Protein AF-A0A9N8H8J3-F1 (afdb_monomer_lite)

Radius of gyration: 36.75 Å; chains: 1; bounding box: 94×101×84 Å

Structure (mmCIF, N/CA/C/O backbone):
data_AF-A0A9N8H8J3-F1
#
_entry.id   AF-A0A9N8H8J3-F1
#
loop_
_atom_site.group_PDB
_atom_site.id
_atom_site.type_symbol
_atom_site.label_atom_id
_atom_site.label_alt_id
_atom_site.label_comp_id
_atom_site.label_asym_id
_atom_site.label_entity_id
_atom_site.label_seq_id
_atom_site.pdbx_PDB_ins_code
_atom_site.Cartn_x
_atom_site.Cartn_y
_atom_site.Cartn_z
_atom_site.occupancy
_atom_site.B_iso_or_equiv
_atom_site.auth_seq_id
_atom_site.auth_comp_id
_atom_site.auth_asym_id
_atom_site.auth_atom_id
_atom_site.pdbx_PDB_model_num
ATOM 1 N N . MET A 1 1 ? 33.935 -32.368 4.903 1.00 43.00 1 MET A N 1
ATOM 2 C CA . MET A 1 1 ? 32.707 -31.696 4.428 1.00 43.00 1 MET A CA 1
ATOM 3 C C . MET A 1 1 ? 32.878 -31.028 3.063 1.00 43.00 1 MET A C 1
ATOM 5 O O . MET A 1 1 ? 31.895 -30.944 2.355 1.00 43.00 1 MET A O 1
ATOM 9 N N . TYR A 1 2 ? 34.097 -30.685 2.631 1.00 46.31 2 TYR A N 1
ATOM 10 C CA . TYR A 1 2 ? 34.393 -30.121 1.298 1.00 46.31 2 TYR A CA 1
ATOM 11 C C . TYR A 1 2 ? 34.536 -31.151 0.155 1.00 46.31 2 TYR A C 1
ATOM 13 O O . TYR A 1 2 ? 35.100 -30.849 -0.883 1.00 46.31 2 TYR A O 1
ATOM 21 N N . GLY A 1 3 ? 34.064 -32.391 0.330 1.00 44.44 3 GLY A N 1
ATOM 22 C CA . GLY A 1 3 ? 34.299 -33.490 -0.627 1.00 44.44 3 GLY A CA 1
ATOM 23 C C . GLY A 1 3 ? 33.867 -33.243 -2.090 1.00 44.44 3 GLY A C 1
ATOM 24 O O . GLY A 1 3 ? 34.535 -33.776 -2.970 1.00 44.44 3 GLY A O 1
ATOM 25 N N . PRO A 1 4 ? 32.804 -32.457 -2.375 1.00 47.97 4 PRO A N 1
ATOM 26 C CA . PRO A 1 4 ? 32.433 -32.056 -3.740 1.00 47.97 4 PRO A CA 1
ATOM 27 C C . PRO A 1 4 ? 33.066 -30.730 -4.219 1.00 47.97 4 PRO A C 1
ATOM 29 O O . PRO A 1 4 ? 32.929 -30.372 -5.391 1.00 47.97 4 PRO A O 1
ATOM 32 N N . TRP A 1 5 ? 33.732 -29.982 -3.333 1.00 56.84 5 TRP A N 1
ATOM 33 C CA . TRP A 1 5 ? 34.353 -28.690 -3.633 1.00 56.84 5 TRP A CA 1
ATOM 34 C C . TRP A 1 5 ? 35.853 -28.889 -3.881 1.00 56.84 5 TRP A C 1
ATOM 36 O O . TRP A 1 5 ? 36.672 -28.790 -2.972 1.00 56.84 5 TRP A O 1
ATOM 46 N N . ASP A 1 6 ? 36.206 -29.273 -5.107 1.00 55.62 6 ASP A N 1
ATOM 47 C CA . ASP A 1 6 ? 37.604 -29.354 -5.545 1.00 55.62 6 ASP A CA 1
ATOM 48 C C . ASP A 1 6 ? 38.123 -27.954 -5.912 1.00 55.62 6 ASP A C 1
ATOM 50 O O . ASP A 1 6 ? 37.573 -27.326 -6.815 1.00 55.62 6 ASP A O 1
ATOM 54 N N . HIS A 1 7 ? 39.171 -27.495 -5.220 1.00 54.88 7 HIS A N 1
ATOM 55 C CA . HIS A 1 7 ? 39.751 -26.144 -5.294 1.00 54.88 7 HIS A CA 1
ATOM 56 C C . HIS A 1 7 ? 40.557 -25.851 -6.578 1.00 54.88 7 HIS A C 1
ATOM 58 O O . HIS A 1 7 ? 41.252 -24.841 -6.661 1.00 54.88 7 HIS A O 1
ATOM 64 N N . GLN A 1 8 ? 40.556 -26.747 -7.570 1.00 45.44 8 GLN A N 1
ATOM 65 C CA . GLN A 1 8 ? 41.508 -26.678 -8.686 1.00 45.44 8 GLN A CA 1
ATOM 66 C C . GLN A 1 8 ? 41.167 -25.683 -9.811 1.00 45.44 8 GLN A C 1
ATOM 68 O O . GLN A 1 8 ? 42.010 -25.509 -10.683 1.00 45.44 8 GLN A O 1
ATOM 73 N N . ASN A 1 9 ? 40.007 -25.015 -9.807 1.00 44.97 9 ASN A N 1
ATOM 74 C CA . ASN A 1 9 ? 39.617 -24.014 -10.822 1.00 44.97 9 ASN A CA 1
ATOM 75 C C . ASN A 1 9 ? 38.624 -22.979 -10.251 1.00 44.97 9 ASN A C 1
ATOM 77 O O . ASN A 1 9 ? 37.630 -22.642 -10.896 1.00 44.97 9 ASN A O 1
ATOM 81 N N . ASP A 1 10 ? 38.841 -22.531 -9.017 1.00 51.78 10 ASP A N 1
ATOM 82 C CA . ASP A 1 10 ? 37.921 -21.598 -8.366 1.00 51.78 10 ASP A CA 1
ATOM 83 C C . ASP A 1 10 ? 38.182 -20.161 -8.859 1.00 51.78 10 ASP A C 1
ATOM 85 O O . ASP A 1 10 ? 39.326 -19.698 -8.879 1.00 51.78 10 ASP A O 1
ATOM 89 N N . HIS A 1 11 ? 37.119 -19.430 -9.221 1.00 51.19 11 HIS A N 1
ATOM 90 C CA . HIS A 1 11 ? 37.137 -17.964 -9.313 1.00 51.19 11 HIS A CA 1
ATOM 91 C C . HIS A 1 11 ? 37.126 -17.385 -7.895 1.00 51.19 11 HIS A C 1
ATOM 93 O O . HIS A 1 11 ? 36.184 -16.738 -7.458 1.00 51.19 11 HIS A O 1
ATOM 99 N N . THR A 1 12 ? 38.171 -17.703 -7.141 1.00 42.72 12 THR A N 1
ATOM 100 C CA . THR A 1 12 ? 38.523 -17.027 -5.901 1.00 42.72 12 THR A CA 1
ATOM 101 C C . THR A 1 12 ? 39.777 -16.235 -6.209 1.00 42.72 12 THR A C 1
ATOM 103 O O . THR A 1 12 ? 40.877 -16.794 -6.261 1.00 42.72 12 THR A O 1
ATOM 106 N N . THR A 1 13 ? 39.629 -14.932 -6.421 1.00 35.56 13 THR A N 1
ATOM 107 C CA . THR A 1 13 ? 40.704 -14.024 -6.039 1.00 35.56 13 THR A CA 1
ATOM 108 C C . THR A 1 13 ? 40.942 -14.263 -4.544 1.00 35.56 13 THR A C 1
ATOM 110 O O . THR A 1 13 ? 40.019 -14.274 -3.737 1.00 35.56 13 THR A O 1
ATOM 113 N N . SER A 1 14 ? 42.169 -14.665 -4.227 1.00 36.06 14 SER A N 1
ATOM 114 C CA . SER A 1 14 ? 42.749 -14.881 -2.896 1.00 36.06 14 SER A CA 1
ATOM 115 C C . SER A 1 14 ? 41.909 -14.477 -1.663 1.00 36.06 14 SER A C 1
ATOM 117 O O . SER A 1 14 ? 41.629 -13.304 -1.452 1.00 36.06 14 SER A O 1
ATOM 119 N N . ASP A 1 15 ? 41.667 -15.447 -0.777 1.00 37.47 15 ASP A N 1
ATOM 120 C CA . ASP A 1 15 ? 41.490 -15.291 0.681 1.00 37.47 15 ASP A CA 1
ATOM 121 C C . ASP A 1 15 ? 40.293 -14.508 1.270 1.00 37.47 15 ASP A C 1
ATOM 123 O O . ASP A 1 15 ? 40.150 -14.519 2.497 1.00 37.47 15 ASP A O 1
ATOM 127 N N . GLU A 1 16 ? 39.371 -13.929 0.496 1.00 50.44 16 GLU A N 1
ATOM 128 C CA . GLU A 1 16 ? 38.218 -13.215 1.079 1.00 50.44 16 GLU A CA 1
ATOM 129 C C . GLU A 1 16 ? 36.863 -13.877 0.785 1.00 50.44 16 GLU A C 1
ATOM 131 O O . GLU A 1 16 ? 36.331 -13.862 -0.320 1.00 50.44 16 GLU A O 1
ATOM 136 N N . PHE A 1 17 ? 36.265 -14.460 1.830 1.00 66.38 17 PHE A N 1
ATOM 137 C CA . PHE A 1 17 ? 34.860 -14.868 1.828 1.00 66.38 17 PHE A CA 1
ATOM 138 C C . PHE A 1 17 ? 33.969 -13.629 1.658 1.00 66.38 17 PHE A C 1
ATOM 140 O O . PHE A 1 17 ? 34.029 -12.731 2.501 1.00 66.38 17 PHE A O 1
ATOM 147 N N . LEU A 1 18 ? 33.083 -13.605 0.654 1.00 78.69 18 LEU A N 1
ATOM 148 C CA . LEU A 1 18 ? 32.141 -12.496 0.488 1.00 78.69 18 LEU A CA 1
ATOM 149 C C . LEU A 1 18 ? 31.092 -12.543 1.606 1.00 78.69 18 LEU A C 1
ATOM 151 O O . LEU A 1 18 ? 30.230 -13.429 1.649 1.00 78.69 18 LEU A O 1
ATOM 155 N N . LEU A 1 19 ? 31.183 -11.593 2.536 1.00 81.56 19 LEU A N 1
ATOM 156 C CA . LEU A 1 19 ? 30.241 -11.440 3.638 1.00 81.56 19 LEU A CA 1
ATOM 157 C C . LEU A 1 19 ? 28.963 -10.763 3.138 1.00 81.56 19 LEU A C 1
ATOM 159 O O . LEU A 1 19 ? 28.974 -9.595 2.772 1.00 81.56 19 LEU A O 1
ATOM 163 N N . LEU A 1 20 ? 27.852 -11.499 3.163 1.00 82.44 20 LEU A N 1
ATOM 164 C CA . LEU A 1 20 ? 26.534 -10.981 2.797 1.00 82.44 20 LEU A CA 1
ATOM 165 C C . LEU A 1 20 ? 25.861 -10.270 3.974 1.00 82.44 20 LEU A C 1
ATOM 167 O O . LEU A 1 20 ? 25.272 -9.208 3.807 1.00 82.44 20 LEU A O 1
ATOM 171 N N . ALA A 1 21 ? 25.935 -10.847 5.178 1.00 82.12 21 ALA A N 1
ATOM 172 C CA . ALA A 1 21 ? 25.295 -10.270 6.358 1.00 82.12 21 ALA A CA 1
ATOM 173 C C . ALA A 1 21 ? 26.094 -10.526 7.635 1.00 82.12 21 ALA A C 1
ATOM 175 O O . ALA A 1 21 ? 26.267 -11.677 8.042 1.00 82.12 21 ALA A O 1
ATOM 176 N N . GLU A 1 22 ? 26.488 -9.452 8.322 1.00 80.25 22 GLU A N 1
ATOM 177 C CA . GLU A 1 22 ? 27.152 -9.530 9.629 1.00 80.25 22 GLU A CA 1
ATOM 178 C C . GLU A 1 22 ? 26.322 -10.253 10.706 1.00 80.25 22 GLU A C 1
ATOM 180 O O . GLU A 1 22 ? 26.878 -11.147 11.348 1.00 80.25 22 GLU A O 1
ATOM 185 N N . PRO A 1 23 ? 25.010 -9.977 10.906 1.00 79.31 23 PRO A N 1
ATOM 186 C CA . PRO A 1 23 ? 24.270 -10.559 12.034 1.00 79.31 23 PRO A CA 1
ATOM 187 C C . PRO A 1 23 ? 24.170 -12.091 11.981 1.00 79.31 23 PRO A C 1
ATOM 189 O O . PRO A 1 23 ? 24.221 -12.760 13.012 1.00 79.31 23 PRO A O 1
ATOM 192 N N . ALA A 1 24 ? 24.051 -12.653 10.775 1.00 80.00 24 ALA A N 1
ATOM 193 C CA . ALA A 1 24 ? 24.041 -14.097 10.535 1.00 80.00 24 ALA A CA 1
ATOM 194 C C . ALA A 1 24 ? 25.436 -14.696 10.326 1.00 80.00 24 ALA A C 1
ATOM 196 O O . ALA A 1 24 ? 25.574 -15.923 10.283 1.00 80.00 24 ALA A O 1
ATOM 197 N N . ASN A 1 25 ? 26.444 -13.841 10.128 1.00 86.56 25 ASN A N 1
ATOM 198 C CA . ASN A 1 25 ? 27.698 -14.201 9.481 1.00 86.56 25 ASN A CA 1
ATOM 199 C C . ASN A 1 25 ? 27.444 -15.034 8.204 1.00 86.56 25 ASN A C 1
ATOM 201 O O . ASN A 1 25 ? 28.037 -16.097 8.007 1.00 86.56 25 ASN A O 1
ATOM 205 N N . LEU A 1 26 ? 26.485 -14.580 7.387 1.00 89.31 26 LEU A N 1
ATOM 206 C CA . LEU A 1 26 ? 26.096 -15.226 6.134 1.00 89.31 26 LEU A CA 1
ATOM 207 C C . LEU A 1 26 ? 27.144 -14.899 5.069 1.00 89.31 26 LEU A C 1
ATOM 209 O O . LEU A 1 26 ? 27.413 -13.724 4.824 1.00 89.31 26 LEU A O 1
ATOM 213 N N . ARG A 1 27 ? 27.730 -15.920 4.445 1.00 89.25 27 ARG A N 1
ATOM 214 C CA . ARG A 1 27 ? 28.851 -15.779 3.507 1.00 89.25 27 ARG A CA 1
ATOM 215 C C . ARG A 1 27 ? 28.676 -16.633 2.264 1.00 89.25 27 ARG A C 1
ATOM 217 O O . ARG A 1 27 ? 28.180 -17.758 2.360 1.00 89.25 27 ARG A O 1
ATOM 224 N N . ILE A 1 28 ? 29.187 -16.127 1.147 1.00 89.31 28 ILE A N 1
ATOM 225 C CA . ILE A 1 28 ? 29.512 -16.922 -0.037 1.00 89.31 28 ILE A CA 1
ATOM 226 C C . ILE A 1 28 ? 30.991 -17.295 0.061 1.00 89.31 28 ILE A C 1
ATOM 228 O O . ILE A 1 28 ? 31.851 -16.426 0.185 1.00 89.31 28 ILE A O 1
ATOM 232 N N . HIS A 1 29 ? 31.286 -18.595 0.040 1.00 83.94 29 HIS A N 1
ATOM 233 C CA . HIS A 1 29 ? 32.669 -19.093 0.058 1.00 83.94 29 HIS A CA 1
ATOM 234 C C . HIS A 1 29 ? 33.311 -19.106 -1.321 1.00 83.94 29 HIS A C 1
ATOM 236 O O . HIS A 1 29 ? 34.529 -19.070 -1.435 1.00 83.94 29 HIS A O 1
ATOM 242 N N . GLY A 1 30 ? 32.480 -19.161 -2.351 1.00 82.94 30 GLY A N 1
ATOM 243 C CA . GLY A 1 30 ? 32.889 -19.131 -3.740 1.00 82.94 30 GLY A CA 1
ATOM 244 C C . GLY A 1 30 ? 31.776 -19.661 -4.629 1.00 82.94 30 GLY A C 1
ATOM 245 O O . GLY A 1 30 ? 30.758 -20.186 -4.155 1.00 82.94 30 GLY A O 1
ATOM 246 N N . TRP A 1 31 ? 31.998 -19.539 -5.930 1.00 87.56 31 TRP A N 1
ATOM 247 C CA . TRP A 1 31 ? 31.180 -20.137 -6.971 1.00 87.56 31 TRP A CA 1
ATOM 248 C C . TRP A 1 31 ? 32.065 -20.651 -8.105 1.00 87.56 31 TRP A C 1
ATOM 250 O O . TRP A 1 31 ? 33.221 -20.257 -8.253 1.00 87.56 31 TRP A O 1
ATOM 260 N N . LYS A 1 32 ? 31.509 -21.542 -8.919 1.00 85.69 32 LYS A N 1
ATOM 261 C CA . LYS A 1 32 ? 32.123 -21.993 -10.166 1.00 85.69 32 LYS A CA 1
ATOM 262 C C . LYS A 1 32 ? 31.058 -22.302 -11.198 1.00 85.69 32 LYS A C 1
ATOM 264 O O . LYS A 1 32 ? 29.956 -22.732 -10.854 1.00 85.69 32 LYS A O 1
ATOM 269 N N . VAL A 1 33 ? 31.427 -22.139 -12.459 1.00 84.50 33 VAL A N 1
ATOM 270 C CA . VAL A 1 33 ? 30.602 -22.558 -13.586 1.00 84.50 33 VAL A CA 1
ATOM 271 C C . VAL A 1 33 ? 31.153 -23.878 -14.115 1.00 84.50 33 VAL A C 1
ATOM 273 O O . VAL A 1 33 ? 32.343 -23.993 -14.408 1.00 84.50 33 VAL A O 1
ATOM 276 N N . ILE A 1 34 ? 30.304 -24.899 -14.191 1.00 83.62 34 ILE A N 1
ATOM 277 C CA . ILE A 1 34 ? 30.663 -26.247 -14.648 1.00 83.62 34 ILE A CA 1
ATOM 278 C C . ILE A 1 34 ? 29.864 -26.621 -15.903 1.00 83.62 34 ILE A C 1
ATOM 280 O O . ILE A 1 34 ? 29.047 -25.839 -16.391 1.00 83.62 34 ILE A O 1
ATOM 284 N N . ASN A 1 35 ? 30.109 -27.826 -16.429 1.00 81.81 35 ASN A N 1
ATOM 285 C CA . ASN A 1 35 ? 29.398 -28.373 -17.591 1.00 81.81 35 ASN A CA 1
ATOM 286 C C . ASN A 1 35 ? 29.447 -27.429 -18.807 1.00 81.81 35 ASN A C 1
ATOM 288 O O . ASN A 1 35 ? 28.417 -27.096 -19.381 1.00 81.81 35 ASN A O 1
ATOM 292 N N . ASP A 1 36 ? 30.654 -26.977 -19.166 1.00 78.38 36 ASP A N 1
ATOM 293 C CA . ASP A 1 36 ? 30.915 -26.077 -20.301 1.00 78.38 36 ASP A CA 1
ATOM 294 C C . ASP A 1 36 ? 30.115 -24.763 -20.268 1.00 78.38 36 ASP A C 1
ATOM 296 O O . ASP A 1 36 ? 29.684 -24.262 -21.306 1.00 78.38 36 ASP A O 1
ATOM 300 N N . GLY A 1 37 ? 29.913 -24.184 -19.081 1.00 77.00 37 GLY A N 1
ATOM 301 C CA . GLY A 1 37 ? 29.209 -22.908 -18.971 1.00 77.00 37 GLY A CA 1
ATOM 302 C C . GLY A 1 37 ? 27.700 -23.043 -18.789 1.00 77.00 37 GLY A C 1
ATOM 303 O O . GLY A 1 37 ? 26.990 -22.100 -19.103 1.00 77.00 37 GLY A O 1
ATOM 304 N N . GLN A 1 38 ? 27.189 -24.202 -18.361 1.00 85.62 38 GLN A N 1
ATOM 305 C CA . GLN A 1 38 ? 25.741 -24.441 -18.265 1.00 85.62 38 GLN A CA 1
ATOM 306 C C . GLN A 1 38 ? 25.198 -24.411 -16.842 1.00 85.62 38 GLN A C 1
ATOM 308 O O . GLN A 1 38 ? 24.037 -24.050 -16.659 1.00 85.62 38 GLN A O 1
ATOM 313 N N . ASP A 1 39 ? 26.021 -24.752 -15.849 1.00 89.44 39 ASP A N 1
ATOM 314 C CA . ASP A 1 39 ? 25.571 -24.885 -14.466 1.00 89.44 39 ASP A CA 1
ATOM 315 C C . ASP A 1 39 ? 26.411 -24.021 -13.528 1.00 89.44 39 ASP A C 1
ATOM 317 O O . ASP A 1 39 ? 27.642 -24.061 -13.561 1.00 89.44 39 ASP A O 1
ATOM 321 N N . LEU A 1 40 ? 25.735 -23.294 -12.642 1.00 91.38 40 LEU A N 1
ATOM 322 C CA . LEU A 1 40 ? 26.331 -22.552 -11.540 1.00 91.38 40 LEU A CA 1
ATOM 323 C C . LEU A 1 40 ? 26.337 -23.418 -10.280 1.00 91.38 40 LEU A C 1
ATOM 325 O O . LEU A 1 40 ? 25.301 -23.949 -9.878 1.00 91.38 40 LEU A O 1
ATOM 329 N N . VAL A 1 41 ? 27.492 -23.509 -9.624 1.00 90.81 41 VAL A N 1
ATOM 330 C CA . VAL A 1 41 ? 27.646 -24.121 -8.301 1.00 90.81 41 VAL A CA 1
ATOM 331 C C . VAL A 1 41 ? 28.110 -23.057 -7.318 1.00 90.81 41 VAL A C 1
ATOM 333 O O . VAL A 1 41 ? 29.103 -22.386 -7.581 1.00 90.81 41 VAL A O 1
ATOM 336 N N . ILE A 1 42 ? 27.432 -22.924 -6.180 1.00 90.94 42 ILE A N 1
ATOM 337 C CA . ILE A 1 42 ? 27.726 -21.918 -5.153 1.00 90.94 42 ILE A CA 1
ATOM 338 C C . ILE A 1 42 ? 27.787 -22.550 -3.763 1.00 90.94 42 ILE A C 1
ATOM 340 O O . ILE A 1 42 ? 27.001 -23.444 -3.440 1.00 90.94 42 ILE A O 1
ATOM 344 N N . MET A 1 43 ? 28.719 -22.084 -2.930 1.00 90.25 43 MET A N 1
ATOM 345 C CA . MET A 1 43 ? 28.833 -22.503 -1.534 1.00 90.25 43 MET A CA 1
ATOM 346 C C . MET A 1 43 ? 28.448 -21.370 -0.583 1.00 90.25 43 MET A C 1
ATOM 348 O O . MET A 1 43 ? 29.050 -20.296 -0.599 1.00 90.25 43 MET A O 1
ATOM 352 N N . LEU A 1 44 ? 27.482 -21.648 0.292 1.00 91.19 44 LEU A N 1
ATOM 353 C CA . LEU A 1 44 ? 26.959 -20.726 1.294 1.00 91.19 44 LEU A CA 1
ATOM 354 C C . LEU A 1 44 ? 27.221 -21.248 2.707 1.00 91.19 44 LEU A C 1
ATOM 356 O O . LEU A 1 44 ? 27.178 -22.455 2.964 1.00 91.19 44 LEU A O 1
ATOM 360 N N . SER A 1 45 ? 27.416 -20.331 3.650 1.00 89.19 45 SER A N 1
ATOM 361 C CA . SER A 1 45 ? 27.376 -20.659 5.075 1.00 89.19 45 SER A CA 1
ATOM 362 C C . SER A 1 45 ? 26.725 -19.566 5.903 1.00 89.19 45 SER A C 1
ATOM 364 O O . SER A 1 45 ? 26.967 -18.393 5.634 1.00 89.19 45 SER A O 1
ATOM 366 N N . ALA A 1 46 ? 26.041 -19.940 6.978 1.00 89.75 46 ALA A N 1
ATOM 367 C CA . ALA A 1 46 ? 25.642 -19.024 8.040 1.00 89.75 46 ALA A CA 1
ATOM 368 C C . ALA A 1 46 ? 25.925 -19.667 9.399 1.00 89.75 46 ALA A C 1
ATOM 370 O O . ALA A 1 46 ? 25.315 -20.679 9.740 1.00 89.75 46 ALA A O 1
ATOM 371 N N . SER A 1 47 ? 26.849 -19.090 10.170 1.00 83.00 47 SER A N 1
ATOM 372 C CA . SER A 1 47 ? 27.278 -19.670 11.452 1.00 83.00 47 SER A CA 1
ATOM 373 C C . SER A 1 47 ? 26.405 -19.260 12.639 1.00 83.00 47 SER A C 1
ATOM 375 O O . SER A 1 47 ? 26.424 -19.936 13.660 1.00 83.00 47 SER A O 1
ATOM 377 N N . SER A 1 48 ? 25.645 -18.168 12.517 1.00 74.31 48 SER A N 1
ATOM 378 C CA . SER A 1 48 ? 24.831 -17.607 13.611 1.00 74.31 48 SER A CA 1
ATOM 379 C C . SER A 1 48 ? 23.324 -17.813 13.405 1.00 74.31 48 SER A C 1
ATOM 381 O O . SER A 1 48 ? 22.507 -17.128 14.022 1.00 74.31 48 SER A O 1
ATOM 383 N N . VAL A 1 49 ? 22.940 -18.731 12.510 1.00 68.31 49 VAL A N 1
ATOM 384 C CA . VAL A 1 49 ? 21.547 -18.983 12.115 1.00 68.31 49 VAL A CA 1
ATOM 385 C C . VAL A 1 49 ? 21.175 -20.429 12.434 1.00 68.31 49 VAL A C 1
ATOM 387 O O . VAL A 1 49 ? 21.771 -21.360 11.895 1.00 68.31 49 VAL A O 1
ATOM 390 N N . ALA A 1 50 ? 20.179 -20.610 13.306 1.00 66.19 50 ALA A N 1
ATOM 391 C CA . ALA A 1 50 ? 19.659 -21.925 13.689 1.00 66.19 50 ALA A CA 1
ATOM 392 C C . ALA A 1 50 ? 18.493 -22.410 12.805 1.00 66.19 50 ALA A C 1
ATOM 394 O O . ALA A 1 50 ? 18.148 -23.588 12.872 1.00 66.19 50 ALA A O 1
ATOM 395 N N . GLY A 1 51 ? 17.908 -21.508 12.014 1.00 83.31 51 GLY A N 1
ATOM 396 C CA . GLY A 1 51 ? 16.720 -21.732 11.200 1.00 83.31 51 GLY A CA 1
ATOM 397 C C . GLY A 1 51 ? 17.045 -21.854 9.719 1.00 83.31 51 GLY A C 1
ATOM 398 O O . GLY A 1 51 ? 17.704 -22.798 9.308 1.00 83.31 51 GLY A O 1
ATOM 399 N N . TRP A 1 52 ? 16.600 -20.897 8.909 1.00 89.88 52 TRP A N 1
ATOM 400 C CA . TRP A 1 52 ? 16.624 -20.978 7.447 1.00 89.88 52 TRP A CA 1
ATOM 401 C C . TRP A 1 52 ? 17.470 -19.876 6.790 1.00 89.88 52 TRP A C 1
ATOM 403 O O . TRP A 1 52 ? 17.653 -18.793 7.351 1.00 89.88 52 TRP A O 1
ATOM 413 N N . ILE A 1 53 ? 17.967 -20.154 5.580 1.00 92.25 53 ILE A N 1
ATOM 414 C CA . ILE A 1 53 ? 18.682 -19.213 4.703 1.00 92.25 53 ILE A CA 1
ATOM 415 C C . ILE A 1 53 ? 17.911 -19.110 3.387 1.00 92.25 53 ILE A C 1
ATOM 417 O O . ILE A 1 53 ? 17.684 -20.119 2.728 1.00 92.25 53 ILE A O 1
ATOM 421 N N . GLY A 1 54 ? 17.519 -17.904 2.997 1.00 92.75 54 GLY A N 1
ATOM 422 C CA . GLY A 1 54 ? 17.028 -17.592 1.659 1.00 92.75 54 GLY A CA 1
ATOM 423 C C . GLY A 1 54 ? 18.151 -16.994 0.819 1.00 92.75 54 GLY A C 1
ATOM 424 O O . GLY A 1 54 ? 18.868 -16.109 1.290 1.00 92.75 54 GLY A O 1
ATOM 425 N N . PHE A 1 55 ? 18.295 -17.464 -0.412 1.00 93.69 55 PHE A N 1
ATOM 426 C CA . PHE A 1 55 ? 19.267 -16.980 -1.388 1.00 93.69 55 PHE A CA 1
ATOM 427 C C . PHE A 1 55 ? 18.620 -16.978 -2.772 1.00 93.69 55 PHE A C 1
ATOM 429 O O . PHE A 1 55 ? 17.839 -17.874 -3.067 1.00 93.69 55 PHE A O 1
ATOM 436 N N . GLY A 1 56 ? 18.920 -16.007 -3.626 1.00 92.94 56 GLY A N 1
ATOM 437 C CA . GLY A 1 56 ? 18.280 -15.947 -4.934 1.00 92.94 56 GLY A CA 1
ATOM 438 C C . GLY A 1 56 ? 18.754 -14.810 -5.822 1.00 92.94 56 GLY A C 1
ATOM 439 O O . GLY A 1 56 ? 19.659 -14.057 -5.462 1.00 92.94 56 GLY A O 1
ATOM 440 N N . PHE A 1 57 ? 18.094 -14.669 -6.968 1.00 91.19 57 PHE A N 1
ATOM 441 C CA . PHE A 1 57 ? 18.345 -13.639 -7.965 1.00 91.19 57 PHE A CA 1
ATOM 442 C C . PHE A 1 57 ? 17.144 -12.700 -8.078 1.00 91.19 57 PHE A C 1
ATOM 444 O O . PHE A 1 57 ? 16.036 -13.124 -8.408 1.00 91.19 57 PHE A O 1
ATOM 451 N N . GLY A 1 58 ? 17.372 -11.420 -7.788 1.00 86.38 58 GLY A N 1
ATOM 452 C CA . GLY A 1 58 ? 16.375 -10.358 -7.914 1.00 86.38 58 GLY A CA 1
ATOM 453 C C . GLY A 1 58 ? 16.300 -9.771 -9.325 1.00 86.38 58 GLY A C 1
ATOM 454 O O . GLY A 1 58 ? 17.045 -10.152 -10.228 1.00 86.38 58 GLY A O 1
ATOM 455 N N . GLU A 1 59 ? 15.411 -8.794 -9.511 1.00 80.12 59 GLU A N 1
ATOM 456 C CA . GLU A 1 59 ? 15.328 -8.026 -10.760 1.00 80.12 59 GLU A CA 1
ATOM 457 C C . GLU A 1 59 ? 16.670 -7.357 -11.086 1.00 80.12 59 GLU A C 1
ATOM 459 O O . GLU A 1 59 ? 17.183 -6.568 -10.293 1.00 80.12 59 GLU A O 1
ATOM 464 N N . ALA A 1 60 ? 17.221 -7.621 -12.273 1.00 72.19 60 ALA A N 1
ATOM 465 C CA . ALA A 1 60 ? 18.568 -7.180 -12.633 1.00 72.19 60 ALA A CA 1
ATOM 466 C C . ALA A 1 60 ? 18.763 -5.659 -12.504 1.00 72.19 60 ALA A C 1
ATOM 468 O O . ALA A 1 60 ? 19.843 -5.215 -12.120 1.00 72.19 60 ALA A O 1
ATOM 469 N N . ALA A 1 61 ? 17.737 -4.856 -12.805 1.00 70.62 61 ALA A N 1
ATOM 470 C CA . ALA A 1 61 ? 17.807 -3.396 -12.782 1.00 70.62 61 ALA A CA 1
ATOM 471 C C . ALA A 1 61 ? 17.639 -2.755 -11.390 1.00 70.62 61 ALA A C 1
ATOM 473 O O . ALA A 1 61 ? 18.068 -1.620 -11.210 1.00 70.62 61 ALA A O 1
ATOM 474 N N . SER A 1 62 ? 17.032 -3.443 -10.418 1.00 72.19 62 SER A N 1
ATOM 475 C CA . SER A 1 62 ? 16.600 -2.833 -9.144 1.00 72.19 62 SER A CA 1
ATOM 476 C C . SER A 1 62 ? 16.868 -3.676 -7.892 1.00 72.19 62 SER A C 1
ATOM 478 O O . SER A 1 62 ? 16.583 -3.245 -6.775 1.00 72.19 62 SER A O 1
ATOM 480 N N . GLY A 1 63 ? 17.315 -4.923 -8.054 1.00 74.31 63 GLY A N 1
ATOM 481 C CA . GLY A 1 63 ? 17.455 -5.890 -6.966 1.00 74.31 63 GLY A CA 1
ATOM 482 C C . GLY A 1 63 ? 16.169 -6.161 -6.192 1.00 74.31 63 GLY A C 1
ATOM 483 O O . GLY A 1 63 ? 16.217 -6.558 -5.027 1.00 74.31 63 GLY A O 1
ATOM 484 N N . SER A 1 64 ? 15.011 -5.915 -6.812 1.00 78.88 64 SER A N 1
ATOM 485 C CA . SER A 1 64 ? 13.712 -6.143 -6.187 1.00 78.88 64 SER A CA 1
ATOM 486 C C . SER A 1 64 ? 13.490 -7.623 -5.887 1.00 78.88 64 SER A C 1
ATOM 488 O O . SER A 1 64 ? 13.841 -8.497 -6.680 1.00 78.88 64 SER A O 1
ATOM 490 N N . MET A 1 65 ? 12.849 -7.883 -4.745 1.00 79.62 65 MET A N 1
ATOM 491 C CA . MET A 1 65 ? 12.360 -9.212 -4.376 1.00 79.62 65 MET A CA 1
ATOM 492 C C . MET A 1 65 ? 11.159 -9.635 -5.233 1.00 79.62 65 MET A C 1
ATOM 494 O O . MET A 1 65 ? 10.910 -10.824 -5.370 1.00 79.62 65 MET A O 1
ATOM 498 N N . LEU A 1 66 ? 10.393 -8.695 -5.798 1.00 79.69 66 LEU A N 1
ATOM 499 C CA . LEU A 1 66 ? 9.298 -9.034 -6.710 1.00 79.69 66 LEU A CA 1
ATOM 500 C C . LEU A 1 66 ? 9.869 -9.550 -8.033 1.00 79.69 66 LEU A C 1
ATOM 502 O O . LEU A 1 66 ? 10.769 -8.938 -8.601 1.00 79.69 66 LEU A O 1
ATOM 506 N N . GLY A 1 67 ? 9.338 -10.674 -8.514 1.00 81.12 67 GLY A N 1
ATOM 507 C CA . GLY A 1 67 ? 9.863 -11.371 -9.685 1.00 81.12 67 GLY A CA 1
ATOM 508 C C . GLY A 1 67 ? 11.212 -12.049 -9.441 1.00 81.12 67 GLY A C 1
ATOM 509 O O . GLY A 1 67 ? 11.928 -12.297 -10.409 1.00 81.12 67 GLY A O 1
ATOM 510 N N . ALA A 1 68 ? 11.600 -12.273 -8.182 1.00 88.12 68 ALA A N 1
ATOM 511 C CA . ALA A 1 68 ? 12.845 -12.950 -7.846 1.00 88.12 68 ALA A CA 1
ATOM 512 C C . ALA A 1 68 ? 12.696 -14.478 -7.856 1.00 88.12 68 ALA A C 1
ATOM 514 O O . ALA A 1 68 ? 11.651 -15.006 -7.472 1.00 88.12 68 ALA A O 1
ATOM 515 N N . ASP A 1 69 ? 13.785 -15.141 -8.227 1.00 90.94 69 ASP A N 1
ATOM 516 C CA . ASP A 1 69 ? 14.029 -16.590 -8.179 1.00 90.94 69 ASP A CA 1
ATOM 517 C C . ASP A 1 69 ? 14.805 -16.879 -6.887 1.00 90.94 69 ASP A C 1
ATOM 519 O O . ASP A 1 69 ? 15.839 -16.253 -6.642 1.00 90.94 69 ASP A O 1
ATOM 523 N N . VAL A 1 70 ? 14.268 -17.720 -6.002 1.00 92.81 70 VAL A N 1
ATOM 524 C CA . VAL A 1 70 ? 14.720 -17.850 -4.612 1.00 92.81 70 VAL A CA 1
ATOM 525 C C . VAL A 1 70 ? 14.752 -19.304 -4.164 1.00 92.81 70 VAL A C 1
ATOM 527 O O . VAL A 1 70 ? 13.729 -19.957 -4.010 1.00 92.81 70 VAL A O 1
ATOM 530 N N . VAL A 1 71 ? 15.917 -19.759 -3.724 1.00 94.44 71 VAL A N 1
ATOM 531 C CA . VAL A 1 71 ? 16.062 -21.013 -2.990 1.00 94.44 71 VAL A CA 1
ATOM 532 C C . VAL A 1 71 ? 16.065 -20.768 -1.484 1.00 94.44 71 VAL A C 1
ATOM 534 O O . VAL A 1 71 ? 16.758 -19.890 -0.962 1.00 94.44 71 VAL A O 1
ATOM 537 N N . ILE A 1 72 ? 15.299 -21.578 -0.755 1.00 93.88 72 ILE A N 1
ATOM 538 C CA . ILE A 1 72 ? 15.266 -21.563 0.709 1.00 93.88 72 ILE A CA 1
ATOM 539 C C . ILE A 1 72 ? 15.878 -22.854 1.235 1.00 93.88 72 ILE A C 1
ATOM 541 O O . ILE A 1 72 ? 15.391 -23.955 0.968 1.00 93.88 72 ILE A O 1
ATOM 545 N N . VAL A 1 73 ? 16.947 -22.700 2.011 1.00 92.88 73 VAL A N 1
ATOM 546 C CA . VAL A 1 73 ? 17.695 -23.775 2.656 1.00 92.88 73 VAL A CA 1
ATOM 547 C C . VAL A 1 73 ? 17.298 -23.867 4.126 1.00 92.88 73 VAL A C 1
ATOM 549 O O . VAL A 1 73 ? 17.348 -22.874 4.853 1.00 92.88 73 VAL A O 1
ATOM 552 N N . MET A 1 74 ? 16.922 -25.065 4.569 1.00 90.31 74 MET A N 1
ATOM 553 C CA . MET A 1 74 ? 16.461 -25.354 5.930 1.00 90.31 74 MET A CA 1
ATOM 554 C C . MET A 1 74 ? 17.100 -26.639 6.474 1.00 90.31 74 MET A C 1
ATOM 556 O O . MET A 1 74 ? 17.347 -27.561 5.694 1.00 90.31 74 MET A O 1
ATOM 560 N N . PRO A 1 75 ? 17.340 -26.751 7.791 1.00 86.81 75 PRO A N 1
ATOM 561 C CA . PRO A 1 75 ? 17.672 -28.012 8.443 1.00 86.81 75 PRO A CA 1
ATOM 562 C C . PRO A 1 75 ? 16.633 -29.092 8.116 1.00 86.81 75 PRO A C 1
ATOM 564 O O . PRO A 1 75 ? 15.440 -28.812 8.042 1.00 86.81 75 PRO A O 1
ATOM 567 N N . ASP A 1 76 ? 17.084 -30.324 7.885 1.00 80.56 76 ASP A N 1
ATOM 568 C CA . ASP A 1 76 ? 16.193 -31.459 7.632 1.00 80.56 76 ASP A CA 1
ATOM 569 C C . ASP A 1 76 ? 15.563 -31.943 8.954 1.00 80.56 76 ASP A C 1
ATOM 571 O O . ASP A 1 76 ? 16.268 -32.399 9.859 1.00 80.56 76 ASP A O 1
ATOM 575 N N . ASP A 1 77 ? 14.230 -31.874 9.047 1.00 69.88 77 ASP A N 1
ATOM 576 C CA . ASP A 1 77 ? 13.450 -32.317 10.213 1.00 69.88 77 ASP A CA 1
ATOM 577 C C . ASP A 1 77 ? 13.566 -33.830 10.490 1.00 69.88 77 ASP A C 1
ATOM 579 O O . ASP A 1 77 ? 13.307 -34.290 11.606 1.00 69.88 77 ASP A O 1
ATOM 583 N N . ILE A 1 78 ? 13.922 -34.628 9.478 1.00 68.88 78 ILE A N 1
ATOM 584 C CA . ILE A 1 78 ? 13.976 -36.094 9.544 1.00 68.88 78 ILE A CA 1
ATOM 585 C C . ILE A 1 78 ? 15.419 -36.570 9.738 1.00 68.88 78 ILE A C 1
ATOM 587 O O . ILE A 1 78 ? 15.675 -37.443 10.572 1.00 68.88 78 ILE A O 1
ATOM 591 N N . ASN A 1 79 ? 16.367 -36.004 8.988 1.00 71.81 79 ASN A N 1
ATOM 592 C CA . ASN A 1 79 ? 17.782 -36.371 9.058 1.00 71.81 79 ASN A CA 1
ATOM 593 C C . ASN A 1 79 ? 18.590 -35.288 9.775 1.00 71.81 79 ASN A C 1
ATOM 595 O O . ASN A 1 79 ? 19.254 -34.468 9.140 1.00 71.81 79 ASN A O 1
ATOM 599 N N . LEU A 1 80 ? 18.565 -35.331 11.110 1.00 66.19 80 LEU A N 1
ATOM 600 C CA . LEU A 1 80 ? 19.330 -34.422 11.965 1.00 66.19 80 LEU A CA 1
ATOM 601 C C . LEU A 1 80 ? 20.790 -34.318 11.493 1.00 66.19 80 LEU A C 1
ATOM 603 O O . LEU A 1 80 ? 21.521 -35.310 11.475 1.00 66.19 80 LEU A O 1
ATOM 607 N N . GLY A 1 81 ? 21.199 -33.107 11.115 1.00 75.25 81 GLY A N 1
ATOM 608 C CA . GLY A 1 81 ? 22.537 -32.813 10.605 1.00 75.25 81 GLY A CA 1
ATOM 609 C C . GLY A 1 81 ? 22.622 -32.558 9.098 1.00 75.25 81 GLY A C 1
ATOM 610 O O . GLY A 1 81 ? 23.656 -32.075 8.643 1.00 75.25 81 GLY A O 1
ATOM 611 N N . ASN A 1 82 ? 21.569 -32.838 8.328 1.00 84.44 82 ASN A N 1
ATOM 612 C CA . ASN A 1 82 ? 21.473 -32.486 6.910 1.00 84.44 82 ASN A CA 1
ATOM 613 C C . ASN A 1 82 ? 20.650 -31.208 6.705 1.00 84.44 82 ASN A C 1
ATOM 615 O O . ASN A 1 82 ? 19.980 -30.719 7.615 1.00 84.44 82 ASN A O 1
ATOM 619 N N . VAL A 1 83 ? 20.691 -30.687 5.480 1.00 88.75 83 VAL A N 1
ATOM 620 C CA . VAL A 1 83 ? 19.862 -29.564 5.032 1.00 88.75 83 VAL A CA 1
ATOM 621 C C . VAL A 1 83 ? 19.069 -29.953 3.793 1.00 88.75 83 VAL A C 1
ATOM 623 O O . VAL A 1 83 ? 19.486 -30.801 3.003 1.00 88.75 83 VAL A O 1
ATOM 626 N N . THR A 1 84 ? 17.937 -29.293 3.615 1.00 89.75 84 THR A N 1
ATOM 627 C CA . THR A 1 84 ? 17.080 -29.368 2.438 1.00 89.75 84 THR A CA 1
ATOM 628 C C . THR A 1 84 ? 17.067 -28.007 1.760 1.00 89.75 84 THR A C 1
ATOM 630 O O . THR A 1 84 ? 17.125 -26.983 2.436 1.00 89.75 84 THR A O 1
ATOM 633 N N . ALA A 1 85 ? 17.001 -27.991 0.431 1.00 91.94 85 ALA A N 1
ATOM 634 C CA . ALA A 1 85 ? 16.771 -26.781 -0.346 1.00 91.94 85 ALA A CA 1
ATOM 635 C C . ALA A 1 85 ? 15.452 -26.935 -1.094 1.00 91.94 85 ALA A C 1
ATOM 637 O O . ALA A 1 85 ? 15.184 -27.977 -1.696 1.00 91.94 85 ALA A O 1
ATOM 638 N N . THR A 1 86 ? 14.606 -25.921 -1.012 1.00 92.25 86 THR A N 1
ATOM 639 C CA . THR A 1 86 ? 13.341 -25.869 -1.737 1.00 92.25 86 THR A CA 1
ATOM 640 C C . THR A 1 86 ? 13.327 -24.624 -2.598 1.00 92.25 86 THR A C 1
ATOM 642 O O . THR A 1 86 ? 13.685 -23.552 -2.113 1.00 92.25 86 THR A O 1
ATOM 645 N N . ASP A 1 87 ? 12.899 -24.801 -3.840 1.00 91.88 87 ASP A N 1
ATOM 646 C CA . ASP A 1 87 ? 12.771 -23.726 -4.808 1.00 91.88 87 ASP A CA 1
ATOM 647 C C . ASP A 1 87 ? 11.496 -22.910 -4.624 1.00 91.88 87 ASP A C 1
ATOM 649 O O . ASP A 1 87 ? 10.423 -23.443 -4.295 1.00 91.88 87 ASP A O 1
ATOM 653 N N . TYR A 1 88 ? 11.624 -21.611 -4.832 1.00 92.19 88 TYR A N 1
ATOM 654 C CA . TYR A 1 88 ? 10.559 -20.634 -4.741 1.00 92.19 88 TYR A CA 1
ATOM 655 C C . TYR A 1 88 ? 10.778 -19.539 -5.775 1.00 92.19 88 TYR A C 1
ATOM 657 O O . TYR A 1 88 ? 11.894 -19.151 -6.086 1.00 92.19 88 TYR A O 1
ATOM 665 N N . TYR A 1 89 ? 9.684 -18.916 -6.175 1.00 90.44 89 TYR A N 1
ATOM 666 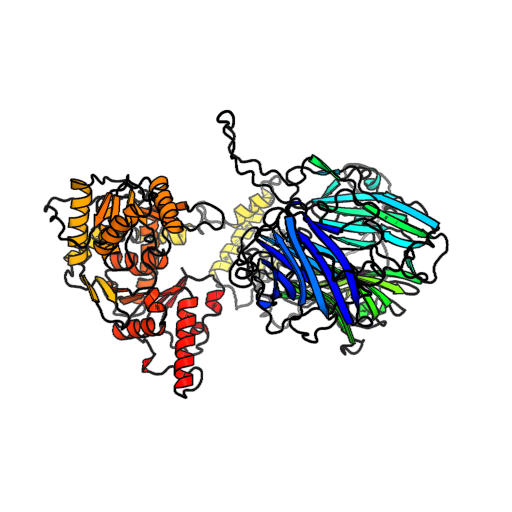C CA . TYR A 1 89 ? 9.718 -17.664 -6.904 1.00 90.44 89 TYR A CA 1
ATOM 667 C C . TYR A 1 89 ? 8.763 -16.673 -6.245 1.00 90.44 89 TYR A C 1
ATOM 669 O O . TYR A 1 89 ? 7.841 -17.029 -5.500 1.00 90.44 89 TYR A O 1
ATOM 677 N N . VAL A 1 90 ? 8.982 -15.389 -6.488 1.00 86.69 90 VAL A N 1
ATOM 678 C CA . VAL A 1 90 ? 8.140 -14.326 -5.941 1.00 86.69 90 VAL A CA 1
ATOM 679 C C . VAL A 1 90 ? 7.310 -13.739 -7.082 1.00 86.69 90 VAL A C 1
ATOM 681 O O . VAL A 1 90 ? 7.828 -12.941 -7.862 1.00 86.69 90 VAL A O 1
ATOM 684 N N . PRO A 1 91 ? 6.018 -14.090 -7.219 1.00 76.25 91 PRO A N 1
ATOM 685 C CA . PRO A 1 91 ? 5.206 -13.598 -8.324 1.00 76.25 91 PRO A CA 1
ATOM 686 C C . PRO A 1 91 ? 5.009 -12.086 -8.236 1.00 76.25 91 PRO A C 1
ATOM 688 O O . PRO A 1 91 ? 4.869 -11.530 -7.149 1.00 76.25 91 PRO A O 1
ATOM 691 N N . TRP A 1 92 ? 4.876 -11.424 -9.381 1.00 59.03 92 TRP A N 1
ATOM 692 C CA . TRP A 1 92 ? 4.506 -10.006 -9.448 1.00 59.03 92 TRP A CA 1
ATOM 693 C C . TRP A 1 92 ? 3.258 -9.669 -8.611 1.00 59.03 92 TRP A C 1
ATOM 695 O O . TRP A 1 92 ? 3.235 -8.671 -7.899 1.00 59.03 92 TRP A O 1
ATOM 705 N N . GLU A 1 93 ? 2.236 -10.528 -8.645 1.00 57.25 93 GLU A N 1
ATOM 706 C CA . GLU A 1 93 ? 0.964 -10.335 -7.929 1.00 57.25 93 GLU A CA 1
ATOM 707 C C . GLU A 1 93 ? 1.103 -10.413 -6.400 1.00 57.25 93 GLU A C 1
ATOM 709 O O . GLU A 1 93 ? 0.179 -10.052 -5.676 1.00 57.25 93 GLU A O 1
ATOM 714 N N . SER A 1 94 ? 2.263 -10.851 -5.893 1.00 54.38 94 SER A N 1
ATOM 715 C CA . SER A 1 94 ? 2.605 -10.731 -4.471 1.00 54.38 94 SER A CA 1
ATOM 716 C C . SER A 1 94 ? 3.029 -9.308 -4.072 1.00 54.38 94 SER A C 1
ATOM 718 O O . SER A 1 94 ? 3.241 -9.042 -2.887 1.00 54.38 94 SER A O 1
ATOM 720 N N . SER A 1 95 ? 3.091 -8.380 -5.041 1.00 45.78 95 SER A N 1
ATOM 721 C CA . SER A 1 95 ? 3.124 -6.933 -4.818 1.00 45.78 95 SER A CA 1
ATOM 722 C C . SER A 1 95 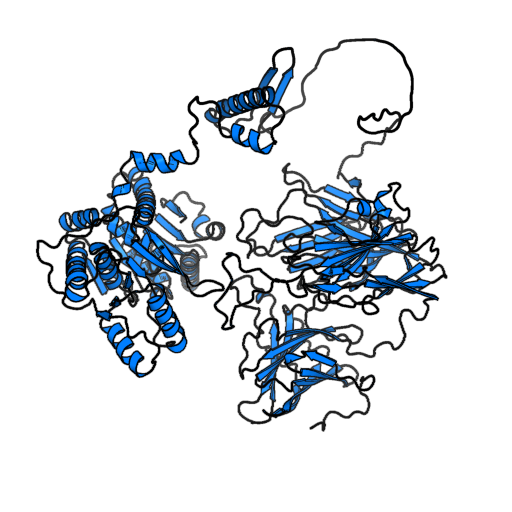? 1.987 -6.531 -3.868 1.00 45.78 95 SER A C 1
ATOM 724 O O . SER A 1 95 ? 0.881 -7.066 -3.969 1.00 45.78 95 SER A O 1
ATOM 726 N N . PRO A 1 96 ? 2.226 -5.620 -2.909 1.00 43.44 96 PRO A N 1
ATOM 727 C CA . PRO A 1 96 ? 1.306 -5.323 -1.816 1.00 43.44 96 PRO A CA 1
ATOM 728 C C . PRO A 1 96 ? 0.122 -4.450 -2.263 1.00 43.44 96 PRO A C 1
ATOM 730 O O . PRO A 1 96 ? -0.134 -3.413 -1.653 1.00 43.44 96 PRO A O 1
ATOM 733 N N . LEU A 1 97 ? -0.597 -4.886 -3.295 1.00 42.75 97 LEU A N 1
ATOM 734 C CA . LEU A 1 97 ? -1.817 -4.264 -3.792 1.00 42.75 97 LEU A CA 1
ATOM 735 C C . LEU A 1 97 ? -3.043 -4.604 -2.934 1.00 42.75 97 LEU A C 1
ATOM 737 O O . LEU A 1 97 ? -4.072 -3.978 -3.125 1.00 42.75 97 LEU A O 1
ATOM 741 N N . ASP A 1 98 ? -2.953 -5.538 -1.970 1.00 36.75 98 ASP A N 1
ATOM 742 C CA . ASP A 1 98 ? -4.192 -6.026 -1.339 1.00 36.75 98 ASP A CA 1
ATOM 743 C C . ASP A 1 98 ? -4.209 -6.221 0.194 1.00 36.75 98 ASP A C 1
ATOM 745 O O . ASP A 1 98 ? -5.298 -6.272 0.762 1.00 36.75 98 ASP A O 1
ATOM 749 N N . LYS A 1 99 ? -3.086 -6.368 0.933 1.00 36.81 99 LYS A N 1
ATOM 750 C CA . LYS A 1 99 ? -3.185 -6.862 2.344 1.00 36.81 99 LYS A CA 1
ATOM 751 C C . LYS A 1 99 ? -2.181 -6.376 3.394 1.00 36.81 99 LYS A C 1
ATOM 753 O O . LYS A 1 99 ? -2.171 -6.923 4.494 1.00 36.81 99 LYS A O 1
ATOM 758 N N . GLY A 1 100 ? -1.296 -5.418 3.110 1.00 41.66 100 GLY A N 1
ATOM 759 C CA . GLY A 1 100 ? -0.241 -5.052 4.079 1.00 41.66 100 GLY A CA 1
ATOM 760 C C . GLY A 1 100 ? 0.651 -6.237 4.503 1.00 41.66 100 GLY A C 1
ATOM 761 O O . GLY A 1 100 ? 1.319 -6.180 5.529 1.00 41.66 100 GLY A O 1
ATOM 762 N N . THR A 1 101 ? 0.637 -7.323 3.724 1.00 45.69 101 THR A N 1
ATOM 763 C CA . THR A 1 101 ? 1.456 -8.518 3.924 1.00 45.69 101 THR A CA 1
ATOM 764 C C . THR A 1 101 ? 2.677 -8.390 3.004 1.00 45.69 101 THR A C 1
ATOM 766 O O . THR A 1 101 ? 2.491 -8.024 1.842 1.00 45.69 101 THR A O 1
ATOM 769 N N . PRO A 1 102 ? 3.911 -8.619 3.488 1.00 56.22 102 PRO A N 1
ATOM 770 C CA . PRO A 1 102 ? 5.104 -8.629 2.639 1.00 56.22 102 PRO A CA 1
ATOM 771 C C . PRO A 1 102 ? 4.964 -9.664 1.506 1.00 56.22 102 PRO A C 1
ATOM 773 O O . PRO A 1 102 ? 4.297 -10.679 1.731 1.00 56.22 102 PRO A O 1
ATOM 776 N N . PRO A 1 103 ? 5.587 -9.452 0.327 1.00 63.97 103 PRO A N 1
ATOM 777 C CA . PRO A 1 103 ? 5.602 -10.459 -0.731 1.00 63.97 103 PRO A CA 1
ATOM 778 C C . PRO A 1 103 ? 6.188 -11.759 -0.177 1.00 63.97 103 PRO A C 1
ATOM 780 O O . PRO A 1 103 ? 7.292 -11.768 0.370 1.00 63.97 103 PRO A O 1
ATOM 783 N N . PHE A 1 104 ? 5.408 -12.837 -0.248 1.00 72.88 104 PHE A N 1
ATOM 784 C CA . PHE A 1 104 ? 5.799 -14.137 0.284 1.00 72.88 104 PHE A CA 1
ATOM 785 C C . PHE A 1 104 ? 6.249 -15.037 -0.874 1.00 72.88 104 PHE A C 1
ATOM 787 O O . PHE A 1 104 ? 5.504 -15.137 -1.853 1.00 72.88 104 PHE A O 1
ATOM 794 N N . PRO A 1 105 ? 7.420 -15.694 -0.783 1.00 85.12 105 PRO A N 1
ATOM 795 C CA . PRO A 1 105 ? 7.862 -16.642 -1.800 1.00 85.12 105 PRO A CA 1
ATOM 796 C C . PRO A 1 105 ? 6.836 -17.764 -1.988 1.00 85.12 105 PRO A C 1
ATOM 798 O O . PRO A 1 105 ? 6.369 -18.370 -1.019 1.00 85.12 105 PRO A O 1
ATOM 801 N N . VAL A 1 106 ? 6.475 -18.039 -3.237 1.00 87.50 106 VAL A N 1
ATOM 802 C CA . VAL A 1 106 ? 5.587 -19.136 -3.625 1.00 87.50 106 VAL A CA 1
ATOM 803 C C . VAL A 1 106 ? 6.452 -20.284 -4.106 1.00 87.50 106 VAL A C 1
ATOM 805 O O . VAL A 1 106 ? 7.428 -20.069 -4.812 1.00 87.50 106 VAL A O 1
ATOM 808 N N . ARG A 1 107 ? 6.133 -21.503 -3.668 1.00 88.50 107 ARG A N 1
ATOM 809 C CA . ARG A 1 107 ? 6.923 -22.679 -4.033 1.00 88.50 107 ARG A CA 1
ATOM 810 C C . ARG A 1 107 ? 6.882 -22.876 -5.543 1.00 88.50 107 ARG A C 1
ATOM 812 O O . ARG A 1 107 ? 5.781 -22.911 -6.099 1.00 88.50 107 ARG A O 1
ATOM 819 N N . ASP A 1 108 ? 8.047 -23.055 -6.148 1.00 84.75 108 ASP A N 1
ATOM 820 C CA . ASP A 1 108 ? 8.137 -23.370 -7.565 1.00 84.75 108 ASP A CA 1
ATOM 821 C C . ASP A 1 108 ? 7.645 -24.807 -7.816 1.00 84.75 108 ASP A C 1
ATOM 823 O O . ASP A 1 108 ? 7.740 -25.710 -6.970 1.00 84.75 108 ASP A O 1
ATOM 827 N N . SER A 1 109 ? 7.002 -24.994 -8.963 1.00 83.56 109 SER A N 1
ATOM 828 C CA . SER A 1 109 ? 6.559 -26.299 -9.443 1.00 83.56 109 SER A CA 1
ATOM 829 C C . SER A 1 109 ? 7.700 -27.131 -10.037 1.00 83.56 109 SER A C 1
ATOM 831 O O . SER A 1 109 ? 7.623 -28.366 -10.015 1.00 83.56 109 SER A O 1
ATOM 833 N N . GLN A 1 110 ? 8.737 -26.464 -10.536 1.00 86.75 110 GLN A N 1
ATOM 834 C CA . GLN A 1 110 ? 10.026 -27.007 -10.922 1.00 86.75 110 GLN A CA 1
ATOM 835 C C . GLN A 1 110 ? 11.004 -26.864 -9.737 1.00 86.75 110 GLN A C 1
ATOM 837 O O . GLN A 1 110 ? 10.766 -26.117 -8.799 1.00 86.75 110 GLN A O 1
ATOM 842 N N . GLN A 1 111 ? 12.026 -27.714 -9.677 1.00 87.44 111 GLN A N 1
ATOM 843 C CA . GLN A 1 111 ? 13.080 -27.618 -8.663 1.00 87.44 111 GLN A CA 1
ATOM 844 C C . GLN A 1 111 ? 14.387 -27.500 -9.429 1.00 87.44 111 GLN A C 1
ATOM 846 O O . GLN A 1 111 ? 14.904 -28.506 -9.931 1.00 87.44 111 GLN A O 1
ATOM 851 N N . ASP A 1 112 ? 14.892 -26.281 -9.518 1.00 85.75 112 ASP A N 1
ATOM 852 C CA . ASP A 1 112 ? 16.050 -25.905 -10.317 1.00 85.75 112 ASP A CA 1
ATOM 853 C C . ASP A 1 112 ? 17.336 -25.894 -9.498 1.00 85.75 112 ASP A C 1
ATOM 855 O O . ASP A 1 112 ? 18.439 -25.956 -10.050 1.00 85.75 112 ASP A O 1
ATOM 859 N N . TRP A 1 113 ? 17.195 -25.941 -8.172 1.00 91.62 113 TRP A N 1
ATOM 860 C CA . TRP A 1 113 ? 18.293 -26.014 -7.226 1.00 91.62 113 TRP A CA 1
ATOM 861 C C . TRP A 1 113 ? 18.495 -27.427 -6.663 1.00 91.62 113 TRP A C 1
ATOM 863 O O . TRP A 1 113 ? 17.625 -28.045 -6.048 1.00 91.62 113 TRP A O 1
ATOM 873 N N . ALA A 1 114 ? 19.714 -27.942 -6.801 1.00 91.06 114 ALA A N 1
ATOM 874 C CA . ALA A 1 114 ? 20.139 -29.213 -6.230 1.00 91.06 114 ALA A CA 1
ATOM 875 C C . ALA A 1 114 ? 21.122 -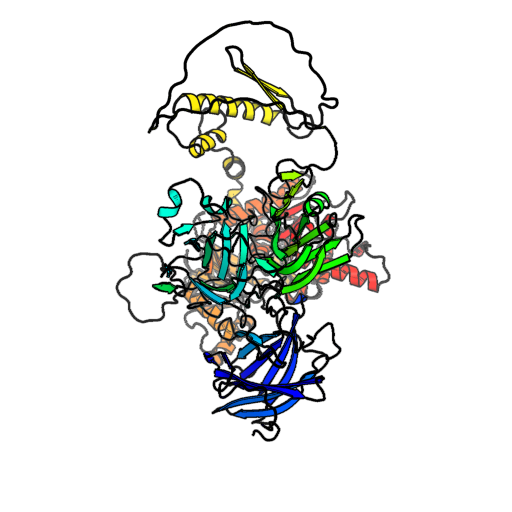29.001 -5.072 1.00 91.06 114 ALA A C 1
ATOM 877 O O . ALA A 1 114 ? 22.112 -28.281 -5.202 1.00 91.06 114 ALA A O 1
ATOM 878 N N . VAL A 1 115 ? 20.896 -29.687 -3.947 1.00 91.88 115 VAL A N 1
ATOM 879 C CA . VAL A 1 115 ? 21.870 -29.757 -2.845 1.00 91.88 115 VAL A CA 1
ATOM 880 C C . VAL A 1 115 ? 22.925 -30.809 -3.184 1.00 91.88 115 VAL A C 1
ATOM 882 O O . VAL A 1 115 ? 22.640 -32.005 -3.155 1.00 91.88 115 VAL A O 1
ATOM 885 N N . LEU A 1 116 ? 24.152 -30.379 -3.479 1.00 90.12 116 LEU A N 1
ATOM 886 C CA . LEU A 1 116 ? 25.279 -31.291 -3.718 1.00 90.12 116 LEU A CA 1
ATOM 887 C C . LEU A 1 116 ? 25.892 -31.803 -2.416 1.00 90.12 116 LEU A C 1
ATOM 889 O O . LEU A 1 116 ? 26.292 -32.962 -2.308 1.00 90.12 116 LEU A O 1
ATOM 893 N N . ALA A 1 117 ? 25.966 -30.927 -1.421 1.00 87.38 117 ALA A N 1
ATOM 894 C CA . ALA A 1 117 ? 26.326 -31.259 -0.055 1.00 87.38 117 ALA A CA 1
ATOM 895 C C . ALA A 1 117 ? 25.736 -30.212 0.879 1.00 87.38 117 ALA A C 1
ATOM 897 O O . ALA A 1 117 ? 25.670 -29.036 0.538 1.00 87.38 117 ALA A O 1
ATOM 898 N N . GLY A 1 118 ? 25.368 -30.614 2.086 1.00 86.50 118 GLY A N 1
ATOM 899 C CA . GLY A 1 118 ? 25.029 -29.648 3.109 1.00 86.50 118 GLY A CA 1
ATOM 900 C C . GLY A 1 118 ? 24.968 -30.277 4.486 1.00 86.50 118 GLY A C 1
ATOM 901 O O . GLY A 1 118 ? 24.697 -31.469 4.632 1.00 86.50 118 GLY A O 1
ATOM 902 N N . HIS A 1 119 ? 25.299 -29.472 5.482 1.00 85.62 119 HIS A N 1
ATOM 903 C CA . HIS A 1 119 ? 25.383 -29.879 6.868 1.00 85.62 119 HIS A CA 1
ATOM 904 C C . HIS A 1 119 ? 24.870 -28.759 7.763 1.00 85.62 119 HIS A C 1
ATOM 906 O O . HIS A 1 119 ? 25.150 -27.583 7.525 1.00 85.62 119 HIS A O 1
ATOM 912 N N . TYR A 1 120 ? 24.158 -29.151 8.809 1.00 85.38 120 TYR A N 1
ATOM 913 C CA . TYR A 1 120 ? 23.693 -28.259 9.856 1.00 85.38 120 TYR A CA 1
ATOM 914 C C . TYR A 1 120 ? 24.129 -28.780 11.225 1.00 85.38 120 TYR A C 1
ATOM 916 O O . TYR A 1 120 ? 24.015 -29.969 11.516 1.00 85.38 120 TYR A O 1
ATOM 924 N N . SER A 1 121 ? 24.589 -27.878 12.085 1.00 78.69 121 SER A N 1
ATOM 925 C CA . SER A 1 121 ? 24.805 -28.144 13.507 1.00 78.69 121 SER A CA 1
ATOM 926 C C . SER A 1 121 ? 24.459 -26.901 14.317 1.00 78.69 121 SER A C 1
ATOM 928 O O . SER A 1 121 ? 24.730 -25.783 13.882 1.00 78.69 121 SER A O 1
ATOM 930 N N . SER A 1 122 ? 23.928 -27.092 15.526 1.00 70.88 122 SER A N 1
ATOM 931 C CA . SER A 1 122 ? 23.639 -25.996 16.459 1.00 70.88 122 SER A CA 1
ATOM 932 C C . SER A 1 122 ? 24.872 -25.160 16.809 1.00 70.88 122 SER A C 1
ATOM 934 O O . SER A 1 122 ? 24.734 -23.988 17.139 1.00 70.88 122 SER A O 1
ATOM 936 N N . ASP A 1 123 ? 26.064 -25.759 16.731 1.00 71.00 123 ASP A N 1
ATOM 937 C CA . ASP A 1 123 ? 27.310 -25.135 17.186 1.00 71.00 123 ASP A CA 1
ATOM 938 C C . ASP A 1 123 ? 28.045 -24.392 16.060 1.00 71.00 123 ASP A C 1
ATOM 940 O O . ASP A 1 123 ? 28.793 -23.452 16.320 1.00 71.00 123 ASP A O 1
ATOM 944 N N . THR A 1 124 ? 27.866 -24.826 14.807 1.00 73.81 124 THR A N 1
ATOM 945 C CA . THR A 1 124 ? 28.594 -24.291 13.638 1.00 73.81 124 THR A CA 1
ATOM 946 C C . THR A 1 124 ? 27.687 -23.644 12.593 1.00 73.81 124 THR A C 1
ATOM 948 O O . THR A 1 124 ? 28.193 -23.069 11.631 1.00 73.81 124 THR A O 1
ATOM 951 N N . GLY A 1 125 ? 26.368 -23.743 12.763 1.00 83.56 125 GLY A N 1
ATOM 952 C CA . GLY A 1 125 ? 25.363 -23.255 11.825 1.00 83.56 125 GLY A CA 1
ATOM 953 C C . GLY A 1 125 ? 25.224 -24.126 10.573 1.00 83.56 125 GLY A C 1
ATOM 954 O O . GLY A 1 125 ? 25.505 -25.328 10.592 1.00 83.56 125 GLY A O 1
ATOM 955 N N . THR A 1 126 ? 24.765 -23.508 9.486 1.00 88.56 126 THR A N 1
ATOM 956 C CA . THR A 1 126 ? 24.484 -24.161 8.199 1.00 88.56 126 THR A CA 1
ATOM 957 C C . THR A 1 126 ? 25.624 -23.940 7.212 1.00 88.56 126 THR A C 1
ATOM 959 O O . THR A 1 126 ? 26.073 -22.810 7.027 1.00 88.56 126 THR A O 1
ATOM 962 N N . VAL A 1 127 ? 26.039 -25.000 6.518 1.00 88.62 127 VAL A N 1
ATOM 963 C CA . VAL A 1 127 ? 26.903 -24.943 5.330 1.00 88.62 127 VAL A CA 1
ATOM 964 C C . VAL A 1 127 ? 26.244 -25.742 4.214 1.00 88.62 127 VAL A C 1
ATOM 966 O O . VAL A 1 127 ? 25.835 -26.881 4.435 1.00 88.62 127 VAL A O 1
ATOM 969 N N . VAL A 1 128 ? 26.147 -25.173 3.016 1.00 91.12 128 VAL A N 1
ATOM 970 C CA . VAL A 1 128 ? 25.471 -25.808 1.880 1.00 91.12 128 VAL A CA 1
ATOM 971 C C . VAL A 1 128 ? 26.171 -25.483 0.562 1.00 91.12 128 VAL A C 1
ATOM 973 O O . VAL A 1 128 ? 26.660 -24.376 0.358 1.00 91.12 128 VAL A O 1
ATOM 976 N N . VAL A 1 129 ? 26.216 -26.468 -0.331 1.00 92.06 129 VAL A N 1
ATOM 977 C CA . VAL A 1 129 ? 26.672 -26.348 -1.716 1.00 92.06 129 VAL A CA 1
ATOM 978 C C . VAL A 1 129 ? 25.477 -26.618 -2.617 1.00 92.06 129 VAL A C 1
ATOM 980 O O . VAL A 1 129 ? 24.911 -27.716 -2.594 1.00 92.06 129 VAL A O 1
ATOM 983 N N . LEU A 1 130 ? 25.101 -25.608 -3.391 1.00 93.75 130 LEU A N 1
ATOM 984 C CA . LEU A 1 130 ? 23.941 -25.613 -4.271 1.00 93.75 130 LEU A CA 1
ATOM 985 C C . LEU A 1 130 ? 24.391 -25.608 -5.733 1.00 93.75 130 LEU A C 1
ATOM 987 O O . LEU A 1 130 ? 25.394 -24.977 -6.063 1.00 93.75 130 LEU A O 1
ATOM 991 N N . GLN A 1 131 ? 23.647 -26.290 -6.599 1.00 93.56 131 GLN A N 1
ATOM 992 C CA . GLN A 1 131 ? 23.827 -26.275 -8.052 1.00 93.56 131 GLN A CA 1
ATOM 993 C C . GLN A 1 131 ? 22.515 -25.900 -8.738 1.00 93.56 131 GLN A C 1
ATOM 995 O O . GLN A 1 131 ? 21.472 -26.418 -8.354 1.00 93.56 131 GLN A O 1
ATOM 1000 N N . ARG A 1 132 ? 22.588 -25.072 -9.780 1.00 93.38 132 ARG A N 1
ATOM 1001 C CA . ARG A 1 132 ? 21.479 -24.761 -10.695 1.00 93.38 132 ARG A CA 1
ATOM 1002 C C . ARG A 1 132 ? 21.980 -24.614 -12.123 1.00 93.38 132 ARG A C 1
ATOM 1004 O O . ARG A 1 132 ? 23.165 -24.357 -12.331 1.00 93.38 132 ARG A O 1
ATOM 1011 N N . LYS A 1 133 ? 21.082 -24.692 -13.099 1.00 92.38 133 LYS A N 1
ATOM 1012 C CA . LYS A 1 133 ? 21.389 -24.266 -14.472 1.00 92.38 133 LYS A CA 1
ATOM 1013 C C . LYS A 1 133 ? 21.458 -22.740 -14.562 1.00 92.38 133 LYS A C 1
ATOM 1015 O O . LYS A 1 133 ? 20.798 -22.041 -13.795 1.00 92.38 133 LYS A O 1
ATOM 1020 N N . LEU A 1 134 ? 22.234 -22.219 -15.512 1.00 90.56 134 LEU A N 1
ATOM 1021 C CA . LEU A 1 134 ? 22.226 -20.790 -15.837 1.00 90.56 134 LEU A CA 1
ATOM 1022 C C . LEU A 1 134 ? 20.914 -20.375 -16.511 1.00 90.56 134 LEU A C 1
ATOM 1024 O O . LEU A 1 134 ? 20.375 -19.325 -16.184 1.00 90.56 134 LEU A O 1
ATOM 1028 N N . ASP A 1 135 ? 20.394 -21.215 -17.408 1.00 91.38 135 ASP A N 1
ATOM 1029 C CA . ASP A 1 135 ? 19.057 -21.100 -17.999 1.00 91.38 135 ASP A CA 1
ATOM 1030 C C . ASP A 1 135 ? 18.283 -22.389 -17.698 1.00 91.38 135 ASP A C 1
ATOM 1032 O O . ASP A 1 135 ? 18.634 -23.481 -18.162 1.00 91.38 135 ASP A O 1
ATOM 1036 N N . THR A 1 136 ? 17.253 -22.273 -16.866 1.00 88.00 136 THR A N 1
ATOM 1037 C CA . THR A 1 136 ? 16.401 -23.387 -16.433 1.00 88.00 136 THR A CA 1
ATOM 1038 C C . THR A 1 136 ? 15.321 -23.718 -17.464 1.00 88.00 136 THR A C 1
ATOM 1040 O O . THR A 1 136 ? 14.787 -24.831 -17.479 1.00 88.00 136 THR A O 1
ATOM 1043 N N . GLY A 1 137 ? 15.032 -22.785 -18.378 1.00 84.06 137 GLY A N 1
ATOM 1044 C CA . GLY A 1 137 ? 13.927 -22.854 -19.325 1.00 84.06 137 GLY A CA 1
ATOM 1045 C C . GLY A 1 137 ? 12.571 -22.404 -18.764 1.00 84.06 137 GLY A C 1
ATOM 1046 O O . GLY A 1 137 ? 11.650 -22.231 -19.571 1.00 84.06 137 GLY A O 1
ATOM 1047 N N . ASP A 1 138 ? 12.431 -22.163 -17.452 1.00 83.62 138 ASP A N 1
ATOM 1048 C CA . ASP A 1 138 ? 11.226 -21.557 -16.864 1.00 83.62 138 ASP A CA 1
ATOM 1049 C C . ASP A 1 138 ? 11.313 -20.028 -16.907 1.00 83.62 138 ASP A C 1
ATOM 1051 O O . ASP A 1 138 ? 11.667 -19.341 -15.955 1.00 83.62 138 ASP A O 1
ATOM 1055 N N . LYS A 1 139 ? 10.940 -19.464 -18.055 1.00 75.31 139 LYS A N 1
ATOM 1056 C CA . LYS A 1 139 ? 11.025 -18.015 -18.296 1.00 75.31 139 LYS A CA 1
ATOM 1057 C C . LYS A 1 139 ? 10.040 -17.169 -17.481 1.00 75.31 139 LYS A C 1
ATOM 1059 O O . LYS A 1 139 ? 10.044 -15.949 -17.637 1.00 75.31 139 LYS A O 1
ATOM 1064 N N . HIS A 1 140 ? 9.135 -17.784 -16.720 1.00 74.06 140 HIS A N 1
ATOM 1065 C CA . HIS A 1 140 ? 8.113 -17.069 -15.956 1.00 74.06 140 HIS A CA 1
ATOM 1066 C C . HIS A 1 140 ? 8.408 -17.027 -14.457 1.00 74.06 140 HIS A C 1
ATOM 1068 O O . HIS A 1 140 ? 7.885 -16.133 -13.787 1.00 74.06 140 HIS A O 1
ATOM 1074 N N . GLN A 1 141 ? 9.201 -17.972 -13.952 1.00 82.44 141 GLN A N 1
ATOM 1075 C CA . GLN A 1 141 ? 9.513 -18.110 -12.528 1.00 82.44 141 GLN A CA 1
ATOM 1076 C C . GLN A 1 141 ? 11.005 -17.869 -12.262 1.00 82.44 141 GLN A C 1
ATOM 1078 O O . GLN A 1 141 ? 11.333 -17.186 -11.290 1.00 82.44 141 GLN A O 1
ATOM 1083 N N . ASP A 1 142 ? 11.875 -18.260 -13.200 1.00 85.69 142 ASP A N 1
ATOM 1084 C CA . ASP A 1 142 ? 13.321 -18.222 -13.012 1.00 85.69 142 ASP A CA 1
ATOM 1085 C C . ASP A 1 142 ? 14.028 -17.091 -13.746 1.00 85.69 142 ASP A C 1
ATOM 1087 O O . ASP A 1 142 ? 13.607 -16.583 -14.795 1.00 85.69 142 ASP A O 1
ATOM 1091 N N . ARG A 1 143 ? 15.193 -16.730 -13.205 1.00 86.31 143 ARG A N 1
ATOM 1092 C CA . ARG A 1 143 ? 16.102 -15.769 -13.825 1.00 86.31 143 ARG A CA 1
ATOM 1093 C C . ARG A 1 143 ? 17.230 -16.480 -14.554 1.00 86.31 143 ARG A C 1
ATOM 1095 O O . ARG A 1 143 ? 17.901 -17.353 -14.008 1.00 86.31 143 ARG A O 1
ATOM 1102 N N . VAL A 1 144 ? 17.497 -16.038 -15.779 1.00 88.62 144 VAL A N 1
ATOM 1103 C CA . VAL A 1 144 ? 18.697 -16.463 -16.502 1.00 88.62 144 VAL A CA 1
ATOM 1104 C C . VAL A 1 144 ? 19.912 -15.800 -15.859 1.00 88.62 144 VAL A C 1
ATOM 1106 O O . VAL A 1 144 ? 19.951 -14.579 -15.716 1.00 88.62 144 VAL A O 1
ATOM 1109 N N . VAL A 1 145 ? 20.904 -16.598 -15.472 1.00 87.81 145 VAL A N 1
ATOM 1110 C CA . VAL A 1 145 ? 22.183 -16.105 -14.950 1.00 87.81 145 VAL A CA 1
ATOM 1111 C C . VAL A 1 145 ? 23.098 -15.796 -16.128 1.00 87.81 145 VAL A C 1
ATOM 1113 O O . VAL A 1 145 ? 23.614 -16.711 -16.771 1.00 87.81 145 VAL A O 1
ATOM 1116 N N . ASN A 1 146 ? 23.302 -14.509 -16.409 1.00 83.69 146 ASN A N 1
ATOM 1117 C CA . ASN A 1 146 ? 24.276 -14.064 -17.398 1.00 83.69 146 ASN A CA 1
ATOM 1118 C C . ASN A 1 146 ? 25.665 -13.966 -16.744 1.00 83.69 146 ASN A C 1
ATOM 1120 O O . ASN A 1 146 ? 25.825 -13.315 -15.715 1.00 83.69 146 ASN A O 1
ATOM 1124 N N . LEU A 1 147 ? 26.662 -14.642 -17.318 1.00 82.38 147 LEU A N 1
ATOM 1125 C CA . LEU A 1 147 ? 28.028 -14.665 -16.784 1.00 82.38 147 LEU A CA 1
ATOM 1126 C C . LEU A 1 147 ? 28.800 -13.373 -17.066 1.00 82.38 147 LEU A C 1
ATOM 1128 O O . LEU A 1 147 ? 29.703 -13.033 -16.302 1.00 82.38 147 LEU A O 1
ATOM 1132 N N . ASP A 1 148 ? 28.426 -12.661 -18.127 1.00 73.88 148 ASP A N 1
ATOM 1133 C CA . ASP A 1 148 ? 29.093 -11.434 -18.568 1.00 73.88 148 ASP A CA 1
ATOM 1134 C C . ASP A 1 148 ? 28.522 -10.186 -17.867 1.00 73.88 148 ASP A C 1
ATOM 1136 O O . ASP A 1 148 ? 28.997 -9.072 -18.069 1.00 73.88 148 ASP A O 1
ATOM 1140 N N . GLU A 1 149 ? 27.504 -10.362 -17.017 1.00 71.38 149 GLU A N 1
ATOM 1141 C CA . GLU A 1 149 ? 26.851 -9.286 -16.278 1.00 71.38 149 GLU A CA 1
ATOM 1142 C C . GLU A 1 149 ? 26.941 -9.497 -14.762 1.00 71.38 149 GLU A C 1
ATOM 1144 O O . GLU A 1 149 ? 26.983 -10.615 -14.243 1.00 71.38 149 GLU A O 1
ATOM 1149 N N . ARG A 1 150 ? 26.897 -8.387 -14.018 1.00 73.88 150 ARG A N 1
ATOM 1150 C CA . ARG A 1 150 ? 26.657 -8.417 -12.573 1.00 73.88 150 ARG A CA 1
ATOM 1151 C C . ARG A 1 150 ? 25.182 -8.722 -12.312 1.00 73.88 150 ARG A C 1
ATOM 1153 O O . ARG A 1 150 ? 24.303 -7.922 -12.638 1.00 73.88 150 ARG A O 1
ATOM 1160 N N . MET A 1 151 ? 24.926 -9.851 -11.667 1.00 80.88 151 MET A N 1
ATOM 1161 C CA . MET A 1 151 ? 23.600 -10.308 -11.264 1.00 80.88 151 MET A CA 1
ATOM 1162 C C . MET A 1 151 ? 23.218 -9.731 -9.903 1.00 80.88 151 MET A C 1
ATOM 1164 O O . MET A 1 151 ? 24.057 -9.662 -9.005 1.00 80.88 151 MET A O 1
ATOM 1168 N N . SER A 1 152 ? 21.944 -9.368 -9.725 1.00 83.50 152 SER A N 1
ATOM 1169 C CA . SER A 1 152 ? 21.438 -8.955 -8.414 1.00 83.50 152 SER A CA 1
ATOM 1170 C C . SER A 1 152 ? 21.109 -10.168 -7.560 1.00 83.50 152 SER A C 1
ATOM 1172 O O . SER A 1 152 ? 20.210 -10.941 -7.882 1.00 83.50 152 SER A O 1
ATOM 1174 N N . VAL A 1 153 ? 21.856 -10.332 -6.478 1.00 87.56 153 VAL A N 1
ATOM 1175 C CA . VAL A 1 153 ? 21.758 -11.436 -5.533 1.00 87.56 153 VAL A CA 1
ATOM 1176 C C . VAL A 1 153 ? 21.030 -10.958 -4.290 1.00 87.56 153 VAL A C 1
ATOM 1178 O O . VAL A 1 153 ? 21.511 -10.079 -3.580 1.00 87.56 153 VAL A O 1
ATOM 1181 N N . ILE A 1 154 ? 19.893 -11.575 -3.993 1.00 89.38 154 ILE A N 1
ATOM 1182 C CA . ILE A 1 154 ? 19.117 -11.294 -2.788 1.00 89.38 154 ILE A CA 1
ATOM 1183 C C . ILE A 1 154 ? 19.315 -12.399 -1.756 1.00 89.38 154 ILE A C 1
ATOM 1185 O O . ILE A 1 154 ? 19.469 -13.575 -2.089 1.00 89.38 154 ILE A O 1
ATOM 1189 N N . PHE A 1 155 ? 19.295 -12.027 -0.481 1.00 90.94 155 PHE A N 1
ATOM 1190 C CA . PHE A 1 155 ? 19.424 -12.980 0.613 1.00 90.94 155 PHE A CA 1
ATOM 1191 C C . PHE A 1 155 ? 18.568 -12.587 1.816 1.00 90.94 155 PHE A C 1
ATOM 1193 O O . PHE A 1 155 ? 18.288 -11.413 2.067 1.00 90.94 155 PHE A O 1
ATOM 1200 N N . ALA A 1 156 ? 18.167 -13.590 2.588 1.00 90.44 156 ALA A N 1
ATOM 1201 C CA . ALA A 1 156 ? 17.444 -13.436 3.842 1.00 90.44 156 ALA A CA 1
ATOM 1202 C C . ALA A 1 156 ? 17.775 -14.588 4.792 1.00 90.44 156 ALA A C 1
ATOM 1204 O O . ALA A 1 156 ? 18.278 -15.628 4.372 1.00 90.44 156 ALA A O 1
ATOM 1205 N N . PHE A 1 157 ? 17.505 -14.420 6.080 1.00 90.88 157 PHE A N 1
ATOM 1206 C CA . PHE A 1 157 ? 17.709 -15.487 7.054 1.00 90.88 157 PHE A CA 1
ATOM 1207 C C . PHE A 1 157 ? 16.771 -15.350 8.250 1.00 90.88 157 PHE A C 1
ATOM 1209 O O . PHE A 1 157 ? 16.323 -14.255 8.592 1.00 90.88 157 PHE A O 1
ATOM 1216 N N . GLY A 1 158 ? 16.505 -16.470 8.920 1.00 86.81 158 GLY A N 1
ATOM 1217 C CA . GLY A 1 158 ? 15.687 -16.516 10.128 1.00 86.81 158 GLY A CA 1
ATOM 1218 C C . GLY A 1 158 ? 16.193 -17.557 11.119 1.00 86.81 158 GLY A C 1
ATOM 1219 O O . GLY A 1 158 ? 16.770 -18.568 10.732 1.00 86.81 158 GLY A O 1
ATOM 1220 N N . GLN A 1 159 ? 15.989 -17.312 12.413 1.00 82.19 159 GLN A N 1
ATOM 1221 C CA . GLN A 1 159 ? 16.397 -18.256 13.464 1.00 82.19 159 GLN A CA 1
ATOM 1222 C C . GLN A 1 159 ? 15.400 -19.401 13.672 1.00 82.19 159 GLN A C 1
ATOM 1224 O O . GLN A 1 159 ? 15.764 -20.427 14.237 1.00 82.19 159 GLN A O 1
ATOM 1229 N N . GLU A 1 160 ? 14.170 -19.238 13.188 1.00 80.56 160 GLU A N 1
ATOM 1230 C CA . GLU A 1 160 ? 13.102 -20.222 13.342 1.00 80.56 160 GLU A CA 1
ATOM 1231 C C . GLU A 1 160 ? 13.255 -21.399 12.376 1.00 80.56 160 GLU A C 1
ATOM 1233 O O . GLU A 1 160 ? 13.705 -21.235 11.244 1.00 80.56 160 GLU A O 1
ATOM 1238 N N . THR A 1 161 ? 12.799 -22.586 12.776 1.00 73.75 161 THR A N 1
ATOM 1239 C CA . THR A 1 161 ? 12.813 -23.799 11.931 1.00 73.75 161 THR A CA 1
ATOM 1240 C C . THR A 1 161 ? 11.681 -23.839 10.896 1.00 73.75 161 THR A C 1
ATOM 1242 O O . THR A 1 161 ? 11.419 -24.870 10.287 1.00 73.75 161 THR A O 1
ATOM 1245 N N . TYR A 1 162 ? 10.984 -22.722 10.695 1.00 78.12 162 TYR A N 1
ATOM 1246 C CA . TYR A 1 162 ? 9.960 -22.541 9.673 1.00 78.12 162 TYR A CA 1
ATOM 1247 C C . TYR A 1 162 ? 10.115 -21.164 9.027 1.00 78.12 162 TYR A C 1
ATOM 1249 O O . TYR A 1 162 ? 10.602 -20.217 9.651 1.00 78.12 162 TYR A O 1
ATOM 1257 N N . LEU A 1 163 ? 9.680 -21.041 7.771 1.00 81.69 163 LEU A N 1
ATOM 1258 C CA . LEU A 1 163 ? 9.737 -19.778 7.042 1.00 81.69 163 LEU A CA 1
ATOM 1259 C C . LEU A 1 163 ? 8.799 -18.745 7.685 1.00 81.69 163 LEU A C 1
ATOM 1261 O O . LEU A 1 163 ? 7.591 -18.964 7.796 1.00 81.69 163 LEU A O 1
ATOM 1265 N N . SER A 1 164 ? 9.359 -17.613 8.101 1.00 79.50 164 SER A N 1
ATOM 1266 C CA . SER A 1 164 ? 8.656 -16.548 8.818 1.00 79.50 164 SER A CA 1
ATOM 1267 C C . SER A 1 164 ? 9.169 -15.172 8.395 1.00 79.50 164 SER A C 1
ATOM 1269 O O . SER A 1 164 ? 10.220 -15.046 7.766 1.00 79.50 164 SER A O 1
ATOM 1271 N N . TYR A 1 165 ? 8.416 -14.114 8.709 1.00 78.81 165 TYR A N 1
ATOM 1272 C CA . TYR A 1 165 ? 8.865 -12.756 8.414 1.00 78.81 165 TYR A CA 1
ATOM 1273 C C . TYR A 1 165 ? 10.055 -12.377 9.303 1.00 78.81 165 TYR A C 1
ATOM 1275 O O . TYR A 1 165 ? 9.967 -12.399 10.527 1.00 78.81 165 TYR A O 1
ATOM 1283 N N . HIS A 1 166 ? 11.156 -11.993 8.668 1.00 73.69 166 HIS A N 1
ATOM 1284 C CA . HIS A 1 166 ? 12.468 -11.801 9.292 1.00 73.69 166 HIS A CA 1
ATOM 1285 C C . HIS A 1 166 ? 12.833 -10.320 9.506 1.00 73.69 166 HIS A C 1
ATOM 1287 O O . HIS A 1 166 ? 13.801 -10.008 10.198 1.00 73.69 166 HIS A O 1
ATOM 1293 N N . GLY A 1 167 ? 12.046 -9.388 8.959 1.00 69.75 167 GLY A N 1
ATOM 1294 C CA . GLY A 1 167 ? 12.290 -7.949 9.076 1.00 69.75 167 GLY A CA 1
ATOM 1295 C C . GLY A 1 167 ? 13.479 -7.436 8.242 1.00 69.75 167 GLY A C 1
ATOM 1296 O O . GLY A 1 167 ? 14.185 -8.209 7.591 1.00 69.75 167 GLY A O 1
ATOM 1297 N N . PRO A 1 168 ? 13.708 -6.108 8.234 1.00 64.69 168 PRO A N 1
ATOM 1298 C CA . PRO A 1 168 ? 14.685 -5.467 7.351 1.00 64.69 168 PRO A CA 1
ATOM 1299 C C . PRO A 1 168 ? 16.148 -5.719 7.743 1.00 64.69 168 PRO A C 1
ATOM 1301 O O . PRO A 1 168 ? 17.010 -5.650 6.881 1.00 64.69 168 PRO A O 1
ATOM 1304 N N . LYS A 1 169 ? 16.438 -6.050 9.009 1.00 69.69 169 LYS A N 1
ATOM 1305 C CA . LYS A 1 169 ? 17.810 -6.306 9.493 1.00 69.69 169 LYS A CA 1
ATOM 1306 C C . LYS A 1 169 ? 18.356 -7.695 9.139 1.00 69.69 169 LYS A C 1
ATOM 1308 O O . LYS A 1 169 ? 19.540 -7.948 9.332 1.00 69.69 169 LYS A O 1
ATOM 1313 N N . HIS A 1 170 ? 17.502 -8.597 8.657 1.00 80.38 170 HIS A N 1
ATOM 1314 C CA . HIS A 1 170 ? 17.855 -9.989 8.360 1.00 80.38 170 HIS A CA 1
ATOM 1315 C C . HIS A 1 170 ? 17.679 -10.329 6.875 1.00 80.38 170 HIS A C 1
ATOM 1317 O O . HIS A 1 170 ? 17.309 -11.445 6.511 1.00 80.38 170 HIS A O 1
ATOM 1323 N N . ARG A 1 171 ? 17.868 -9.330 6.011 1.00 84.56 171 ARG A N 1
ATOM 1324 C CA . ARG A 1 171 ? 17.814 -9.449 4.554 1.00 84.56 171 ARG A CA 1
ATOM 1325 C C . ARG A 1 171 ? 18.695 -8.401 3.901 1.00 84.56 171 ARG A C 1
ATOM 1327 O O . ARG A 1 171 ? 18.992 -7.387 4.526 1.00 84.56 171 ARG A O 1
ATOM 1334 N N . GLY A 1 172 ? 19.040 -8.621 2.646 1.00 76.44 172 GLY A N 1
ATOM 1335 C CA . GLY A 1 172 ? 19.773 -7.657 1.846 1.00 76.44 172 GLY A CA 1
ATOM 1336 C C . GLY A 1 172 ? 19.828 -8.066 0.384 1.00 76.44 172 GLY A C 1
ATOM 1337 O O . GLY A 1 172 ? 19.295 -9.102 -0.017 1.00 76.44 172 GLY A O 1
ATOM 1338 N N . THR A 1 173 ? 20.470 -7.214 -0.399 1.00 78.75 173 THR A N 1
ATOM 1339 C CA . THR A 1 173 ? 20.794 -7.455 -1.799 1.00 78.75 173 THR A CA 1
ATOM 1340 C C . THR A 1 173 ? 22.241 -7.042 -2.035 1.00 78.75 173 THR A C 1
ATOM 1342 O O . THR A 1 173 ? 22.754 -6.154 -1.352 1.00 78.75 173 THR A O 1
ATOM 1345 N N . THR A 1 174 ? 22.915 -7.715 -2.953 1.00 75.44 174 THR A N 1
ATOM 1346 C CA . THR A 1 174 ? 24.257 -7.382 -3.427 1.00 75.44 174 THR A CA 1
ATOM 1347 C C . THR A 1 174 ? 24.365 -7.718 -4.913 1.00 75.44 174 THR A C 1
ATOM 1349 O O . THR A 1 174 ? 23.454 -8.313 -5.485 1.00 75.44 174 THR A O 1
ATOM 1352 N N . MET A 1 175 ? 25.461 -7.340 -5.559 1.00 72.50 175 MET A N 1
ATOM 1353 C CA . MET A 1 175 ? 25.695 -7.606 -6.976 1.00 72.50 175 MET A CA 1
ATOM 1354 C C . MET A 1 175 ? 26.910 -8.513 -7.136 1.00 72.50 175 MET A C 1
ATOM 1356 O O . MET A 1 175 ? 27.950 -8.259 -6.535 1.00 72.50 175 MET A O 1
ATOM 1360 N N . ILE A 1 176 ? 26.785 -9.565 -7.944 1.00 77.62 176 ILE A N 1
ATOM 1361 C CA . ILE A 1 176 ? 27.866 -10.531 -8.180 1.00 77.62 176 ILE A CA 1
ATOM 1362 C C . ILE A 1 176 ? 27.946 -10.843 -9.670 1.00 77.62 176 ILE A C 1
ATOM 1364 O O . ILE A 1 176 ? 26.942 -11.210 -10.279 1.00 77.62 176 ILE A O 1
ATOM 1368 N N . GLN A 1 177 ? 29.136 -10.720 -10.258 1.00 79.94 177 GLN A N 1
ATOM 1369 C CA . GLN A 1 177 ? 29.423 -11.261 -11.586 1.00 79.94 177 GLN A CA 1
ATOM 1370 C C . GLN A 1 177 ? 29.932 -12.690 -11.433 1.00 79.94 177 GLN A C 1
ATOM 1372 O O . GLN A 1 177 ? 30.935 -12.934 -10.769 1.00 79.94 177 GLN A O 1
ATOM 1377 N N . PHE A 1 178 ? 29.213 -13.647 -12.017 1.00 81.50 178 PHE A N 1
ATOM 1378 C CA . PHE A 1 178 ? 29.534 -15.065 -11.842 1.00 81.50 178 PHE A CA 1
ATOM 1379 C C . PHE A 1 178 ? 30.553 -15.596 -12.863 1.00 81.50 178 PHE A C 1
ATOM 1381 O O . PHE A 1 178 ? 31.145 -16.653 -12.629 1.00 81.50 178 PHE A O 1
ATOM 1388 N N . GLY A 1 179 ? 30.754 -14.889 -13.982 1.00 77.81 179 GLY A N 1
ATOM 1389 C CA . GLY A 1 179 ? 31.784 -15.191 -14.976 1.00 77.81 179 GLY A CA 1
ATOM 1390 C C . GLY A 1 179 ? 33.189 -14.759 -14.552 1.00 77.81 179 GLY A C 1
ATOM 1391 O O . GLY A 1 179 ? 33.431 -14.392 -13.404 1.00 77.81 179 GLY A O 1
ATOM 1392 N N . LYS A 1 180 ? 34.133 -14.805 -15.497 1.00 65.06 180 LYS A N 1
ATOM 1393 C CA . LYS A 1 180 ? 35.450 -14.186 -15.307 1.00 65.06 180 LYS A CA 1
ATOM 1394 C C . LYS A 1 180 ? 35.263 -12.674 -15.263 1.00 65.06 180 LYS A C 1
ATOM 1396 O O . LYS A 1 180 ? 34.733 -12.121 -16.220 1.00 65.06 180 LYS A O 1
ATOM 1401 N N . GLU A 1 181 ? 35.709 -12.027 -14.191 1.00 55.31 181 GLU A N 1
ATOM 1402 C CA . GLU A 1 181 ? 35.984 -10.594 -14.266 1.00 55.31 181 GLU A CA 1
ATOM 1403 C C . GLU A 1 181 ? 37.048 -10.393 -15.350 1.00 55.31 181 GLU A C 1
ATOM 1405 O O . GLU A 1 181 ? 38.050 -11.118 -15.378 1.00 55.31 181 GLU A O 1
ATOM 1410 N N . ASP A 1 182 ? 36.817 -9.456 -16.270 1.00 50.50 182 ASP A N 1
ATOM 1411 C CA . ASP A 1 182 ? 37.912 -8.942 -17.080 1.00 50.50 182 ASP A CA 1
ATOM 1412 C C . ASP A 1 182 ? 38.930 -8.360 -16.093 1.00 50.50 182 ASP A C 1
ATOM 1414 O O . ASP A 1 182 ? 38.682 -7.349 -15.445 1.00 50.50 182 ASP A O 1
ATOM 1418 N N . GLU A 1 183 ? 40.081 -9.021 -15.945 1.00 49.91 183 GLU A N 1
ATOM 1419 C CA . GLU A 1 183 ? 41.201 -8.565 -15.102 1.00 49.91 183 GLU A CA 1
ATOM 1420 C C . GLU A 1 183 ? 41.800 -7.226 -15.588 1.00 49.91 183 GLU A C 1
ATOM 1422 O O . GLU A 1 183 ? 42.775 -6.729 -15.020 1.00 49.91 183 GLU A O 1
ATOM 1427 N N . GLN A 1 184 ? 41.256 -6.648 -16.659 1.00 62.53 184 GLN A N 1
ATOM 1428 C CA . GLN A 1 184 ? 41.705 -5.401 -17.245 1.00 62.53 184 GLN A CA 1
ATOM 1429 C C . GLN A 1 184 ? 40.964 -4.228 -16.601 1.00 62.53 184 GLN A C 1
ATOM 1431 O O . GLN A 1 184 ? 39.755 -4.083 -16.757 1.00 62.53 184 GLN A O 1
ATOM 1436 N N . ASP A 1 185 ? 41.714 -3.392 -15.879 1.00 72.81 185 ASP A N 1
ATOM 1437 C CA . ASP A 1 185 ? 41.224 -2.116 -15.356 1.00 72.81 185 ASP A CA 1
ATOM 1438 C C . ASP A 1 185 ? 40.604 -1.301 -16.512 1.00 72.81 185 ASP A C 1
ATOM 1440 O O . ASP A 1 185 ? 41.327 -0.941 -17.449 1.00 72.81 185 ASP A O 1
ATOM 1444 N N . PRO A 1 186 ? 39.287 -1.008 -16.484 1.00 75.50 186 PRO A N 1
ATOM 1445 C CA . PRO A 1 186 ? 38.604 -0.296 -17.565 1.00 75.50 186 PRO A CA 1
ATOM 1446 C C . PRO A 1 186 ? 39.085 1.153 -17.722 1.00 75.50 186 PRO A C 1
ATOM 1448 O O . PRO A 1 186 ? 38.783 1.805 -18.721 1.00 75.50 186 PRO A O 1
ATOM 1451 N N . PHE A 1 187 ? 39.843 1.659 -16.748 1.00 84.00 187 PHE A N 1
ATOM 1452 C CA . PHE A 1 187 ? 40.471 2.971 -16.769 1.00 84.00 187 PHE A CA 1
ATOM 1453 C C . PHE A 1 187 ? 41.996 2.895 -16.921 1.00 84.00 187 PHE A C 1
ATOM 1455 O O . PHE A 1 187 ? 42.674 3.889 -16.667 1.00 84.00 187 PHE A O 1
ATOM 1462 N N . ALA A 1 188 ? 42.552 1.759 -17.362 1.00 82.94 188 ALA A N 1
ATOM 1463 C CA . ALA A 1 188 ? 43.999 1.579 -17.534 1.00 82.94 188 ALA A CA 1
ATOM 1464 C C . ALA A 1 188 ? 44.650 2.641 -18.441 1.00 82.94 188 ALA A C 1
ATOM 1466 O O . ALA A 1 188 ? 45.810 2.997 -18.230 1.00 82.94 188 ALA A O 1
ATOM 1467 N N . ASP A 1 189 ? 43.900 3.155 -19.419 1.00 82.69 189 ASP A N 1
ATOM 1468 C CA . ASP A 1 189 ? 44.352 4.187 -20.359 1.00 82.69 189 ASP A CA 1
ATOM 1469 C C . ASP A 1 189 ? 44.118 5.626 -19.854 1.00 82.69 189 ASP A C 1
ATOM 1471 O O . ASP A 1 189 ? 44.345 6.588 -20.590 1.00 82.69 189 ASP A O 1
ATOM 1475 N N . ALA A 1 190 ? 43.650 5.803 -18.614 1.00 86.88 190 ALA A N 1
ATOM 1476 C CA . ALA A 1 190 ? 43.509 7.124 -18.014 1.00 86.88 190 ALA A CA 1
ATOM 1477 C C . ALA A 1 190 ? 44.882 7.718 -17.688 1.00 86.88 190 ALA A C 1
ATOM 1479 O O . ALA A 1 190 ? 45.711 7.096 -17.022 1.00 86.88 190 ALA A O 1
ATOM 1480 N N . ASP A 1 191 ? 45.107 8.963 -18.108 1.00 88.56 191 ASP A N 1
ATOM 1481 C CA . ASP A 1 191 ? 46.354 9.675 -17.821 1.00 88.56 191 ASP A CA 1
ATOM 1482 C C . ASP A 1 191 ? 46.440 10.051 -16.335 1.00 88.56 191 ASP A C 1
ATOM 1484 O O . ASP A 1 191 ? 47.517 10.045 -15.733 1.00 88.56 191 ASP A O 1
ATOM 1488 N N . TRP A 1 192 ? 45.296 10.400 -15.741 1.00 88.25 192 TRP A N 1
ATOM 1489 C CA . TRP A 1 192 ? 45.157 10.759 -14.334 1.00 88.25 192 TRP A CA 1
ATOM 1490 C C . TRP A 1 192 ? 43.684 10.694 -13.896 1.00 88.25 192 TRP A C 1
ATOM 1492 O O . TRP A 1 192 ? 42.774 10.501 -14.702 1.00 88.25 192 TRP A O 1
ATOM 1502 N N . HIS A 1 193 ? 43.444 10.832 -12.593 1.00 89.88 193 HIS A N 1
ATOM 1503 C CA . HIS A 1 193 ? 42.101 10.877 -12.019 1.00 89.88 193 HIS A CA 1
ATOM 1504 C C . HIS A 1 193 ? 41.981 11.977 -10.964 1.00 89.88 193 HIS A C 1
ATOM 1506 O O . HIS A 1 193 ? 42.981 12.410 -10.385 1.00 89.88 193 HIS A O 1
ATOM 1512 N N . LEU A 1 194 ? 40.746 12.393 -10.692 1.00 87.38 194 LEU A N 1
ATOM 1513 C CA . LEU A 1 194 ? 40.397 13.335 -9.634 1.00 87.38 194 LEU A CA 1
ATOM 1514 C C . LEU A 1 194 ? 39.291 12.759 -8.754 1.00 87.38 194 LEU A C 1
ATOM 1516 O O . LEU A 1 194 ? 38.274 12.299 -9.266 1.00 87.38 194 LEU A O 1
ATOM 1520 N N . ASP A 1 195 ? 39.454 12.862 -7.440 1.00 88.12 195 ASP A N 1
ATOM 1521 C CA . ASP A 1 195 ? 38.393 12.537 -6.488 1.00 88.12 195 ASP A CA 1
ATOM 1522 C C . ASP A 1 195 ? 37.526 13.778 -6.253 1.00 88.12 195 ASP A C 1
ATOM 1524 O O . ASP A 1 195 ? 37.992 14.792 -5.730 1.00 88.12 195 ASP A O 1
ATOM 1528 N N . VAL A 1 196 ? 36.259 13.699 -6.658 1.00 84.19 196 VAL A N 1
ATOM 1529 C CA . VAL A 1 196 ? 35.240 14.729 -6.448 1.00 84.19 196 VAL A CA 1
ATOM 1530 C C . VAL A 1 196 ? 34.360 14.281 -5.288 1.00 84.19 196 VAL A C 1
ATOM 1532 O O . VAL A 1 196 ? 33.453 13.463 -5.446 1.00 84.19 196 VAL A O 1
ATOM 1535 N N . THR A 1 197 ? 34.645 14.808 -4.099 1.00 85.62 197 THR A N 1
ATOM 1536 C CA . THR A 1 197 ? 33.940 14.459 -2.860 1.00 85.62 197 THR A CA 1
ATOM 1537 C C . THR A 1 197 ? 33.172 15.623 -2.282 1.00 85.62 197 THR A C 1
ATOM 1539 O O . THR A 1 197 ? 33.582 16.779 -2.401 1.00 85.62 197 THR A O 1
ATOM 1542 N N . MET A 1 198 ? 32.098 15.306 -1.562 1.00 81.88 198 MET A N 1
ATOM 1543 C CA . MET A 1 198 ? 31.530 16.257 -0.620 1.00 81.88 198 MET A CA 1
ATOM 1544 C C . MET A 1 198 ? 32.590 16.669 0.419 1.00 81.88 198 MET A C 1
ATOM 1546 O O . MET A 1 198 ? 33.443 15.853 0.793 1.00 81.88 198 MET A O 1
ATOM 1550 N N . PRO A 1 199 ? 32.552 17.914 0.925 1.00 80.44 199 PRO A N 1
ATOM 1551 C CA . PRO A 1 199 ? 33.288 18.274 2.132 1.00 80.44 199 PRO A CA 1
ATOM 1552 C C . PRO A 1 199 ? 32.778 17.438 3.316 1.00 80.44 199 PRO A C 1
ATOM 1554 O O . PRO A 1 199 ? 31.774 16.748 3.200 1.00 80.44 199 PRO A O 1
ATOM 1557 N N . ASN A 1 200 ? 33.439 17.505 4.474 1.00 83.62 200 ASN A N 1
ATOM 1558 C CA . ASN A 1 200 ? 32.979 16.803 5.678 1.00 83.62 200 ASN A CA 1
ATOM 1559 C C . ASN A 1 200 ? 31.583 17.299 6.114 1.00 83.62 200 ASN A C 1
ATOM 1561 O O . ASN A 1 200 ? 31.463 18.263 6.874 1.00 83.62 200 ASN A O 1
ATOM 1565 N N . VAL A 1 201 ? 30.527 16.626 5.661 1.00 81.50 201 VAL A N 1
ATOM 1566 C CA . VAL A 1 201 ? 29.131 16.908 5.989 1.00 81.50 201 VAL A CA 1
ATOM 1567 C C . VAL A 1 201 ? 28.790 16.185 7.282 1.00 81.50 201 VAL A C 1
ATOM 1569 O O . VAL A 1 201 ? 28.791 14.959 7.347 1.00 81.50 201 VAL A O 1
ATOM 1572 N N . THR A 1 202 ? 28.479 16.937 8.337 1.00 84.44 202 THR A N 1
ATOM 1573 C CA . THR A 1 202 ? 27.953 16.336 9.570 1.00 84.44 202 THR A CA 1
ATOM 1574 C C . THR A 1 202 ? 26.452 16.128 9.424 1.00 84.44 202 THR A C 1
ATOM 1576 O O . THR A 1 202 ? 25.704 17.096 9.306 1.00 84.44 202 THR A O 1
ATOM 1579 N N . LEU A 1 203 ? 26.017 14.871 9.455 1.00 83.38 203 LEU A N 1
ATOM 1580 C CA . LEU A 1 203 ? 24.614 14.491 9.327 1.00 83.38 203 LEU A CA 1
ATOM 1581 C C . LEU A 1 203 ? 23.833 14.982 10.550 1.00 83.38 203 LEU A C 1
ATOM 1583 O O . LEU A 1 203 ? 24.134 14.578 11.678 1.00 83.38 203 LEU A O 1
ATOM 1587 N N . ALA A 1 204 ? 22.849 15.857 10.352 1.00 78.12 204 ALA A N 1
ATOM 1588 C CA . ALA A 1 204 ? 22.061 16.390 11.459 1.00 78.12 204 ALA A CA 1
ATOM 1589 C C . ALA A 1 204 ? 20.869 15.486 11.803 1.00 78.12 204 ALA A C 1
ATOM 1591 O O . ALA A 1 204 ? 20.365 14.724 10.978 1.00 78.12 204 ALA A O 1
ATOM 1592 N N . ASP A 1 205 ? 20.403 15.591 13.046 1.00 73.56 205 ASP A N 1
ATOM 1593 C CA . ASP A 1 205 ? 19.152 14.960 13.456 1.00 73.56 205 ASP A CA 1
ATOM 1594 C C . ASP A 1 205 ? 17.966 15.702 12.814 1.00 73.56 205 ASP A C 1
ATOM 1596 O O . ASP A 1 205 ? 17.938 16.934 12.819 1.00 73.56 205 ASP A O 1
ATOM 1600 N N . GLY A 1 206 ? 17.009 14.969 12.240 1.00 67.94 206 GLY A N 1
ATOM 1601 C CA . GLY A 1 206 ? 15.885 15.537 11.485 1.00 67.94 206 GLY A CA 1
ATOM 1602 C C . GLY A 1 206 ? 16.100 15.657 9.972 1.00 67.94 206 GLY A C 1
ATOM 1603 O O . GLY A 1 206 ? 15.261 16.254 9.311 1.00 67.94 206 GLY A O 1
ATOM 1604 N N . TRP A 1 207 ? 17.197 15.124 9.419 1.00 72.69 207 TRP A N 1
ATOM 1605 C CA . TRP A 1 207 ? 17.401 15.013 7.966 1.00 72.69 207 TRP A CA 1
ATOM 1606 C C . TRP A 1 207 ? 16.644 13.807 7.393 1.00 72.69 207 TRP A C 1
ATOM 1608 O O . TRP A 1 207 ? 17.237 12.776 7.081 1.00 72.69 207 TRP A O 1
ATOM 1618 N N . ASP A 1 208 ? 15.324 13.928 7.292 1.00 68.94 208 ASP A N 1
ATOM 1619 C CA . ASP A 1 208 ? 14.459 12.939 6.646 1.00 68.94 208 ASP A CA 1
ATOM 1620 C C . ASP A 1 208 ? 14.605 12.948 5.115 1.00 68.94 208 ASP A C 1
ATOM 1622 O O . ASP A 1 208 ? 14.633 11.886 4.503 1.00 68.94 208 ASP A O 1
ATOM 1626 N N . ASP A 1 209 ? 14.742 14.128 4.505 1.00 74.12 209 ASP A N 1
ATOM 1627 C CA . ASP A 1 209 ? 14.861 14.310 3.053 1.00 74.12 209 ASP A CA 1
ATOM 1628 C C . ASP A 1 209 ? 15.613 15.615 2.737 1.00 74.12 209 ASP A C 1
ATOM 1630 O O . ASP A 1 209 ? 15.041 16.712 2.751 1.00 74.12 209 ASP A O 1
ATOM 1634 N N . VAL A 1 210 ? 16.933 15.521 2.541 1.00 76.69 210 VAL A N 1
ATOM 1635 C CA . VAL A 1 210 ? 17.810 16.694 2.405 1.00 76.69 210 VAL A CA 1
ATOM 1636 C C . VAL A 1 210 ? 18.731 16.571 1.203 1.00 76.69 210 VAL A C 1
ATOM 1638 O O . VAL A 1 210 ? 19.465 15.595 1.049 1.00 76.69 210 VAL A O 1
ATOM 1641 N N . TYR A 1 211 ? 18.766 17.632 0.401 1.00 78.94 211 TYR A N 1
ATOM 1642 C CA . TYR A 1 211 ? 19.722 17.794 -0.683 1.00 78.94 211 TYR A CA 1
ATOM 1643 C C . TYR A 1 211 ? 20.871 18.684 -0.233 1.00 78.94 211 TYR A C 1
ATOM 1645 O O . TYR A 1 211 ? 20.649 19.796 0.255 1.00 78.94 211 TYR A O 1
ATOM 1653 N N . VAL A 1 212 ? 22.093 18.191 -0.417 1.00 78.88 212 VAL A N 1
ATOM 1654 C CA . VAL A 1 212 ? 23.319 18.953 -0.200 1.00 78.88 212 VAL A CA 1
ATOM 1655 C C . VAL A 1 212 ? 23.999 19.194 -1.532 1.00 78.88 212 VAL A C 1
ATOM 1657 O O . VAL A 1 212 ? 24.216 18.250 -2.289 1.00 78.88 212 VAL A O 1
ATOM 1660 N N . HIS A 1 213 ? 24.369 20.441 -1.800 1.00 78.94 213 HIS A N 1
ATOM 1661 C CA . HIS A 1 213 ? 25.093 20.823 -3.011 1.00 78.94 213 HIS A CA 1
ATOM 1662 C C . HIS A 1 213 ? 26.518 21.253 -2.679 1.00 78.94 213 HIS A C 1
ATOM 1664 O O . HIS A 1 213 ? 26.751 21.975 -1.706 1.00 78.94 213 HIS A O 1
ATOM 1670 N N . TYR A 1 214 ? 27.459 20.831 -3.517 1.00 76.88 214 TYR A N 1
ATOM 1671 C CA . TYR A 1 214 ? 28.855 21.236 -3.463 1.00 76.88 214 TYR A CA 1
ATOM 1672 C C . TYR A 1 214 ? 29.407 21.434 -4.870 1.00 76.88 214 TYR A C 1
ATOM 1674 O O . TYR A 1 214 ? 29.117 20.655 -5.774 1.00 76.88 214 TYR A O 1
ATOM 1682 N N . SER A 1 215 ? 30.208 22.476 -5.061 1.00 75.19 215 SER A N 1
ATOM 1683 C CA . SER A 1 215 ? 30.768 22.824 -6.363 1.00 75.19 215 SER A CA 1
ATOM 1684 C C . SER A 1 215 ? 32.282 22.750 -6.356 1.00 75.19 215 SER A C 1
ATOM 1686 O O . SER A 1 215 ? 32.921 23.281 -5.447 1.00 75.19 215 SER A O 1
ATOM 1688 N N . MET A 1 216 ? 32.845 22.184 -7.415 1.00 75.75 216 MET A N 1
ATOM 1689 C CA . MET A 1 216 ? 34.279 22.094 -7.629 1.00 75.75 216 MET A CA 1
ATOM 1690 C C . MET A 1 216 ? 34.637 22.682 -8.996 1.00 75.75 216 MET A C 1
ATOM 1692 O O . MET A 1 216 ? 34.024 22.350 -10.010 1.00 75.75 216 MET A O 1
ATOM 1696 N N . ASP A 1 217 ? 35.629 23.572 -9.012 1.00 76.12 217 ASP A N 1
ATOM 1697 C CA . ASP A 1 217 ? 36.262 24.032 -10.248 1.00 76.12 217 ASP A CA 1
ATOM 1698 C C . ASP A 1 217 ? 37.289 22.979 -10.658 1.00 76.12 217 ASP A C 1
ATOM 1700 O O . ASP A 1 217 ? 38.240 22.715 -9.915 1.00 76.12 217 ASP A O 1
ATOM 1704 N N . LEU A 1 218 ? 37.078 22.356 -11.813 1.00 72.06 218 LEU A N 1
ATOM 1705 C CA . LEU A 1 218 ? 38.028 21.408 -12.375 1.00 72.06 218 LEU A CA 1
ATOM 1706 C C . LEU A 1 218 ? 39.183 22.119 -13.104 1.00 72.06 218 LEU A C 1
ATOM 1708 O O . LEU A 1 218 ? 40.196 21.495 -13.412 1.00 72.06 218 LEU A O 1
ATOM 1712 N N . GLY A 1 219 ? 39.073 23.432 -13.326 1.00 66.75 219 GLY A N 1
ATOM 1713 C CA . GLY A 1 219 ? 39.982 24.233 -14.137 1.00 66.75 219 GLY A CA 1
ATOM 1714 C C . GLY A 1 219 ? 39.619 24.196 -15.623 1.00 66.75 219 GLY A C 1
ATOM 1715 O O . GLY A 1 219 ? 38.644 23.576 -16.037 1.00 66.75 219 GLY A O 1
ATOM 1716 N N . GLU A 1 220 ? 40.414 24.868 -16.458 1.00 63.53 220 GLU A N 1
ATOM 1717 C CA . GLU A 1 220 ? 40.311 24.750 -17.922 1.00 63.53 220 GLU A CA 1
ATOM 1718 C C . GLU A 1 220 ? 40.871 23.392 -18.375 1.00 63.53 220 GLU A C 1
ATOM 1720 O O . GLU A 1 220 ? 41.950 23.311 -18.964 1.00 63.53 220 GLU A O 1
ATOM 1725 N N . LEU A 1 221 ? 40.170 22.309 -18.039 1.00 63.88 221 LEU A N 1
ATOM 1726 C CA . LEU A 1 221 ? 40.502 20.978 -18.524 1.00 63.88 221 LEU A CA 1
ATOM 1727 C C . LEU A 1 221 ? 40.126 20.890 -20.003 1.00 63.88 221 LEU A C 1
ATOM 1729 O O . LEU A 1 221 ? 38.965 21.048 -20.370 1.00 63.88 221 LEU A O 1
ATOM 1733 N N . GLN A 1 222 ? 41.124 20.650 -20.855 1.00 69.62 222 GLN A N 1
ATOM 1734 C CA . GLN A 1 222 ? 40.898 20.221 -22.242 1.00 69.62 222 GLN A CA 1
ATOM 1735 C C . GLN A 1 222 ? 40.806 18.693 -22.366 1.00 69.62 222 GLN A C 1
ATOM 1737 O O . GLN A 1 222 ? 40.627 18.183 -23.469 1.00 69.62 222 GLN A O 1
ATOM 1742 N N . ASP A 1 223 ? 40.951 17.995 -21.241 1.00 83.31 223 ASP A N 1
ATOM 1743 C CA . ASP A 1 223 ? 40.984 16.543 -21.148 1.00 83.31 223 ASP A CA 1
ATOM 1744 C C . ASP A 1 223 ? 39.562 15.971 -21.234 1.00 83.31 223 ASP A C 1
ATOM 1746 O O . ASP A 1 223 ? 38.609 16.530 -20.683 1.00 83.31 223 ASP A O 1
ATOM 1750 N N . ASP A 1 224 ? 39.428 14.834 -21.911 1.00 87.44 224 ASP A N 1
ATOM 1751 C CA . ASP A 1 224 ? 38.163 14.119 -22.025 1.00 87.44 224 ASP A CA 1
ATOM 1752 C C . ASP A 1 224 ? 37.943 13.283 -20.755 1.00 87.44 224 ASP A C 1
ATOM 1754 O O . ASP A 1 224 ? 38.806 12.500 -20.341 1.00 87.44 224 ASP A O 1
ATOM 1758 N N . ILE A 1 225 ? 36.760 13.404 -20.146 1.00 88.19 225 ILE A N 1
ATOM 1759 C CA . ILE A 1 225 ? 36.353 12.506 -19.059 1.00 88.19 225 ILE A CA 1
ATOM 1760 C C . ILE A 1 225 ? 36.020 11.143 -19.672 1.00 88.19 225 ILE A C 1
ATOM 1762 O O . ILE A 1 225 ? 35.181 11.047 -20.570 1.00 88.19 225 ILE A O 1
ATOM 1766 N N . MET A 1 226 ? 36.670 10.096 -19.164 1.00 89.25 226 MET A N 1
ATOM 1767 C CA . MET A 1 226 ? 36.498 8.699 -19.577 1.00 89.25 226 MET A CA 1
ATOM 1768 C C . MET A 1 226 ? 35.389 7.997 -18.798 1.00 89.25 226 MET A C 1
ATOM 1770 O O . MET A 1 226 ? 34.859 6.986 -19.251 1.00 89.25 226 MET A O 1
ATOM 1774 N N . GLY A 1 227 ? 35.050 8.499 -17.614 1.00 88.25 227 GLY A N 1
ATOM 1775 C CA . GLY A 1 227 ? 34.045 7.883 -16.769 1.00 88.25 227 GLY A CA 1
ATOM 1776 C C . GLY A 1 227 ? 34.108 8.319 -15.313 1.00 88.25 227 GLY A C 1
ATOM 1777 O O . GLY A 1 227 ? 34.945 9.133 -14.916 1.00 88.25 227 GLY A O 1
ATOM 1778 N N . PHE A 1 228 ? 33.197 7.748 -14.532 1.00 86.75 228 PHE A N 1
ATOM 1779 C CA . PHE A 1 228 ? 32.980 8.048 -13.121 1.00 86.75 228 PHE A CA 1
ATOM 1780 C C . PHE A 1 228 ? 32.972 6.745 -12.321 1.00 86.75 228 PHE A C 1
ATOM 1782 O O . PHE A 1 228 ? 32.257 5.820 -12.693 1.00 86.75 228 PHE A O 1
ATOM 1789 N N . ASP A 1 229 ? 33.708 6.676 -11.216 1.00 85.81 229 ASP A N 1
ATOM 1790 C CA . ASP A 1 229 ? 33.754 5.519 -10.319 1.00 85.81 229 ASP A CA 1
ATOM 1791 C C . ASP A 1 229 ? 33.422 5.930 -8.884 1.00 85.81 229 ASP A C 1
ATOM 1793 O O . ASP A 1 229 ? 34.168 6.658 -8.227 1.00 85.81 229 ASP A O 1
ATOM 1797 N N . PHE A 1 230 ? 32.273 5.474 -8.396 1.00 76.88 230 PHE A N 1
ATOM 1798 C CA . PHE A 1 230 ? 31.810 5.783 -7.050 1.00 76.88 230 PHE A CA 1
ATOM 1799 C C . PHE A 1 230 ? 32.449 4.885 -5.981 1.00 76.88 230 PHE A C 1
ATOM 1801 O O . PHE A 1 230 ? 32.750 5.351 -4.878 1.00 76.88 230 PHE A O 1
ATOM 1808 N N . ASP A 1 231 ? 32.714 3.618 -6.311 1.00 71.31 231 ASP A N 1
ATOM 1809 C CA . ASP A 1 231 ? 33.244 2.634 -5.362 1.00 71.31 231 ASP A CA 1
ATOM 1810 C C . ASP A 1 231 ? 34.652 3.026 -4.886 1.00 71.31 231 ASP A C 1
ATOM 1812 O O . ASP A 1 231 ? 35.044 2.725 -3.757 1.00 71.31 231 ASP A O 1
ATOM 1816 N N . ALA A 1 232 ? 35.389 3.779 -5.706 1.00 60.59 232 ALA A N 1
ATOM 1817 C CA . ALA A 1 232 ? 36.717 4.281 -5.378 1.00 60.59 232 ALA A CA 1
ATOM 1818 C C . ALA A 1 232 ? 36.764 5.270 -4.193 1.00 60.59 232 ALA A C 1
ATOM 1820 O O . ALA A 1 232 ? 37.818 5.385 -3.561 1.00 60.59 232 ALA A O 1
ATOM 1821 N N . VAL A 1 233 ? 35.681 6.010 -3.899 1.00 78.38 233 VAL A N 1
ATOM 1822 C CA . VAL A 1 233 ? 35.721 7.166 -2.968 1.00 78.38 233 VAL A CA 1
ATOM 1823 C C . VAL A 1 233 ? 34.559 7.199 -1.957 1.00 78.38 233 VAL A C 1
ATOM 1825 O O . VAL A 1 233 ? 34.522 8.043 -1.059 1.00 78.38 233 VAL A O 1
ATOM 1828 N N . ALA A 1 234 ? 33.610 6.267 -2.035 1.00 72.19 234 ALA A N 1
ATOM 1829 C CA . ALA A 1 234 ? 32.492 6.193 -1.099 1.00 72.19 234 ALA A CA 1
ATOM 1830 C C . ALA A 1 234 ? 32.953 5.916 0.348 1.00 72.19 234 ALA A C 1
ATOM 1832 O O . ALA A 1 234 ? 33.579 4.897 0.638 1.00 72.19 234 ALA A O 1
ATOM 1833 N N . THR A 1 235 ? 32.592 6.791 1.294 1.00 68.25 235 THR A N 1
ATOM 1834 C CA . THR A 1 235 ? 32.962 6.631 2.718 1.00 68.25 235 THR A CA 1
ATOM 1835 C C . THR A 1 235 ? 31.790 6.179 3.589 1.00 68.25 235 THR A C 1
ATOM 1837 O O . THR A 1 235 ? 31.987 5.449 4.568 1.00 68.25 235 THR A O 1
ATOM 1840 N N . LYS A 1 236 ? 30.558 6.574 3.238 1.00 66.19 236 LYS A N 1
ATOM 1841 C CA . LYS A 1 236 ? 29.307 6.173 3.901 1.00 66.19 236 LYS A CA 1
ATOM 1842 C C . LYS A 1 236 ? 28.177 5.953 2.881 1.00 66.19 236 LYS A C 1
ATOM 1844 O O . LYS A 1 236 ? 27.163 6.653 2.928 1.00 66.19 236 LYS A O 1
ATOM 1849 N N . PRO A 1 237 ? 28.287 4.938 2.007 1.00 57.16 237 PRO A N 1
ATOM 1850 C CA . PRO A 1 237 ? 27.321 4.718 0.927 1.00 57.16 237 PRO A CA 1
ATOM 1851 C C . PRO A 1 237 ? 25.880 4.522 1.424 1.00 57.16 237 PRO A C 1
ATOM 1853 O O . PRO A 1 237 ? 24.947 4.851 0.714 1.00 57.16 237 PRO A O 1
ATOM 1856 N N . ASN A 1 238 ? 25.676 4.070 2.667 1.00 63.50 238 ASN A N 1
ATOM 1857 C CA . ASN A 1 238 ? 24.342 3.790 3.213 1.00 63.50 238 ASN A CA 1
ATOM 1858 C C . ASN A 1 238 ? 23.542 5.031 3.664 1.00 63.50 238 ASN A C 1
ATOM 1860 O O . ASN A 1 238 ? 22.397 4.868 4.080 1.00 63.50 238 ASN A O 1
ATOM 1864 N N . PHE A 1 239 ? 24.130 6.235 3.669 1.00 72.50 239 PHE A N 1
ATOM 1865 C CA . PHE A 1 239 ? 23.431 7.470 4.071 1.00 72.50 239 PHE A CA 1
ATOM 1866 C C . PHE A 1 239 ? 23.146 8.415 2.905 1.00 72.50 239 PHE A C 1
ATOM 1868 O O . PHE A 1 239 ? 22.222 9.224 2.998 1.00 72.50 239 PHE A O 1
ATOM 1875 N N . VAL A 1 240 ? 23.911 8.302 1.817 1.00 79.06 240 VAL A N 1
ATOM 1876 C CA . VAL A 1 240 ? 23.622 9.012 0.573 1.00 79.06 240 VAL A CA 1
ATOM 1877 C C . VAL A 1 240 ? 22.784 8.102 -0.311 1.00 79.06 240 VAL A C 1
ATOM 1879 O O . VAL A 1 240 ? 23.254 7.070 -0.779 1.00 79.06 240 VAL A O 1
ATOM 1882 N N . HIS A 1 241 ? 21.534 8.486 -0.537 1.00 78.00 241 HIS A N 1
ATOM 1883 C CA . HIS A 1 241 ? 20.590 7.703 -1.320 1.00 78.00 241 HIS A CA 1
ATOM 1884 C C . HIS A 1 241 ? 20.918 7.760 -2.823 1.00 78.00 241 HIS A C 1
ATOM 1886 O O . HIS A 1 241 ? 20.892 6.736 -3.509 1.00 78.00 241 HIS A O 1
ATOM 1892 N N . HIS A 1 242 ? 21.282 8.942 -3.332 1.00 81.62 242 HIS A N 1
ATOM 1893 C CA . HIS A 1 242 ? 21.830 9.111 -4.677 1.00 81.62 242 HIS A CA 1
ATOM 1894 C C . HIS A 1 242 ? 22.663 10.395 -4.808 1.00 81.62 242 HIS A C 1
ATOM 1896 O O . HIS A 1 242 ? 22.508 11.340 -4.032 1.00 81.62 242 HIS A O 1
ATOM 1902 N N . PHE A 1 243 ? 23.512 10.433 -5.832 1.00 84.69 243 PHE A N 1
ATOM 1903 C CA . PHE A 1 243 ? 24.239 11.608 -6.289 1.00 84.69 243 PHE A CA 1
ATOM 1904 C C . PHE A 1 243 ? 23.792 12.009 -7.692 1.00 84.69 243 PHE A C 1
ATOM 1906 O O . PHE A 1 243 ? 23.597 11.162 -8.565 1.00 84.69 243 PHE A O 1
ATOM 1913 N N . VAL A 1 244 ? 23.697 13.314 -7.919 1.00 83.00 244 VAL A N 1
ATOM 1914 C CA . VAL A 1 244 ? 23.561 13.905 -9.248 1.00 83.00 244 VAL A CA 1
ATOM 1915 C C . VAL A 1 244 ? 24.747 14.821 -9.502 1.00 83.00 244 VAL A C 1
ATOM 1917 O O . VAL A 1 244 ? 25.120 15.629 -8.652 1.00 83.00 244 VAL A O 1
ATOM 1920 N N . VAL A 1 245 ? 25.337 14.678 -10.682 1.00 83.00 245 VAL A N 1
ATOM 1921 C CA . VAL A 1 245 ? 26.489 15.439 -11.145 1.00 83.00 245 VAL A CA 1
ATOM 1922 C C . VAL A 1 245 ? 26.045 16.314 -12.304 1.00 83.00 245 VAL A C 1
ATOM 1924 O O . VAL A 1 245 ? 25.593 15.817 -13.340 1.00 83.00 245 VAL A O 1
ATOM 1927 N N . TYR A 1 246 ? 26.206 17.619 -12.129 1.00 81.75 246 TYR A N 1
ATOM 1928 C CA . TYR A 1 246 ? 26.008 18.603 -13.182 1.00 81.75 246 TYR A CA 1
ATOM 1929 C C . TYR A 1 246 ? 27.355 19.162 -13.612 1.00 81.75 246 TYR A C 1
ATOM 1931 O O . TYR A 1 246 ? 28.243 19.323 -12.774 1.00 81.75 246 TYR A O 1
ATOM 1939 N N . GLY A 1 247 ? 27.493 19.500 -14.888 1.00 79.38 247 GLY A N 1
ATOM 1940 C CA . GLY A 1 247 ? 28.655 20.219 -15.383 1.00 79.38 247 GLY A CA 1
ATOM 1941 C C . GLY A 1 247 ? 28.295 21.457 -16.167 1.00 79.38 247 GLY A C 1
ATOM 1942 O O . GLY A 1 247 ? 27.236 21.536 -16.785 1.00 79.38 247 GLY A O 1
ATOM 1943 N N . CYS A 1 248 ? 29.173 22.445 -16.082 1.00 74.19 248 CYS A N 1
ATOM 1944 C CA . CYS A 1 248 ? 28.927 23.774 -16.617 1.00 74.19 248 CYS A CA 1
ATOM 1945 C C . CYS A 1 248 ? 30.154 24.253 -17.406 1.00 74.19 248 CYS A C 1
ATOM 1947 O O . CYS A 1 248 ? 31.283 24.158 -16.907 1.00 74.19 248 CYS A O 1
ATOM 1949 N N . ASP A 1 249 ? 29.905 24.784 -18.605 1.00 64.75 249 ASP A N 1
ATOM 1950 C CA . ASP A 1 249 ? 30.925 25.285 -19.537 1.00 64.75 249 ASP A CA 1
ATOM 1951 C C . ASP A 1 249 ? 31.463 26.659 -19.095 1.00 64.75 249 ASP A C 1
ATOM 1953 O O . ASP A 1 249 ? 32.674 26.880 -19.027 1.00 64.75 249 ASP A O 1
ATOM 1957 N N . ASP A 1 250 ? 30.555 27.561 -18.705 1.00 60.88 250 ASP A N 1
ATOM 1958 C CA . ASP A 1 250 ? 30.852 28.892 -18.179 1.00 60.88 250 ASP A CA 1
ATOM 1959 C C . ASP A 1 250 ? 30.393 28.992 -16.717 1.00 60.88 250 ASP A C 1
ATOM 1961 O O . ASP A 1 250 ? 29.252 28.674 -16.375 1.00 60.88 250 ASP A O 1
ATOM 1965 N N . GLY A 1 251 ? 31.269 29.472 -15.830 1.00 50.50 251 GLY A N 1
ATOM 1966 C CA . GLY A 1 251 ? 30.849 29.858 -14.481 1.00 50.50 251 GLY A CA 1
ATOM 1967 C C . GLY A 1 251 ? 29.880 31.044 -14.584 1.00 50.50 251 GLY A C 1
ATOM 1968 O O . GLY A 1 251 ? 30.163 31.985 -15.330 1.00 50.50 251 GLY A O 1
ATOM 1969 N N . PRO A 1 252 ? 28.731 31.061 -13.892 1.00 45.16 252 PRO A N 1
ATOM 1970 C CA . PRO A 1 252 ? 27.768 32.135 -14.085 1.00 45.16 252 PRO A CA 1
ATOM 1971 C C . PRO A 1 252 ? 28.300 33.452 -13.521 1.00 45.16 252 PRO A C 1
ATOM 1973 O O . PRO A 1 252 ? 29.045 33.513 -12.546 1.00 45.16 252 PRO A O 1
ATOM 1976 N N . THR A 1 253 ? 27.866 34.540 -14.144 1.00 43.78 253 THR A N 1
ATOM 1977 C CA . THR A 1 253 ? 28.354 35.910 -13.948 1.00 43.78 253 THR A CA 1
ATOM 1978 C C . THR A 1 253 ? 28.075 36.528 -12.568 1.00 43.78 253 THR A C 1
ATOM 1980 O O . THR A 1 253 ? 28.386 37.701 -12.368 1.00 43.78 253 THR A O 1
ATOM 1983 N N . ASN A 1 254 ? 27.496 35.785 -11.618 1.00 43.00 254 ASN A N 1
ATOM 1984 C CA . ASN A 1 254 ? 27.148 36.282 -10.286 1.00 43.00 254 ASN A CA 1
ATOM 1985 C C . ASN A 1 254 ? 28.073 35.723 -9.200 1.00 43.00 254 ASN A C 1
ATOM 1987 O O . ASN A 1 254 ? 28.356 34.530 -9.133 1.00 43.00 254 ASN A O 1
ATOM 1991 N N . SER A 1 255 ? 28.455 36.611 -8.282 1.00 44.06 255 SER A N 1
ATOM 1992 C CA . SER A 1 255 ? 29.254 36.396 -7.068 1.00 44.06 255 SER A CA 1
ATOM 1993 C C . SER A 1 255 ? 28.717 35.353 -6.073 1.00 44.06 255 SER A C 1
ATOM 1995 O O . SER A 1 255 ? 29.290 35.206 -4.996 1.00 44.06 255 SER A O 1
ATOM 1997 N N . ASP A 1 256 ? 27.645 34.633 -6.402 1.00 46.59 256 ASP A N 1
ATOM 1998 C CA . ASP A 1 256 ? 26.967 33.703 -5.499 1.00 46.59 256 ASP A CA 1
ATOM 1999 C C . ASP A 1 256 ? 27.725 32.371 -5.334 1.00 46.59 256 ASP A C 1
ATOM 2001 O O . ASP A 1 256 ? 27.577 31.729 -4.303 1.00 46.59 256 ASP A O 1
ATOM 2005 N N . TRP A 1 257 ? 28.609 31.976 -6.265 1.00 44.28 257 TRP A N 1
ATOM 2006 C CA . TRP A 1 257 ? 29.383 30.719 -6.152 1.00 44.28 257 TRP A CA 1
ATOM 2007 C C . TRP A 1 257 ? 30.533 30.755 -5.145 1.00 44.28 257 TRP A C 1
ATOM 2009 O O . TRP A 1 257 ? 30.873 29.723 -4.570 1.00 44.28 257 TRP A O 1
ATOM 2019 N N . LEU A 1 258 ? 31.097 31.936 -4.854 1.00 44.06 258 LEU A N 1
ATOM 2020 C CA . LEU A 1 258 ? 32.117 32.088 -3.803 1.00 44.06 258 LEU A CA 1
ATOM 2021 C C . LEU A 1 258 ? 31.567 31.781 -2.395 1.00 44.06 258 LEU A C 1
ATOM 2023 O O . LEU A 1 258 ? 32.346 31.689 -1.450 1.00 44.06 258 LEU A O 1
ATOM 2027 N N . ALA A 1 259 ? 30.250 31.595 -2.251 1.00 42.16 259 ALA A N 1
ATOM 2028 C CA . ALA A 1 259 ? 29.600 31.204 -1.006 1.00 42.16 259 ALA A CA 1
ATOM 2029 C C . ALA A 1 259 ? 29.466 29.676 -0.805 1.00 42.16 259 ALA A C 1
ATOM 2031 O O . ALA A 1 259 ? 29.078 29.263 0.285 1.00 42.16 259 ALA A O 1
ATOM 2032 N N . TYR A 1 260 ? 29.797 28.833 -1.798 1.00 50.94 260 TYR A N 1
ATOM 2033 C CA . TYR A 1 260 ? 29.489 27.386 -1.777 1.00 50.94 260 TYR A CA 1
ATOM 2034 C C . TYR A 1 260 ? 30.710 26.457 -1.715 1.00 50.94 260 TYR A C 1
ATOM 2036 O O . TYR A 1 260 ? 30.631 25.284 -2.072 1.00 50.94 260 TYR A O 1
ATOM 2044 N N . GLN A 1 261 ? 31.833 26.948 -1.182 1.00 50.69 261 GLN A N 1
ATOM 2045 C CA . GLN A 1 261 ? 32.902 26.067 -0.685 1.00 50.69 261 GLN A CA 1
ATOM 2046 C C . GLN A 1 261 ? 32.488 25.301 0.591 1.00 50.69 261 GLN A C 1
ATOM 2048 O O . GLN A 1 261 ? 33.218 24.420 1.034 1.00 50.69 261 GLN A O 1
ATOM 2053 N N . GLU A 1 262 ? 31.316 25.618 1.151 1.00 48.72 262 GLU A N 1
ATOM 2054 C CA . GLU A 1 262 ? 30.711 24.989 2.326 1.00 48.72 262 GLU A CA 1
ATOM 2055 C C . GLU A 1 262 ? 29.355 24.351 1.951 1.00 48.72 262 GLU A C 1
ATOM 2057 O O . GLU A 1 262 ? 28.577 24.977 1.218 1.00 48.72 262 GLU A O 1
ATOM 2062 N N . PRO A 1 263 ? 29.034 23.145 2.458 1.00 52.44 263 PRO A N 1
ATOM 2063 C CA . PRO A 1 263 ? 27.840 22.388 2.078 1.00 52.44 263 PRO A CA 1
ATOM 2064 C C . PRO A 1 263 ? 26.550 23.125 2.472 1.00 52.44 263 PRO A C 1
ATOM 2066 O O . PRO A 1 263 ? 26.385 23.529 3.624 1.00 52.44 263 PRO A O 1
ATOM 2069 N N . GLN A 1 264 ? 25.617 23.282 1.527 1.00 54.91 264 GLN A N 1
ATOM 2070 C CA . GLN A 1 264 ? 24.320 23.937 1.762 1.00 54.91 264 GLN A CA 1
ATOM 2071 C C . GLN A 1 264 ? 23.174 22.936 1.714 1.00 54.91 264 GLN A C 1
ATOM 2073 O O . GLN A 1 264 ? 23.164 22.074 0.846 1.00 54.91 264 GLN A O 1
ATOM 2078 N N . THR A 1 265 ? 22.188 23.094 2.600 1.00 57.22 265 THR A N 1
ATOM 2079 C CA . THR A 1 265 ? 20.963 22.278 2.598 1.00 57.22 265 THR A CA 1
ATOM 2080 C C . THR A 1 265 ? 19.844 23.007 1.858 1.00 57.22 265 THR A C 1
ATOM 2082 O O . THR A 1 265 ? 19.547 24.163 2.159 1.00 57.22 265 THR A O 1
ATOM 2085 N N . PHE A 1 266 ? 19.222 22.343 0.884 1.00 57.75 266 PHE A N 1
ATOM 2086 C CA . PHE A 1 266 ? 18.106 22.886 0.107 1.00 57.75 266 PHE A CA 1
ATOM 2087 C C . PHE A 1 266 ? 16.932 21.905 0.030 1.00 57.75 266 PHE A C 1
ATOM 2089 O O . PHE A 1 266 ? 17.100 20.688 0.048 1.00 57.75 266 PHE A O 1
ATOM 2096 N N . LEU A 1 267 ? 15.729 22.467 -0.108 1.00 51.00 267 LEU A N 1
ATOM 2097 C CA . LEU A 1 267 ? 14.534 21.753 -0.556 1.00 51.00 267 LEU A CA 1
ATOM 2098 C C . LEU A 1 267 ? 14.397 21.973 -2.076 1.00 51.00 267 LEU A C 1
ATOM 2100 O O . LEU A 1 267 ? 13.695 22.894 -2.492 1.00 51.00 267 LEU A O 1
ATOM 2104 N N . GLY A 1 268 ? 15.097 21.173 -2.889 1.00 51.62 268 GLY A N 1
ATOM 2105 C CA . GLY A 1 268 ? 14.987 21.151 -4.360 1.00 51.62 268 GLY A CA 1
ATOM 2106 C C . GLY A 1 268 ? 16.238 21.595 -5.153 1.00 51.62 268 GLY A C 1
ATOM 2107 O O . GLY A 1 268 ? 17.285 21.880 -4.563 1.00 51.62 268 GLY A O 1
ATOM 2108 N N . ILE A 1 269 ? 16.132 21.693 -6.492 1.00 53.81 269 ILE A N 1
ATOM 2109 C CA . ILE A 1 269 ? 17.190 22.217 -7.384 1.00 53.81 269 ILE A CA 1
ATOM 2110 C C . ILE A 1 269 ? 17.473 23.696 -7.090 1.00 53.81 269 ILE A C 1
ATOM 2112 O O . ILE A 1 269 ? 16.603 24.567 -7.176 1.00 53.81 269 ILE A O 1
ATOM 2116 N N . GLN A 1 270 ? 18.736 23.996 -6.797 1.00 56.38 270 GLN A N 1
ATOM 2117 C CA . GLN A 1 270 ? 19.197 25.356 -6.558 1.00 56.38 270 GLN A CA 1
ATOM 2118 C C . GLN A 1 270 ? 19.237 26.164 -7.877 1.00 56.38 270 GLN A C 1
ATOM 2120 O O . GLN A 1 270 ? 19.747 25.658 -8.880 1.00 56.38 270 GLN A O 1
ATOM 2125 N N . PRO A 1 271 ? 18.800 27.443 -7.902 1.00 53.59 271 PRO A N 1
ATOM 2126 C CA . PRO A 1 271 ? 18.777 28.264 -9.120 1.00 53.59 271 PRO A CA 1
ATOM 2127 C C . PRO A 1 271 ? 20.123 28.394 -9.845 1.00 53.59 271 PRO A C 1
ATOM 2129 O O . PRO A 1 271 ? 20.151 28.590 -11.054 1.00 53.59 271 PRO A O 1
ATOM 2132 N N . ALA A 1 272 ? 21.235 28.266 -9.117 1.00 50.94 272 ALA A N 1
ATOM 2133 C CA . ALA A 1 272 ? 22.582 28.329 -9.675 1.00 50.94 272 ALA A CA 1
ATOM 2134 C C . ALA A 1 272 ? 22.884 27.159 -10.637 1.00 50.94 272 ALA A C 1
ATOM 2136 O O . ALA A 1 272 ? 23.617 27.343 -11.604 1.00 50.94 272 ALA A O 1
ATOM 2137 N N . VAL A 1 273 ? 22.265 25.991 -10.427 1.00 59.38 273 VAL A N 1
ATOM 2138 C CA . VAL A 1 273 ? 22.442 24.782 -11.255 1.00 59.38 273 VAL A CA 1
ATOM 2139 C C . VAL A 1 273 ? 21.595 24.831 -12.536 1.00 59.38 273 VAL A C 1
ATOM 2141 O O . VAL A 1 273 ? 21.828 24.058 -13.456 1.00 59.38 273 VAL A O 1
ATOM 2144 N N . LEU A 1 274 ? 20.658 25.782 -12.665 1.00 59.81 274 LEU A N 1
ATOM 2145 C CA . LEU A 1 274 ? 19.818 25.934 -13.867 1.00 59.81 274 LEU A CA 1
ATOM 2146 C C . LEU A 1 274 ? 20.610 26.290 -15.139 1.00 59.81 274 LEU A C 1
ATOM 2148 O O . LEU A 1 274 ? 20.058 26.220 -16.234 1.00 59.81 274 LEU A O 1
ATOM 2152 N N . HIS A 1 275 ? 21.876 26.685 -14.995 1.00 63.78 275 HIS A N 1
ATOM 2153 C CA . HIS A 1 275 ? 22.798 26.976 -16.096 1.00 63.78 275 HIS A CA 1
ATOM 2154 C C . HIS A 1 275 ? 23.790 25.836 -16.378 1.00 63.78 275 HIS A C 1
ATOM 2156 O O . HIS A 1 275 ? 24.705 26.017 -17.175 1.00 63.78 275 HIS A O 1
ATOM 2162 N N . CYS A 1 276 ? 23.629 24.691 -15.714 1.00 70.94 276 CYS A N 1
ATOM 2163 C CA . CYS A 1 276 ? 24.501 23.531 -15.837 1.00 70.94 276 CYS A CA 1
ATOM 2164 C C . CYS A 1 276 ? 23.742 22.346 -16.435 1.00 70.94 276 CYS A C 1
ATOM 2166 O O . CYS A 1 276 ? 22.540 22.171 -16.221 1.00 70.94 276 CYS A O 1
ATOM 2168 N N . ASN A 1 277 ? 24.474 21.496 -17.141 1.00 74.94 277 ASN A N 1
ATOM 2169 C CA . ASN A 1 277 ? 23.950 20.303 -17.776 1.00 74.94 277 ASN A CA 1
ATOM 2170 C C . ASN A 1 277 ? 24.064 19.107 -16.841 1.00 74.94 277 ASN A C 1
ATOM 2172 O O . ASN A 1 277 ? 25.088 18.910 -16.192 1.00 74.94 277 ASN A O 1
ATOM 2176 N N . TYR A 1 278 ? 23.017 18.287 -16.775 1.00 81.44 278 TYR A N 1
ATOM 2177 C CA . TYR A 1 278 ? 23.105 16.988 -16.114 1.00 81.44 278 TYR A CA 1
ATOM 2178 C C . TYR A 1 278 ? 24.104 16.114 -16.880 1.00 81.44 278 TYR A C 1
ATOM 2180 O O . TYR A 1 278 ? 23.987 15.955 -18.094 1.00 81.44 278 TYR A O 1
ATOM 2188 N N . ILE A 1 279 ? 25.053 15.514 -16.167 1.00 79.12 279 ILE A N 1
ATOM 2189 C CA . ILE A 1 279 ? 26.089 14.662 -16.758 1.00 79.12 279 ILE A CA 1
ATOM 2190 C C . ILE A 1 279 ? 25.941 13.219 -16.304 1.00 79.12 279 ILE A C 1
ATOM 2192 O O . ILE A 1 279 ? 26.043 12.290 -17.104 1.00 79.12 279 ILE A O 1
ATOM 2196 N N . PHE A 1 280 ? 25.741 13.020 -15.006 1.00 81.06 280 PHE A N 1
ATOM 2197 C CA . PHE A 1 280 ? 25.790 11.695 -14.419 1.00 81.06 280 PHE A CA 1
ATOM 2198 C C . PHE A 1 280 ? 24.922 11.622 -13.170 1.00 81.06 280 PHE A C 1
ATOM 2200 O O . PHE A 1 280 ? 24.778 12.591 -12.430 1.00 81.06 280 PHE A O 1
ATOM 2207 N N . GLY A 1 281 ? 24.341 10.452 -12.939 1.00 83.00 281 GLY A N 1
ATOM 2208 C CA . GLY A 1 281 ? 23.619 10.129 -11.724 1.00 83.00 281 GLY A CA 1
ATOM 2209 C C . GLY A 1 281 ? 24.067 8.769 -11.230 1.00 83.00 281 GLY A C 1
ATOM 2210 O O . GLY A 1 281 ? 24.241 7.837 -12.017 1.00 83.00 281 GLY A O 1
ATOM 2211 N N . TRP A 1 282 ? 24.238 8.668 -9.923 1.00 84.94 282 TRP A N 1
ATOM 2212 C CA . TRP A 1 282 ? 24.552 7.430 -9.231 1.00 84.94 282 TRP A CA 1
ATOM 2213 C C . TRP A 1 282 ? 23.551 7.242 -8.102 1.00 84.94 282 TRP A C 1
ATOM 2215 O O . TRP A 1 282 ? 23.206 8.204 -7.429 1.00 84.94 282 TRP A O 1
ATOM 2225 N N . ALA A 1 283 ? 23.110 6.018 -7.857 1.00 78.12 283 ALA A N 1
ATOM 2226 C CA . ALA A 1 283 ? 22.344 5.672 -6.668 1.00 78.12 283 ALA A CA 1
ATOM 2227 C C . ALA A 1 283 ? 22.825 4.323 -6.136 1.00 78.12 283 ALA A C 1
ATOM 2229 O O . ALA A 1 283 ? 23.618 3.635 -6.785 1.00 78.12 283 ALA A O 1
ATOM 2230 N N . LEU A 1 284 ? 22.330 3.941 -4.962 1.00 71.31 284 LEU A N 1
ATOM 2231 C CA . LEU A 1 284 ? 22.596 2.637 -4.360 1.00 71.31 284 LEU A CA 1
ATOM 2232 C C . LEU A 1 284 ? 22.415 1.498 -5.386 1.00 71.31 284 LEU A C 1
ATOM 2234 O O . LEU A 1 284 ? 21.353 1.332 -5.987 1.00 71.31 284 LEU A O 1
ATOM 2238 N N . GLY A 1 285 ? 23.476 0.713 -5.597 1.00 63.00 285 GLY A N 1
ATOM 2239 C CA . GLY A 1 285 ? 23.525 -0.369 -6.591 1.00 63.00 285 GLY A CA 1
ATOM 2240 C C . GLY A 1 285 ? 24.064 0.018 -7.979 1.00 63.00 285 GLY A C 1
ATOM 2241 O O . GLY A 1 285 ? 24.164 -0.853 -8.846 1.00 63.00 285 GLY A O 1
ATOM 2242 N N . GLY A 1 286 ? 24.421 1.285 -8.210 1.00 68.75 286 GLY A N 1
ATOM 2243 C CA . GLY A 1 286 ? 25.122 1.745 -9.412 1.00 68.75 286 GLY A CA 1
ATOM 2244 C C . GLY A 1 286 ? 26.617 1.401 -9.395 1.00 68.75 286 GLY A C 1
ATOM 2245 O O . GLY A 1 286 ? 27.276 1.580 -8.376 1.00 68.75 286 GLY A O 1
ATOM 2246 N N . ASN A 1 287 ? 27.152 0.938 -10.529 1.00 69.75 287 ASN A N 1
ATOM 2247 C CA . ASN A 1 287 ? 28.592 0.717 -10.723 1.00 69.75 287 ASN A CA 1
ATOM 2248 C C . ASN A 1 287 ? 29.267 1.972 -11.304 1.00 69.75 287 ASN A C 1
ATOM 2250 O O . ASN A 1 287 ? 28.594 2.954 -11.636 1.00 69.75 287 ASN A O 1
ATOM 2254 N N . ALA A 1 288 ? 30.582 1.892 -11.514 1.00 77.38 288 ALA A N 1
ATOM 2255 C CA . ALA A 1 288 ? 31.301 2.847 -12.344 1.00 77.38 288 ALA A CA 1
ATOM 2256 C C . ALA A 1 288 ? 30.672 2.972 -13.747 1.00 77.38 288 ALA A C 1
ATOM 2258 O O . ALA A 1 288 ? 30.289 1.981 -14.377 1.00 77.38 288 ALA A O 1
ATOM 2259 N N . LEU A 1 289 ? 30.577 4.206 -14.239 1.00 83.69 289 LEU A N 1
ATOM 2260 C CA . LEU A 1 289 ? 30.237 4.515 -15.620 1.00 83.69 289 LEU A CA 1
ATOM 2261 C C . LEU A 1 289 ? 31.532 4.598 -16.421 1.00 83.69 289 LEU A C 1
ATOM 2263 O O . LEU A 1 289 ? 32.314 5.519 -16.204 1.00 83.69 289 LEU A O 1
ATOM 2267 N N . VAL A 1 290 ? 31.733 3.678 -17.359 1.00 87.00 290 VAL A N 1
ATOM 2268 C CA . VAL A 1 290 ? 32.906 3.658 -18.242 1.00 87.00 290 VAL A CA 1
ATOM 2269 C C . VAL A 1 290 ? 32.459 4.021 -19.655 1.00 87.00 290 VAL A C 1
ATOM 2271 O O . VAL A 1 290 ? 31.625 3.327 -20.232 1.00 87.00 290 VAL A O 1
ATOM 2274 N N . LEU A 1 291 ? 32.987 5.102 -20.227 1.00 88.94 291 LEU A N 1
ATOM 2275 C CA . LEU A 1 291 ? 32.733 5.453 -21.624 1.00 88.94 291 LEU A CA 1
ATOM 2276 C C . LEU A 1 291 ? 33.655 4.644 -22.556 1.00 88.94 291 LEU A C 1
ATOM 2278 O O . LEU A 1 291 ? 34.837 4.486 -22.233 1.00 88.94 291 LEU A O 1
ATOM 2282 N N . PRO A 1 292 ? 33.160 4.194 -23.729 1.00 88.38 292 PRO A N 1
ATOM 2283 C CA . PRO A 1 292 ? 33.985 3.527 -24.741 1.00 88.38 292 PRO A CA 1
ATOM 2284 C C . PRO A 1 292 ? 35.231 4.338 -25.102 1.00 88.38 292 PRO A C 1
ATOM 2286 O O . PRO A 1 292 ? 35.190 5.566 -25.046 1.00 88.38 292 PRO A O 1
ATOM 2289 N N . GLU A 1 293 ? 36.317 3.672 -25.499 1.00 87.81 293 GLU A N 1
ATOM 2290 C CA . GLU A 1 293 ? 37.627 4.289 -25.777 1.00 87.81 293 GLU A CA 1
ATOM 2291 C C . GLU A 1 293 ? 37.554 5.480 -26.750 1.00 87.81 293 GLU A C 1
ATOM 2293 O O . GLU A 1 293 ? 38.289 6.455 -26.610 1.00 87.81 293 GLU A O 1
ATOM 2298 N N . GLU A 1 294 ? 36.633 5.438 -27.711 1.00 88.19 294 GLU A N 1
ATOM 2299 C CA . GLU A 1 294 ? 36.416 6.477 -28.713 1.00 88.19 294 GLU A CA 1
ATOM 2300 C C . GLU A 1 294 ? 35.487 7.620 -28.261 1.00 88.19 294 GLU A C 1
ATOM 2302 O O . GLU A 1 294 ? 35.325 8.593 -28.999 1.00 88.19 294 GLU A O 1
ATOM 2307 N N . VAL A 1 295 ? 34.892 7.551 -27.065 1.00 90.62 295 VAL A N 1
ATOM 2308 C CA . VAL A 1 295 ? 33.908 8.522 -26.554 1.00 90.62 295 VAL A CA 1
ATOM 2309 C C . VAL A 1 295 ? 34.410 9.209 -25.287 1.00 90.62 295 VAL A C 1
ATOM 2311 O O . VAL A 1 295 ? 34.734 8.548 -24.304 1.00 90.62 295 VAL A O 1
ATOM 2314 N N . GLY A 1 296 ? 34.422 10.540 -25.277 1.00 89.00 296 GLY A N 1
ATOM 2315 C CA . GLY A 1 296 ? 34.769 11.349 -24.107 1.00 89.00 296 GLY A CA 1
ATOM 2316 C C . GLY A 1 296 ? 33.710 12.403 -23.804 1.00 89.00 296 GLY A C 1
ATOM 2317 O O . GLY A 1 296 ? 33.061 12.920 -24.714 1.00 89.00 296 GLY A O 1
ATOM 2318 N N . LEU A 1 297 ? 33.514 12.745 -22.532 1.00 86.75 297 LEU A N 1
ATOM 2319 C CA . LEU A 1 297 ? 32.688 13.895 -22.161 1.00 86.75 297 LEU A CA 1
ATOM 2320 C C . LEU A 1 297 ? 33.556 15.164 -22.108 1.00 86.75 297 LEU A C 1
ATOM 2322 O O . LEU A 1 297 ? 34.617 15.155 -21.486 1.00 86.75 297 LEU A O 1
ATOM 2326 N N . ARG A 1 298 ? 33.099 16.239 -22.769 1.00 80.88 298 ARG A N 1
ATOM 2327 C CA . ARG A 1 298 ? 33.860 17.481 -23.012 1.00 80.88 298 ARG A CA 1
ATOM 2328 C C . ARG A 1 298 ? 33.233 18.712 -22.381 1.00 80.88 298 ARG A C 1
ATOM 2330 O O . ARG A 1 298 ? 32.059 18.697 -22.039 1.00 80.88 298 ARG A O 1
ATOM 2337 N N . ASN A 1 299 ? 34.024 19.786 -22.338 1.00 73.81 299 ASN A N 1
ATOM 2338 C CA . ASN A 1 299 ? 33.628 21.151 -21.967 1.00 73.81 299 ASN A CA 1
ATOM 2339 C C . ASN A 1 299 ? 33.150 21.318 -20.517 1.00 73.81 299 ASN A C 1
ATOM 2341 O O . ASN A 1 299 ? 32.623 22.358 -20.151 1.00 73.81 299 ASN A O 1
ATOM 2345 N N . VAL A 1 300 ? 33.422 20.343 -19.652 1.00 75.31 300 VAL A N 1
ATOM 2346 C CA . VAL A 1 300 ? 33.046 20.411 -18.239 1.00 75.31 300 VAL A CA 1
ATOM 2347 C C . VAL A 1 300 ? 34.134 21.131 -17.449 1.00 75.31 300 VAL A C 1
ATOM 2349 O O . VAL A 1 300 ? 35.134 20.528 -17.065 1.00 75.31 300 VAL A O 1
ATOM 2352 N N . ARG A 1 301 ? 33.940 22.425 -17.188 1.00 74.25 301 ARG A N 1
ATOM 2353 C CA . ARG A 1 301 ? 34.857 23.214 -16.351 1.00 74.25 301 ARG A CA 1
ATOM 2354 C C . ARG A 1 301 ? 34.495 23.137 -14.874 1.00 74.25 301 ARG A C 1
ATOM 2356 O O . ARG A 1 301 ? 35.358 22.963 -14.019 1.00 74.25 301 ARG A O 1
ATOM 2363 N N . TYR A 1 302 ? 33.213 23.278 -14.568 1.00 75.00 302 TYR A N 1
ATOM 2364 C CA . TYR A 1 302 ? 32.699 23.193 -13.206 1.00 75.00 302 TYR A CA 1
ATOM 2365 C C . TYR A 1 302 ? 31.919 21.906 -13.034 1.00 75.00 302 TYR A C 1
ATOM 2367 O O . TYR A 1 302 ? 31.150 21.548 -13.921 1.00 75.00 302 TYR A O 1
ATOM 2375 N N . VAL A 1 303 ? 32.079 21.253 -11.884 1.00 77.12 303 VAL A N 1
ATOM 2376 C CA . VAL A 1 303 ? 31.221 20.146 -11.461 1.00 77.12 303 VAL A CA 1
ATOM 2377 C C . VAL A 1 303 ? 30.448 20.551 -10.222 1.00 77.12 303 VAL A C 1
ATOM 2379 O O . VAL A 1 303 ? 31.016 21.028 -9.240 1.00 77.12 303 VAL A O 1
ATOM 2382 N N . VAL A 1 304 ? 29.140 20.329 -10.261 1.00 77.75 304 VAL A N 1
ATOM 2383 C CA . VAL A 1 304 ? 28.259 20.472 -9.108 1.00 77.75 304 VAL A CA 1
ATOM 2384 C C . VAL A 1 304 ? 27.794 19.091 -8.704 1.00 77.75 304 VAL A C 1
ATOM 2386 O O . VAL A 1 304 ? 27.126 18.397 -9.470 1.00 77.75 304 VAL A O 1
ATOM 2389 N N . LEU A 1 305 ? 28.139 18.713 -7.483 1.00 80.56 305 LEU A N 1
ATOM 2390 C CA . LEU A 1 305 ? 27.685 17.499 -6.848 1.00 80.56 305 LEU A CA 1
ATOM 2391 C C . LEU A 1 305 ? 26.469 17.802 -5.975 1.00 80.56 305 LEU A C 1
ATOM 2393 O O . LEU A 1 305 ? 26.543 18.609 -5.051 1.00 80.56 305 LEU A O 1
ATOM 2397 N N . GLN A 1 306 ? 25.356 17.138 -6.258 1.00 82.88 306 GLN A N 1
ATOM 2398 C CA . GLN A 1 306 ? 24.154 17.130 -5.433 1.00 82.88 306 GLN A CA 1
ATOM 2399 C C . GLN A 1 306 ? 24.032 15.755 -4.776 1.00 82.88 306 GLN A C 1
ATOM 2401 O O . GLN A 1 306 ? 23.834 14.761 -5.467 1.00 82.88 306 GLN A O 1
ATOM 2406 N N . GLY A 1 307 ? 24.160 15.689 -3.455 1.00 82.12 307 GLY A N 1
ATOM 2407 C CA . GLY A 1 307 ? 23.937 14.479 -2.666 1.00 82.12 307 GLY A CA 1
ATOM 2408 C C . GLY A 1 307 ? 22.566 14.527 -2.010 1.00 82.12 307 GLY A C 1
ATOM 2409 O O . GLY A 1 307 ? 22.265 15.478 -1.290 1.00 82.12 307 GLY A O 1
ATOM 2410 N N . HIS A 1 308 ? 21.745 13.511 -2.251 1.00 83.12 308 HIS A N 1
ATOM 2411 C CA . HIS A 1 308 ? 20.464 13.336 -1.579 1.00 83.12 308 HIS A CA 1
ATOM 2412 C C . HIS A 1 308 ? 20.640 12.406 -0.376 1.00 83.12 308 HIS A C 1
ATOM 2414 O O . HIS A 1 308 ? 20.966 11.228 -0.530 1.00 83.12 308 HIS A O 1
ATOM 2420 N N . TYR A 1 309 ? 20.414 12.940 0.821 1.00 80.38 309 TYR A N 1
ATOM 2421 C CA . TYR A 1 309 ? 20.451 12.214 2.084 1.00 80.38 309 TYR A CA 1
ATOM 2422 C C . TYR A 1 309 ? 19.029 11.908 2.545 1.00 80.38 309 TYR A C 1
ATOM 2424 O O . TYR A 1 309 ? 18.203 12.811 2.668 1.00 80.38 309 TYR A O 1
ATOM 2432 N N . ASN A 1 310 ? 18.778 10.637 2.845 1.00 75.12 310 ASN A N 1
ATOM 2433 C CA . ASN A 1 310 ? 17.510 10.147 3.374 1.00 75.12 310 ASN A CA 1
ATOM 2434 C C . ASN A 1 310 ? 17.815 9.319 4.629 1.00 75.12 310 ASN A C 1
ATOM 2436 O O . ASN A 1 310 ? 18.177 8.143 4.532 1.00 75.12 310 ASN A O 1
ATOM 2440 N N . LEU A 1 311 ? 17.768 9.949 5.811 1.00 73.81 311 LEU A N 1
ATOM 2441 C CA . LEU A 1 311 ? 18.060 9.266 7.072 1.00 73.81 311 LEU A CA 1
ATOM 2442 C C . LEU A 1 311 ? 16.756 8.746 7.684 1.00 73.81 311 LEU A C 1
ATOM 2444 O O . LEU A 1 311 ? 15.900 9.537 8.075 1.00 73.81 311 LEU A O 1
ATOM 2448 N N . PRO A 1 312 ? 16.579 7.427 7.852 1.00 64.62 312 PRO A N 1
ATOM 2449 C CA . PRO A 1 312 ? 15.366 6.904 8.459 1.00 64.62 312 PRO A CA 1
ATOM 2450 C C . PRO A 1 312 ? 15.298 7.233 9.967 1.00 64.62 312 PRO A C 1
ATOM 2452 O O . PRO A 1 312 ? 16.318 7.170 10.669 1.00 64.62 312 PRO A O 1
ATOM 2455 N N . PRO A 1 313 ? 14.103 7.528 10.512 1.00 58.97 313 PRO A N 1
ATOM 2456 C CA . PRO A 1 313 ? 13.924 7.797 11.935 1.00 58.97 313 PRO A CA 1
ATOM 2457 C C . PRO A 1 313 ? 14.099 6.533 12.797 1.00 58.97 313 PRO A C 1
ATOM 2459 O O . PRO A 1 313 ? 13.579 5.457 12.492 1.00 58.97 313 PRO A O 1
ATOM 2462 N N . ILE A 1 314 ? 14.787 6.676 13.929 1.00 53.09 314 ILE A N 1
ATOM 2463 C CA . ILE A 1 314 ? 14.883 5.710 15.028 1.00 53.09 314 ILE A CA 1
ATOM 2464 C C . ILE A 1 314 ? 13.816 6.054 16.064 1.00 53.09 314 ILE A C 1
ATOM 2466 O O . ILE A 1 314 ? 13.904 7.045 16.792 1.00 53.09 314 ILE A O 1
ATOM 2470 N N . TRP A 1 315 ? 12.848 5.159 16.218 1.00 41.09 315 TRP A N 1
ATOM 2471 C CA . TRP A 1 315 ? 11.987 5.157 17.392 1.00 41.09 315 TRP A CA 1
ATOM 2472 C C . TRP A 1 315 ? 12.734 4.473 18.536 1.00 41.09 315 TRP A C 1
ATOM 2474 O O . TRP A 1 315 ? 12.813 3.245 18.590 1.00 41.09 315 TRP A O 1
ATOM 2484 N N . THR A 1 316 ? 13.323 5.246 19.449 1.00 37.38 316 THR A N 1
ATOM 2485 C CA . THR A 1 316 ? 13.859 4.684 20.692 1.00 37.38 316 THR A CA 1
ATOM 2486 C C . THR A 1 316 ? 12.691 4.242 21.567 1.00 37.38 316 THR A C 1
ATOM 2488 O O . THR A 1 316 ? 12.056 5.055 22.238 1.00 37.38 316 THR A O 1
ATOM 2491 N N . SER A 1 317 ? 12.392 2.943 21.568 1.00 33.47 317 SER A N 1
ATOM 2492 C CA . SER A 1 317 ? 11.636 2.332 22.656 1.00 33.47 317 SER A CA 1
ATOM 2493 C C . SER A 1 317 ? 12.482 2.452 23.922 1.00 33.47 317 SER A C 1
ATOM 2495 O O . SER A 1 317 ? 13.532 1.816 24.024 1.00 33.47 317 SER A O 1
ATOM 2497 N N . TYR A 1 318 ? 12.065 3.285 24.871 1.00 30.59 318 TYR A N 1
ATOM 2498 C CA . TYR A 1 318 ? 12.703 3.334 26.180 1.00 30.59 318 TYR A CA 1
ATOM 2499 C C . TYR A 1 318 ? 12.395 2.037 26.939 1.00 30.59 318 TYR A C 1
ATOM 2501 O O . TYR A 1 318 ? 11.324 1.865 27.513 1.00 30.59 318 TYR A O 1
ATOM 2509 N N . THR A 1 319 ? 13.357 1.120 26.918 1.00 31.48 319 THR A N 1
ATOM 2510 C CA . THR A 1 319 ? 13.568 0.095 27.941 1.00 31.48 319 THR A CA 1
ATOM 2511 C C . THR A 1 319 ? 14.910 0.389 28.601 1.00 31.48 319 THR A C 1
ATOM 2513 O O . THR A 1 319 ? 15.920 -0.129 28.140 1.00 31.48 319 THR A O 1
ATOM 2516 N N . THR A 1 320 ? 14.927 1.226 29.638 1.00 29.31 320 THR A N 1
ATOM 2517 C CA . THR A 1 320 ? 15.963 1.242 30.687 1.00 29.31 320 THR A CA 1
ATOM 2518 C C . THR A 1 320 ? 15.426 1.971 31.918 1.00 29.31 320 THR A C 1
ATOM 2520 O O . THR A 1 320 ? 14.820 3.033 31.795 1.00 29.31 320 THR A O 1
ATOM 2523 N N . ASP A 1 321 ? 15.654 1.359 33.077 1.00 31.44 321 ASP A N 1
ATOM 2524 C CA . ASP A 1 321 ? 15.243 1.746 34.430 1.00 31.44 321 ASP A CA 1
ATOM 2525 C C . ASP A 1 321 ? 15.890 3.049 34.950 1.00 31.44 321 ASP A C 1
ATOM 2527 O O . ASP A 1 321 ? 16.662 3.000 35.901 1.00 31.44 321 ASP A O 1
ATOM 2531 N N . ASP A 1 322 ? 15.568 4.213 34.385 1.00 28.45 322 ASP A N 1
ATOM 2532 C CA . ASP A 1 322 ? 15.922 5.503 35.000 1.00 28.45 322 ASP A CA 1
ATOM 2533 C C . ASP A 1 322 ? 14.701 6.445 35.005 1.00 28.45 322 ASP A C 1
ATOM 2535 O O . ASP A 1 322 ? 14.464 7.232 34.088 1.00 28.45 322 ASP A O 1
ATOM 2539 N N . GLU A 1 323 ? 13.888 6.322 36.060 1.00 38.97 323 GLU A N 1
ATOM 2540 C CA . GLU A 1 323 ? 12.948 7.356 36.502 1.00 38.97 323 GLU A CA 1
ATOM 2541 C C . GLU A 1 323 ? 13.737 8.475 37.197 1.00 38.97 323 GLU A C 1
ATOM 2543 O O . GLU A 1 323 ? 14.052 8.347 38.374 1.00 38.97 323 GLU A O 1
ATOM 2548 N N . GLU A 1 324 ? 14.061 9.551 36.481 1.00 36.12 324 GLU A N 1
ATOM 2549 C CA . GLU A 1 324 ? 14.146 10.941 36.970 1.00 36.12 324 GLU A CA 1
ATOM 2550 C C . GLU A 1 324 ? 14.628 11.831 35.802 1.00 36.12 324 GLU A C 1
ATOM 2552 O O . GLU A 1 324 ? 15.555 11.475 35.085 1.00 36.12 324 GLU A O 1
ATOM 2557 N N . ASP A 1 325 ? 13.976 12.979 35.596 1.00 33.97 325 ASP A N 1
ATOM 2558 C CA . ASP A 1 325 ? 14.252 14.001 34.563 1.00 33.97 325 ASP A CA 1
ATOM 2559 C C . ASP A 1 325 ? 13.801 13.737 33.112 1.00 33.97 325 ASP A C 1
ATOM 2561 O O . ASP A 1 325 ? 14.597 13.677 32.176 1.00 33.97 325 ASP A O 1
ATOM 2565 N N . ASN A 1 326 ? 12.483 13.770 32.875 1.00 32.25 326 ASN A N 1
ATOM 2566 C CA . ASN A 1 326 ? 11.990 14.390 31.637 1.00 32.25 326 ASN A CA 1
ATOM 2567 C C . ASN A 1 326 ? 10.598 15.017 31.829 1.00 32.25 326 ASN A C 1
ATOM 2569 O O . ASN A 1 326 ? 9.571 14.344 31.747 1.00 32.25 326 ASN A O 1
ATOM 2573 N N . GLN A 1 327 ? 10.568 16.319 32.132 1.00 33.31 327 GLN A N 1
ATOM 2574 C CA . GLN A 1 327 ? 9.340 17.123 32.234 1.00 33.31 327 GLN A CA 1
ATOM 2575 C C . GLN A 1 327 ? 8.934 17.807 30.916 1.00 33.31 327 GLN A C 1
ATOM 2577 O O . GLN A 1 327 ? 7.915 18.495 30.897 1.00 33.31 327 GLN A O 1
ATOM 2582 N N . ASP A 1 328 ? 9.634 17.554 29.807 1.00 31.41 328 ASP A N 1
ATOM 2583 C CA . ASP A 1 328 ? 9.300 18.135 28.505 1.00 31.41 328 ASP A CA 1
ATOM 2584 C C . ASP A 1 328 ? 8.714 17.069 27.564 1.00 31.41 328 ASP A C 1
ATOM 2586 O O . ASP A 1 328 ? 9.387 16.164 27.071 1.00 31.41 328 ASP A O 1
ATOM 2590 N N . GLY A 1 329 ? 7.401 17.150 27.346 1.00 37.19 329 GLY A N 1
ATOM 2591 C CA . GLY A 1 329 ? 6.652 16.248 26.480 1.00 37.19 329 GLY A CA 1
ATOM 2592 C C . GLY A 1 329 ? 6.965 16.445 24.996 1.00 37.19 329 GLY A C 1
ATOM 2593 O O . GLY A 1 329 ? 6.340 17.272 24.346 1.00 37.19 329 GLY A O 1
ATOM 2594 N N . ALA A 1 330 ? 7.883 15.643 24.463 1.00 34.72 330 ALA A N 1
ATOM 2595 C CA . ALA A 1 330 ? 7.937 15.141 23.087 1.00 34.72 330 ALA A CA 1
ATOM 2596 C C . ALA A 1 330 ? 9.104 14.143 23.025 1.00 34.72 330 ALA A C 1
ATOM 2598 O O . ALA A 1 330 ? 10.246 14.519 23.271 1.00 34.72 330 ALA A O 1
ATOM 2599 N N . GLY A 1 331 ? 8.849 12.865 22.731 1.00 39.03 331 GLY A N 1
ATOM 2600 C CA . GLY A 1 331 ? 9.944 11.924 22.486 1.00 39.03 331 GLY A CA 1
ATOM 2601 C C . GLY A 1 331 ? 10.752 12.405 21.281 1.00 39.03 331 GLY A C 1
ATOM 2602 O O . GLY A 1 331 ? 10.208 12.469 20.182 1.00 39.03 331 GLY A O 1
ATOM 2603 N N . ALA A 1 332 ? 12.013 12.790 21.483 1.00 41.72 332 ALA A N 1
ATOM 2604 C CA . ALA A 1 332 ? 12.889 13.209 20.395 1.00 41.72 332 ALA A CA 1
ATOM 2605 C C . ALA A 1 332 ? 13.101 12.028 19.432 1.00 41.72 332 ALA A C 1
ATOM 2607 O O . ALA A 1 332 ? 13.672 11.006 19.815 1.00 41.72 332 ALA A O 1
ATOM 2608 N N . VAL A 1 333 ? 12.612 12.152 18.195 1.00 53.50 333 VAL A N 1
ATOM 2609 C CA . VAL A 1 333 ? 12.883 11.190 17.121 1.00 53.50 333 VAL A CA 1
ATOM 2610 C C . VAL A 1 333 ? 14.329 11.398 16.686 1.00 53.50 333 VAL A C 1
ATOM 2612 O O . VAL A 1 333 ? 14.633 12.413 16.071 1.00 53.50 333 VAL A O 1
ATOM 2615 N N . LYS A 1 334 ? 15.215 10.457 17.026 1.00 59.69 334 LYS A N 1
ATOM 2616 C CA . LYS A 1 334 ? 16.608 10.468 16.555 1.00 59.69 334 LYS A CA 1
ATOM 2617 C C . LYS A 1 334 ? 16.704 9.772 15.207 1.00 59.69 334 LYS A C 1
ATOM 2619 O O . LYS A 1 334 ? 16.048 8.758 15.034 1.00 59.69 334 LYS A O 1
ATOM 2624 N N . HIS A 1 335 ? 17.539 10.225 14.283 1.00 68.88 335 HIS A N 1
ATOM 2625 C CA . HIS A 1 335 ? 17.700 9.591 12.965 1.00 68.88 335 HIS A CA 1
ATOM 2626 C C . HIS A 1 335 ? 18.938 8.685 12.908 1.00 68.88 335 HIS A C 1
ATOM 2628 O O . HIS A 1 335 ? 19.938 8.922 13.596 1.00 68.88 335 HIS A O 1
ATOM 2634 N N . VAL A 1 336 ? 18.879 7.608 12.114 1.00 65.12 336 VAL A N 1
ATOM 2635 C CA . VAL A 1 336 ? 20.027 6.705 11.926 1.00 65.12 336 VAL A CA 1
ATOM 2636 C C . VAL A 1 336 ? 21.177 7.487 11.299 1.00 65.12 336 VAL A C 1
ATOM 2638 O O . VAL A 1 336 ? 20.998 8.171 10.302 1.00 65.12 336 VAL A O 1
ATOM 2641 N N . GLY A 1 337 ? 22.371 7.381 11.884 1.00 68.25 337 GLY A N 1
ATOM 2642 C CA . GLY A 1 337 ? 23.560 8.053 11.361 1.00 68.25 337 GLY A CA 1
ATOM 2643 C C . GLY A 1 337 ? 23.711 9.516 11.782 1.00 68.25 337 GLY A C 1
ATOM 2644 O O . GLY A 1 337 ? 24.778 10.075 11.534 1.00 68.25 337 GLY A O 1
ATOM 2645 N N . ALA A 1 338 ? 22.737 10.115 12.482 1.00 75.44 338 ALA A N 1
ATOM 2646 C CA . ALA A 1 338 ? 22.851 11.478 13.006 1.00 75.44 338 ALA A CA 1
ATOM 2647 C C . ALA A 1 338 ? 24.117 11.650 13.875 1.00 75.44 338 ALA A C 1
ATOM 2649 O O . ALA A 1 338 ? 24.410 10.835 14.754 1.00 75.44 338 ALA A O 1
ATOM 2650 N N . GLY A 1 339 ? 24.884 12.708 13.607 1.00 77.38 339 GLY A N 1
ATOM 2651 C CA . GLY A 1 339 ? 26.194 12.989 14.201 1.00 77.38 339 GLY A CA 1
ATOM 2652 C C . GLY A 1 339 ? 27.381 12.319 13.498 1.00 77.38 339 GLY A C 1
ATOM 2653 O O . GLY A 1 339 ? 28.526 12.601 13.853 1.00 77.38 339 GLY A O 1
ATOM 2654 N N . SER A 1 340 ? 27.143 11.455 12.507 1.00 81.69 340 SER A N 1
ATOM 2655 C CA . SER A 1 340 ? 28.209 10.931 11.646 1.00 81.69 340 SER A CA 1
ATOM 2656 C C . SER A 1 340 ? 28.674 12.004 10.666 1.00 81.69 340 SER A C 1
ATOM 2658 O O . SER A 1 340 ? 27.909 12.891 10.294 1.00 81.69 340 SER A O 1
ATOM 2660 N N . VAL A 1 341 ? 29.927 11.902 10.232 1.00 83.62 341 VAL A N 1
ATOM 2661 C CA . VAL A 1 341 ? 30.481 12.743 9.170 1.00 83.62 341 VAL A CA 1
ATOM 2662 C C . VAL A 1 341 ? 30.552 11.913 7.894 1.00 83.62 341 VAL A C 1
ATOM 2664 O O . VAL A 1 341 ? 31.097 10.806 7.922 1.00 83.62 341 VAL A O 1
ATOM 2667 N N . ASP A 1 342 ? 29.984 12.438 6.815 1.00 84.81 342 ASP A N 1
ATOM 2668 C CA . ASP A 1 342 ? 30.117 11.914 5.460 1.00 84.81 342 ASP A CA 1
ATOM 2669 C C . ASP A 1 342 ? 31.022 12.822 4.620 1.00 84.81 342 ASP A C 1
ATOM 2671 O O . ASP A 1 342 ? 30.997 14.043 4.755 1.00 84.81 342 ASP A O 1
ATOM 2675 N N . SER A 1 343 ? 31.825 12.213 3.756 1.00 86.69 343 SER A N 1
ATOM 2676 C CA . SER A 1 343 ? 32.613 12.897 2.727 1.00 86.69 343 SER A CA 1
ATOM 2677 C C . SER A 1 343 ? 32.599 12.070 1.440 1.00 86.69 343 SER A C 1
ATOM 2679 O O . SER A 1 343 ? 33.628 11.898 0.785 1.00 86.69 343 SER A O 1
ATOM 2681 N N . SER A 1 344 ? 31.464 11.430 1.145 1.00 86.44 344 SER A N 1
ATOM 2682 C CA . SER A 1 344 ? 31.335 10.542 -0.008 1.00 86.44 344 SER A CA 1
ATOM 2683 C C . SER A 1 344 ? 31.356 11.329 -1.320 1.00 86.44 344 SER A C 1
ATOM 2685 O O . SER A 1 344 ? 31.062 12.526 -1.374 1.00 86.44 344 SER A O 1
ATOM 2687 N N . GLY A 1 345 ? 31.738 10.642 -2.390 1.00 85.75 345 GLY A N 1
ATOM 2688 C CA . GLY A 1 345 ? 31.906 11.215 -3.715 1.00 85.75 345 GLY A CA 1
ATOM 2689 C C . GLY A 1 345 ? 32.293 10.154 -4.724 1.00 85.75 345 GLY A C 1
ATOM 2690 O O . GLY A 1 345 ? 32.110 8.967 -4.479 1.00 85.75 345 GLY A O 1
ATOM 2691 N N . PHE A 1 346 ? 32.854 10.584 -5.842 1.00 85.50 346 PHE A N 1
ATOM 2692 C CA . PHE A 1 346 ? 33.262 9.711 -6.935 1.00 85.50 346 PHE A CA 1
ATOM 2693 C C . PHE A 1 346 ? 34.622 10.132 -7.474 1.00 85.50 346 PHE A C 1
ATOM 2695 O O . PHE A 1 346 ? 35.038 11.284 -7.362 1.00 85.50 346 PHE A O 1
ATOM 2702 N N . ARG A 1 347 ? 35.299 9.184 -8.104 1.00 88.94 347 ARG A N 1
ATOM 2703 C CA . ARG A 1 347 ? 36.498 9.414 -8.891 1.00 88.94 347 ARG A CA 1
ATOM 2704 C C . ARG A 1 347 ? 36.118 9.676 -10.339 1.00 88.94 347 ARG A C 1
ATOM 2706 O O . ARG A 1 347 ? 35.307 8.958 -10.914 1.00 88.94 347 ARG A O 1
ATOM 2713 N N . VAL A 1 348 ? 36.720 10.692 -10.933 1.00 88.06 348 VAL A N 1
ATOM 2714 C CA . VAL A 1 348 ? 36.637 10.997 -12.362 1.00 88.06 348 VAL A CA 1
ATOM 2715 C C . VAL A 1 348 ? 37.942 10.566 -13.002 1.00 88.06 348 VAL A C 1
ATOM 2717 O O . VAL A 1 348 ? 39.006 10.973 -12.539 1.00 88.06 348 VAL A O 1
ATOM 2720 N N . TYR A 1 349 ? 37.869 9.766 -14.060 1.00 90.00 349 TYR A N 1
ATOM 2721 C CA . TYR A 1 349 ? 39.037 9.363 -14.843 1.00 90.00 349 TYR A CA 1
ATOM 2722 C C . TYR A 1 349 ? 39.138 10.220 -16.099 1.00 90.00 349 TYR A C 1
ATOM 2724 O O . TYR A 1 349 ? 38.135 10.415 -16.790 1.00 90.00 349 TYR A O 1
ATOM 2732 N N . LEU A 1 350 ? 40.332 10.741 -16.384 1.00 89.31 350 LEU A N 1
ATOM 2733 C CA . LEU A 1 350 ? 40.560 11.695 -17.465 1.00 89.31 350 LEU A CA 1
ATOM 2734 C C . LEU A 1 350 ? 41.701 11.254 -18.379 1.00 89.31 350 LEU A C 1
ATOM 2736 O O . LEU A 1 350 ? 42.673 10.629 -17.947 1.00 89.31 350 LEU A O 1
ATOM 2740 N N . THR A 1 351 ? 41.594 11.645 -19.646 1.00 88.75 351 THR A N 1
ATOM 2741 C CA . THR A 1 351 ? 42.668 11.512 -20.628 1.00 88.75 351 THR A CA 1
ATOM 2742 C C . THR A 1 351 ? 42.900 12.825 -21.366 1.00 88.75 351 THR A C 1
ATOM 2744 O O . THR A 1 351 ? 41.975 13.500 -21.810 1.00 88.75 351 THR A O 1
ATOM 2747 N N . SER A 1 352 ? 44.172 13.165 -21.527 1.00 86.62 352 SER A N 1
ATOM 2748 C CA . SER A 1 352 ? 44.662 14.273 -22.343 1.00 86.62 352 SER A CA 1
ATOM 2749 C C . SER A 1 352 ? 44.522 14.015 -23.845 1.00 86.62 352 SER A C 1
ATOM 2751 O O . SER A 1 352 ? 44.627 14.940 -24.656 1.00 86.62 352 SER A O 1
ATOM 2753 N N . GLN A 1 353 ? 44.276 12.761 -24.243 1.00 84.75 353 GLN A N 1
ATOM 2754 C CA . GLN A 1 353 ? 43.978 12.415 -25.621 1.00 84.75 353 GLN A CA 1
ATOM 2755 C C . GLN A 1 353 ? 42.504 12.685 -25.923 1.00 84.75 353 GLN A C 1
ATOM 2757 O O . GLN A 1 353 ? 41.610 11.976 -25.471 1.00 84.75 353 GLN A O 1
ATOM 2762 N N . GLN A 1 354 ? 42.263 13.670 -26.785 1.00 85.62 354 GLN A N 1
ATOM 2763 C CA . GLN A 1 354 ? 40.931 13.939 -27.306 1.00 85.62 354 GLN A CA 1
ATOM 2764 C C . GLN A 1 354 ? 40.395 12.704 -28.054 1.00 85.62 354 GLN A C 1
ATOM 2766 O O . GLN A 1 354 ? 40.976 12.271 -29.056 1.00 85.62 354 GLN A O 1
ATOM 2771 N N . ARG A 1 355 ? 39.291 12.136 -27.560 1.00 87.75 355 ARG A N 1
ATOM 2772 C CA . ARG A 1 355 ? 38.618 10.966 -28.138 1.00 87.75 355 ARG A CA 1
ATOM 2773 C C . ARG A 1 355 ? 37.894 11.331 -29.444 1.00 87.75 355 ARG A C 1
ATOM 2775 O O . ARG A 1 355 ? 37.866 12.489 -29.860 1.00 87.75 355 ARG A O 1
ATOM 2782 N N . GLU A 1 356 ? 37.338 10.367 -30.164 1.00 88.12 356 GLU A N 1
ATOM 2783 C CA . GLU A 1 356 ? 36.734 10.639 -31.479 1.00 88.12 356 GLU A CA 1
ATOM 2784 C C . GLU A 1 356 ? 35.384 11.366 -31.363 1.00 88.12 356 GLU A C 1
ATOM 2786 O O . GLU A 1 356 ? 35.126 12.328 -32.090 1.00 88.12 356 GLU A O 1
ATOM 2791 N N . PHE A 1 357 ? 34.548 10.950 -30.411 1.00 89.00 357 PHE A N 1
ATOM 2792 C CA . PHE A 1 357 ? 33.186 11.444 -30.232 1.00 89.00 357 PHE A CA 1
ATOM 2793 C C . PHE A 1 357 ? 32.979 12.087 -28.865 1.00 89.00 357 PHE A C 1
ATOM 2795 O O . PHE A 1 357 ? 33.609 11.712 -27.875 1.00 89.00 357 PHE A O 1
ATOM 2802 N N . SER A 1 358 ? 32.034 13.025 -28.808 1.00 86.81 358 SER A N 1
ATOM 2803 C CA . SER A 1 358 ? 31.576 13.606 -27.551 1.00 86.81 358 SER A CA 1
ATOM 2804 C C . SER A 1 358 ? 30.342 12.877 -27.029 1.00 86.81 358 SER A C 1
ATOM 2806 O O . SER A 1 358 ? 29.391 12.622 -27.776 1.00 86.81 358 SER A O 1
ATOM 2808 N N . ALA A 1 359 ? 30.355 12.548 -25.740 1.00 89.44 359 ALA A N 1
ATOM 2809 C CA . ALA A 1 359 ? 29.163 12.097 -25.038 1.00 89.44 359 ALA A CA 1
ATOM 2810 C C . ALA A 1 359 ? 28.202 13.276 -24.815 1.00 89.44 359 ALA A C 1
ATOM 2812 O O . ALA A 1 359 ? 28.625 14.389 -24.511 1.00 89.44 359 ALA A O 1
ATOM 2813 N N . GLY A 1 360 ? 26.907 13.015 -24.946 1.00 88.44 360 GLY A N 1
ATOM 2814 C CA . GLY A 1 360 ? 25.817 13.883 -24.524 1.00 88.44 360 GLY A CA 1
ATOM 2815 C C . GLY A 1 360 ? 24.853 13.109 -23.632 1.00 88.44 360 GLY A C 1
ATOM 2816 O O . GLY A 1 360 ? 24.865 11.874 -23.592 1.00 88.44 360 GLY A O 1
ATOM 2817 N N . VAL A 1 361 ? 24.001 13.829 -22.909 1.00 89.50 361 VAL A N 1
ATOM 2818 C CA . VAL A 1 361 ? 23.006 13.213 -22.031 1.00 89.50 361 VAL A CA 1
ATOM 2819 C C . VAL A 1 361 ? 21.629 13.748 -22.371 1.00 89.50 361 VAL A C 1
ATOM 2821 O O . VAL A 1 361 ? 21.363 14.933 -22.221 1.00 89.50 361 VAL A O 1
ATOM 2824 N N . LEU A 1 362 ? 20.753 12.864 -22.847 1.00 91.31 362 LEU A N 1
ATOM 2825 C CA . LEU A 1 362 ? 19.370 13.178 -23.170 1.00 91.31 362 LEU A CA 1
ATOM 2826 C C . LEU A 1 362 ? 18.473 12.812 -21.993 1.00 91.31 362 LEU A C 1
ATOM 2828 O O . LEU A 1 362 ? 18.215 11.639 -21.720 1.00 91.31 362 LEU A O 1
ATOM 2832 N N . MET A 1 363 ? 17.930 13.827 -21.344 1.00 90.19 363 MET A N 1
ATOM 2833 C CA . MET A 1 363 ? 16.934 13.686 -20.302 1.00 90.19 363 MET A CA 1
ATOM 2834 C C . MET A 1 363 ? 15.523 13.692 -20.900 1.00 90.19 363 MET A C 1
ATOM 2836 O O . MET A 1 363 ? 15.133 14.637 -21.588 1.00 90.19 363 MET A O 1
ATOM 2840 N N . ILE A 1 364 ? 14.727 12.662 -20.609 1.00 91.56 364 ILE A N 1
ATOM 2841 C CA . ILE A 1 364 ? 13.298 12.621 -20.943 1.00 91.56 364 ILE A CA 1
ATOM 2842 C C . ILE A 1 364 ? 12.498 12.644 -19.646 1.00 91.56 364 ILE A C 1
ATOM 2844 O O . ILE A 1 364 ? 12.700 11.784 -18.790 1.00 91.56 364 ILE A O 1
ATOM 2848 N N . SER A 1 365 ? 11.579 13.597 -19.493 1.00 87.06 365 SER A N 1
ATOM 2849 C CA . SER A 1 365 ? 10.754 13.693 -18.281 1.00 87.06 365 SER A CA 1
ATOM 2850 C C . SER A 1 365 ? 9.316 14.131 -18.530 1.00 87.06 365 SER A C 1
ATOM 2852 O O . SER A 1 365 ? 8.986 14.701 -19.573 1.00 87.06 365 SER A O 1
ATOM 2854 N N . ASN A 1 366 ? 8.438 13.827 -17.570 1.00 75.19 366 ASN A N 1
ATOM 2855 C CA . ASN A 1 366 ? 7.099 14.410 -17.504 1.00 75.19 366 ASN A CA 1
ATOM 2856 C C . ASN A 1 366 ? 7.108 15.571 -16.504 1.00 75.19 366 ASN A C 1
ATOM 2858 O O . ASN A 1 366 ? 7.419 15.363 -15.332 1.00 75.19 366 ASN A O 1
ATOM 2862 N N . LYS A 1 367 ? 6.759 16.782 -16.947 1.00 66.81 367 LYS A N 1
ATOM 2863 C CA . LYS A 1 367 ? 6.637 17.958 -16.071 1.00 66.81 367 LYS A CA 1
ATOM 2864 C C . LYS A 1 367 ? 5.163 18.330 -15.947 1.00 66.81 367 LYS A C 1
ATOM 2866 O O . LYS A 1 367 ? 4.632 19.061 -16.776 1.00 66.81 367 LYS A O 1
ATOM 2871 N N . GLU A 1 368 ? 4.480 17.833 -14.923 1.00 63.94 368 GLU A N 1
ATOM 2872 C CA . GLU A 1 368 ? 3.087 18.208 -14.655 1.00 63.94 368 GLU A CA 1
ATOM 2873 C C . GLU A 1 368 ? 3.035 19.368 -13.650 1.00 63.94 368 GLU A C 1
ATOM 2875 O O . GLU A 1 368 ? 3.109 19.182 -12.437 1.00 63.94 368 GLU A O 1
ATOM 2880 N N . VAL A 1 369 ? 2.944 20.602 -14.155 1.00 53.44 369 VAL A N 1
ATOM 2881 C CA . VAL A 1 369 ? 2.961 21.807 -13.311 1.00 53.44 369 VAL A CA 1
ATOM 2882 C C . VAL A 1 369 ? 1.643 21.934 -12.543 1.00 53.44 369 VAL A C 1
ATOM 2884 O O . VAL A 1 369 ? 0.583 22.103 -13.143 1.00 53.44 369 VAL A O 1
ATOM 2887 N N . GLY A 1 370 ? 1.715 21.882 -11.209 1.00 50.12 370 GLY A N 1
ATOM 2888 C CA . GLY A 1 370 ? 0.557 22.067 -10.326 1.00 50.12 370 GLY A CA 1
ATOM 2889 C C . GLY A 1 370 ? -0.460 20.920 -10.353 1.00 50.12 370 GLY A C 1
ATOM 2890 O O . GLY A 1 370 ? -1.595 21.108 -9.918 1.00 50.12 370 GLY A O 1
ATOM 2891 N N . ALA A 1 371 ? -0.086 19.750 -10.879 1.00 61.81 371 ALA A N 1
ATOM 2892 C CA . ALA A 1 371 ? -0.903 18.542 -10.811 1.00 61.81 371 ALA A CA 1
ATOM 2893 C C . ALA A 1 371 ? -0.426 17.622 -9.679 1.00 61.81 371 ALA A C 1
ATOM 2895 O O . ALA A 1 371 ? 0.721 17.695 -9.243 1.00 61.81 371 ALA A O 1
ATOM 2896 N N . THR A 1 372 ? -1.302 16.726 -9.234 1.00 73.94 372 THR A N 1
ATOM 2897 C CA . THR A 1 372 ? -0.960 15.647 -8.305 1.00 73.94 372 THR A CA 1
ATOM 2898 C C . THR A 1 372 ? -1.312 14.303 -8.924 1.00 73.94 372 THR A C 1
ATOM 2900 O O . THR A 1 372 ? -2.284 14.180 -9.676 1.00 73.94 372 THR A O 1
ATOM 2903 N N . ILE A 1 373 ? -0.519 13.276 -8.623 1.00 77.31 373 ILE A N 1
ATOM 2904 C CA . ILE A 1 373 ? -0.910 11.891 -8.867 1.00 77.31 373 ILE A CA 1
ATOM 2905 C C . ILE A 1 373 ? -2.016 11.579 -7.855 1.00 77.31 373 ILE A C 1
ATOM 2907 O O . ILE A 1 373 ? -1.771 11.677 -6.650 1.00 77.31 373 ILE A O 1
ATOM 2911 N N . PRO A 1 374 ? -3.236 11.216 -8.284 1.00 77.06 374 PRO A N 1
ATOM 2912 C CA . PRO A 1 374 ? -4.318 10.957 -7.345 1.00 77.06 374 PRO A CA 1
ATOM 2913 C C . PRO A 1 374 ? -3.902 9.875 -6.340 1.00 77.06 374 PRO A C 1
ATOM 2915 O O . PRO A 1 374 ? -3.482 8.793 -6.752 1.00 77.06 374 PRO A O 1
ATOM 2918 N N . ALA A 1 375 ? -4.026 10.144 -5.035 1.00 78.88 375 ALA A N 1
ATOM 2919 C CA . ALA A 1 375 ? -3.839 9.138 -3.978 1.00 78.88 375 ALA A CA 1
ATOM 2920 C C . ALA A 1 375 ? -4.809 7.974 -4.194 1.00 78.88 375 ALA A C 1
ATOM 2922 O O . ALA A 1 375 ? -5.790 8.204 -4.879 1.00 78.88 375 ALA A O 1
ATOM 2923 N N . GLY A 1 376 ? -4.618 6.785 -3.615 1.00 76.38 376 GLY A N 1
ATOM 2924 C CA . GLY A 1 376 ? -5.550 5.640 -3.577 1.00 76.38 376 GLY A CA 1
ATOM 2925 C C . GLY A 1 376 ? -5.828 4.909 -4.903 1.00 76.38 376 GLY A C 1
ATOM 2926 O O . GLY A 1 376 ? -6.919 4.366 -5.076 1.00 76.38 376 GLY A O 1
ATOM 2927 N N . GLN A 1 377 ? -4.931 4.989 -5.884 1.00 73.81 377 GLN A N 1
ATOM 2928 C CA . GLN A 1 377 ? -5.045 4.295 -7.171 1.00 73.81 377 GLN A CA 1
ATOM 2929 C C . GLN A 1 377 ? -4.094 3.093 -7.208 1.00 73.81 377 GLN A C 1
ATOM 2931 O O . GLN A 1 377 ? -2.926 3.242 -6.856 1.00 73.81 377 GLN A O 1
ATOM 2936 N N . ASP A 1 378 ? -4.571 1.936 -7.673 1.00 70.19 378 ASP A N 1
ATOM 2937 C CA . ASP A 1 378 ? -3.772 0.699 -7.706 1.00 70.19 378 ASP A CA 1
ATOM 2938 C C . ASP A 1 378 ? -2.570 0.806 -8.652 1.00 70.19 378 ASP A C 1
ATOM 2940 O O . ASP A 1 378 ? -1.439 0.564 -8.248 1.00 70.19 378 ASP A O 1
ATOM 2944 N N . LEU A 1 379 ? -2.799 1.201 -9.909 1.00 79.00 379 LEU A N 1
ATOM 2945 C CA . LEU A 1 379 ? -1.741 1.485 -10.881 1.00 79.00 379 LEU A CA 1
ATOM 2946 C C . LEU A 1 379 ? -2.148 2.681 -11.748 1.00 79.00 379 LEU A C 1
ATOM 2948 O O . LEU A 1 379 ? -3.153 2.632 -12.459 1.00 79.00 379 LEU A O 1
ATOM 2952 N N . VAL A 1 380 ? -1.356 3.751 -11.709 1.00 81.81 380 VAL A N 1
ATOM 2953 C CA . VAL A 1 380 ? -1.525 4.953 -12.535 1.00 81.81 380 VAL A CA 1
ATOM 2954 C C . VAL A 1 380 ? -0.385 5.037 -13.531 1.00 81.81 380 VAL A C 1
ATOM 2956 O O . VAL A 1 380 ? 0.779 5.009 -13.144 1.00 81.81 380 VAL A O 1
ATOM 2959 N N . HIS A 1 381 ? -0.720 5.165 -14.812 1.00 87.06 381 HIS A N 1
ATOM 2960 C CA . HIS A 1 381 ? 0.256 5.252 -15.893 1.00 87.06 381 HIS A CA 1
ATOM 2961 C C . HIS A 1 381 ? 0.400 6.690 -16.394 1.00 87.06 381 HIS A C 1
ATOM 2963 O O . HIS A 1 381 ? -0.578 7.304 -16.821 1.00 87.06 381 HIS A O 1
ATOM 2969 N N . TYR A 1 382 ? 1.631 7.195 -16.382 1.00 86.19 382 TYR A N 1
ATOM 2970 C CA . TYR A 1 382 ? 2.024 8.449 -17.015 1.00 86.19 382 TYR A CA 1
ATOM 2971 C C . TYR A 1 382 ? 2.994 8.196 -18.161 1.00 86.19 382 TYR A C 1
ATOM 2973 O O . TYR A 1 382 ? 3.756 7.225 -18.167 1.00 86.19 382 TYR A O 1
ATOM 2981 N N . GLN A 1 383 ? 2.969 9.102 -19.134 1.00 86.88 383 GLN A N 1
ATOM 2982 C CA . GLN A 1 383 ? 3.825 9.030 -20.304 1.00 86.88 383 GLN A CA 1
ATOM 2983 C C . GLN A 1 383 ? 4.419 10.401 -20.618 1.00 86.88 383 GLN A C 1
ATOM 2985 O O . GLN A 1 383 ? 3.678 11.372 -20.762 1.00 86.88 383 GLN A O 1
ATOM 2990 N N . ALA A 1 384 ? 5.735 10.445 -20.814 1.00 87.44 384 ALA A N 1
ATOM 2991 C CA . ALA A 1 384 ? 6.424 11.570 -21.429 1.00 87.44 384 ALA A CA 1
ATOM 2992 C C . ALA A 1 384 ? 6.861 11.217 -22.848 1.00 87.44 384 ALA A C 1
ATOM 2994 O O . ALA A 1 384 ? 7.349 10.116 -23.101 1.00 87.44 384 ALA A O 1
ATOM 2995 N N . THR A 1 385 ? 6.677 12.138 -23.793 1.00 88.81 385 THR A N 1
ATOM 2996 C CA . THR A 1 385 ? 7.045 11.904 -25.197 1.00 88.81 385 THR A CA 1
ATOM 2997 C C . THR A 1 385 ? 8.150 12.851 -25.620 1.00 88.81 385 THR A C 1
ATOM 2999 O O . THR A 1 385 ? 7.958 14.062 -25.594 1.00 88.81 385 THR A O 1
ATOM 3002 N N . CYS A 1 386 ? 9.269 12.297 -26.082 1.00 91.06 386 CYS A N 1
ATOM 3003 C CA . CYS A 1 386 ? 10.215 13.047 -26.880 1.00 91.06 386 CYS A CA 1
ATOM 3004 C C . CYS A 1 386 ? 9.857 12.951 -28.361 1.00 91.06 386 CYS A C 1
ATOM 3006 O O . CYS A 1 386 ? 9.910 11.880 -28.968 1.00 91.06 386 CYS A O 1
ATOM 3008 N N . SER A 1 387 ? 9.425 14.078 -28.924 1.00 89.31 387 SER A N 1
ATOM 3009 C CA . SER A 1 387 ? 8.876 14.129 -30.277 1.00 89.31 387 SER A CA 1
ATOM 3010 C C . SER A 1 387 ? 9.953 14.028 -31.359 1.00 89.31 387 SER A C 1
ATOM 3012 O O . SER A 1 387 ? 11.100 14.430 -31.163 1.00 89.31 387 SER A O 1
ATOM 3014 N N . SER A 1 388 ? 9.527 13.622 -32.558 1.00 89.38 388 SER A N 1
ATOM 3015 C CA . SER A 1 388 ? 10.365 13.626 -33.763 1.00 89.38 388 SER A CA 1
ATOM 3016 C C . SER A 1 388 ? 10.951 15.003 -34.086 1.00 89.38 388 SER A C 1
ATOM 3018 O O . SER A 1 388 ? 11.995 15.115 -34.721 1.00 89.38 388 SER A O 1
ATOM 3020 N N . HIS A 1 389 ? 10.278 16.085 -33.679 1.00 87.06 389 HIS A N 1
ATOM 3021 C CA . HIS A 1 389 ? 10.800 17.437 -33.853 1.00 87.06 389 HIS A CA 1
ATOM 3022 C C . HIS A 1 389 ? 12.045 17.671 -33.000 1.00 87.06 389 HIS A C 1
ATOM 3024 O O . HIS A 1 389 ? 12.985 18.296 -33.480 1.00 87.06 389 HIS A O 1
ATOM 3030 N N . CYS A 1 390 ? 12.062 17.151 -31.773 1.00 88.88 390 CYS A N 1
ATOM 3031 C CA . CYS A 1 390 ? 13.198 17.329 -30.886 1.00 88.88 390 CYS A CA 1
ATOM 3032 C C . CYS A 1 390 ? 14.383 16.457 -31.295 1.00 88.88 390 CYS A C 1
ATOM 3034 O O . CYS A 1 390 ? 15.487 16.969 -31.436 1.00 88.88 390 CYS A O 1
ATOM 3036 N N . THR A 1 391 ? 14.158 15.174 -31.591 1.00 92.06 391 THR A N 1
ATOM 3037 C CA . THR A 1 391 ? 15.241 14.274 -32.027 1.00 92.06 391 THR A CA 1
ATOM 3038 C C . THR A 1 391 ? 15.888 14.727 -33.340 1.00 92.06 391 THR A C 1
ATOM 3040 O O . THR A 1 391 ? 17.083 14.531 -33.515 1.00 92.06 391 THR A O 1
ATOM 3043 N N . ARG A 1 392 ? 15.156 15.420 -34.232 1.00 92.00 392 ARG A N 1
ATOM 3044 C CA . ARG A 1 392 ? 15.721 16.071 -35.435 1.00 92.00 392 ARG A CA 1
ATOM 3045 C C . ARG A 1 392 ? 16.704 17.207 -35.145 1.00 92.00 392 ARG A C 1
ATOM 3047 O O . ARG A 1 392 ? 17.465 17.554 -36.045 1.00 92.00 392 ARG A O 1
ATOM 3054 N N . LYS A 1 393 ? 16.670 17.819 -33.954 1.00 89.81 393 LYS A N 1
ATOM 3055 C CA . LYS A 1 393 ? 17.651 18.850 -33.584 1.00 89.81 393 LYS A CA 1
ATOM 3056 C C . LYS A 1 393 ? 19.051 18.254 -33.415 1.00 89.81 393 LYS A C 1
ATOM 3058 O O . LYS A 1 393 ? 20.015 18.986 -33.593 1.00 89.81 393 LYS A O 1
ATOM 3063 N N . ASN A 1 394 ? 19.166 16.949 -33.144 1.00 90.00 394 ASN A N 1
ATOM 3064 C CA . ASN A 1 394 ? 20.436 16.244 -33.245 1.00 90.00 394 ASN A CA 1
ATOM 3065 C C . ASN A 1 394 ? 20.670 15.855 -34.718 1.00 90.00 394 ASN A C 1
ATOM 3067 O O . ASN A 1 394 ? 19.937 15.014 -35.243 1.00 90.00 394 ASN A O 1
ATOM 3071 N N . PRO A 1 395 ? 21.644 16.457 -35.424 1.00 86.75 395 PRO A N 1
ATOM 3072 C CA . PRO A 1 395 ? 21.790 16.274 -36.871 1.00 86.75 395 PRO A CA 1
ATOM 3073 C C . PRO A 1 395 ? 22.306 14.883 -37.265 1.00 86.75 395 PRO A C 1
ATOM 3075 O O . PRO A 1 395 ? 22.158 14.474 -38.416 1.00 86.75 395 PRO A O 1
ATOM 3078 N N . HIS A 1 396 ? 22.898 14.156 -36.317 1.00 92.12 396 HIS A N 1
ATOM 3079 C CA . HIS A 1 396 ? 23.456 12.820 -36.503 1.00 92.12 396 HIS A CA 1
ATOM 3080 C C . HIS A 1 396 ? 22.718 11.792 -35.627 1.00 92.12 396 HIS A C 1
ATOM 3082 O O . HIS A 1 396 ? 22.080 12.179 -34.642 1.00 92.12 396 HIS A O 1
ATOM 3088 N N . PRO A 1 397 ? 22.799 10.488 -35.945 1.00 94.06 397 PRO A N 1
ATOM 3089 C CA . PRO A 1 397 ? 22.218 9.444 -35.105 1.00 94.06 397 PRO A CA 1
ATOM 3090 C C . PRO A 1 397 ? 22.805 9.470 -33.690 1.00 94.06 397 PRO A C 1
ATOM 3092 O O . PRO A 1 397 ? 24.019 9.582 -33.517 1.00 94.06 397 PRO A O 1
ATOM 3095 N N . MET A 1 398 ? 21.943 9.349 -32.682 1.00 95.19 398 MET A N 1
ATOM 3096 C CA . MET A 1 398 ? 22.356 9.243 -31.283 1.00 95.19 398 MET A CA 1
ATOM 3097 C C . MET A 1 398 ? 22.558 7.768 -30.944 1.00 95.19 398 MET A C 1
ATOM 3099 O O . MET A 1 398 ? 21.593 6.997 -30.936 1.00 95.19 398 MET A O 1
ATOM 3103 N N . ARG A 1 399 ? 23.800 7.368 -30.658 1.00 95.06 399 ARG A N 1
ATOM 3104 C CA . ARG A 1 399 ? 24.109 6.018 -30.171 1.00 95.06 399 ARG A CA 1
ATOM 3105 C C . ARG A 1 399 ? 24.047 6.025 -28.652 1.00 95.06 399 ARG A C 1
ATOM 3107 O O . ARG A 1 399 ? 24.933 6.566 -27.998 1.00 95.06 399 ARG A O 1
ATOM 3114 N N . VAL A 1 400 ? 22.955 5.498 -28.112 1.00 94.62 400 VAL A N 1
ATOM 3115 C CA . VAL A 1 400 ? 22.700 5.420 -26.673 1.00 94.62 400 VAL A CA 1
ATOM 3116 C C . VAL A 1 400 ? 23.585 4.326 -26.096 1.00 94.62 400 VAL A C 1
ATOM 3118 O O . VAL A 1 400 ? 23.532 3.198 -26.572 1.00 94.62 400 VAL A O 1
ATOM 3121 N N . LEU A 1 401 ? 24.381 4.692 -25.096 1.00 90.69 401 LEU A N 1
ATOM 3122 C CA . LEU A 1 401 ? 25.305 3.823 -24.370 1.00 90.69 401 LEU A CA 1
ATOM 3123 C C . LEU A 1 401 ? 24.708 3.352 -23.050 1.00 90.69 401 LEU A C 1
ATOM 3125 O O . LEU A 1 401 ? 24.901 2.210 -22.644 1.00 90.69 401 LEU A O 1
ATOM 3129 N N . PHE A 1 402 ? 24.003 4.253 -22.363 1.00 89.69 402 PHE A N 1
ATOM 3130 C CA . PHE A 1 402 ? 23.520 4.006 -21.016 1.00 89.69 402 PHE A CA 1
ATOM 3131 C C . PHE A 1 402 ? 22.145 4.616 -20.781 1.00 89.69 402 PHE A C 1
ATOM 3133 O O . PHE A 1 402 ? 21.812 5.660 -21.342 1.00 89.69 402 PHE A O 1
ATOM 3140 N N . ALA A 1 403 ? 21.368 3.986 -19.906 1.00 90.56 403 ALA A N 1
ATOM 3141 C CA . ALA A 1 403 ? 20.096 4.498 -19.423 1.00 90.56 403 ALA A CA 1
ATOM 3142 C C . ALA A 1 403 ? 20.029 4.446 -17.893 1.00 90.56 403 ALA A C 1
ATOM 3144 O O . ALA A 1 403 ? 20.215 3.385 -17.290 1.00 90.56 403 ALA A O 1
ATOM 3145 N N . PHE A 1 404 ? 19.703 5.583 -17.282 1.00 89.88 404 PHE A N 1
ATOM 3146 C CA . PHE A 1 404 ? 19.385 5.717 -15.864 1.00 89.88 404 PHE A CA 1
ATOM 3147 C C . PHE A 1 404 ? 17.902 6.070 -15.717 1.00 89.88 404 PHE A C 1
ATOM 3149 O O . PHE A 1 404 ? 17.473 7.181 -16.034 1.00 89.88 404 PHE A O 1
ATOM 3156 N N . LEU A 1 405 ? 17.104 5.085 -15.305 1.00 90.94 405 LEU A N 1
ATOM 3157 C CA . LEU A 1 405 ? 15.659 5.204 -15.092 1.00 90.94 405 LEU A CA 1
ATOM 3158 C C . LEU A 1 405 ? 15.406 5.689 -13.660 1.00 90.94 405 LEU A C 1
ATOM 3160 O O . LEU A 1 405 ? 16.043 5.177 -12.746 1.00 90.94 405 LEU A O 1
ATOM 3164 N N . HIS A 1 406 ? 14.480 6.632 -13.459 1.00 89.62 406 HIS A N 1
ATOM 3165 C CA . HIS A 1 406 ? 14.275 7.274 -12.159 1.00 89.62 406 HIS A CA 1
ATOM 3166 C C . HIS A 1 406 ? 12.794 7.567 -11.838 1.00 89.62 406 HIS A C 1
ATOM 3168 O O . HIS A 1 406 ? 12.080 8.206 -12.618 1.00 89.62 406 HIS A O 1
ATOM 3174 N N . MET A 1 407 ? 12.358 7.101 -10.662 1.00 89.81 407 MET A N 1
ATOM 3175 C CA . MET A 1 407 ? 11.082 7.389 -9.985 1.00 89.81 407 MET A CA 1
ATOM 3176 C C . MET A 1 407 ? 11.299 7.390 -8.462 1.00 89.81 407 MET A C 1
ATOM 3178 O O . MET A 1 407 ? 12.365 6.997 -7.985 1.00 89.81 407 MET A O 1
ATOM 3182 N N . HIS A 1 408 ? 10.297 7.775 -7.671 1.00 86.69 408 HIS A N 1
ATOM 3183 C CA . HIS A 1 408 ? 10.397 7.740 -6.211 1.00 86.69 408 HIS A CA 1
ATOM 3184 C C . HIS A 1 408 ? 9.683 6.516 -5.606 1.00 86.69 408 HIS A C 1
ATOM 3186 O O . HIS A 1 408 ? 9.586 5.446 -6.222 1.00 86.69 408 HIS A O 1
ATOM 3192 N N . SER A 1 409 ? 9.268 6.633 -4.344 1.00 83.88 409 SER A N 1
ATOM 3193 C CA . SER A 1 409 ? 8.819 5.542 -3.471 1.00 83.88 409 SER A CA 1
ATOM 3194 C C . SER A 1 409 ? 7.514 4.849 -3.909 1.00 83.88 409 SER A C 1
ATOM 3196 O O . SER A 1 409 ? 7.255 3.693 -3.548 1.00 83.88 409 SER A O 1
ATOM 3198 N N . HIS A 1 410 ? 6.696 5.496 -4.737 1.00 84.56 410 HIS A N 1
ATOM 3199 C CA . HIS A 1 410 ? 5.437 4.973 -5.273 1.00 84.56 410 HIS A CA 1
ATOM 3200 C C . HIS A 1 410 ? 5.596 4.371 -6.675 1.00 84.56 410 HIS A C 1
ATOM 3202 O O . HIS A 1 410 ? 4.662 3.731 -7.162 1.00 84.56 410 HIS A O 1
ATOM 3208 N N . GLY A 1 411 ? 6.764 4.507 -7.311 1.00 85.56 411 GLY A N 1
ATOM 3209 C CA . GLY A 1 411 ? 7.074 3.881 -8.596 1.00 85.56 411 GLY A CA 1
ATOM 3210 C C . GLY A 1 411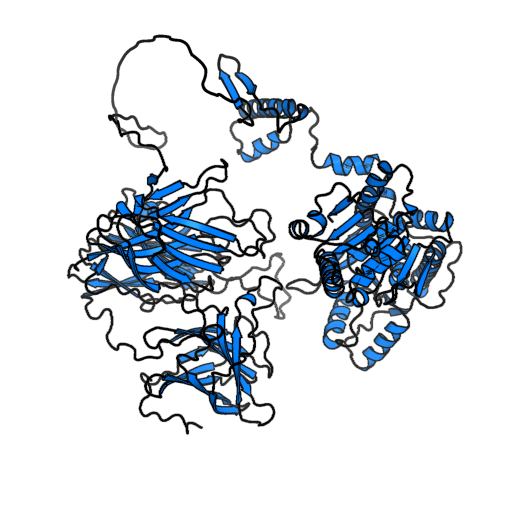 ? 6.979 2.347 -8.562 1.00 85.56 411 GLY A C 1
ATOM 3211 O O . GLY A 1 411 ? 7.256 1.706 -7.543 1.00 85.56 411 GLY A O 1
ATOM 3212 N N . ARG A 1 412 ? 6.564 1.737 -9.679 1.00 84.94 412 ARG A N 1
ATOM 3213 C CA . ARG A 1 412 ? 6.418 0.273 -9.841 1.00 84.94 412 ARG A CA 1
ATOM 3214 C C . ARG A 1 412 ? 7.029 -0.264 -11.129 1.00 84.94 412 ARG A C 1
ATOM 3216 O O . ARG A 1 412 ? 7.721 -1.275 -11.082 1.00 84.94 412 ARG A O 1
ATOM 3223 N N . HIS A 1 413 ? 6.813 0.420 -12.250 1.00 86.12 413 HIS A N 1
ATOM 3224 C CA . HIS A 1 413 ? 7.375 0.045 -13.550 1.00 86.12 413 HIS A CA 1
ATOM 3225 C C . HIS A 1 413 ? 7.811 1.280 -14.316 1.00 86.12 413 HIS A C 1
ATOM 3227 O O . HIS A 1 413 ? 7.099 2.286 -14.311 1.00 86.12 413 HIS A O 1
ATOM 3233 N N . ILE A 1 414 ? 8.924 1.180 -15.032 1.00 92.62 414 ILE A N 1
ATOM 3234 C CA . ILE A 1 414 ? 9.391 2.258 -15.901 1.00 92.62 414 ILE A CA 1
ATOM 3235 C C . ILE A 1 414 ? 10.084 1.685 -17.132 1.00 92.62 414 ILE A C 1
ATOM 3237 O O . ILE A 1 414 ? 10.821 0.704 -17.035 1.00 92.62 414 ILE A O 1
ATOM 3241 N N . TRP A 1 415 ? 9.813 2.254 -18.306 1.00 95.25 415 TRP A N 1
ATOM 3242 C CA . TRP A 1 415 ? 10.478 1.856 -19.548 1.00 95.25 415 TRP A CA 1
ATOM 3243 C C . TRP A 1 415 ? 10.461 2.953 -20.608 1.00 95.25 415 TRP A C 1
ATOM 3245 O O . TRP A 1 415 ? 9.613 3.849 -20.592 1.00 95.25 415 TRP A O 1
ATOM 3255 N N . VAL A 1 416 ? 11.377 2.840 -21.571 1.00 96.38 416 VAL A N 1
ATOM 3256 C CA . VAL A 1 416 ? 11.490 3.744 -22.719 1.00 96.38 416 VAL A CA 1
ATOM 3257 C C . VAL A 1 416 ? 11.195 2.988 -24.007 1.00 96.38 416 VAL A C 1
ATOM 3259 O O . VAL A 1 416 ? 11.969 2.133 -24.431 1.00 96.38 416 VAL A O 1
ATOM 3262 N N . SER A 1 417 ? 10.077 3.320 -24.645 1.00 96.25 417 SER A N 1
ATOM 3263 C CA . SER A 1 417 ? 9.700 2.796 -25.958 1.00 96.25 417 SER A CA 1
ATOM 3264 C C . SER A 1 417 ? 10.301 3.652 -27.074 1.00 96.25 417 SER A C 1
ATOM 3266 O O . SER A 1 417 ? 10.264 4.882 -27.000 1.00 96.25 417 SER A O 1
ATOM 3268 N N . HIS A 1 418 ? 10.775 3.012 -28.139 1.00 97.00 418 HIS A N 1
ATOM 3269 C CA . HIS A 1 418 ? 11.378 3.654 -29.306 1.00 97.00 418 HIS A CA 1
ATOM 3270 C C . HIS A 1 418 ? 10.553 3.387 -30.560 1.00 97.00 418 HIS A C 1
ATOM 3272 O O . HIS A 1 418 ? 10.187 2.246 -30.850 1.00 97.00 418 HIS A O 1
ATOM 3278 N N . TYR A 1 419 ? 10.261 4.452 -31.298 1.00 95.88 419 TYR A N 1
ATOM 3279 C CA . TYR A 1 419 ? 9.523 4.422 -32.552 1.00 95.88 419 TYR A CA 1
ATOM 3280 C C . TYR A 1 419 ? 10.312 5.153 -33.636 1.00 95.88 419 TYR A C 1
ATOM 3282 O O . TYR A 1 419 ? 11.027 6.111 -33.337 1.00 95.88 419 TYR A O 1
ATOM 3290 N N . ASP A 1 420 ? 10.160 4.726 -34.884 1.00 93.00 420 ASP A N 1
ATOM 3291 C CA . ASP A 1 420 ? 10.695 5.465 -36.026 1.00 93.00 420 ASP A CA 1
ATOM 3292 C C . ASP A 1 420 ? 9.912 6.766 -36.302 1.00 93.00 420 ASP A C 1
ATOM 3294 O O . ASP A 1 420 ? 8.894 7.063 -35.663 1.00 93.00 420 ASP A O 1
ATOM 3298 N N . ALA A 1 421 ? 10.389 7.553 -37.270 1.00 88.06 421 ALA A N 1
ATOM 3299 C CA . ALA A 1 421 ? 9.757 8.805 -37.688 1.00 88.06 421 ALA A CA 1
ATOM 3300 C C . ALA A 1 421 ? 8.319 8.650 -38.225 1.00 88.06 421 ALA A C 1
ATOM 3302 O O . ALA A 1 421 ? 7.542 9.608 -38.160 1.00 88.06 421 ALA A O 1
ATOM 3303 N N . ASP A 1 422 ? 7.959 7.461 -38.716 1.00 86.56 422 ASP A N 1
ATOM 3304 C CA . ASP A 1 422 ? 6.621 7.127 -39.213 1.00 86.56 422 ASP A CA 1
ATOM 3305 C C . ASP A 1 422 ? 5.696 6.603 -38.092 1.00 86.56 422 ASP A C 1
ATOM 3307 O O . ASP A 1 422 ? 4.491 6.433 -38.294 1.00 86.56 422 ASP A O 1
ATOM 3311 N N . GLY A 1 423 ? 6.234 6.388 -36.887 1.00 86.81 423 GLY A N 1
ATOM 3312 C CA . GLY A 1 423 ? 5.516 5.915 -35.707 1.00 86.81 423 GLY A CA 1
ATOM 3313 C C . GLY A 1 423 ? 5.485 4.392 -35.543 1.00 86.81 423 GLY A C 1
ATOM 3314 O O . GLY A 1 423 ? 4.735 3.901 -34.694 1.00 86.81 423 GLY A O 1
ATOM 3315 N N . ASN A 1 424 ? 6.277 3.631 -36.303 1.00 91.56 424 ASN A N 1
ATOM 3316 C CA . ASN A 1 424 ? 6.400 2.186 -36.120 1.00 91.56 424 ASN A CA 1
ATOM 3317 C C . ASN A 1 424 ? 7.294 1.872 -34.920 1.00 91.56 424 ASN A C 1
ATOM 3319 O O . ASN A 1 424 ? 8.330 2.496 -34.707 1.00 91.56 424 ASN A O 1
ATOM 3323 N N . PHE A 1 425 ? 6.904 0.873 -34.135 1.00 95.06 425 PHE A N 1
ATOM 3324 C CA . PHE A 1 425 ? 7.640 0.453 -32.946 1.00 95.06 425 PHE A CA 1
ATOM 3325 C C . PHE A 1 425 ? 8.948 -0.269 -33.316 1.00 95.06 425 PHE A C 1
ATOM 3327 O O . PHE A 1 425 ? 8.910 -1.288 -34.007 1.00 95.06 425 PHE A O 1
ATOM 3334 N N . LYS A 1 426 ? 10.088 0.239 -32.829 1.00 93.44 426 LYS A N 1
ATOM 3335 C CA . LYS A 1 426 ? 11.433 -0.340 -33.018 1.00 93.44 426 LYS A CA 1
ATOM 3336 C C . LYS A 1 426 ? 11.859 -1.233 -31.853 1.00 93.44 426 LYS A C 1
ATOM 3338 O O . LYS A 1 426 ? 12.603 -2.184 -32.065 1.00 93.44 426 LYS A O 1
ATOM 3343 N N . GLY A 1 427 ? 11.374 -0.957 -30.643 1.00 91.62 427 GLY A N 1
ATOM 3344 C CA . GLY A 1 427 ? 11.712 -1.740 -29.457 1.00 91.62 427 GLY A CA 1
ATOM 3345 C C . GLY A 1 427 ? 11.664 -0.934 -28.163 1.00 91.62 427 GLY A C 1
ATOM 3346 O O . GLY A 1 427 ? 11.121 0.171 -28.109 1.00 91.62 427 GLY A O 1
ATOM 3347 N N . ILE A 1 428 ? 12.237 -1.514 -27.111 1.00 93.69 428 ILE A N 1
ATOM 3348 C CA . ILE A 1 428 ? 12.417 -0.883 -25.801 1.00 93.69 428 ILE A CA 1
ATOM 3349 C C . ILE A 1 428 ? 13.911 -0.614 -25.620 1.00 93.69 428 ILE A C 1
ATOM 3351 O O . ILE A 1 428 ? 14.708 -1.529 -25.787 1.00 93.69 428 ILE A O 1
ATOM 3355 N N . ILE A 1 429 ? 14.269 0.627 -25.288 1.00 93.56 429 ILE A N 1
ATOM 3356 C CA . ILE A 1 429 ? 15.663 1.047 -25.060 1.00 93.56 429 ILE A CA 1
ATOM 3357 C C . ILE A 1 429 ? 16.139 0.569 -23.688 1.00 93.56 429 ILE A C 1
ATOM 3359 O O . ILE A 1 429 ? 17.200 -0.025 -23.571 1.00 93.56 429 ILE A O 1
ATOM 3363 N N . SER A 1 430 ? 15.346 0.812 -22.644 1.00 91.62 430 SER A N 1
ATOM 3364 C CA . SER A 1 430 ? 15.619 0.322 -21.291 1.00 91.62 430 SER A CA 1
ATOM 3365 C C . SER A 1 430 ? 14.314 0.158 -20.513 1.00 91.62 430 SER A C 1
ATOM 3367 O O . SER A 1 430 ? 13.306 0.806 -20.830 1.00 91.62 430 SER A O 1
ATOM 3369 N N . LYS A 1 431 ? 14.315 -0.745 -19.530 1.00 89.50 431 LYS A N 1
ATOM 3370 C CA . LYS A 1 431 ? 13.155 -1.116 -18.715 1.00 89.50 431 LYS A CA 1
ATOM 3371 C C . LYS A 1 431 ? 13.597 -1.591 -17.335 1.00 89.50 431 LYS A C 1
ATOM 3373 O O . LYS A 1 431 ? 14.516 -2.393 -17.227 1.00 89.50 431 LYS A O 1
ATOM 3378 N N . THR A 1 432 ? 12.849 -1.178 -16.320 1.00 87.50 432 THR A N 1
ATOM 3379 C CA . THR A 1 432 ? 12.864 -1.780 -14.986 1.00 87.50 432 THR A CA 1
ATOM 3380 C C . THR A 1 432 ? 11.493 -2.387 -14.738 1.00 87.50 432 THR A C 1
ATOM 3382 O O . THR A 1 432 ? 10.492 -1.664 -14.652 1.00 87.50 432 THR A O 1
ATOM 3385 N N . GLU A 1 433 ? 11.429 -3.718 -14.655 1.00 81.56 433 GLU A N 1
ATOM 3386 C CA . GLU A 1 433 ? 10.157 -4.420 -14.477 1.00 81.56 433 GLU A CA 1
ATOM 3387 C C . GLU A 1 433 ? 9.635 -4.311 -13.052 1.00 81.56 433 GLU A C 1
ATOM 3389 O O . GLU A 1 433 ? 8.429 -4.244 -12.866 1.00 81.56 433 GLU A O 1
ATOM 3394 N N . PHE A 1 434 ? 10.509 -4.247 -12.051 1.00 80.19 434 PHE A N 1
ATOM 3395 C CA . PHE A 1 434 ? 10.105 -4.196 -10.648 1.00 80.19 434 PHE A CA 1
ATOM 3396 C C . PHE A 1 434 ? 10.843 -3.070 -9.939 1.00 80.19 434 PHE A C 1
ATOM 3398 O O . PHE A 1 434 ? 11.924 -3.275 -9.399 1.00 80.19 434 PHE A O 1
ATOM 3405 N N . TRP A 1 435 ? 10.286 -1.862 -9.968 1.00 84.38 435 TRP A N 1
ATOM 3406 C CA . TRP A 1 435 ? 10.928 -0.680 -9.397 1.00 84.38 435 TRP A CA 1
ATOM 3407 C C . TRP A 1 435 ? 11.234 -0.843 -7.902 1.00 84.38 435 TRP A C 1
ATOM 3409 O O . TRP A 1 435 ? 10.409 -1.354 -7.141 1.00 84.38 435 TRP A O 1
ATOM 3419 N N . ASN A 1 436 ? 12.410 -0.373 -7.490 1.00 80.44 436 ASN A N 1
ATOM 3420 C CA . ASN A 1 436 ? 12.838 -0.305 -6.101 1.00 80.44 436 ASN A CA 1
ATOM 3421 C C . ASN A 1 436 ? 13.461 1.071 -5.865 1.00 80.44 436 ASN A C 1
ATOM 3423 O O . ASN A 1 436 ? 14.480 1.392 -6.462 1.00 80.44 436 ASN A O 1
ATOM 3427 N N . PHE A 1 437 ? 12.839 1.891 -5.021 1.00 80.12 437 PHE A N 1
ATOM 3428 C CA . PHE A 1 437 ? 13.321 3.249 -4.765 1.00 80.12 437 PHE A CA 1
ATOM 3429 C C . PHE A 1 437 ? 14.738 3.262 -4.187 1.00 80.12 437 PHE A C 1
ATOM 3431 O O . PHE A 1 437 ? 15.552 4.065 -4.627 1.00 80.12 437 PHE A O 1
ATOM 3438 N N . GLU A 1 438 ? 15.023 2.313 -3.295 1.00 74.62 438 GLU A N 1
ATOM 3439 C CA . GLU A 1 438 ? 16.299 2.190 -2.587 1.00 74.62 438 GLU A CA 1
ATOM 3440 C C . GLU A 1 438 ? 17.445 1.704 -3.481 1.00 74.62 438 GLU A C 1
ATOM 3442 O O . GLU A 1 438 ? 18.586 1.701 -3.041 1.00 74.62 438 GLU A O 1
ATOM 3447 N N . PHE A 1 439 ? 17.158 1.220 -4.695 1.00 72.94 439 PHE A N 1
ATOM 3448 C CA . PHE A 1 439 ? 18.165 0.647 -5.586 1.00 72.94 439 PHE A CA 1
ATOM 3449 C C . PHE A 1 439 ? 17.903 1.042 -7.032 1.00 72.94 439 PHE A C 1
ATOM 3451 O O . PHE A 1 439 ? 16.977 0.546 -7.678 1.00 72.94 439 PHE A O 1
ATOM 3458 N N . GLN A 1 440 ? 18.756 1.918 -7.552 1.00 79.94 440 GLN A N 1
ATOM 3459 C CA . GLN A 1 440 ? 18.641 2.448 -8.904 1.00 79.94 440 GLN A CA 1
ATOM 3460 C C . GLN A 1 440 ? 20.020 2.414 -9.548 1.00 79.94 440 GLN A C 1
ATOM 3462 O O . GLN A 1 440 ? 21.014 2.801 -8.938 1.00 79.94 440 GLN A O 1
ATOM 3467 N N . LYS A 1 441 ? 20.098 1.931 -10.787 1.00 76.88 441 LYS A N 1
ATOM 3468 C CA . LYS A 1 441 ? 21.379 1.759 -11.469 1.00 76.88 441 LYS A CA 1
ATOM 3469 C C . LYS A 1 441 ? 21.334 2.271 -12.893 1.00 76.88 441 LYS A C 1
ATOM 3471 O O . LYS A 1 441 ? 20.305 2.222 -13.568 1.00 76.88 441 LYS A O 1
ATOM 3476 N N . THR A 1 442 ? 22.503 2.668 -13.367 1.00 81.88 442 THR A N 1
ATOM 3477 C CA . THR A 1 442 ? 22.734 2.906 -14.784 1.00 81.88 442 THR A CA 1
ATOM 3478 C C . THR A 1 442 ? 22.884 1.565 -15.496 1.00 81.88 442 THR A C 1
ATOM 3480 O O . THR A 1 442 ? 23.630 0.688 -15.061 1.00 81.88 442 THR A O 1
ATOM 3483 N N . THR A 1 443 ? 22.130 1.382 -16.575 1.00 81.88 443 THR A N 1
ATOM 3484 C CA . THR A 1 443 ? 22.135 0.167 -17.400 1.00 81.88 443 THR A CA 1
ATOM 3485 C C . THR A 1 443 ? 22.838 0.447 -18.716 1.00 81.88 443 THR A C 1
ATOM 3487 O O . THR A 1 443 ? 22.576 1.482 -19.321 1.00 81.88 443 THR A O 1
ATOM 3490 N N . ALA A 1 444 ? 23.724 -0.449 -19.153 1.00 82.88 444 ALA A N 1
ATOM 3491 C CA . ALA A 1 444 ? 24.275 -0.398 -20.503 1.00 82.88 444 ALA A CA 1
ATOM 3492 C C . ALA A 1 444 ? 23.178 -0.729 -21.521 1.00 82.88 444 ALA A C 1
ATOM 3494 O O . ALA A 1 444 ? 22.338 -1.600 -21.286 1.00 82.88 444 ALA A O 1
ATOM 3495 N N . VAL A 1 445 ? 23.172 -0.008 -22.635 1.00 86.25 445 VAL A N 1
ATOM 3496 C CA . VAL A 1 445 ? 22.177 -0.116 -23.698 1.00 86.25 445 VAL A CA 1
ATOM 3497 C C . VAL A 1 445 ? 22.893 -0.045 -25.041 1.00 86.25 445 VAL A C 1
ATOM 3499 O O . VAL A 1 445 ? 23.844 0.712 -25.193 1.00 86.25 445 VAL A O 1
ATOM 3502 N N . ASP A 1 446 ? 22.412 -0.804 -26.023 1.00 87.06 446 ASP A N 1
ATOM 3503 C CA . ASP A 1 446 ? 22.803 -0.654 -27.426 1.00 87.06 446 ASP A CA 1
ATOM 3504 C C . ASP A 1 446 ? 21.566 -0.268 -28.242 1.00 87.06 446 ASP A C 1
ATOM 3506 O O . ASP A 1 446 ? 20.765 -1.109 -28.656 1.00 87.06 446 ASP A O 1
ATOM 3510 N N . ALA A 1 447 ? 21.358 1.039 -28.405 1.00 93.25 447 ALA A N 1
ATOM 3511 C CA . ALA A 1 447 ? 20.254 1.576 -29.189 1.00 93.25 447 ALA A CA 1
ATOM 3512 C C . ALA A 1 447 ? 20.715 2.765 -30.033 1.00 93.25 447 ALA A C 1
ATOM 3514 O O . ALA A 1 447 ? 21.472 3.619 -29.580 1.00 93.25 447 ALA A O 1
ATOM 3515 N N . THR A 1 448 ? 20.221 2.848 -31.268 1.00 96.12 448 THR A N 1
ATOM 3516 C CA . THR A 1 448 ? 20.491 3.980 -32.166 1.00 96.12 448 THR A CA 1
ATOM 3517 C C . THR A 1 448 ? 19.198 4.722 -32.470 1.00 96.12 448 THR A C 1
ATOM 3519 O O . THR A 1 448 ? 18.281 4.159 -33.075 1.00 96.12 448 THR A O 1
ATOM 3522 N N . VAL A 1 449 ? 19.128 5.984 -32.049 1.00 96.69 449 VAL A N 1
ATOM 3523 C CA . VAL A 1 449 ? 17.989 6.879 -32.279 1.00 96.69 449 VAL A CA 1
ATOM 3524 C C . VAL A 1 449 ? 18.307 7.769 -33.474 1.00 96.69 449 VAL A C 1
ATOM 3526 O O . VAL A 1 449 ? 19.218 8.596 -33.419 1.00 96.69 449 VAL A O 1
ATOM 3529 N N . GLU A 1 450 ? 17.562 7.585 -34.561 1.00 96.44 450 GLU A N 1
ATOM 3530 C CA . GLU A 1 450 ? 17.753 8.355 -35.789 1.00 96.44 450 GLU A CA 1
ATOM 3531 C C . GLU A 1 450 ? 17.135 9.759 -35.661 1.00 96.44 450 GLU A C 1
ATOM 3533 O O . GLU A 1 450 ? 16.136 9.932 -34.950 1.00 96.44 450 GLU A O 1
ATOM 3538 N N . PRO A 1 451 ? 17.663 10.778 -36.367 1.00 94.81 451 PRO A N 1
ATOM 3539 C CA . PRO A 1 451 ? 17.036 12.093 -36.413 1.00 94.81 451 PRO A CA 1
ATOM 3540 C C . PRO A 1 451 ? 15.585 12.000 -36.911 1.00 94.81 451 PRO A C 1
ATOM 3542 O O . PRO A 1 451 ? 15.320 11.681 -38.070 1.00 94.81 451 PRO A O 1
ATOM 3545 N N . GLY A 1 452 ? 14.624 12.313 -36.038 1.00 92.19 452 GLY A N 1
ATOM 3546 C CA . GLY A 1 452 ? 13.193 12.196 -36.327 1.00 92.19 452 GLY A CA 1
ATOM 3547 C C . GLY A 1 452 ? 12.492 10.993 -35.711 1.00 92.19 452 GLY A C 1
ATOM 3548 O O . GLY A 1 452 ? 11.266 10.955 -35.770 1.00 92.19 452 GLY A O 1
ATOM 3549 N N . ASP A 1 453 ? 13.207 10.077 -35.064 1.00 96.19 453 ASP A N 1
ATOM 3550 C CA . ASP A 1 453 ? 12.600 9.020 -34.251 1.00 96.19 453 ASP A CA 1
ATOM 3551 C C . ASP A 1 453 ? 11.841 9.609 -33.043 1.00 96.19 453 ASP A C 1
ATOM 3553 O O . ASP A 1 453 ? 12.056 10.754 -32.634 1.00 96.19 453 ASP A O 1
ATOM 3557 N N . ILE A 1 454 ? 10.928 8.835 -32.457 1.00 93.94 454 ILE A N 1
ATOM 3558 C CA . ILE A 1 454 ? 10.113 9.234 -31.301 1.00 93.94 454 ILE A CA 1
ATOM 3559 C C . ILE A 1 454 ? 10.457 8.330 -30.118 1.00 93.94 454 ILE A C 1
ATOM 3561 O O . ILE A 1 454 ? 10.421 7.103 -30.229 1.00 93.94 454 ILE A O 1
ATOM 3565 N N . LEU A 1 455 ? 10.718 8.932 -28.958 1.00 95.81 455 LEU A N 1
ATOM 3566 C CA . LEU A 1 455 ? 10.942 8.209 -27.704 1.00 95.81 455 LEU A CA 1
ATOM 3567 C C . LEU A 1 455 ? 9.777 8.460 -26.748 1.00 95.81 455 LEU A C 1
ATOM 3569 O O . LEU A 1 455 ? 9.288 9.584 -26.636 1.00 95.81 455 LEU A O 1
ATOM 3573 N N . ARG A 1 456 ? 9.315 7.425 -26.048 1.00 93.75 456 ARG A N 1
ATOM 3574 C CA . ARG A 1 456 ? 8.268 7.548 -25.025 1.00 93.75 456 ARG A CA 1
ATOM 3575 C C . ARG A 1 456 ? 8.731 6.921 -23.728 1.00 93.75 456 ARG A C 1
ATOM 3577 O O . ARG A 1 456 ? 8.938 5.713 -23.672 1.00 93.75 456 ARG A O 1
ATOM 3584 N N . LEU A 1 457 ? 8.850 7.745 -22.699 1.00 94.62 457 LEU A N 1
ATOM 3585 C CA . LEU A 1 457 ? 9.034 7.299 -21.331 1.00 94.62 457 LEU A CA 1
ATOM 3586 C C . LEU A 1 457 ? 7.670 6.954 -20.738 1.00 94.62 457 LEU A C 1
ATOM 3588 O O . LEU A 1 457 ? 6.722 7.729 -20.863 1.00 94.62 457 LEU A O 1
ATOM 3592 N N . HIS A 1 458 ? 7.583 5.811 -20.077 1.00 92.81 458 HIS A N 1
ATOM 3593 C CA . HIS A 1 458 ? 6.387 5.334 -19.402 1.00 92.81 458 HIS A CA 1
ATOM 3594 C C . HIS A 1 458 ? 6.713 5.079 -17.935 1.00 92.81 458 HIS A C 1
ATOM 3596 O O . HIS A 1 458 ? 7.666 4.359 -17.659 1.00 92.81 458 HIS A O 1
ATOM 3602 N N . CYS A 1 459 ? 5.908 5.619 -17.024 1.00 91.31 459 CYS A N 1
ATOM 3603 C CA . CYS A 1 459 ? 6.057 5.430 -15.583 1.00 91.31 459 CYS A CA 1
ATOM 3604 C C . CYS A 1 459 ? 4.736 4.960 -14.986 1.00 91.31 459 CYS A C 1
ATOM 3606 O O . CYS A 1 459 ? 3.679 5.523 -15.286 1.00 91.31 459 CYS A O 1
ATOM 3608 N N . VAL A 1 460 ? 4.791 3.924 -14.157 1.00 89.31 460 VAL A N 1
ATOM 3609 C CA . VAL A 1 460 ? 3.627 3.378 -13.461 1.00 89.31 460 VAL A CA 1
ATOM 3610 C C . VAL A 1 460 ? 3.832 3.524 -11.965 1.00 89.31 460 VAL A C 1
ATOM 3612 O O . VAL A 1 460 ? 4.829 3.039 -11.431 1.00 89.31 460 VAL A O 1
ATOM 3615 N N . PHE A 1 461 ? 2.862 4.150 -11.308 1.00 86.75 461 PHE A N 1
ATOM 3616 C CA . PHE A 1 461 ? 2.859 4.415 -9.874 1.00 86.75 461 PHE A CA 1
ATOM 3617 C C . PHE A 1 461 ? 1.720 3.670 -9.191 1.00 86.75 461 PHE A C 1
ATOM 3619 O O . PHE A 1 461 ? 0.650 3.507 -9.771 1.00 86.75 461 PHE A O 1
ATOM 3626 N N . ASP A 1 462 ? 1.930 3.281 -7.943 1.00 82.31 462 ASP A N 1
ATOM 3627 C CA . ASP A 1 462 ? 0.910 2.717 -7.063 1.00 82.31 462 ASP A CA 1
ATOM 3628 C C . ASP A 1 462 ? 0.741 3.642 -5.859 1.00 82.31 462 ASP A C 1
ATOM 3630 O O . ASP A 1 462 ? 1.614 3.760 -4.993 1.00 82.31 462 ASP A O 1
ATOM 3634 N N . THR A 1 463 ? -0.408 4.307 -5.821 1.00 77.69 463 THR A N 1
ATOM 3635 C CA . THR A 1 463 ? -0.777 5.240 -4.761 1.00 77.69 463 THR A CA 1
ATOM 3636 C C . THR A 1 463 ? -1.853 4.661 -3.848 1.00 77.69 463 THR A C 1
ATOM 3638 O O . THR A 1 463 ? -2.345 5.377 -2.978 1.00 77.69 463 THR A O 1
ATOM 3641 N N . SER A 1 464 ? -2.212 3.377 -3.989 1.00 72.25 464 SER A N 1
ATOM 3642 C CA . SER A 1 464 ? -3.295 2.695 -3.255 1.00 72.25 464 SER A CA 1
ATOM 3643 C C . SER A 1 464 ? -3.202 2.877 -1.736 1.00 72.25 464 SER A C 1
ATOM 3645 O O . SER A 1 464 ? -4.212 2.998 -1.044 1.00 72.25 464 SER A O 1
ATOM 3647 N N . LYS A 1 465 ? -1.974 2.975 -1.211 1.00 63.69 465 LYS A N 1
ATOM 3648 C CA . LYS A 1 465 ? -1.675 3.121 0.221 1.00 63.69 465 LYS A CA 1
ATOM 3649 C C . LYS A 1 465 ? -1.779 4.552 0.754 1.00 63.69 465 LYS A C 1
ATOM 3651 O O . LYS A 1 465 ? -1.772 4.736 1.973 1.00 63.69 465 LYS A O 1
ATOM 3656 N N . ARG A 1 466 ? -1.870 5.558 -0.120 1.00 61.91 466 ARG A N 1
ATOM 3657 C CA . ARG A 1 466 ? -2.026 6.968 0.262 1.00 61.91 466 ARG A CA 1
ATOM 3658 C C . ARG A 1 466 ? -3.485 7.251 0.607 1.00 61.91 466 ARG A C 1
ATOM 3660 O O . ARG A 1 466 ? -4.389 6.986 -0.183 1.00 61.91 466 ARG A O 1
ATOM 3667 N N . LYS A 1 467 ? -3.703 7.742 1.829 1.00 57.44 467 LYS A N 1
ATOM 3668 C CA . LYS A 1 467 ? -5.033 7.999 2.414 1.00 57.44 467 LYS A CA 1
ATOM 3669 C C . LYS A 1 467 ? -5.401 9.484 2.427 1.00 57.44 467 LYS A C 1
ATOM 3671 O O . LYS A 1 467 ? -6.547 9.824 2.705 1.00 57.44 467 LYS A O 1
ATOM 3676 N N . ASP A 1 468 ? -4.430 10.345 2.165 1.00 59.53 468 ASP A N 1
ATOM 3677 C CA . ASP A 1 468 ? -4.565 11.787 2.038 1.00 59.53 468 ASP A CA 1
ATOM 3678 C C . ASP A 1 468 ? -5.228 12.161 0.706 1.00 59.53 468 ASP A C 1
ATOM 3680 O O . ASP A 1 468 ? -4.941 11.585 -0.341 1.00 59.53 468 ASP A O 1
ATOM 3684 N N . LEU A 1 469 ? -6.169 13.107 0.751 1.00 55.84 469 LEU A N 1
ATOM 3685 C CA . LEU A 1 469 ? -6.984 13.492 -0.408 1.00 55.84 469 LEU A CA 1
ATOM 3686 C C . LEU A 1 469 ? -6.259 14.440 -1.375 1.00 55.84 469 LEU A C 1
ATOM 3688 O O . LEU A 1 469 ? -6.742 14.633 -2.490 1.00 55.84 469 LEU A O 1
ATOM 3692 N N . ASP A 1 470 ? -5.110 14.985 -0.976 1.00 62.34 470 ASP A N 1
ATOM 3693 C CA . ASP A 1 470 ? -4.362 15.977 -1.756 1.00 62.34 470 ASP A CA 1
ATOM 3694 C C . ASP A 1 470 ? -3.598 15.347 -2.939 1.00 62.34 470 ASP A C 1
ATOM 3696 O O . ASP A 1 470 ? -3.242 16.033 -3.898 1.00 62.34 470 ASP A O 1
ATOM 3700 N N . GLY A 1 471 ? -3.428 14.018 -2.939 1.00 71.31 471 GLY A N 1
ATOM 3701 C CA . GLY A 1 471 ? -2.626 13.307 -3.934 1.00 71.31 471 GLY A CA 1
ATOM 3702 C C . GLY A 1 471 ? -1.124 13.445 -3.683 1.00 71.31 471 GLY A C 1
ATOM 3703 O O . GLY A 1 471 ? -0.687 14.018 -2.691 1.00 71.31 471 GLY A O 1
ATOM 3704 N N . ILE A 1 472 ? -0.320 12.871 -4.573 1.00 77.25 472 ILE A N 1
ATOM 3705 C CA . ILE A 1 472 ? 1.142 12.948 -4.518 1.00 77.25 472 ILE A CA 1
ATOM 3706 C C . ILE A 1 472 ? 1.594 14.069 -5.441 1.00 77.25 472 ILE A C 1
ATOM 3708 O O . ILE A 1 472 ? 1.199 14.101 -6.607 1.00 77.25 472 ILE A O 1
ATOM 3712 N N . LEU A 1 473 ? 2.398 14.994 -4.929 1.00 78.88 473 LEU A N 1
ATOM 3713 C CA . LEU A 1 473 ? 2.945 16.079 -5.734 1.00 78.88 473 LEU A CA 1
ATOM 3714 C C . LEU A 1 473 ? 3.978 15.534 -6.722 1.00 78.88 473 LEU A C 1
ATOM 3716 O O . LEU A 1 473 ? 4.708 14.592 -6.423 1.00 78.88 473 LEU A O 1
ATOM 3720 N N . TRP A 1 474 ? 4.053 16.155 -7.895 1.00 78.62 474 TRP A N 1
ATOM 3721 C CA . TRP A 1 474 ? 5.232 16.032 -8.743 1.00 78.62 474 TRP A CA 1
ATOM 3722 C C . TRP A 1 474 ? 6.331 16.916 -8.158 1.00 78.62 474 TRP A C 1
ATOM 3724 O O . TRP A 1 474 ? 6.150 18.132 -8.061 1.00 78.62 474 TRP A O 1
ATOM 3734 N N . GLY A 1 475 ? 7.443 16.317 -7.739 1.00 74.81 475 GLY A N 1
ATOM 3735 C CA . GLY A 1 475 ? 8.451 17.014 -6.946 1.00 74.81 475 GLY A CA 1
ATOM 3736 C C . GLY A 1 475 ? 9.663 16.151 -6.623 1.00 74.81 475 GLY A C 1
ATOM 3737 O O . GLY A 1 475 ? 9.711 14.972 -6.959 1.00 74.81 475 GLY A O 1
ATOM 3738 N N . GLU A 1 476 ? 10.661 16.768 -5.997 1.00 74.50 476 GLU A N 1
ATOM 3739 C CA . GLU A 1 476 ? 11.967 16.143 -5.743 1.00 74.50 476 GLU A CA 1
ATOM 3740 C C . GLU A 1 476 ? 12.023 15.396 -4.413 1.00 74.50 476 GLU A C 1
ATOM 3742 O O . GLU A 1 476 ? 12.943 14.623 -4.186 1.00 74.50 476 GLU A O 1
ATOM 3747 N N . ARG A 1 477 ? 11.054 15.586 -3.517 1.00 73.12 477 ARG A N 1
ATOM 3748 C CA . ARG A 1 477 ? 11.067 14.865 -2.243 1.00 73.12 477 ARG A CA 1
ATOM 3749 C C . ARG A 1 477 ? 10.857 13.376 -2.486 1.00 73.12 477 ARG A C 1
ATOM 3751 O O . ARG A 1 477 ? 10.048 12.989 -3.324 1.00 73.12 477 ARG A O 1
ATOM 3758 N N . SER A 1 478 ? 11.476 12.540 -1.669 1.00 75.69 478 SER A N 1
ATOM 3759 C CA . SER A 1 478 ? 11.268 11.091 -1.606 1.00 75.69 478 SER A CA 1
ATOM 3760 C C . SER A 1 478 ? 9.785 10.700 -1.472 1.00 75.69 478 SER A C 1
ATOM 3762 O O . SER A 1 478 ? 9.375 9.616 -1.903 1.00 75.69 478 SER A O 1
ATOM 3764 N N . GLY A 1 479 ? 8.974 11.575 -0.858 1.00 73.81 479 GLY A N 1
ATOM 3765 C CA . GLY A 1 479 ? 7.518 11.431 -0.718 1.00 73.81 479 GLY A CA 1
ATOM 3766 C C . GLY A 1 479 ? 6.669 12.018 -1.859 1.00 73.81 479 GLY A C 1
ATOM 3767 O O . GLY A 1 479 ? 5.471 11.712 -1.919 1.00 73.81 479 GLY A O 1
ATOM 3768 N N . ASP A 1 480 ? 7.275 12.832 -2.727 1.00 81.62 480 ASP A N 1
ATOM 3769 C CA . ASP A 1 480 ? 6.738 13.298 -4.012 1.00 81.62 480 ASP A CA 1
ATOM 3770 C C . ASP A 1 480 ? 7.080 12.267 -5.106 1.00 81.62 480 ASP A C 1
ATOM 3772 O O . ASP A 1 480 ? 7.693 11.239 -4.820 1.00 81.62 480 ASP A O 1
ATOM 3776 N N . GLU A 1 481 ? 6.705 12.510 -6.363 1.00 85.69 481 GLU A N 1
ATOM 3777 C CA . GLU A 1 481 ? 7.069 11.632 -7.482 1.00 85.69 481 GLU A CA 1
ATOM 3778 C C . GLU A 1 481 ? 7.757 12.336 -8.650 1.00 85.69 481 GLU A C 1
ATOM 3780 O O . GLU A 1 481 ? 7.500 13.502 -8.967 1.00 85.69 481 GLU A O 1
ATOM 3785 N N . MET A 1 482 ? 8.580 11.547 -9.342 1.00 85.94 482 MET A N 1
ATOM 3786 C CA . MET A 1 482 ? 9.236 11.886 -10.599 1.00 85.94 482 MET A CA 1
ATOM 3787 C C . MET A 1 482 ? 9.021 10.788 -11.640 1.00 85.94 482 MET A C 1
ATOM 3789 O O . MET A 1 482 ? 8.864 9.611 -11.329 1.00 85.94 482 MET A O 1
ATOM 3793 N N . CYS A 1 483 ? 9.028 11.188 -12.909 1.00 89.56 483 CYS A N 1
ATOM 3794 C CA . CYS A 1 483 ? 9.032 10.281 -14.051 1.00 89.56 483 CYS A CA 1
ATOM 3795 C C . CYS A 1 483 ? 10.117 10.751 -15.012 1.00 89.56 483 CYS A C 1
ATOM 3797 O O . CYS A 1 483 ? 9.900 11.690 -15.787 1.00 89.56 483 CYS A O 1
ATOM 3799 N N . LEU A 1 484 ? 11.291 10.132 -14.905 1.00 89.94 484 LEU A N 1
ATOM 3800 C CA . LEU A 1 484 ? 12.515 10.598 -15.538 1.00 89.94 484 LEU A CA 1
ATOM 3801 C C . LEU A 1 484 ? 13.328 9.427 -16.101 1.00 89.94 484 LEU A C 1
ATOM 3803 O O . LEU A 1 484 ? 13.433 8.364 -15.494 1.00 89.94 484 LEU A O 1
ATOM 3807 N N . VAL A 1 485 ? 13.962 9.651 -17.247 1.00 92.62 485 VAL A N 1
ATOM 3808 C CA . VAL A 1 485 ? 15.099 8.850 -17.705 1.00 92.62 485 VAL A CA 1
ATOM 3809 C C . VAL A 1 485 ? 16.207 9.771 -18.190 1.00 92.62 485 VAL A C 1
ATOM 3811 O O . VAL A 1 485 ? 15.941 10.788 -18.831 1.00 92.62 485 VAL A O 1
ATOM 3814 N N . SER A 1 486 ? 17.444 9.389 -17.907 1.00 91.81 486 SER A N 1
ATOM 3815 C CA . SER A 1 486 ? 18.641 9.959 -18.509 1.00 91.81 486 SER A CA 1
ATOM 3816 C C . SER A 1 486 ? 19.261 8.930 -19.452 1.00 91.81 486 SER A C 1
ATOM 3818 O O . SER A 1 486 ? 19.508 7.793 -19.051 1.00 91.81 486 SER A O 1
ATOM 3820 N N . LEU A 1 487 ? 19.455 9.306 -20.714 1.00 93.62 487 LEU A N 1
ATOM 3821 C CA . LEU A 1 487 ? 20.101 8.489 -21.734 1.00 93.62 487 LEU A CA 1
ATOM 3822 C C . LEU A 1 487 ? 21.454 9.107 -22.078 1.00 93.62 487 LEU A C 1
ATOM 3824 O O . LEU A 1 487 ? 21.506 10.149 -22.730 1.00 93.62 487 LEU A O 1
ATOM 3828 N N . THR A 1 488 ? 22.546 8.466 -21.679 1.00 91.94 488 THR A N 1
ATOM 3829 C CA . THR A 1 488 ? 23.883 8.858 -22.136 1.00 91.94 488 THR A CA 1
ATOM 3830 C C . THR A 1 488 ? 24.073 8.318 -23.543 1.00 91.94 488 THR A C 1
ATOM 3832 O O . THR A 1 488 ? 23.934 7.117 -23.779 1.00 91.94 488 THR A O 1
ATOM 3835 N N . TYR A 1 489 ? 24.377 9.197 -24.487 1.00 93.38 489 TYR A N 1
ATOM 3836 C CA . TYR A 1 489 ? 24.589 8.855 -25.886 1.00 93.38 489 TYR A CA 1
ATOM 3837 C C . TYR A 1 489 ? 25.856 9.519 -26.407 1.00 93.38 489 TYR A C 1
ATOM 3839 O O . TYR A 1 489 ? 26.402 10.413 -25.772 1.00 93.38 489 TYR A O 1
ATOM 3847 N N . TYR A 1 490 ? 26.313 9.117 -27.585 1.00 92.62 490 TYR A N 1
ATOM 3848 C CA . TYR A 1 490 ? 27.306 9.886 -28.323 1.00 92.62 490 TYR A CA 1
ATOM 3849 C C . TYR A 1 490 ? 26.830 10.187 -29.739 1.00 92.62 490 TYR A C 1
ATOM 3851 O O . TYR A 1 490 ? 26.014 9.473 -30.332 1.00 92.62 490 TYR A O 1
ATOM 3859 N N . SER A 1 491 ? 27.328 11.308 -30.240 1.00 89.69 491 SER A N 1
ATOM 3860 C CA . SER A 1 491 ? 27.068 11.881 -31.556 1.00 89.69 491 SER A CA 1
ATOM 3861 C C . SER A 1 491 ? 28.304 12.707 -31.927 1.00 89.69 491 SER A C 1
ATOM 3863 O O . SER A 1 491 ? 28.945 13.250 -31.026 1.00 89.69 491 SER A O 1
ATOM 3865 N N . PRO A 1 492 ? 28.654 12.860 -33.217 1.00 86.00 492 PRO A N 1
ATOM 3866 C CA . PRO A 1 492 ? 29.689 13.809 -33.635 1.00 86.00 492 PRO A CA 1
ATOM 3867 C C . PRO A 1 492 ? 29.461 15.233 -33.108 1.00 86.00 492 PRO A C 1
ATOM 3869 O O . PRO A 1 492 ? 30.414 15.975 -32.907 1.00 86.00 492 PRO A O 1
ATOM 3872 N N . ASP A 1 493 ? 28.194 15.599 -32.903 1.00 82.50 493 ASP A N 1
ATOM 3873 C CA . ASP A 1 493 ? 27.768 16.889 -32.364 1.00 82.50 493 ASP A CA 1
ATOM 3874 C C . ASP A 1 493 ? 26.469 16.682 -31.556 1.00 82.50 493 ASP A C 1
ATOM 3876 O O . ASP A 1 493 ? 25.390 16.594 -32.158 1.00 82.50 493 ASP A O 1
ATOM 3880 N N . PRO A 1 494 ? 26.549 16.422 -30.237 1.00 86.56 494 PRO A N 1
ATOM 3881 C CA . PRO A 1 494 ? 25.381 16.260 -29.371 1.00 86.56 494 PRO A CA 1
ATOM 3882 C C . PRO A 1 494 ? 24.671 17.603 -29.156 1.00 86.56 494 PRO A C 1
ATOM 3884 O O . PRO A 1 494 ? 25.277 18.558 -28.687 1.00 86.56 494 PRO A O 1
ATOM 3887 N N . GLN A 1 495 ? 23.385 17.682 -29.499 1.00 83.88 495 GLN A N 1
ATOM 3888 C CA . GLN A 1 495 ? 22.616 18.939 -29.491 1.00 83.88 495 GLN A CA 1
ATOM 3889 C C . GLN A 1 495 ? 21.314 18.853 -28.686 1.00 83.88 495 GLN A C 1
ATOM 3891 O O . GLN A 1 495 ? 20.619 19.855 -28.530 1.00 83.88 495 GLN A O 1
ATOM 3896 N N . VAL A 1 496 ? 20.923 17.668 -28.206 1.00 85.38 496 VAL A N 1
ATOM 3897 C CA . VAL A 1 496 ? 19.656 17.470 -27.485 1.00 85.38 496 VAL A CA 1
ATOM 3898 C C . VAL A 1 496 ? 19.938 16.958 -26.084 1.00 85.38 496 VAL A C 1
ATOM 3900 O O . VAL A 1 496 ? 20.480 15.869 -25.909 1.00 85.38 496 VAL A O 1
ATOM 3903 N N . GLU A 1 497 ? 19.532 17.741 -25.094 1.00 84.19 497 GLU A N 1
ATOM 3904 C CA . GLU A 1 497 ? 19.840 17.508 -23.682 1.00 84.19 497 GLU A CA 1
ATOM 3905 C C . GLU A 1 497 ? 18.576 17.253 -22.866 1.00 84.19 497 GLU A C 1
ATOM 3907 O O . GLU A 1 497 ? 18.581 16.489 -21.906 1.00 84.19 497 GLU A O 1
ATOM 3912 N N . LEU A 1 498 ? 17.455 17.864 -23.258 1.00 85.88 498 LEU A N 1
ATOM 3913 C CA . LEU A 1 498 ? 16.207 17.769 -22.515 1.00 85.88 498 LEU A CA 1
ATOM 3914 C C . LEU A 1 498 ? 15.007 17.687 -23.453 1.00 85.88 498 LEU A C 1
ATOM 3916 O O . LEU A 1 498 ? 14.850 18.483 -24.376 1.00 85.88 498 LEU A O 1
ATOM 3920 N N . CYS A 1 499 ? 14.101 16.761 -23.169 1.00 88.44 499 CYS A N 1
ATOM 3921 C CA . CYS A 1 499 ? 12.894 16.554 -23.948 1.00 88.44 499 CYS A CA 1
ATOM 3922 C C . CYS A 1 499 ? 11.762 15.993 -23.079 1.00 88.44 499 CYS A C 1
ATOM 3924 O O . CYS A 1 499 ? 12.001 15.419 -22.020 1.00 88.44 499 CYS A O 1
ATOM 3926 N N . GLY A 1 500 ? 10.508 16.134 -23.498 1.00 85.12 500 GLY A N 1
ATOM 3927 C CA . GLY A 1 500 ? 9.395 15.572 -22.735 1.00 85.12 500 GLY A CA 1
ATOM 3928 C C . GLY A 1 500 ? 8.057 16.190 -23.075 1.00 85.12 500 GLY A C 1
ATOM 3929 O O . GLY A 1 500 ? 7.925 16.899 -24.074 1.00 85.12 500 GLY A O 1
ATOM 3930 N N . SER A 1 501 ? 7.067 15.927 -22.222 1.00 75.94 501 SER A N 1
ATOM 3931 C CA . SER A 1 501 ? 5.736 16.520 -22.340 1.00 75.94 501 SER A CA 1
ATOM 3932 C C . SER A 1 501 ? 5.237 17.129 -21.032 1.00 75.94 501 SER A C 1
ATOM 3934 O O . SER A 1 501 ? 5.677 16.750 -19.950 1.00 75.94 501 SER A O 1
ATOM 3936 N N . VAL A 1 502 ? 4.326 18.094 -21.158 1.00 66.12 502 VAL A N 1
ATOM 3937 C CA . VAL A 1 502 ? 3.659 18.811 -20.064 1.00 66.12 502 VAL A CA 1
ATOM 3938 C C . VAL A 1 502 ? 2.154 18.714 -20.268 1.00 66.12 502 VAL A C 1
ATOM 3940 O O . VAL A 1 502 ? 1.657 18.929 -21.379 1.00 66.12 502 VAL A O 1
ATOM 3943 N N . ARG A 1 503 ? 1.425 18.453 -19.180 1.00 59.47 503 ARG A N 1
ATOM 3944 C CA . ARG A 1 503 ? -0.037 18.500 -19.141 1.00 59.47 503 ARG A CA 1
ATOM 3945 C C . ARG A 1 503 ? -0.493 19.670 -18.272 1.00 59.47 503 ARG A C 1
ATOM 3947 O O . ARG A 1 503 ? -0.170 19.734 -17.090 1.00 59.47 503 ARG A O 1
ATOM 3954 N N . LEU A 1 504 ? -1.249 20.604 -18.849 1.00 53.66 504 LEU A N 1
ATOM 3955 C CA . LEU A 1 504 ? -1.796 21.755 -18.123 1.00 53.66 504 LEU A CA 1
ATOM 3956 C C . LEU A 1 504 ? -3.170 21.395 -17.541 1.00 53.66 504 LEU A C 1
ATOM 3958 O O . LEU A 1 504 ? -4.210 21.566 -18.179 1.00 53.66 504 LEU A O 1
ATOM 3962 N N . SER A 1 505 ? -3.173 20.887 -16.308 1.00 43.31 505 SER A N 1
ATOM 3963 C CA . SER A 1 505 ? -4.378 20.473 -15.570 1.00 43.31 505 SER A CA 1
ATOM 3964 C C . SER A 1 505 ? -5.404 21.606 -15.377 1.00 43.31 505 SER A C 1
ATOM 3966 O O . SER A 1 505 ? -6.601 21.338 -15.296 1.00 43.31 505 SER A O 1
ATOM 3968 N N . ALA A 1 506 ? -4.963 22.869 -15.385 1.00 33.81 506 ALA A N 1
ATOM 3969 C CA . ALA A 1 506 ? -5.800 24.048 -15.146 1.00 33.81 506 ALA A CA 1
ATOM 3970 C C . ALA A 1 506 ? -6.693 24.490 -16.329 1.00 33.81 506 ALA A C 1
ATOM 3972 O O . ALA A 1 506 ? -7.575 25.323 -16.132 1.00 33.81 506 ALA A O 1
ATOM 3973 N N . LEU A 1 507 ? -6.487 23.967 -17.548 1.00 31.12 507 LEU A N 1
ATOM 3974 C CA . LEU A 1 507 ? -7.162 24.458 -18.768 1.00 31.12 507 LEU A CA 1
ATOM 3975 C C . LEU A 1 507 ? -7.925 23.389 -19.563 1.00 31.12 507 LEU A C 1
ATOM 3977 O O . LEU A 1 507 ? -8.521 23.705 -20.589 1.00 31.12 507 LEU A O 1
ATOM 3981 N N . GLY A 1 508 ? -7.939 22.133 -19.110 1.00 38.12 508 GLY A N 1
ATOM 3982 C CA . GLY A 1 508 ? -8.717 21.075 -19.763 1.00 38.12 508 GLY A CA 1
ATOM 3983 C C . GLY A 1 508 ? -8.335 20.771 -21.223 1.00 38.12 508 GLY A C 1
ATOM 3984 O O . GLY A 1 508 ? -9.178 20.235 -21.940 1.00 38.12 508 GLY A O 1
ATOM 3985 N N . GLY A 1 509 ? -7.107 21.068 -21.675 1.00 39.38 509 GLY A N 1
ATOM 3986 C CA . GLY A 1 509 ? -6.696 20.870 -23.072 1.00 39.38 509 GLY A CA 1
ATOM 3987 C C . GLY A 1 509 ? -5.192 20.633 -23.286 1.00 39.38 509 GLY A C 1
ATOM 3988 O O . GLY A 1 509 ? -4.369 21.292 -22.661 1.00 39.38 509 GLY A O 1
ATOM 3989 N N . ASP A 1 510 ? -4.917 19.674 -24.179 1.00 43.62 510 ASP A N 1
ATOM 3990 C CA . ASP A 1 510 ? -3.705 19.295 -24.932 1.00 43.62 510 ASP A CA 1
ATOM 3991 C C . ASP A 1 510 ? -2.343 19.072 -24.234 1.00 43.62 510 ASP A C 1
ATOM 3993 O O . ASP A 1 510 ? -1.852 19.856 -23.427 1.00 43.62 510 ASP A O 1
ATOM 3997 N N . ASN A 1 511 ? -1.695 17.958 -24.612 1.00 55.97 511 ASN A N 1
ATOM 3998 C CA . ASN A 1 511 ? -0.318 17.623 -24.239 1.00 55.97 511 ASN A CA 1
ATOM 3999 C C . ASN A 1 511 ? 0.660 18.463 -25.076 1.00 55.97 511 ASN A C 1
ATOM 4001 O O . ASN A 1 511 ? 0.725 18.299 -26.297 1.00 55.97 511 ASN A O 1
ATOM 4005 N N . PHE A 1 512 ? 1.473 19.296 -24.428 1.00 65.25 512 PHE A N 1
ATOM 4006 C CA . PHE A 1 512 ? 2.572 20.011 -25.084 1.00 65.25 512 PHE A CA 1
ATOM 4007 C C . PHE A 1 512 ? 3.858 19.200 -24.977 1.00 65.25 512 PHE A C 1
ATOM 4009 O O . PHE A 1 512 ? 4.081 18.547 -23.962 1.00 65.25 512 PHE A O 1
ATOM 4016 N N . SER A 1 513 ? 4.707 19.246 -26.004 1.00 71.38 513 SER A N 1
ATOM 4017 C CA . SER A 1 513 ? 6.070 18.703 -25.926 1.00 71.38 513 SER A CA 1
ATOM 4018 C C . SER A 1 513 ? 7.078 19.844 -25.794 1.00 71.38 513 SER A C 1
ATOM 4020 O O . SER A 1 513 ? 6.827 20.941 -26.291 1.00 71.38 513 SER A O 1
ATOM 4022 N N . TYR A 1 514 ? 8.220 19.604 -25.158 1.00 79.94 514 TYR A N 1
ATOM 4023 C CA . TYR A 1 514 ? 9.330 20.562 -25.094 1.00 79.94 514 TYR A CA 1
ATOM 4024 C C . TYR A 1 514 ? 10.643 19.932 -25.556 1.00 79.94 514 TYR A C 1
ATOM 4026 O O . TYR A 1 514 ? 10.790 18.708 -25.553 1.00 79.94 514 TYR A O 1
ATOM 4034 N N . CYS A 1 515 ? 11.585 20.782 -25.966 1.00 84.25 515 CYS A N 1
ATOM 4035 C CA . CYS A 1 515 ? 12.909 20.389 -26.437 1.00 84.25 515 CYS A CA 1
ATOM 4036 C C . CYS A 1 515 ? 13.954 21.453 -26.075 1.00 84.25 515 CYS A C 1
ATOM 4038 O O . CYS A 1 515 ? 13.844 22.572 -26.568 1.00 84.25 515 CYS A O 1
ATOM 4040 N N . ASN A 1 516 ? 14.953 21.123 -25.252 1.00 76.69 516 ASN A N 1
ATOM 4041 C CA . ASN A 1 516 ? 15.957 22.052 -24.709 1.00 76.69 516 ASN A CA 1
ATOM 4042 C C . ASN A 1 516 ? 15.324 23.371 -24.234 1.00 76.69 516 ASN A C 1
ATOM 4044 O O . ASN A 1 516 ? 15.709 24.450 -24.667 1.00 76.69 516 ASN A O 1
ATOM 4048 N N . TYR A 1 517 ? 14.294 23.264 -23.389 1.00 65.00 517 TYR A N 1
ATOM 4049 C CA . TYR A 1 517 ? 13.511 24.386 -22.845 1.00 65.00 517 TYR A CA 1
ATOM 4050 C C . TYR A 1 517 ? 12.610 25.152 -23.839 1.00 65.00 517 TYR A C 1
ATOM 4052 O O . TYR A 1 517 ? 11.788 25.953 -23.392 1.00 65.00 517 TYR A O 1
ATOM 4060 N N . ASP A 1 518 ? 12.646 24.847 -25.142 1.00 59.66 518 ASP A N 1
ATOM 4061 C CA . ASP A 1 518 ? 11.716 25.417 -26.124 1.00 59.66 518 ASP A CA 1
ATOM 4062 C C . ASP A 1 518 ? 10.352 24.695 -26.105 1.00 59.66 518 ASP A C 1
ATOM 4064 O O . ASP A 1 518 ? 10.310 23.463 -26.236 1.00 59.66 518 ASP A O 1
ATOM 4068 N N . PRO A 1 519 ? 9.216 25.416 -26.014 1.00 55.03 519 PRO A N 1
ATOM 4069 C CA . PRO A 1 519 ? 7.893 24.823 -26.183 1.00 55.03 519 PRO A CA 1
ATOM 4070 C C . PRO A 1 519 ? 7.626 24.476 -27.658 1.00 55.03 519 PRO A C 1
ATOM 4072 O O . PRO A 1 519 ? 7.815 25.300 -28.552 1.00 55.03 519 PRO A O 1
ATOM 4075 N N . VAL A 1 520 ? 7.126 23.265 -27.924 1.00 51.31 520 VAL A N 1
ATOM 4076 C CA . VAL A 1 520 ? 6.759 22.789 -29.267 1.00 51.31 520 VAL A CA 1
ATOM 4077 C C . VAL A 1 520 ? 5.237 22.642 -29.349 1.00 51.31 520 VAL A C 1
ATOM 4079 O O . VAL A 1 520 ? 4.651 21.743 -28.744 1.00 51.31 520 VAL A O 1
ATOM 4082 N N . ILE A 1 521 ? 4.583 23.525 -30.112 1.00 43.91 521 ILE A N 1
ATOM 4083 C CA . ILE A 1 521 ? 3.137 23.468 -30.384 1.00 43.91 521 ILE A CA 1
ATOM 4084 C C . ILE A 1 521 ? 2.907 22.649 -31.659 1.00 43.91 521 ILE A C 1
ATOM 4086 O O . ILE A 1 521 ? 3.436 22.972 -32.725 1.00 43.91 521 ILE A O 1
ATOM 4090 N N . HIS A 1 522 ? 2.101 21.591 -31.578 1.00 34.84 522 HIS A N 1
ATOM 4091 C CA . HIS A 1 522 ? 1.729 20.816 -32.758 1.00 34.84 522 HIS A CA 1
ATOM 4092 C C . HIS A 1 522 ? 0.646 21.538 -33.573 1.00 34.84 522 HIS A C 1
ATOM 4094 O O . HIS A 1 522 ? -0.498 21.634 -33.148 1.00 34.84 522 HIS A O 1
ATOM 4100 N N . GLY A 1 523 ? 1.013 21.970 -34.785 1.00 30.89 523 GLY A N 1
ATOM 4101 C CA . GLY A 1 523 ? 0.070 22.279 -35.863 1.00 30.89 523 GLY A CA 1
ATOM 4102 C C . GLY A 1 523 ? -0.371 23.738 -35.988 1.00 30.89 523 GLY A C 1
ATOM 4103 O O . GLY A 1 523 ? -1.525 24.036 -35.745 1.00 30.89 523 GLY A O 1
ATOM 4104 N N . THR A 1 524 ? 0.519 24.622 -36.447 1.00 23.58 524 THR A N 1
ATOM 4105 C CA . THR A 1 524 ? 0.315 25.502 -37.621 1.00 23.58 524 THR A CA 1
ATOM 4106 C C . THR A 1 524 ? 1.597 26.294 -37.855 1.00 23.58 524 THR A C 1
ATOM 4108 O O . THR A 1 524 ? 2.109 26.957 -36.961 1.00 23.58 524 THR A O 1
ATOM 4111 N N . THR A 1 525 ? 2.123 26.212 -39.072 1.00 28.58 525 THR A N 1
ATOM 4112 C CA . THR A 1 525 ? 3.124 27.130 -39.616 1.00 28.58 525 THR A CA 1
ATOM 4113 C C . THR A 1 525 ? 2.603 28.562 -39.560 1.00 28.58 525 THR A C 1
ATOM 4115 O O . THR A 1 525 ? 1.595 28.837 -40.205 1.00 28.58 525 THR A O 1
ATOM 4118 N N . LEU A 1 526 ? 3.309 29.472 -38.893 1.00 23.66 526 LEU A N 1
ATOM 4119 C CA . LEU A 1 526 ? 3.395 30.866 -39.320 1.00 23.66 526 LEU A CA 1
ATOM 4120 C C . LEU A 1 526 ? 4.793 31.388 -38.991 1.00 23.66 526 LEU A C 1
ATOM 4122 O O . LEU A 1 526 ? 5.315 31.217 -37.893 1.00 23.66 526 LEU A O 1
ATOM 4126 N N . GLU A 1 527 ? 5.402 31.920 -40.038 1.00 21.97 527 GLU A N 1
ATOM 4127 C CA . GLU A 1 527 ? 6.791 32.317 -40.157 1.00 21.97 527 GLU A CA 1
ATOM 4128 C C . GLU A 1 527 ? 7.209 33.345 -39.108 1.00 21.97 527 GLU A C 1
ATOM 4130 O O . GLU A 1 527 ? 6.469 34.264 -38.751 1.00 21.97 527 GLU A O 1
ATOM 4135 N N . ALA A 1 528 ? 8.463 33.206 -38.687 1.00 26.20 528 ALA A N 1
ATOM 4136 C CA . ALA A 1 528 ? 9.207 34.255 -38.030 1.00 26.20 528 ALA A CA 1
ATOM 4137 C C . ALA A 1 528 ? 9.139 35.548 -38.856 1.00 26.20 528 ALA A C 1
ATOM 4139 O O . ALA A 1 528 ? 9.616 35.606 -39.985 1.00 26.20 528 ALA A O 1
ATOM 4140 N N . ASN A 1 529 ? 8.609 36.601 -38.247 1.00 21.91 529 ASN A N 1
ATOM 4141 C CA . ASN A 1 529 ? 8.980 37.970 -38.562 1.00 21.91 529 ASN A CA 1
ATOM 4142 C C . ASN A 1 529 ? 9.212 38.692 -37.238 1.00 21.91 529 ASN A C 1
ATOM 4144 O O . ASN A 1 529 ? 8.328 39.350 -36.696 1.00 21.91 529 ASN A O 1
ATOM 4148 N N . ALA A 1 530 ? 10.430 38.558 -36.718 1.00 28.52 530 ALA A N 1
ATOM 4149 C CA . ALA A 1 530 ? 11.004 39.646 -35.947 1.00 28.52 530 ALA A CA 1
ATOM 4150 C C . ALA A 1 530 ? 11.347 40.778 -36.933 1.00 28.52 530 ALA A C 1
ATOM 4152 O O . ALA A 1 530 ? 11.854 40.517 -38.026 1.00 28.52 530 ALA A O 1
ATOM 4153 N N . PRO A 1 531 ? 11.133 42.036 -36.536 1.00 22.45 531 PRO A N 1
ATOM 4154 C CA . PRO A 1 531 ? 12.324 42.828 -36.276 1.00 22.45 531 PRO A CA 1
ATOM 4155 C C . PRO A 1 531 ? 12.291 43.450 -34.880 1.00 22.45 531 PRO A C 1
ATOM 4157 O O . PRO A 1 531 ? 11.412 44.228 -34.534 1.00 22.45 531 PRO A O 1
ATOM 4160 N N . THR A 1 532 ? 13.311 43.070 -34.112 1.00 20.53 532 THR A N 1
ATOM 4161 C CA . THR A 1 532 ? 14.297 43.940 -33.455 1.00 20.53 532 THR A CA 1
ATOM 4162 C C . THR A 1 532 ? 13.872 45.262 -32.810 1.00 20.53 532 THR A C 1
ATOM 4164 O O . THR A 1 532 ? 13.387 46.174 -33.475 1.00 20.53 532 THR A O 1
ATOM 4167 N N . SER A 1 533 ? 14.414 45.410 -31.591 1.00 20.47 533 SER A N 1
ATOM 4168 C CA . SER A 1 533 ? 14.844 46.638 -30.894 1.00 20.47 533 SER A CA 1
ATOM 4169 C C . SER A 1 533 ? 13.735 47.442 -30.217 1.00 20.47 533 SER A C 1
ATOM 4171 O O . SER A 1 533 ? 12.668 47.637 -30.771 1.00 20.47 533 SER A O 1
ATOM 4173 N N . SER A 1 534 ? 13.892 47.976 -29.012 1.00 20.78 534 SER A N 1
ATOM 4174 C CA . SER A 1 534 ? 14.963 47.969 -28.007 1.00 20.78 534 SER A CA 1
ATOM 4175 C C . SER A 1 534 ? 14.338 48.658 -26.788 1.00 20.78 534 SER A C 1
ATOM 4177 O O . SER A 1 534 ? 13.754 49.725 -26.934 1.00 20.78 534 SER A O 1
ATOM 4179 N N . ALA A 1 535 ? 14.303 47.982 -25.644 1.00 22.17 535 ALA A N 1
ATOM 4180 C CA . ALA A 1 535 ? 15.080 48.339 -24.455 1.00 22.17 535 ALA A CA 1
ATOM 4181 C C . ALA A 1 535 ? 14.529 49.519 -23.630 1.00 22.17 535 ALA A C 1
ATOM 4183 O O . ALA A 1 535 ? 14.545 50.657 -24.078 1.00 22.17 535 ALA A O 1
ATOM 4184 N N . SER A 1 536 ? 14.169 49.236 -22.373 1.00 21.38 536 SER A N 1
ATOM 4185 C CA . SER A 1 536 ? 14.647 50.000 -21.207 1.00 21.38 536 SER A CA 1
ATOM 4186 C C . SER A 1 536 ? 14.253 49.287 -19.906 1.00 21.38 536 SER A C 1
ATOM 4188 O O . SER A 1 536 ? 13.160 49.464 -19.370 1.00 21.38 536 SER A O 1
ATOM 4190 N N . SER A 1 537 ? 15.185 48.468 -19.426 1.00 22.73 537 SER A N 1
ATOM 4191 C CA . SER A 1 537 ? 15.452 48.172 -18.014 1.00 22.73 537 SER A CA 1
ATOM 4192 C C . SER A 1 537 ? 15.569 49.480 -17.206 1.00 22.73 537 SER A C 1
ATOM 4194 O O . SER A 1 537 ? 16.178 50.429 -17.690 1.00 22.73 537 SER A O 1
ATOM 4196 N N . CYS A 1 538 ? 14.922 49.610 -16.047 1.00 21.80 538 CYS A N 1
ATOM 4197 C CA . CYS A 1 538 ? 15.457 49.325 -14.698 1.00 21.80 538 CYS A CA 1
ATOM 4198 C C . CYS A 1 538 ? 15.725 50.603 -13.888 1.00 21.80 538 CYS A C 1
ATOM 4200 O O . CYS A 1 538 ? 16.082 51.635 -14.443 1.00 21.80 538 CYS A O 1
ATOM 4202 N N . GLY A 1 539 ? 15.630 50.484 -12.559 1.00 21.45 539 GLY A N 1
ATOM 4203 C CA . GLY A 1 539 ? 16.275 51.401 -11.610 1.00 21.45 539 GLY A CA 1
ATOM 4204 C C . GLY A 1 539 ? 15.389 51.765 -10.418 1.00 21.45 539 GLY A C 1
ATOM 4205 O O . GLY A 1 539 ? 14.796 52.832 -10.423 1.00 21.45 539 GLY A O 1
ATOM 4206 N N . ILE A 1 540 ? 15.076 50.854 -9.491 1.00 24.23 540 ILE A N 1
ATOM 4207 C CA . ILE A 1 540 ? 15.930 50.386 -8.376 1.00 24.23 540 ILE A CA 1
ATOM 4208 C C . ILE A 1 540 ? 16.126 51.463 -7.295 1.00 24.23 540 ILE A C 1
ATOM 4210 O O . ILE A 1 540 ? 16.663 52.536 -7.544 1.00 24.23 540 ILE A O 1
ATOM 4214 N N . GLY A 1 541 ? 15.764 51.113 -6.060 1.00 22.19 541 GLY A N 1
ATOM 4215 C CA . GLY A 1 541 ? 16.145 51.833 -4.848 1.00 22.19 541 GLY A CA 1
ATOM 4216 C C . GLY A 1 541 ? 15.620 51.088 -3.615 1.00 22.19 541 GLY A C 1
ATOM 4217 O O . GLY A 1 541 ? 14.434 51.173 -3.335 1.00 22.19 541 GLY A O 1
ATOM 4218 N N . GLY A 1 542 ? 16.412 50.319 -2.873 1.00 21.06 542 GLY A N 1
ATOM 4219 C CA . GLY A 1 542 ? 17.858 50.444 -2.720 1.00 21.06 542 GLY A CA 1
ATOM 4220 C C . GLY A 1 542 ? 18.558 49.116 -2.443 1.00 21.06 542 GLY A C 1
ATOM 4221 O O . GLY A 1 542 ? 17.960 48.215 -1.866 1.00 21.06 542 GLY A O 1
ATOM 4222 N N . PHE A 1 543 ? 19.822 48.950 -2.835 1.00 20.58 543 PHE A N 1
ATOM 4223 C CA . PHE A 1 543 ? 20.835 49.916 -3.325 1.00 20.58 543 PHE A CA 1
ATOM 4224 C C . PHE A 1 543 ? 21.966 49.132 -4.051 1.00 20.58 543 PHE A C 1
ATOM 4226 O O . PHE A 1 543 ? 22.051 47.926 -3.838 1.00 20.58 543 PHE A O 1
ATOM 4233 N N . PRO A 1 544 ? 22.962 49.770 -4.709 1.00 29.06 544 PRO A N 1
ATOM 4234 C CA . PRO A 1 544 ? 22.938 50.748 -5.813 1.00 29.06 544 PRO A CA 1
ATOM 4235 C C . PRO A 1 544 ? 23.846 50.330 -7.002 1.00 29.06 544 PRO A C 1
ATOM 4237 O O . PRO A 1 544 ? 24.821 49.618 -6.799 1.00 29.06 544 PRO A O 1
ATOM 4240 N N . LEU A 1 545 ? 23.621 50.868 -8.211 1.00 21.14 545 LEU A N 1
ATOM 4241 C CA . LEU A 1 545 ? 24.688 51.282 -9.152 1.00 21.14 545 LEU A CA 1
ATOM 4242 C C . LEU A 1 545 ? 24.094 52.109 -10.315 1.00 21.14 545 LEU A C 1
ATOM 4244 O O . LEU A 1 545 ? 23.068 51.754 -10.887 1.00 21.14 545 LEU A O 1
ATOM 4248 N N . GLU A 1 546 ? 24.721 53.259 -10.571 1.00 21.88 546 GLU A N 1
ATOM 4249 C CA . GLU A 1 546 ? 24.390 54.321 -11.539 1.00 21.88 546 GLU A CA 1
ATOM 4250 C C . GLU A 1 546 ? 24.609 53.897 -13.008 1.00 21.88 546 GLU A C 1
ATOM 4252 O O . GLU A 1 546 ? 25.455 53.044 -13.246 1.00 21.88 546 GLU A O 1
ATOM 4257 N N . VAL A 1 547 ? 23.910 54.521 -13.979 1.00 22.31 547 VAL A N 1
ATOM 4258 C CA . VAL A 1 547 ? 24.459 55.303 -15.130 1.00 22.31 547 VAL A CA 1
ATOM 4259 C C . VAL A 1 547 ? 23.295 55.936 -15.944 1.00 22.31 547 VAL A C 1
ATOM 4261 O O . VAL A 1 547 ? 22.268 55.309 -16.186 1.00 22.31 547 VAL A O 1
ATOM 4264 N N . GLU A 1 548 ? 23.464 57.208 -16.330 1.00 23.61 548 GLU A N 1
ATOM 4265 C CA . GLU A 1 548 ? 22.562 58.132 -17.056 1.00 23.61 548 GLU A CA 1
ATOM 4266 C C . GLU A 1 548 ? 22.181 57.720 -18.496 1.00 23.61 548 GLU A C 1
ATOM 4268 O O . GLU A 1 548 ? 23.044 57.221 -19.200 1.00 23.61 548 GLU A O 1
ATOM 4273 N N . PHE A 1 549 ? 20.994 58.113 -19.006 1.00 21.94 549 PHE A N 1
ATOM 4274 C CA . PHE A 1 549 ? 20.815 58.567 -20.408 1.00 21.94 549 PHE A CA 1
ATOM 4275 C C . PHE A 1 549 ? 19.634 59.556 -20.557 1.00 21.94 549 PHE A C 1
ATOM 4277 O O . PHE A 1 549 ? 18.560 59.369 -19.988 1.00 21.94 549 PHE A O 1
ATOM 4284 N N . GLY A 1 550 ? 19.854 60.651 -21.299 1.00 21.92 550 GLY A N 1
ATOM 4285 C CA . GLY A 1 550 ? 18.980 61.829 -21.366 1.00 21.92 550 GLY A CA 1
ATOM 4286 C C . GLY A 1 550 ? 17.942 61.882 -22.506 1.00 21.92 550 GLY A C 1
ATOM 4287 O O . GLY A 1 550 ? 18.228 61.558 -23.649 1.00 21.92 550 GLY A O 1
ATOM 4288 N N . ALA A 1 551 ? 16.759 62.393 -22.140 1.00 22.89 551 ALA A N 1
ATOM 4289 C CA . ALA A 1 551 ? 15.946 63.457 -22.759 1.00 22.89 551 ALA A CA 1
ATOM 4290 C C . ALA A 1 551 ? 15.511 63.456 -24.259 1.00 22.89 551 ALA A C 1
ATOM 4292 O O . ALA A 1 551 ? 16.275 63.827 -25.144 1.00 22.89 551 ALA A O 1
ATOM 4293 N N . THR A 1 552 ? 14.167 63.405 -24.421 1.00 22.53 552 THR A N 1
ATOM 4294 C CA . THR A 1 552 ? 13.256 64.239 -25.281 1.00 22.53 552 THR A CA 1
ATOM 4295 C C . THR A 1 552 ? 13.047 63.911 -26.784 1.00 22.53 552 THR A C 1
ATOM 4297 O O . THR A 1 552 ? 13.962 63.396 -27.411 1.00 22.53 552 THR A O 1
ATOM 4300 N N . PRO A 1 553 ? 11.942 64.376 -27.444 1.00 30.39 553 PRO A N 1
ATOM 4301 C CA . PRO A 1 553 ? 10.509 64.381 -27.051 1.00 30.39 553 PRO A CA 1
ATOM 4302 C C . PRO A 1 553 ? 9.485 64.092 -28.211 1.00 30.39 553 PRO A C 1
ATOM 4304 O O . PRO A 1 553 ? 9.836 64.123 -29.383 1.00 30.39 553 PRO A O 1
ATOM 4307 N N . ALA A 1 554 ? 8.190 64.002 -27.837 1.00 21.28 554 ALA A N 1
ATOM 4308 C CA . ALA A 1 554 ? 6.980 64.533 -28.526 1.00 21.28 554 ALA A CA 1
ATOM 4309 C C . ALA A 1 554 ? 6.058 63.644 -29.421 1.00 21.28 554 ALA A C 1
ATOM 4311 O O . ALA A 1 554 ? 6.414 63.257 -30.523 1.00 21.28 554 ALA A O 1
ATOM 4312 N N . LEU A 1 555 ? 4.810 63.495 -28.923 1.00 21.69 555 LEU A N 1
ATOM 4313 C CA . LEU A 1 555 ? 3.482 63.713 -29.557 1.00 21.69 555 LEU A CA 1
ATOM 4314 C C . LEU A 1 555 ? 3.125 63.048 -30.909 1.00 21.69 555 LEU A C 1
ATOM 4316 O O . LEU A 1 555 ? 3.656 63.439 -31.936 1.00 21.69 555 LEU A O 1
ATOM 4320 N N . GLU A 1 556 ? 2.057 62.232 -30.937 1.00 20.91 556 GLU A N 1
ATOM 4321 C CA . GLU A 1 556 ? 0.715 62.632 -31.428 1.00 20.91 556 GLU A CA 1
ATOM 4322 C C . GLU A 1 556 ? -0.354 61.532 -31.217 1.00 20.91 556 GLU A C 1
ATOM 4324 O O . GLU A 1 556 ? -0.064 60.342 -31.149 1.00 20.91 556 GLU A O 1
ATOM 4329 N N . TYR A 1 557 ? -1.603 61.974 -31.055 1.00 23.52 557 TYR A N 1
ATOM 4330 C CA . TYR A 1 557 ? -2.827 61.211 -30.775 1.00 23.52 557 TYR A CA 1
ATOM 4331 C C . TYR A 1 557 ? -3.629 61.011 -32.081 1.00 23.52 557 TYR A C 1
ATOM 4333 O O . TYR A 1 557 ? -3.837 61.993 -32.789 1.00 23.52 557 TYR A O 1
ATOM 4341 N N . SER A 1 558 ? -4.209 59.829 -32.332 1.00 21.08 558 SER A N 1
ATOM 4342 C CA . SER A 1 558 ? -5.501 59.684 -33.047 1.00 21.08 558 SER A CA 1
ATOM 4343 C C . SER A 1 558 ? -6.151 58.338 -32.687 1.00 21.08 558 SER A C 1
ATOM 4345 O O . SER A 1 558 ? -5.605 57.284 -32.988 1.00 21.08 558 SER A O 1
ATOM 4347 N N . SER A 1 559 ? -7.167 58.318 -31.821 1.00 28.00 559 SER A N 1
ATOM 4348 C CA . SER A 1 559 ? -8.576 58.058 -32.178 1.00 28.00 559 SER A CA 1
ATOM 4349 C C . SER A 1 559 ? -8.784 57.123 -33.377 1.00 28.00 559 SER A C 1
ATOM 4351 O O . SER A 1 559 ? -8.670 57.585 -34.504 1.00 28.00 559 SER A O 1
ATOM 4353 N N . ASP A 1 560 ? -9.176 55.869 -33.128 1.00 21.58 560 ASP A N 1
ATOM 4354 C CA . ASP A 1 560 ? -10.352 55.290 -33.786 1.00 21.58 560 ASP A CA 1
ATOM 4355 C C . ASP A 1 560 ? -10.885 54.043 -33.059 1.00 21.58 560 ASP A C 1
ATOM 4357 O O . ASP A 1 560 ? -10.185 53.291 -32.387 1.00 21.58 560 ASP A O 1
ATOM 4361 N N . THR A 1 561 ? -12.202 53.939 -33.144 1.00 23.62 561 THR A N 1
ATOM 4362 C CA . THR A 1 561 ? -13.169 53.091 -32.448 1.00 23.62 561 THR A CA 1
ATOM 4363 C C . THR A 1 561 ? -13.032 51.575 -32.639 1.00 23.62 561 THR A C 1
ATOM 4365 O O . THR A 1 561 ? -12.729 51.078 -33.717 1.00 23.62 561 THR A O 1
ATOM 4368 N N . ILE A 1 562 ? -13.407 50.864 -31.572 1.00 23.98 562 ILE A N 1
ATOM 4369 C CA . ILE A 1 562 ? -13.673 49.422 -31.451 1.00 23.98 562 ILE A CA 1
ATOM 4370 C C . ILE A 1 562 ? -14.638 48.909 -32.540 1.00 23.98 562 ILE A C 1
ATOM 4372 O O . ILE A 1 562 ? -15.715 49.479 -32.724 1.00 23.98 562 ILE A O 1
ATOM 4376 N N . SER A 1 563 ? -14.326 47.753 -33.137 1.00 22.16 563 SER A N 1
ATOM 4377 C CA . SER A 1 563 ? -15.315 46.811 -33.686 1.00 22.16 563 SER A CA 1
ATOM 4378 C C . SER A 1 563 ? -15.271 45.492 -32.892 1.00 22.16 563 SER A C 1
ATOM 4380 O O . SER A 1 563 ? -14.175 44.979 -32.667 1.00 22.16 563 SER A O 1
ATOM 4382 N N . PRO A 1 564 ? -16.414 44.935 -32.449 1.00 37.00 564 PRO A N 1
ATOM 4383 C CA . PRO A 1 564 ? -16.477 43.658 -31.737 1.00 37.00 564 PRO A CA 1
ATOM 4384 C C . PRO A 1 564 ? -16.617 42.466 -32.701 1.00 37.00 564 PRO A C 1
ATOM 4386 O O . PRO A 1 564 ? -17.011 42.666 -33.847 1.00 37.00 564 PRO A O 1
ATOM 4389 N N . THR A 1 565 ? -16.440 41.249 -32.162 1.00 28.88 565 THR A N 1
ATOM 4390 C CA . THR A 1 565 ? -16.636 39.892 -32.749 1.00 28.88 565 THR A CA 1
ATOM 4391 C C . THR A 1 565 ? -15.400 39.340 -33.478 1.00 28.88 565 THR A C 1
ATOM 4393 O O . THR A 1 565 ? -14.813 40.037 -34.289 1.00 28.88 565 THR A O 1
ATOM 4396 N N . GLU A 1 566 ? -14.853 38.176 -33.104 1.00 31.86 566 GLU A N 1
ATOM 4397 C CA . GLU A 1 566 ? -15.478 36.845 -33.204 1.00 31.86 566 GLU A CA 1
ATOM 4398 C C . GLU A 1 566 ? -15.460 36.019 -31.892 1.00 31.86 566 GLU A C 1
ATOM 4400 O O . GLU A 1 566 ? -14.423 35.639 -31.354 1.00 31.86 566 GLU A O 1
ATOM 4405 N N . CYS A 1 567 ? -16.660 35.711 -31.402 1.00 29.50 567 CYS A N 1
ATOM 4406 C CA . CYS A 1 567 ? -16.987 34.578 -30.536 1.00 29.50 567 CYS A CA 1
ATOM 4407 C C . CYS A 1 567 ? -18.267 33.998 -31.144 1.00 29.50 567 CYS A C 1
ATOM 4409 O O . CYS A 1 567 ? -19.337 34.571 -30.945 1.00 29.50 567 CYS A O 1
ATOM 4411 N N . ASP A 1 568 ? -18.157 32.928 -31.931 1.00 33.56 568 ASP A N 1
ATOM 4412 C CA . ASP A 1 568 ? -19.297 32.382 -32.686 1.00 33.56 568 ASP A CA 1
ATOM 4413 C C . ASP A 1 568 ? -20.204 31.438 -31.873 1.00 33.56 568 ASP A C 1
ATOM 4415 O O . ASP A 1 568 ? -21.241 31.002 -32.370 1.00 33.56 568 ASP A O 1
ATOM 4419 N N . ASP A 1 569 ? -19.900 31.175 -30.596 1.00 35.56 569 ASP A N 1
ATOM 4420 C CA . ASP A 1 569 ? -20.825 30.481 -29.690 1.00 35.56 569 ASP A CA 1
ATOM 4421 C C . ASP A 1 569 ? -20.689 30.979 -28.231 1.00 35.56 569 ASP A C 1
ATOM 4423 O O . ASP A 1 569 ? -19.694 30.679 -27.570 1.00 35.56 569 ASP A O 1
ATOM 4427 N N . PRO A 1 570 ? -21.673 31.720 -27.678 1.00 33.28 570 PRO A N 1
ATOM 4428 C CA . PRO A 1 570 ? -21.630 32.247 -26.309 1.00 33.28 570 PRO A CA 1
ATOM 4429 C C . PRO A 1 570 ? -21.877 31.199 -25.209 1.00 33.28 570 PRO A C 1
ATOM 4431 O O . PRO A 1 570 ? -21.990 31.564 -24.037 1.00 33.28 570 PRO A O 1
ATOM 4434 N N . SER A 1 571 ? -22.026 29.916 -25.553 1.00 36.25 571 SER A N 1
ATOM 4435 C CA . SER A 1 571 ? -22.301 28.838 -24.594 1.00 36.25 571 SER A CA 1
ATOM 4436 C C . SER A 1 571 ? -21.060 28.071 -24.109 1.00 36.25 571 SER A C 1
ATOM 4438 O O . SER A 1 571 ? -21.169 27.270 -23.183 1.00 36.25 571 SER A O 1
ATOM 4440 N N . SER A 1 572 ? -19.879 28.354 -24.667 1.00 40.72 572 SER A N 1
ATOM 4441 C CA . SER A 1 572 ? -18.617 27.644 -24.395 1.00 40.72 572 SER A CA 1
ATOM 4442 C C . SER A 1 572 ? -17.714 28.302 -23.338 1.00 40.72 572 SER A C 1
ATOM 4444 O O . SER A 1 572 ? -16.712 27.713 -22.939 1.00 40.72 572 SER A O 1
ATOM 4446 N N . CYS A 1 573 ? -18.071 29.486 -22.828 1.00 37.22 573 CYS A N 1
ATOM 4447 C CA . CYS A 1 573 ? -17.323 30.178 -21.773 1.00 37.22 573 CYS A CA 1
ATOM 4448 C C . CYS A 1 573 ? -18.106 30.163 -20.444 1.00 37.22 573 CYS A C 1
ATOM 4450 O O . CYS A 1 573 ? -19.160 30.801 -20.351 1.00 37.22 573 CYS A O 1
ATOM 4452 N N . PRO A 1 574 ? -17.625 29.480 -19.388 1.00 36.97 574 PRO A N 1
ATOM 4453 C CA . PRO A 1 574 ? -18.396 29.325 -18.153 1.00 36.97 574 PRO A CA 1
ATOM 4454 C C . PRO A 1 574 ? -18.496 30.611 -17.310 1.00 36.97 574 PRO A C 1
ATOM 4456 O O . PRO A 1 574 ? -19.454 30.752 -16.553 1.00 36.97 574 PRO A O 1
ATOM 4459 N N . LEU A 1 575 ? -17.578 31.577 -17.457 1.00 36.50 575 LEU A N 1
ATOM 4460 C CA . LEU A 1 575 ? -17.638 32.886 -16.791 1.00 36.50 575 LEU A CA 1
ATOM 4461 C C . LEU A 1 575 ? -16.750 33.910 -17.515 1.00 36.50 575 LEU A C 1
ATOM 4463 O O . LEU A 1 575 ? -15.566 33.659 -17.712 1.00 36.50 575 LEU A O 1
ATOM 4467 N N . VAL A 1 576 ? -17.298 35.077 -17.862 1.00 41.31 576 VAL A N 1
ATOM 4468 C CA . VAL A 1 576 ? -16.535 36.221 -18.386 1.00 41.31 576 VAL A CA 1
ATOM 4469 C C . VAL A 1 576 ? -16.731 37.415 -17.451 1.00 41.31 576 VAL A C 1
ATOM 4471 O O . VAL A 1 576 ? -17.862 37.873 -17.256 1.00 41.31 576 VAL A O 1
ATOM 4474 N N . VAL A 1 577 ? -15.631 37.919 -16.880 1.00 36.75 577 VAL A N 1
ATOM 4475 C CA . VAL A 1 577 ? -15.596 39.134 -16.049 1.00 36.75 577 VAL A CA 1
ATOM 4476 C C . VAL A 1 577 ? -14.935 40.248 -16.851 1.00 36.75 577 VAL A C 1
ATOM 4478 O O . VAL A 1 577 ? -13.746 40.183 -17.153 1.00 36.75 577 VAL A O 1
ATOM 4481 N N . ALA A 1 578 ? -15.709 41.271 -17.208 1.00 39.22 578 ALA A N 1
ATOM 4482 C CA . ALA A 1 578 ? -15.201 42.455 -17.888 1.00 39.22 578 ALA A CA 1
ATOM 4483 C C . ALA A 1 578 ? -15.175 43.638 -16.912 1.00 39.22 578 ALA A C 1
ATOM 4485 O O . ALA A 1 578 ? -16.216 44.037 -16.384 1.00 39.22 578 ALA A O 1
ATOM 4486 N N . ILE A 1 579 ? -13.988 44.206 -16.685 1.00 37.06 579 ILE A N 1
ATOM 4487 C CA . ILE A 1 579 ? -13.800 45.416 -15.877 1.00 37.06 579 ILE A CA 1
ATOM 4488 C C . ILE A 1 579 ? -13.615 46.588 -16.835 1.00 37.06 579 ILE A C 1
ATOM 4490 O O . ILE A 1 579 ? -12.642 46.636 -17.586 1.00 37.06 579 ILE A O 1
ATOM 4494 N N . VAL A 1 580 ? -14.549 47.538 -16.813 1.00 39.56 580 VAL A N 1
ATOM 4495 C CA . VAL A 1 580 ? -14.476 48.742 -17.648 1.00 39.56 580 VAL A CA 1
ATOM 4496 C C . VAL A 1 580 ? -14.187 49.934 -16.745 1.00 39.56 580 VAL A C 1
ATOM 4498 O O . VAL A 1 580 ? -14.975 50.261 -15.858 1.00 39.56 580 VAL A O 1
ATOM 4501 N N . SER A 1 581 ? -13.031 50.564 -16.949 1.00 35.88 581 SER A N 1
ATOM 4502 C CA . SER A 1 581 ? -12.576 51.697 -16.143 1.00 35.88 581 SER A CA 1
ATOM 4503 C C . SER A 1 581 ? -12.869 53.024 -16.843 1.00 35.88 581 SER A C 1
ATOM 4505 O O . SER A 1 581 ? -12.264 53.345 -17.864 1.00 35.88 581 SER A O 1
ATOM 4507 N N . SER A 1 582 ? -13.765 53.822 -16.258 1.00 37.06 582 SER A N 1
ATOM 4508 C CA . SER A 1 582 ? -13.808 55.275 -16.461 1.00 37.06 582 SER A CA 1
ATOM 4509 C C . SER A 1 582 ? -14.344 55.942 -15.193 1.00 37.06 582 SER A C 1
ATOM 4511 O O . SER A 1 582 ? -15.553 55.991 -14.987 1.00 37.06 582 SER A O 1
ATOM 4513 N N . SER A 1 583 ? -13.440 56.401 -14.320 1.00 42.22 583 SER A N 1
ATOM 4514 C CA . SER A 1 583 ? -13.680 57.137 -13.053 1.00 42.22 583 SER A CA 1
ATOM 4515 C C . SER A 1 583 ? -14.585 56.474 -11.990 1.00 42.22 583 SER A C 1
ATOM 4517 O O . SER A 1 583 ? -14.551 56.883 -10.834 1.00 42.22 583 SER A O 1
ATOM 4519 N N . ILE A 1 584 ? -15.352 55.446 -12.348 1.00 39.84 584 ILE A N 1
ATOM 4520 C CA . ILE A 1 584 ? -16.155 54.548 -11.516 1.00 39.84 584 ILE A CA 1
ATOM 4521 C C . ILE A 1 584 ? -15.891 53.143 -12.069 1.00 39.84 584 ILE A C 1
ATOM 4523 O O . ILE A 1 584 ? -15.934 52.943 -13.285 1.00 39.84 584 ILE A O 1
ATOM 4527 N N . ILE A 1 585 ? -15.581 52.180 -11.201 1.00 38.16 585 ILE A N 1
ATOM 4528 C CA . ILE A 1 585 ? -15.382 50.786 -11.612 1.00 38.16 585 ILE A CA 1
ATOM 4529 C C . ILE A 1 585 ? -16.760 50.154 -11.827 1.00 38.16 585 ILE A C 1
ATOM 4531 O O . ILE A 1 585 ? -17.547 50.053 -10.887 1.00 38.16 585 ILE A O 1
ATOM 4535 N N . CYS A 1 586 ? -17.043 49.716 -13.056 1.00 32.72 586 CYS A N 1
ATOM 4536 C CA . CYS A 1 586 ? -18.207 48.894 -13.382 1.00 32.72 586 CYS A CA 1
ATOM 4537 C C . CYS A 1 586 ? -17.744 47.485 -13.766 1.00 32.72 586 CYS A C 1
ATOM 4539 O O . CYS A 1 586 ? -16.939 47.324 -14.687 1.00 32.72 586 CYS A O 1
ATOM 4541 N N . ILE A 1 587 ? -18.277 46.473 -13.077 1.00 40.22 587 ILE A N 1
ATOM 4542 C CA . ILE A 1 587 ? -18.019 45.055 -13.355 1.00 40.22 587 ILE A CA 1
ATOM 4543 C C . ILE A 1 587 ? -19.220 44.489 -14.117 1.00 40.22 587 ILE A C 1
ATOM 4545 O O . ILE A 1 587 ? -20.349 44.526 -13.620 1.00 40.22 587 ILE A O 1
ATOM 4549 N N . LEU A 1 588 ? -18.988 43.968 -15.325 1.00 35.16 588 LEU A N 1
ATOM 4550 C CA . LEU A 1 588 ? -20.004 43.278 -16.123 1.00 35.16 588 LEU A CA 1
ATOM 4551 C C . LEU A 1 588 ? -19.725 41.767 -16.134 1.00 35.16 588 LEU A C 1
ATOM 4553 O O . LEU A 1 588 ? -18.641 41.335 -16.521 1.00 35.16 588 LEU A O 1
ATOM 4557 N N . LEU A 1 589 ? -20.720 40.971 -15.731 1.00 35.97 589 LEU A N 1
ATOM 4558 C CA . LEU A 1 589 ? -20.642 39.509 -15.613 1.00 35.97 589 LEU A CA 1
ATOM 4559 C C . LEU A 1 589 ? -21.535 38.821 -16.658 1.00 35.97 589 LEU A C 1
ATOM 4561 O O . LEU A 1 589 ? -22.765 38.818 -16.533 1.00 35.97 589 LEU A O 1
ATOM 4565 N N . LEU A 1 590 ? -20.924 38.185 -17.659 1.00 38.44 590 LEU A N 1
ATOM 4566 C CA . LEU A 1 590 ? -21.608 37.374 -18.675 1.00 38.44 590 LEU A CA 1
ATOM 4567 C C . LEU A 1 590 ? -21.315 35.884 -18.426 1.00 38.44 590 LEU A C 1
ATOM 4569 O O . LEU A 1 590 ? -20.171 35.501 -18.210 1.00 38.44 590 LEU A O 1
ATOM 4573 N N . ILE A 1 591 ? -22.366 35.054 -18.379 1.00 36.62 591 ILE A N 1
ATOM 4574 C CA . ILE A 1 591 ? -22.300 33.643 -17.940 1.00 36.62 591 ILE A CA 1
ATOM 4575 C C . ILE A 1 591 ? -23.160 32.780 -18.868 1.00 36.62 591 ILE A C 1
ATOM 4577 O O . ILE A 1 591 ? -24.333 33.112 -19.077 1.00 36.62 591 ILE A O 1
ATOM 4581 N N . ALA A 1 592 ? -22.607 31.668 -19.362 1.00 31.66 592 ALA A N 1
ATOM 4582 C CA . ALA A 1 592 ? -23.338 30.643 -20.103 1.00 31.66 592 ALA A CA 1
ATOM 4583 C C . ALA A 1 592 ? -24.265 29.816 -19.185 1.00 31.66 592 ALA A C 1
ATOM 4585 O O . ALA A 1 592 ? -23.915 29.418 -18.073 1.00 31.66 592 ALA A O 1
ATOM 4586 N N . PHE A 1 593 ? -25.486 29.567 -19.660 1.00 31.75 593 PHE A N 1
ATOM 4587 C CA . PHE A 1 593 ? -26.607 28.958 -18.932 1.00 31.75 593 PHE A CA 1
ATOM 4588 C C . PHE A 1 593 ? -26.453 27.433 -18.745 1.00 31.75 593 PHE A C 1
ATOM 4590 O O . PHE A 1 593 ? -27.290 26.676 -19.224 1.00 31.75 593 PHE A O 1
ATOM 4597 N N . VAL A 1 594 ? -25.412 26.945 -18.063 1.00 34.19 594 VAL A N 1
ATOM 4598 C CA . VAL A 1 594 ? -25.349 25.504 -17.724 1.00 34.19 594 VAL A CA 1
ATOM 4599 C C . VAL A 1 594 ? -24.975 25.216 -16.267 1.00 34.19 594 VAL A C 1
ATOM 4601 O O . VAL A 1 594 ? -25.549 24.281 -15.719 1.00 34.19 594 VAL A O 1
ATOM 4604 N N . ASP A 1 595 ? -24.177 26.045 -15.575 1.00 38.16 595 ASP A N 1
ATOM 4605 C CA . ASP A 1 595 ? -23.600 25.597 -14.284 1.00 38.16 595 ASP A CA 1
ATOM 4606 C C . ASP A 1 595 ? -23.803 26.481 -13.036 1.00 38.16 595 ASP A C 1
ATOM 4608 O O . ASP A 1 595 ? -23.398 26.109 -11.937 1.00 38.16 595 ASP A O 1
ATOM 4612 N N . PHE A 1 596 ? -24.492 27.627 -13.121 1.00 32.09 596 PHE A N 1
ATOM 4613 C CA . PHE A 1 596 ? -24.723 28.483 -11.941 1.00 32.09 596 PHE A CA 1
ATOM 4614 C C . PHE A 1 596 ? -26.188 28.924 -11.786 1.00 32.09 596 PHE A C 1
ATOM 4616 O O . PHE A 1 596 ? -26.731 29.680 -12.591 1.00 32.09 596 PHE A O 1
ATOM 4623 N N . ARG A 1 597 ? -26.855 28.505 -10.694 1.00 35.66 597 ARG A N 1
ATOM 4624 C CA . ARG A 1 597 ? -28.206 28.992 -10.336 1.00 35.66 597 ARG A CA 1
ATOM 4625 C C . ARG A 1 597 ? -28.140 30.409 -9.748 1.00 35.66 597 ARG A C 1
ATOM 4627 O O . ARG A 1 597 ? -27.374 30.681 -8.826 1.00 35.66 597 ARG A O 1
ATOM 4634 N N . GLY A 1 598 ? -29.025 31.295 -10.214 1.00 34.12 598 GLY A N 1
ATOM 4635 C CA . GLY A 1 598 ? -28.983 32.755 -10.014 1.00 34.12 598 GLY A CA 1
ATOM 4636 C C . GLY A 1 598 ? -28.921 33.329 -8.584 1.00 34.12 598 GLY A C 1
ATOM 4637 O O . GLY A 1 598 ? -28.674 34.523 -8.455 1.00 34.12 598 GLY A O 1
ATOM 4638 N N . ARG A 1 599 ? -29.083 32.538 -7.508 1.00 36.31 599 ARG A N 1
ATOM 4639 C CA . ARG A 1 599 ? -28.874 33.016 -6.120 1.00 36.31 599 ARG A CA 1
ATOM 4640 C C . ARG A 1 599 ? -27.394 33.198 -5.756 1.00 36.31 599 ARG A C 1
ATOM 4642 O O . ARG A 1 599 ? -27.085 34.135 -5.033 1.00 36.31 599 ARG A O 1
ATOM 4649 N N . ARG A 1 600 ? -26.482 32.382 -6.304 1.00 37.56 600 ARG A N 1
ATOM 4650 C CA . ARG A 1 600 ? -25.023 32.528 -6.092 1.00 37.56 600 ARG A CA 1
ATOM 4651 C C . ARG A 1 600 ? -24.400 33.693 -6.875 1.00 37.56 600 ARG A C 1
ATOM 4653 O O . ARG A 1 600 ? -23.277 34.079 -6.598 1.00 37.56 600 ARG A O 1
ATOM 4660 N N . ARG A 1 601 ? -25.143 34.276 -7.824 1.00 40.19 601 ARG A N 1
ATOM 4661 C CA . ARG A 1 601 ? -24.687 35.366 -8.708 1.00 40.19 601 ARG A CA 1
ATOM 4662 C C . ARG A 1 601 ? -24.593 36.730 -8.004 1.00 40.19 601 ARG A C 1
ATOM 4664 O O . ARG A 1 601 ? -23.876 37.597 -8.478 1.00 40.19 601 ARG A O 1
ATOM 4671 N N . ARG A 1 602 ? -25.345 36.924 -6.909 1.00 38.00 602 ARG A N 1
ATOM 4672 C CA . ARG A 1 602 ? -25.341 38.150 -6.081 1.00 38.00 602 ARG A CA 1
ATOM 4673 C C . ARG A 1 602 ? -24.354 38.087 -4.914 1.00 38.00 602 ARG A C 1
ATOM 4675 O O . ARG A 1 602 ? -23.886 39.130 -4.479 1.00 38.00 602 ARG A O 1
ATOM 4682 N N . SER A 1 603 ? -24.057 36.892 -4.398 1.00 39.50 603 SER A N 1
ATOM 4683 C CA . SER A 1 603 ? -23.114 36.753 -3.285 1.00 39.50 603 SER A CA 1
ATOM 4684 C C . SER A 1 603 ? -21.683 37.013 -3.743 1.00 39.50 603 SER A C 1
ATOM 4686 O O . SER A 1 603 ? -20.981 37.739 -3.051 1.00 39.50 603 SER A O 1
ATOM 4688 N N . SER A 1 604 ? -21.289 36.509 -4.923 1.00 43.62 604 SER A N 1
ATOM 4689 C CA . SER A 1 604 ? -19.942 36.680 -5.493 1.00 43.62 604 SER A CA 1
ATOM 4690 C C . SER A 1 604 ? -19.607 38.140 -5.814 1.00 43.62 604 SER A C 1
ATOM 4692 O O . SER A 1 604 ? -18.542 38.619 -5.444 1.00 43.62 604 SER A O 1
ATOM 4694 N N . SER A 1 605 ? -20.546 38.887 -6.408 1.00 45.22 605 SER A N 1
ATOM 4695 C CA . SER A 1 605 ? -20.352 40.315 -6.699 1.00 45.22 605 SER A CA 1
ATOM 4696 C C . SER A 1 605 ? -20.178 41.157 -5.430 1.00 45.22 605 SER A C 1
ATOM 4698 O O . SER A 1 605 ? -19.387 42.093 -5.410 1.00 45.22 605 SER A O 1
ATOM 4700 N N . ASN A 1 606 ? -20.884 40.807 -4.350 1.00 42.38 606 ASN A N 1
ATOM 4701 C CA . ASN A 1 606 ? -20.747 41.492 -3.064 1.00 42.38 606 ASN A CA 1
ATOM 4702 C C . ASN A 1 606 ? -19.433 41.136 -2.341 1.00 42.38 606 ASN A C 1
ATOM 4704 O O . ASN A 1 606 ? -18.924 41.953 -1.575 1.00 42.38 606 ASN A O 1
ATOM 4708 N N . SER A 1 607 ? -18.877 39.938 -2.573 1.00 42.75 607 SER A N 1
ATOM 4709 C CA . SER A 1 607 ? -17.592 39.519 -1.984 1.00 42.75 607 SER A CA 1
ATOM 4710 C C . SER A 1 607 ? -16.416 40.243 -2.646 1.00 42.75 607 SER A C 1
ATOM 4712 O O . SER A 1 607 ? -15.499 40.686 -1.958 1.00 42.75 607 SER A O 1
ATOM 4714 N N . GLU A 1 608 ? -16.476 40.433 -3.966 1.00 47.69 608 GLU A N 1
ATOM 4715 C CA . GLU A 1 608 ? -15.492 41.218 -4.724 1.00 47.69 608 GLU A CA 1
ATOM 4716 C C . GLU A 1 608 ? -15.492 42.697 -4.300 1.00 47.69 608 GLU A C 1
ATOM 4718 O O . GLU A 1 608 ? -14.433 43.295 -4.115 1.00 47.69 608 GLU A O 1
ATOM 4723 N N . GLU A 1 609 ? -16.667 43.288 -4.054 1.00 44.84 609 GLU A N 1
ATOM 4724 C CA . GLU A 1 609 ? -16.768 44.674 -3.578 1.00 44.84 609 GLU A CA 1
ATOM 4725 C C . GLU A 1 609 ? -16.221 44.851 -2.143 1.00 44.84 609 GLU A C 1
ATOM 4727 O O . GLU A 1 609 ? -15.639 45.890 -1.816 1.00 44.84 609 GLU A O 1
ATOM 4732 N N . ALA A 1 610 ? -16.372 43.834 -1.284 1.00 44.53 610 ALA A N 1
ATOM 4733 C CA . ALA A 1 610 ? -15.834 43.820 0.079 1.00 44.53 610 ALA A CA 1
ATOM 4734 C C . ALA A 1 610 ? -14.300 43.687 0.107 1.00 44.53 610 ALA A C 1
ATOM 4736 O O . ALA A 1 610 ? -13.647 44.372 0.893 1.00 44.53 610 ALA A O 1
ATOM 4737 N N . LEU A 1 611 ? -13.723 42.881 -0.790 1.00 45.03 611 LEU A N 1
ATOM 4738 C CA . LEU A 1 611 ? -12.276 42.755 -1.004 1.00 45.03 611 LEU A CA 1
ATOM 4739 C C . LEU A 1 611 ? -11.631 44.074 -1.426 1.00 45.03 611 LEU A C 1
ATOM 4741 O O . LEU A 1 611 ? -10.627 44.486 -0.848 1.00 45.03 611 LEU A O 1
ATOM 4745 N N . VAL A 1 612 ? -12.226 44.758 -2.408 1.00 49.66 612 VAL A N 1
ATOM 4746 C CA . VAL A 1 612 ? -11.710 46.043 -2.906 1.00 49.66 612 VAL A CA 1
ATOM 4747 C C . VAL A 1 612 ? -11.772 47.113 -1.812 1.00 49.66 612 VAL A C 1
ATOM 4749 O O . VAL A 1 612 ? -10.845 47.910 -1.677 1.00 49.66 612 VAL A O 1
ATOM 4752 N N . LYS A 1 613 ? -12.822 47.111 -0.977 1.00 46.09 613 LYS A N 1
ATOM 4753 C CA . LYS A 1 613 ? -12.915 48.012 0.183 1.00 46.09 613 LYS A CA 1
ATOM 4754 C C . LYS A 1 613 ? -11.911 47.646 1.281 1.00 46.09 613 LYS A C 1
ATOM 4756 O O . LYS A 1 613 ? -11.243 48.547 1.777 1.00 46.09 613 LYS A O 1
ATOM 4761 N N . GLY A 1 614 ? -11.753 46.366 1.623 1.00 42.88 614 GLY A N 1
ATOM 4762 C CA . GLY A 1 614 ? -10.812 45.895 2.649 1.00 42.88 614 GLY A CA 1
ATOM 4763 C C . GLY A 1 614 ? -9.346 46.177 2.309 1.00 42.88 614 GLY A C 1
ATOM 4764 O O . GLY A 1 614 ? -8.623 46.720 3.139 1.00 42.88 614 GLY A O 1
ATOM 4765 N N . ALA A 1 615 ? -8.937 45.921 1.063 1.00 44.47 615 ALA A N 1
ATOM 4766 C CA . ALA A 1 615 ? -7.578 46.189 0.582 1.00 44.47 615 ALA A CA 1
ATOM 4767 C C . ALA A 1 615 ? -7.247 47.692 0.465 1.00 44.47 615 ALA A C 1
ATOM 4769 O O . ALA A 1 615 ? -6.081 48.068 0.398 1.00 44.47 615 ALA A O 1
ATOM 4770 N N . SER A 1 616 ? -8.260 48.568 0.439 1.00 43.88 616 SER A N 1
ATOM 4771 C CA . SER A 1 616 ? -8.050 50.023 0.362 1.00 43.88 616 SER A CA 1
ATOM 4772 C C . SER A 1 616 ? -7.793 50.696 1.717 1.00 43.88 616 SER A C 1
ATOM 4774 O O . SER A 1 616 ? -7.386 51.858 1.745 1.00 43.88 616 SER A O 1
ATOM 4776 N N . VAL A 1 617 ? -8.046 49.997 2.832 1.00 43.31 617 VAL A N 1
ATOM 4777 C CA . VAL A 1 617 ? -8.023 50.570 4.192 1.00 43.31 617 VAL A CA 1
ATOM 4778 C C . VAL A 1 617 ? -6.762 50.188 4.977 1.00 43.31 617 VAL A C 1
ATOM 4780 O O . VAL A 1 617 ? -6.330 50.977 5.815 1.00 43.31 617 VAL A O 1
ATOM 4783 N N . ASP A 1 618 ? -6.139 49.042 4.693 1.00 41.84 618 ASP A N 1
ATOM 4784 C CA . ASP A 1 618 ? -4.895 48.615 5.343 1.00 41.84 618 ASP A CA 1
ATOM 4785 C C . ASP A 1 618 ? -3.995 47.867 4.347 1.00 41.84 618 ASP A C 1
ATOM 4787 O O . ASP A 1 618 ? -4.384 46.843 3.794 1.00 41.84 618 ASP A O 1
ATOM 4791 N N . THR A 1 619 ? -2.807 48.409 4.075 1.00 45.84 619 THR A N 1
ATOM 4792 C CA . THR A 1 619 ? -1.876 47.906 3.049 1.00 45.84 619 THR A CA 1
ATOM 4793 C C . THR A 1 619 ? -0.737 47.058 3.632 1.00 45.84 619 THR A C 1
ATOM 4795 O O . THR A 1 619 ? 0.224 46.769 2.921 1.00 45.84 619 THR A O 1
ATOM 4798 N N . GLY A 1 620 ? -0.782 46.730 4.931 1.00 41.66 620 GLY A N 1
ATOM 4799 C CA . GLY A 1 620 ? 0.319 46.090 5.668 1.00 41.66 620 GLY A CA 1
ATOM 4800 C C . GLY A 1 620 ? 0.122 44.621 6.069 1.00 41.66 620 GLY A C 1
ATOM 4801 O O . GLY A 1 620 ? 1.003 44.065 6.722 1.00 41.66 620 GLY A O 1
ATOM 4802 N N . THR A 1 621 ? -0.999 43.987 5.728 1.00 40.00 621 THR A N 1
ATOM 4803 C CA . THR A 1 621 ? -1.343 42.611 6.144 1.00 40.00 621 THR A CA 1
ATOM 4804 C C . THR A 1 621 ? -1.001 41.562 5.071 1.00 40.00 621 THR A C 1
ATOM 4806 O O . THR A 1 621 ? -0.952 41.864 3.879 1.00 40.00 621 THR A O 1
ATOM 4809 N N . ARG A 1 622 ? -0.713 40.314 5.487 1.00 40.44 622 ARG A N 1
ATOM 4810 C CA . ARG A 1 622 ? -0.390 39.185 4.586 1.00 40.44 622 ARG A CA 1
ATOM 4811 C C . ARG A 1 622 ? -1.615 38.793 3.746 1.00 40.44 622 ARG A C 1
ATOM 4813 O O . ARG A 1 622 ? -2.747 38.876 4.213 1.00 40.44 622 ARG A O 1
ATOM 4820 N N . THR A 1 623 ? -1.389 38.310 2.524 1.00 44.28 623 THR A N 1
ATOM 4821 C CA . THR A 1 623 ? -2.428 37.863 1.566 1.00 44.28 623 THR A CA 1
ATOM 4822 C C . THR A 1 623 ? -3.431 36.863 2.148 1.00 44.28 623 THR A C 1
ATOM 4824 O O . THR A 1 623 ? -4.607 36.865 1.786 1.00 44.28 623 THR A O 1
ATOM 4827 N N . ASP A 1 624 ? -2.966 36.047 3.083 1.00 42.81 624 ASP A N 1
ATOM 4828 C CA . ASP A 1 624 ? -3.680 34.938 3.706 1.00 42.81 624 ASP A CA 1
ATOM 4829 C C . ASP A 1 624 ? -4.803 35.458 4.630 1.00 42.81 624 ASP A C 1
ATOM 4831 O O . ASP A 1 624 ? -5.887 34.875 4.700 1.00 42.81 624 ASP A O 1
ATOM 4835 N N . ASP A 1 625 ? -4.591 36.623 5.254 1.00 43.69 625 ASP A N 1
ATOM 4836 C CA . ASP A 1 625 ? -5.553 37.253 6.162 1.00 43.69 625 ASP A CA 1
ATOM 4837 C C . ASP A 1 625 ? -6.729 37.892 5.398 1.00 43.69 625 ASP A C 1
ATOM 4839 O O . ASP A 1 625 ? -7.867 37.851 5.872 1.00 43.69 625 ASP A O 1
ATOM 4843 N N . HIS A 1 626 ? -6.521 38.396 4.173 1.00 42.81 626 HIS A N 1
ATOM 4844 C CA . HIS A 1 626 ? -7.603 38.918 3.318 1.00 42.81 626 HIS A CA 1
ATOM 4845 C C . HIS A 1 626 ? -8.494 37.809 2.726 1.00 42.81 626 HIS A C 1
ATOM 4847 O O . HIS A 1 626 ? -9.685 38.031 2.483 1.00 42.81 626 HIS A O 1
ATOM 4853 N N . ALA A 1 627 ? -7.966 36.593 2.548 1.00 40.53 627 ALA A N 1
ATOM 4854 C CA . ALA A 1 627 ? -8.746 35.437 2.100 1.00 40.53 627 ALA A CA 1
ATOM 4855 C C . ALA A 1 627 ? -9.799 34.997 3.137 1.00 40.53 627 ALA A C 1
ATOM 4857 O O . ALA A 1 627 ? -10.856 34.482 2.773 1.00 40.53 627 ALA A O 1
ATOM 4858 N N . SER A 1 628 ? -9.579 35.286 4.424 1.00 39.06 628 SER A N 1
ATOM 4859 C CA . SER A 1 628 ? -10.598 35.082 5.462 1.00 39.06 628 SER A CA 1
ATOM 4860 C C . SER A 1 628 ? -11.808 36.021 5.297 1.00 39.06 628 SER A C 1
ATOM 4862 O O . SER A 1 628 ? -12.930 35.666 5.656 1.00 39.06 628 SER A O 1
ATOM 4864 N N . THR A 1 629 ? -11.616 37.194 4.675 1.00 42.03 629 THR A N 1
ATOM 4865 C CA . THR A 1 629 ? -12.689 38.167 4.397 1.00 42.03 629 THR A CA 1
ATOM 4866 C C . THR A 1 629 ? -13.560 37.739 3.207 1.00 42.03 629 THR A C 1
ATOM 4868 O O . THR A 1 629 ? -14.751 38.040 3.176 1.00 42.03 629 THR A O 1
ATOM 4871 N N . LEU A 1 630 ? -13.008 36.958 2.268 1.00 40.38 630 LEU A N 1
ATOM 4872 C CA . LEU A 1 630 ? -13.725 36.351 1.133 1.00 40.38 630 LEU A CA 1
ATOM 4873 C C . LEU A 1 630 ? -14.792 35.324 1.557 1.00 40.38 630 LEU A C 1
ATOM 4875 O O . LEU A 1 630 ? -15.760 35.112 0.828 1.00 40.38 630 LEU A O 1
ATOM 4879 N N . LEU A 1 631 ? -14.648 34.719 2.742 1.00 41.16 631 LEU A N 1
ATOM 4880 C CA . LEU A 1 631 ? -15.652 33.827 3.336 1.00 41.16 631 LEU A CA 1
ATOM 4881 C C . LEU A 1 631 ? -16.820 34.592 3.993 1.00 41.16 631 LEU A C 1
ATOM 4883 O O . LEU A 1 631 ? -17.871 33.998 4.232 1.00 41.16 631 LEU A O 1
ATOM 4887 N N . ASN A 1 632 ? -16.673 35.905 4.220 1.00 39.75 632 ASN A N 1
ATOM 4888 C CA . ASN A 1 632 ? -17.659 36.779 4.862 1.00 39.75 632 ASN A CA 1
ATOM 4889 C C . ASN A 1 632 ? -18.241 37.792 3.860 1.00 39.75 632 ASN A C 1
ATOM 4891 O O . ASN A 1 632 ? -18.006 38.999 3.928 1.00 39.75 632 ASN A O 1
ATOM 4895 N N . GLY A 1 633 ? -19.035 37.302 2.909 1.00 34.81 633 GLY A N 1
ATOM 4896 C CA . GLY A 1 633 ? -19.837 38.163 2.041 1.00 34.81 633 GLY A CA 1
ATOM 4897 C C . GLY A 1 633 ? -20.957 38.867 2.816 1.00 34.81 633 GLY A C 1
ATOM 4898 O O . GLY A 1 633 ? -22.003 38.278 3.033 1.00 34.81 633 GLY A O 1
ATOM 4899 N N . SER A 1 634 ? -20.733 40.127 3.198 1.00 36.66 634 SER A N 1
ATOM 4900 C CA . SER A 1 634 ? -21.729 41.197 3.397 1.00 36.66 634 SER A CA 1
ATOM 4901 C C . SER A 1 634 ? -23.113 40.835 3.984 1.00 36.66 634 SER A C 1
ATOM 4903 O O . SER A 1 634 ? -24.125 41.257 3.424 1.00 36.66 634 SER A O 1
ATOM 4905 N N . ASP A 1 635 ? -23.186 40.144 5.116 1.00 32.44 635 ASP A N 1
ATOM 4906 C CA . ASP A 1 635 ? -24.329 40.280 6.024 1.00 32.44 635 ASP A CA 1
ATOM 4907 C C . ASP A 1 635 ? -23.788 40.823 7.347 1.00 32.44 635 ASP A C 1
ATOM 4909 O O . ASP A 1 635 ? -22.748 40.398 7.844 1.00 32.44 635 ASP A O 1
ATOM 4913 N N . SER A 1 636 ? -24.436 41.862 7.862 1.00 34.19 636 SER A N 1
ATOM 4914 C CA . SER A 1 636 ? -23.946 42.735 8.932 1.00 34.19 636 SER A CA 1
ATOM 4915 C C . SER A 1 636 ? -23.904 42.109 10.332 1.00 34.19 636 SER A C 1
ATOM 4917 O O . SER A 1 636 ? -23.910 42.851 11.303 1.00 34.19 636 SER A O 1
ATOM 4919 N N . ASP A 1 637 ? -23.816 40.787 10.447 1.00 31.83 637 ASP A N 1
ATOM 4920 C CA . ASP A 1 637 ? -23.625 40.068 11.705 1.00 31.83 637 ASP A CA 1
ATOM 4921 C C . ASP A 1 637 ? -22.640 38.914 11.448 1.00 31.83 637 ASP A C 1
ATOM 4923 O O . ASP A 1 637 ? -22.962 37.934 10.779 1.00 31.83 637 ASP A O 1
ATOM 4927 N N . GLY A 1 638 ? -21.397 39.069 11.912 1.00 33.56 638 GLY A N 1
ATOM 4928 C CA . GLY A 1 638 ? -20.290 38.149 11.640 1.00 33.56 638 GLY A CA 1
ATOM 4929 C C . GLY A 1 638 ? -20.428 36.780 12.311 1.00 33.56 638 GLY A C 1
ATOM 4930 O O . GLY A 1 638 ? -19.755 36.517 13.304 1.00 33.56 638 GLY A O 1
ATOM 4931 N N . GLU A 1 639 ? -21.245 35.884 11.752 1.00 33.78 639 GLU A N 1
ATOM 4932 C CA . GLU A 1 639 ? -21.346 34.488 12.192 1.00 33.78 639 GLU A CA 1
ATOM 4933 C C . GLU A 1 639 ? -21.304 33.497 11.003 1.00 33.78 639 GLU A C 1
ATOM 4935 O O . GLU A 1 639 ? -22.127 33.531 10.093 1.00 33.78 639 GLU A O 1
ATOM 4940 N N . ASN A 1 640 ? -20.322 32.586 11.040 1.00 33.62 640 ASN A N 1
ATOM 4941 C CA . ASN A 1 640 ? -19.992 31.556 10.042 1.00 33.62 640 ASN A CA 1
ATOM 4942 C C . ASN A 1 640 ? -21.197 30.732 9.522 1.00 33.62 640 ASN A C 1
ATOM 4944 O O . ASN A 1 640 ? -21.828 29.993 10.279 1.00 33.62 640 ASN A O 1
ATOM 4948 N N . VAL A 1 641 ? -21.439 30.744 8.202 1.00 35.72 641 VAL A N 1
ATOM 4949 C CA . VAL A 1 641 ? -22.584 30.058 7.554 1.00 35.72 641 VAL A CA 1
ATOM 4950 C C . VAL A 1 641 ? -22.309 28.592 7.153 1.00 35.72 641 VAL A C 1
ATOM 4952 O O . VAL A 1 641 ? -23.251 27.819 7.010 1.00 35.72 641 VAL A O 1
ATOM 4955 N N . PHE A 1 642 ? -21.057 28.127 7.046 1.00 34.81 642 PHE A N 1
ATOM 4956 C CA . PHE A 1 642 ? -20.786 26.746 6.584 1.00 34.81 642 PHE A CA 1
ATOM 4957 C C . PHE A 1 642 ? -20.843 25.658 7.667 1.00 34.81 642 PHE A C 1
ATOM 4959 O O . PHE A 1 642 ? -21.031 24.489 7.340 1.00 34.81 642 PHE A O 1
ATOM 4966 N N . VAL A 1 643 ? -20.742 26.021 8.949 1.00 32.19 643 VAL A N 1
ATOM 4967 C CA . VAL A 1 643 ? -20.853 25.058 10.063 1.00 32.19 643 VAL A CA 1
ATOM 4968 C C . VAL A 1 643 ? -22.269 25.037 10.644 1.00 32.19 643 VAL A C 1
ATOM 4970 O O . VAL A 1 643 ? -22.708 23.996 11.135 1.00 32.19 643 VAL A O 1
ATOM 4973 N N . ARG A 1 644 ? -23.022 26.140 10.521 1.00 30.02 644 ARG A N 1
ATOM 4974 C CA . ARG A 1 644 ? -24.362 26.285 11.102 1.00 30.02 644 ARG A CA 1
ATOM 4975 C C . ARG A 1 644 ? -25.454 25.485 10.402 1.00 30.02 644 ARG A C 1
ATOM 4977 O O . ARG A 1 644 ? -26.258 24.888 11.095 1.00 30.02 644 ARG A O 1
ATOM 4984 N N . ASP A 1 645 ? -25.496 25.359 9.077 1.00 35.97 645 ASP A N 1
ATOM 4985 C CA . ASP A 1 645 ? -26.692 24.769 8.433 1.00 35.97 645 ASP A CA 1
ATOM 4986 C C . ASP A 1 645 ? -26.924 23.274 8.778 1.00 35.97 645 ASP A C 1
ATOM 4988 O O . ASP A 1 645 ? -28.062 22.804 8.823 1.00 35.97 645 ASP A O 1
ATOM 4992 N N . ALA A 1 646 ? -25.869 22.517 9.109 1.00 34.62 646 ALA A N 1
ATOM 4993 C CA . ALA A 1 646 ? -25.990 21.129 9.577 1.00 34.62 646 ALA A CA 1
ATOM 4994 C C . ALA A 1 646 ? -26.179 21.006 11.105 1.00 34.62 646 ALA A C 1
ATOM 4996 O O . ALA A 1 646 ? -26.835 20.063 11.564 1.00 34.62 646 ALA A O 1
ATOM 4997 N N . THR A 1 647 ? -25.630 21.946 11.884 1.00 37.38 647 THR A N 1
ATOM 4998 C CA . THR A 1 647 ? -25.709 21.960 13.357 1.00 37.38 647 THR A CA 1
ATOM 4999 C C . THR A 1 647 ? -26.968 22.677 13.870 1.00 37.38 647 THR A C 1
ATOM 5001 O O . THR A 1 647 ? -27.697 22.111 14.685 1.00 37.38 647 THR A O 1
ATOM 5004 N N . ASP A 1 648 ? -27.337 23.832 13.313 1.00 36.19 648 ASP A N 1
ATOM 5005 C CA . ASP A 1 648 ? -28.544 24.601 13.655 1.00 36.19 648 ASP A CA 1
ATOM 5006 C C . ASP A 1 648 ? -29.840 23.919 13.181 1.00 36.19 648 ASP A C 1
ATOM 5008 O O . ASP A 1 648 ? -30.870 24.010 13.857 1.00 36.19 648 ASP A O 1
ATOM 5012 N N . TYR A 1 649 ? -29.827 23.159 12.075 1.00 41.69 649 TYR A N 1
ATOM 5013 C CA . TYR A 1 649 ? -30.999 22.363 11.663 1.00 41.69 649 TYR A CA 1
ATOM 5014 C C . TYR A 1 649 ? -31.265 21.174 12.607 1.00 41.69 649 TYR A C 1
ATOM 5016 O O . TYR A 1 649 ? -32.413 20.748 12.775 1.00 41.69 649 TYR A O 1
ATOM 5024 N N . ALA A 1 650 ? -30.218 20.635 13.245 1.00 38.69 650 ALA A N 1
ATOM 5025 C CA . ALA A 1 650 ? -30.341 19.587 14.259 1.00 38.69 650 ALA A CA 1
ATOM 5026 C C . ALA A 1 650 ? -30.855 20.153 15.596 1.00 38.69 650 ALA A C 1
ATOM 5028 O O . ALA A 1 650 ? -31.754 19.558 16.201 1.00 38.69 650 ALA A O 1
ATOM 5029 N N . ALA A 1 651 ? -30.365 21.332 15.992 1.00 39.62 651 ALA A N 1
ATOM 5030 C CA . ALA A 1 651 ? -30.785 22.033 17.205 1.00 39.62 651 ALA A CA 1
ATOM 5031 C C . ALA A 1 651 ? -32.240 22.544 17.133 1.00 39.62 651 ALA A C 1
ATOM 5033 O O . ALA A 1 651 ? -32.983 22.462 18.111 1.00 39.62 651 ALA A O 1
ATOM 5034 N N . SER A 1 652 ? -32.695 23.013 15.965 1.00 39.03 652 SER A N 1
ATOM 5035 C CA . SER A 1 652 ? -34.031 23.615 15.788 1.00 39.03 652 SER A CA 1
ATOM 5036 C C . SER A 1 652 ? -35.198 22.617 15.675 1.00 39.03 652 SER A C 1
ATOM 5038 O O . SER A 1 652 ? -36.342 23.001 15.914 1.00 39.03 652 SER A O 1
ATOM 5040 N N . ASN A 1 653 ? -34.943 21.334 15.373 1.00 43.56 653 ASN A N 1
ATOM 5041 C CA . ASN A 1 653 ? -35.991 20.324 15.129 1.00 43.56 653 ASN A CA 1
ATOM 5042 C C . ASN A 1 653 ? -36.148 19.249 16.229 1.00 43.56 653 ASN A C 1
ATOM 5044 O O . ASN A 1 653 ? -36.897 18.288 16.049 1.00 43.56 653 ASN A O 1
ATOM 5048 N N . GLY A 1 654 ? -35.467 19.378 17.374 1.00 46.16 654 GLY A N 1
ATOM 5049 C CA . GLY A 1 654 ? -35.691 18.513 18.544 1.00 46.16 654 GLY A CA 1
ATOM 5050 C C . GLY A 1 654 ? -35.256 17.045 18.389 1.00 46.16 654 GLY A C 1
ATOM 5051 O O . GLY A 1 654 ? -35.699 16.192 19.160 1.00 46.16 654 GLY A O 1
ATOM 5052 N N . PHE A 1 655 ? -34.393 16.734 17.416 1.00 47.97 655 PHE A N 1
ATOM 5053 C CA . PHE A 1 655 ? -33.900 15.372 17.159 1.00 47.97 655 PHE A CA 1
ATOM 5054 C C . PHE A 1 655 ? -32.856 14.881 18.179 1.00 47.97 655 PHE A C 1
ATOM 5056 O O . PHE A 1 655 ? -32.642 13.677 18.293 1.00 47.97 655 PHE A O 1
ATOM 5063 N N . GLU A 1 656 ? -32.262 15.773 18.978 1.00 48.94 656 GLU A N 1
ATOM 5064 C CA . GLU A 1 656 ? -31.217 15.446 19.966 1.00 48.94 656 GLU A CA 1
ATOM 5065 C C . GLU A 1 656 ? -31.672 14.527 21.121 1.00 48.94 656 GLU A C 1
ATOM 5067 O O . GLU A 1 656 ? -30.845 14.020 21.877 1.00 48.94 656 GLU A O 1
ATOM 5072 N N . LYS A 1 657 ? -32.979 14.271 21.273 1.00 50.62 657 LYS A N 1
ATOM 5073 C CA . LYS A 1 657 ? -33.546 13.544 22.427 1.00 50.62 657 LYS A CA 1
ATOM 5074 C C . LYS A 1 657 ? -33.773 12.038 22.223 1.00 50.62 657 LYS A C 1
ATOM 5076 O O . LYS A 1 657 ? -34.272 11.387 23.138 1.00 50.62 657 LYS A O 1
ATOM 5081 N N . ARG A 1 658 ? -33.468 11.473 21.049 1.00 57.75 658 ARG A N 1
ATOM 5082 C CA . ARG A 1 658 ? -34.052 10.177 20.641 1.00 57.75 658 ARG A CA 1
ATOM 5083 C C . ARG A 1 658 ? -33.308 8.917 21.087 1.00 57.75 658 ARG A C 1
ATOM 5085 O O . ARG A 1 658 ? -33.962 7.929 21.396 1.00 57.75 658 ARG A O 1
ATOM 5092 N N . PHE A 1 659 ? -31.989 8.964 21.280 1.00 65.62 659 PHE A N 1
ATOM 5093 C CA . PHE A 1 659 ? -31.290 7.870 21.966 1.00 65.62 659 PHE A CA 1
ATOM 5094 C C . PHE A 1 659 ? -31.198 8.130 23.471 1.00 65.62 659 PHE A C 1
ATOM 5096 O O . PHE A 1 659 ? -30.189 8.602 24.007 1.00 65.62 659 PHE A O 1
ATOM 5103 N N . THR A 1 660 ? -32.305 7.853 24.152 1.00 70.50 660 THR A N 1
ATOM 5104 C CA . THR A 1 660 ? -32.417 7.890 25.610 1.00 70.50 660 THR A CA 1
ATOM 5105 C C . THR A 1 660 ? -33.082 6.609 26.100 1.00 70.50 660 THR A C 1
ATOM 5107 O O . THR A 1 660 ? -33.886 5.998 25.392 1.00 70.50 660 THR A O 1
ATOM 5110 N N . ILE A 1 661 ? -32.774 6.206 27.335 1.00 82.31 661 ILE A N 1
ATOM 5111 C CA . ILE A 1 661 ? -33.476 5.095 27.994 1.00 82.31 661 ILE A CA 1
ATOM 5112 C C . ILE A 1 661 ? -34.994 5.348 28.025 1.00 82.31 661 ILE A C 1
ATOM 5114 O O . ILE A 1 661 ? -35.779 4.413 27.895 1.00 82.31 661 ILE A O 1
ATOM 5118 N N . GLU A 1 662 ? -35.404 6.616 28.086 1.00 80.88 662 GLU A N 1
ATOM 5119 C CA . GLU A 1 662 ? -36.799 7.048 28.014 1.00 80.88 662 GLU A CA 1
ATOM 5120 C C . GLU A 1 662 ? -37.498 6.671 26.698 1.00 80.88 662 GLU A C 1
ATOM 5122 O O . GLU A 1 662 ? -38.634 6.185 26.698 1.00 80.88 662 GLU A O 1
ATOM 5127 N N . CYS A 1 663 ? -36.825 6.849 25.559 1.00 78.94 663 CYS A N 1
ATOM 5128 C CA . CYS A 1 663 ? -37.371 6.439 24.267 1.00 78.94 663 CYS A CA 1
ATOM 5129 C C . CYS A 1 663 ? -37.554 4.921 24.208 1.00 78.94 663 CYS A C 1
ATOM 5131 O O . CYS A 1 663 ? -38.616 4.442 23.804 1.00 78.94 663 CYS A O 1
ATOM 5133 N N . PHE A 1 664 ? -36.574 4.156 24.697 1.00 83.81 664 PHE A N 1
ATOM 5134 C CA . PHE A 1 664 ? -36.697 2.702 24.743 1.00 83.81 664 PHE A CA 1
ATOM 5135 C C . PHE A 1 664 ? -37.818 2.240 25.694 1.00 83.81 664 PHE A C 1
ATOM 5137 O O . PHE A 1 664 ? -38.579 1.334 25.342 1.00 83.81 664 PHE A O 1
ATOM 5144 N N . ARG A 1 665 ? -38.008 2.921 26.836 1.00 87.19 665 ARG A N 1
ATOM 5145 C CA . ARG A 1 665 ? -39.152 2.709 27.740 1.00 87.19 665 ARG A CA 1
ATOM 5146 C C . ARG A 1 665 ? -40.479 2.885 27.007 1.00 87.19 665 ARG A C 1
ATOM 5148 O O . ARG A 1 665 ? -41.321 1.991 27.019 1.00 87.19 665 ARG A O 1
ATOM 5155 N N . THR A 1 666 ? -40.623 4.003 26.301 1.00 85.94 666 THR A N 1
ATOM 5156 C CA . THR A 1 666 ? -41.837 4.342 25.544 1.00 85.94 666 THR A CA 1
ATOM 5157 C C . THR A 1 666 ? -42.149 3.290 24.471 1.00 85.94 666 THR A C 1
ATOM 5159 O O . THR A 1 666 ? -43.303 2.898 24.271 1.00 85.94 666 THR A O 1
ATOM 5162 N N . LEU A 1 667 ? -41.125 2.772 23.786 1.00 84.94 667 LEU A N 1
ATOM 5163 C CA . LEU A 1 667 ? -41.282 1.707 22.791 1.00 84.94 667 LEU A CA 1
ATOM 5164 C C . LEU A 1 667 ? -41.739 0.385 23.420 1.00 84.94 667 LEU A C 1
ATOM 5166 O O . LEU A 1 667 ? -42.585 -0.303 22.837 1.00 84.94 667 LEU A O 1
ATOM 5170 N N . ALA A 1 668 ? -41.196 0.037 24.588 1.00 89.94 668 ALA A N 1
ATOM 5171 C CA . ALA A 1 668 ? -41.555 -1.166 25.334 1.00 89.94 668 ALA A CA 1
ATOM 5172 C C . ALA A 1 668 ? -42.974 -1.103 25.922 1.00 89.94 668 ALA A C 1
ATOM 5174 O O . ALA A 1 668 ? -43.643 -2.132 25.997 1.00 89.94 668 ALA A O 1
ATOM 5175 N N . GLU A 1 669 ? -43.448 0.086 26.297 1.00 89.75 669 GLU A N 1
ATOM 5176 C CA . GLU A 1 669 ? -44.800 0.305 26.825 1.00 89.75 669 GLU A CA 1
ATOM 5177 C C . GLU A 1 669 ? -45.866 0.369 25.723 1.00 89.75 669 GLU A C 1
ATOM 5179 O O . GLU A 1 669 ? -46.963 -0.160 25.893 1.00 89.75 669 GLU A O 1
ATOM 5184 N N . SER A 1 670 ? -45.552 0.981 24.578 1.00 87.62 670 SER A N 1
ATOM 5185 C CA . SER A 1 670 ? -46.525 1.200 23.497 1.00 87.62 670 SER A CA 1
ATOM 5186 C C . SER A 1 670 ? -46.867 -0.062 22.697 1.00 87.62 670 SER A C 1
ATOM 5188 O O . SER A 1 670 ? -48.037 -0.292 22.388 1.00 87.62 670 SER A O 1
ATOM 5190 N N . LYS A 1 671 ? -45.870 -0.887 22.344 1.00 88.44 671 LYS A N 1
ATOM 5191 C CA . LYS A 1 671 ? -46.048 -2.147 21.590 1.00 88.44 671 LYS A CA 1
ATOM 5192 C C . LYS A 1 671 ? -45.186 -3.267 22.196 1.00 88.44 671 LYS A C 1
ATOM 5194 O O . LYS A 1 671 ? -44.199 -3.678 21.580 1.00 88.44 671 LYS A O 1
ATOM 5199 N N . PRO A 1 672 ? -45.540 -3.775 23.390 1.00 92.88 672 PRO A N 1
ATOM 5200 C CA . PRO A 1 672 ? -44.691 -4.674 24.179 1.00 92.88 672 PRO A CA 1
ATOM 5201 C C . PRO A 1 672 ? -44.329 -5.982 23.467 1.00 92.88 672 PRO A C 1
ATOM 5203 O O . PRO A 1 672 ? -43.201 -6.461 23.599 1.00 92.88 672 PRO A O 1
ATOM 5206 N N . ASP A 1 673 ? -45.262 -6.530 22.686 1.00 94.62 673 ASP A N 1
ATOM 5207 C CA . ASP A 1 673 ? -45.118 -7.828 22.016 1.00 94.62 673 ASP A CA 1
ATOM 5208 C C . ASP A 1 673 ? -44.458 -7.732 20.632 1.00 94.62 673 ASP A C 1
ATOM 5210 O O . ASP A 1 673 ? -44.236 -8.749 19.975 1.00 94.62 673 ASP A O 1
ATOM 5214 N N . ARG A 1 674 ? -44.126 -6.520 20.161 1.00 91.12 674 ARG A N 1
ATOM 5215 C CA . ARG A 1 674 ? -43.458 -6.349 18.866 1.00 91.12 674 ARG A CA 1
ATOM 5216 C C . ARG A 1 674 ? -42.037 -6.901 18.948 1.00 91.12 674 ARG A C 1
ATOM 5218 O O . ARG A 1 674 ? -41.319 -6.651 19.918 1.00 91.12 674 ARG A O 1
ATOM 5225 N N . LEU A 1 675 ? -41.633 -7.635 17.915 1.00 92.94 675 LEU A N 1
ATOM 5226 C CA . LEU A 1 675 ? -40.275 -8.150 17.787 1.00 92.94 675 LEU A CA 1
ATOM 5227 C C . LEU A 1 675 ? -39.291 -6.981 17.651 1.00 92.94 675 LEU A C 1
ATOM 5229 O O . LEU A 1 675 ? -39.439 -6.152 16.754 1.00 92.94 675 LEU A O 1
ATOM 5233 N N . MET A 1 676 ? -38.301 -6.923 18.540 1.00 90.12 676 MET A N 1
ATOM 5234 C CA . MET A 1 676 ? -37.226 -5.932 18.483 1.00 90.12 676 MET A CA 1
ATOM 5235 C C . MET A 1 676 ? -36.007 -6.516 17.774 1.00 90.12 676 MET A C 1
ATOM 5237 O O . MET A 1 676 ? -35.480 -5.919 16.839 1.00 90.12 676 MET A O 1
ATOM 5241 N N . TYR A 1 677 ? -35.584 -7.709 18.194 1.00 92.31 677 TYR A N 1
ATOM 5242 C CA . TYR A 1 677 ? -34.373 -8.332 17.682 1.00 92.31 677 TYR A CA 1
ATOM 5243 C C . TYR A 1 677 ? -34.510 -9.851 17.602 1.00 92.31 677 TYR A C 1
ATOM 5245 O O . TYR A 1 677 ? -35.087 -10.460 18.503 1.00 92.31 677 TYR A O 1
ATOM 5253 N N . ALA A 1 678 ? -33.980 -10.464 16.547 1.00 94.38 678 ALA A N 1
ATOM 5254 C CA . ALA A 1 678 ? -33.991 -11.911 16.348 1.00 94.38 678 ALA A CA 1
ATOM 5255 C C . ALA A 1 678 ? -32.639 -12.421 15.839 1.00 94.38 678 ALA A C 1
ATOM 5257 O O . ALA A 1 678 ? -32.006 -11.790 14.996 1.00 94.38 678 ALA A O 1
ATOM 5258 N N . TRP A 1 679 ? -32.231 -13.587 16.332 1.00 94.69 679 TRP A N 1
ATOM 5259 C CA . TRP A 1 679 ? -31.018 -14.287 15.929 1.00 94.69 679 TRP A CA 1
ATOM 5260 C C . TRP A 1 679 ? -31.340 -15.417 14.951 1.00 94.69 679 TRP A C 1
ATOM 5262 O O . TRP A 1 679 ? -32.278 -16.186 15.185 1.00 94.69 679 TRP A O 1
ATOM 5272 N N . LEU A 1 680 ? -30.565 -15.519 13.872 1.00 95.44 680 LEU A N 1
ATOM 5273 C CA . LEU A 1 680 ? -30.756 -16.479 12.789 1.00 95.44 680 LEU A CA 1
ATOM 5274 C C . LEU A 1 680 ? -29.697 -17.595 12.797 1.00 95.44 680 LEU A C 1
ATOM 5276 O O . LEU A 1 680 ? -28.532 -17.347 13.110 1.00 95.44 680 LEU A O 1
ATOM 5280 N N . ASP A 1 681 ? -30.104 -18.811 12.420 1.00 93.38 681 ASP A N 1
ATOM 5281 C CA . ASP A 1 681 ? -29.208 -19.948 12.152 1.00 93.38 681 ASP A CA 1
ATOM 5282 C C . ASP A 1 681 ? -28.653 -19.964 10.710 1.00 93.38 681 ASP A C 1
ATOM 5284 O O . ASP A 1 681 ? -28.870 -19.040 9.918 1.00 93.38 681 ASP A O 1
ATOM 5288 N N . GLU A 1 682 ? -27.915 -21.026 10.372 1.00 91.50 682 GLU A N 1
ATOM 5289 C CA . GLU A 1 682 ? -27.287 -21.243 9.060 1.00 91.50 682 GLU A CA 1
ATOM 5290 C C . GLU A 1 682 ? -28.304 -21.459 7.924 1.00 91.50 682 GLU A C 1
ATOM 5292 O O . GLU A 1 682 ? -27.965 -21.337 6.747 1.00 91.50 682 GLU A O 1
ATOM 5297 N N . GLU A 1 683 ? -29.573 -21.686 8.264 1.00 91.31 683 GLU A N 1
ATOM 5298 C CA . GLU A 1 683 ? -30.706 -21.825 7.352 1.00 91.31 683 GLU A CA 1
ATOM 5299 C C . GLU A 1 683 ? -31.640 -20.597 7.368 1.00 91.31 683 GLU A C 1
ATOM 5301 O O . GLU A 1 683 ? -32.721 -20.616 6.759 1.00 91.31 683 GLU A O 1
ATOM 5306 N N . ALA A 1 684 ? -31.213 -19.509 8.020 1.00 92.06 684 ALA A N 1
ATOM 5307 C CA . ALA A 1 684 ? -31.943 -18.258 8.203 1.00 92.06 684 ALA A CA 1
ATOM 5308 C C . ALA A 1 684 ? -33.271 -18.407 8.972 1.00 92.06 684 ALA A C 1
ATOM 5310 O O . ALA A 1 684 ? -34.211 -17.635 8.749 1.00 92.06 684 ALA A O 1
ATOM 5311 N N . ASN A 1 685 ? -33.404 -19.393 9.857 1.00 95.50 685 ASN A N 1
ATOM 5312 C CA . ASN A 1 685 ? -34.533 -19.519 10.780 1.00 95.50 685 ASN A CA 1
ATOM 5313 C C . ASN A 1 685 ? -34.259 -18.747 12.070 1.00 95.50 685 ASN A C 1
ATOM 5315 O O . ASN A 1 685 ? -33.129 -18.704 12.546 1.00 95.50 685 ASN A O 1
ATOM 5319 N N . VAL A 1 686 ? -35.306 -18.166 12.659 1.00 96.31 686 VAL A N 1
ATOM 5320 C CA . VAL A 1 686 ? -35.207 -17.547 13.986 1.00 96.31 686 VAL A CA 1
ATOM 5321 C C . VAL A 1 686 ? -34.989 -18.635 15.033 1.00 96.31 686 VAL A C 1
ATOM 5323 O O . VAL A 1 686 ? -35.861 -19.481 15.232 1.00 96.31 686 VAL A O 1
ATOM 5326 N N . VAL A 1 687 ? -33.850 -18.580 15.721 1.00 94.94 687 VAL A N 1
ATOM 5327 C CA . VAL A 1 687 ? -33.508 -19.495 16.824 1.00 94.94 687 VAL A CA 1
ATOM 5328 C C . VAL A 1 687 ? -33.598 -18.840 18.196 1.00 94.94 687 VAL A C 1
ATOM 5330 O O . VAL A 1 687 ? -33.804 -19.536 19.187 1.00 94.94 687 VAL A O 1
ATOM 5333 N N . ASP A 1 688 ? -33.492 -17.513 18.260 1.00 92.69 688 ASP A N 1
ATOM 5334 C CA . ASP A 1 688 ? -33.709 -16.740 19.481 1.00 92.69 688 ASP A CA 1
ATOM 5335 C C . ASP A 1 688 ? -34.261 -15.351 19.142 1.00 92.69 688 ASP A C 1
ATOM 5337 O O . ASP A 1 688 ? -34.055 -14.843 18.038 1.00 92.69 688 ASP A O 1
ATOM 5341 N N . SER A 1 689 ? -34.996 -14.731 20.063 1.00 94.88 689 SER A N 1
ATOM 5342 C CA . SER A 1 689 ? -35.602 -13.422 19.824 1.00 94.88 689 SER A CA 1
ATOM 5343 C C . SER A 1 689 ? -35.985 -12.685 21.101 1.00 94.88 689 SER A C 1
ATOM 5345 O O . SER A 1 689 ? -36.335 -13.294 22.111 1.00 94.88 689 SER A O 1
ATOM 5347 N N . TYR A 1 690 ? -36.007 -11.357 21.008 1.00 94.62 690 TYR A N 1
ATOM 5348 C CA . TYR A 1 690 ? -36.564 -10.481 22.024 1.00 94.62 690 TYR A CA 1
ATOM 5349 C C . TYR A 1 690 ? -37.666 -9.596 21.464 1.00 94.62 690 TYR A C 1
ATOM 5351 O O . TYR A 1 690 ? -37.464 -8.833 20.513 1.00 94.62 690 TYR A O 1
ATOM 5359 N N . THR A 1 691 ? -38.825 -9.629 22.121 1.00 95.44 691 THR A N 1
ATOM 5360 C CA . THR A 1 691 ? -39.795 -8.540 22.012 1.00 95.44 691 THR A CA 1
ATOM 5361 C C . THR A 1 691 ? -39.281 -7.296 22.734 1.00 95.44 691 THR A C 1
ATOM 5363 O O . THR A 1 691 ? -38.384 -7.369 23.582 1.00 95.44 691 THR A O 1
ATOM 5366 N N . ARG A 1 692 ? -39.872 -6.135 22.437 1.00 92.31 692 ARG A N 1
ATOM 5367 C CA . ARG A 1 692 ? -39.517 -4.869 23.098 1.00 92.31 692 ARG A CA 1
ATOM 5368 C C . ARG A 1 692 ? -39.603 -4.980 24.620 1.00 92.31 692 ARG A C 1
ATOM 5370 O O . ARG A 1 692 ? -38.673 -4.585 25.320 1.00 92.31 692 ARG A O 1
ATOM 5377 N N . LYS A 1 693 ? -40.689 -5.577 25.122 1.00 94.19 693 LYS A N 1
ATOM 5378 C CA . LYS A 1 693 ? -40.893 -5.789 26.556 1.00 94.19 693 LYS A CA 1
ATOM 5379 C C . LYS A 1 693 ? -39.875 -6.756 27.152 1.00 94.19 693 LYS A C 1
ATOM 5381 O O . LYS A 1 693 ? -39.357 -6.487 28.228 1.00 94.19 693 LYS A O 1
ATOM 5386 N N . GLN A 1 694 ? -39.560 -7.851 26.463 1.00 94.75 694 GLN A N 1
ATOM 5387 C CA . GLN A 1 694 ? -38.582 -8.817 26.966 1.00 94.75 694 GLN A CA 1
ATOM 5388 C C . GLN A 1 694 ? -37.184 -8.201 27.088 1.00 94.75 694 GLN A C 1
ATOM 5390 O O . GLN A 1 694 ? -36.539 -8.382 28.119 1.00 94.75 694 GLN A O 1
ATOM 5395 N N . LEU A 1 695 ? -36.732 -7.441 26.083 1.00 93.12 695 LEU A N 1
ATOM 5396 C CA . LEU A 1 695 ? -35.446 -6.738 26.140 1.00 93.12 695 LEU A CA 1
ATOM 5397 C C . LEU A 1 695 ? -35.444 -5.664 27.243 1.00 93.12 695 LEU A C 1
ATOM 5399 O O . LEU A 1 695 ? -34.472 -5.543 27.992 1.00 93.12 695 LEU A O 1
ATOM 5403 N N . TRP A 1 696 ? -36.543 -4.915 27.384 1.00 93.00 696 TRP A N 1
ATOM 5404 C CA . TRP A 1 696 ? -36.709 -3.914 28.440 1.00 93.00 696 TRP A CA 1
ATOM 5405 C C . TRP A 1 696 ? -36.647 -4.528 29.842 1.00 93.00 696 TRP A C 1
ATOM 5407 O O . TRP A 1 696 ? -35.864 -4.077 30.675 1.00 93.00 696 TRP A O 1
ATOM 5417 N N . ASP A 1 697 ? -37.426 -5.576 30.103 1.00 93.81 697 ASP A N 1
ATOM 5418 C CA . ASP A 1 697 ? -37.498 -6.202 31.422 1.00 93.81 697 ASP A CA 1
ATOM 5419 C C . ASP A 1 697 ? -36.180 -6.913 31.769 1.00 93.81 697 ASP A C 1
ATOM 5421 O O . ASP A 1 697 ? -35.643 -6.715 32.859 1.00 93.81 697 ASP A O 1
ATOM 5425 N N . LYS A 1 698 ? -35.594 -7.673 30.829 1.00 94.38 698 LYS A N 1
ATOM 5426 C CA . LYS A 1 698 ? -34.315 -8.363 31.067 1.00 94.38 698 LYS A CA 1
ATOM 5427 C C . LYS A 1 698 ? -33.162 -7.392 31.311 1.00 94.38 698 LYS A C 1
ATOM 5429 O O . LYS A 1 698 ? -32.363 -7.621 32.217 1.00 94.38 698 LYS A O 1
ATOM 5434 N N . SER A 1 699 ? -33.070 -6.309 30.533 1.00 95.00 699 SER A N 1
ATOM 5435 C CA . SER A 1 699 ? -32.028 -5.294 30.746 1.00 95.00 699 SER A CA 1
ATOM 5436 C C . SER A 1 699 ? -32.207 -4.561 32.077 1.00 95.00 699 SER A C 1
ATOM 5438 O O . SER A 1 699 ? -31.212 -4.236 32.718 1.00 95.00 699 SER A O 1
ATOM 5440 N N . ARG A 1 700 ? -33.452 -4.359 32.539 1.00 95.12 700 ARG A N 1
ATOM 5441 C CA . ARG A 1 700 ? -33.748 -3.787 33.863 1.00 95.12 700 ARG A CA 1
ATOM 5442 C C . ARG A 1 700 ? -33.272 -4.695 34.991 1.00 95.12 700 ARG A C 1
ATOM 5444 O O . ARG A 1 700 ? -32.610 -4.239 35.918 1.00 95.12 700 ARG A O 1
ATOM 5451 N N . ASP A 1 701 ? -33.592 -5.980 34.907 1.00 96.19 701 ASP A N 1
ATOM 5452 C CA . ASP A 1 701 ? -33.229 -6.962 35.929 1.00 96.19 701 ASP A CA 1
ATOM 5453 C C . ASP A 1 701 ? -31.703 -7.160 35.989 1.00 96.19 701 ASP A C 1
ATOM 5455 O O . ASP A 1 701 ? -31.116 -7.280 37.069 1.00 96.19 701 ASP A O 1
ATOM 5459 N N . LEU A 1 702 ? -31.026 -7.107 34.835 1.00 96.81 702 LEU A N 1
ATOM 5460 C CA . LEU A 1 702 ? -29.566 -7.113 34.781 1.00 96.81 702 LEU A CA 1
ATOM 5461 C C . LEU A 1 702 ? -28.973 -5.819 35.354 1.00 96.81 702 LEU A C 1
ATOM 5463 O O . LEU A 1 702 ? -28.043 -5.896 36.152 1.00 96.81 702 LEU A O 1
ATOM 5467 N N . ALA A 1 703 ? -29.521 -4.649 35.021 1.00 96.12 703 ALA A N 1
ATOM 5468 C CA . ALA A 1 703 ? -29.097 -3.363 35.577 1.00 96.12 703 ALA A CA 1
ATOM 5469 C C . ALA A 1 703 ? -29.212 -3.352 37.113 1.00 96.12 703 ALA A C 1
ATOM 5471 O O . ALA A 1 703 ? -28.272 -2.983 37.820 1.00 96.12 703 ALA A O 1
ATOM 5472 N N . PHE A 1 704 ? -30.323 -3.861 37.649 1.00 96.31 704 PHE A N 1
ATOM 5473 C CA . PHE A 1 704 ? -30.515 -4.024 39.087 1.00 96.31 704 PHE A CA 1
ATOM 5474 C C . PHE A 1 704 ? -29.461 -4.946 39.713 1.00 96.31 704 PHE A C 1
ATOM 5476 O O . PHE A 1 704 ? -28.881 -4.602 40.748 1.00 96.31 704 PHE A O 1
ATOM 5483 N N . LEU A 1 705 ? -29.153 -6.080 39.076 1.00 95.75 705 LEU A N 1
ATOM 5484 C CA . LEU A 1 705 ? -28.095 -6.990 39.522 1.00 95.75 705 LEU A CA 1
ATOM 5485 C C . LEU A 1 705 ? -26.711 -6.314 39.513 1.00 95.75 705 LEU A C 1
ATOM 5487 O O . LEU A 1 705 ? -25.964 -6.457 40.482 1.00 95.75 705 LEU A O 1
ATOM 5491 N N . LEU A 1 706 ? -26.368 -5.579 38.449 1.00 96.44 706 LEU A N 1
ATOM 5492 C CA . LEU A 1 706 ? -25.095 -4.860 38.330 1.00 96.44 706 LEU A CA 1
ATOM 5493 C C . LEU A 1 706 ? -24.936 -3.821 39.443 1.00 96.44 706 LEU A C 1
ATOM 5495 O O . LEU A 1 706 ? -23.896 -3.785 40.100 1.00 96.44 706 LEU A O 1
ATOM 5499 N N . LYS A 1 707 ? -25.988 -3.044 39.718 1.00 94.88 707 LYS A N 1
ATOM 5500 C CA . LYS A 1 707 ? -25.983 -2.010 40.760 1.00 94.88 707 LYS A CA 1
ATOM 5501 C C . LYS A 1 707 ? -25.896 -2.598 42.170 1.00 94.88 707 LYS A C 1
ATOM 5503 O O . LYS A 1 707 ? -25.093 -2.143 42.977 1.00 94.88 707 LYS A O 1
ATOM 5508 N N . THR A 1 708 ? -26.714 -3.606 42.479 1.00 94.06 708 THR A N 1
ATOM 5509 C CA . THR A 1 708 ? -26.866 -4.112 43.858 1.00 94.06 708 THR A CA 1
ATOM 5510 C C . THR A 1 708 ? -25.843 -5.164 44.260 1.00 94.06 708 THR A C 1
ATOM 5512 O O . THR A 1 708 ? -25.390 -5.158 45.401 1.00 94.06 708 THR A O 1
ATOM 5515 N N . LYS A 1 709 ? -25.475 -6.074 43.350 1.00 94.44 709 LYS A N 1
ATOM 5516 C CA . LYS A 1 709 ? -24.557 -7.178 43.656 1.00 94.44 709 LYS A CA 1
ATOM 5517 C C . LYS A 1 709 ? -23.112 -6.850 43.309 1.00 94.44 709 LYS A C 1
ATOM 5519 O O . LYS A 1 709 ? -22.222 -7.208 44.071 1.00 94.44 709 LYS A O 1
ATOM 5524 N N . TYR A 1 710 ? -22.891 -6.214 42.161 1.00 94.69 710 TYR A N 1
ATOM 5525 C CA . TYR A 1 710 ? -21.549 -5.923 41.647 1.00 94.69 710 TYR A CA 1
ATOM 5526 C C . TYR A 1 710 ? -21.112 -4.474 41.897 1.00 94.69 710 TYR A C 1
ATOM 5528 O O . TYR A 1 710 ? -19.996 -4.101 41.551 1.00 94.69 710 TYR A O 1
ATOM 5536 N N . GLY A 1 711 ? -21.974 -3.656 42.513 1.00 94.12 711 GLY A N 1
ATOM 5537 C CA . GLY A 1 711 ? -21.645 -2.290 42.910 1.00 94.12 711 GLY A CA 1
ATOM 5538 C C . GLY A 1 711 ? -21.346 -1.354 41.739 1.00 94.12 711 GLY A C 1
ATOM 5539 O O . GLY A 1 711 ? -20.647 -0.364 41.937 1.00 94.12 711 GLY A O 1
ATOM 5540 N N . VAL A 1 712 ? -21.846 -1.648 40.534 1.00 95.44 712 VAL A N 1
ATOM 5541 C CA . VAL A 1 712 ? -21.645 -0.793 39.357 1.00 95.44 712 VAL A CA 1
ATOM 5542 C C . VAL A 1 712 ? -22.358 0.541 39.587 1.00 95.44 712 VAL A C 1
ATOM 5544 O O . VAL A 1 712 ? -23.570 0.577 39.805 1.00 95.44 712 VAL A O 1
ATOM 5547 N N . GLN A 1 713 ? -21.586 1.625 39.561 1.00 92.12 713 GLN A N 1
ATOM 5548 C CA . GLN A 1 713 ? -22.048 3.009 39.675 1.00 92.12 713 GLN A CA 1
ATOM 5549 C C . GLN A 1 713 ? -21.832 3.747 38.345 1.00 92.12 713 GLN A C 1
ATOM 5551 O O . GLN A 1 713 ? -21.080 3.254 37.496 1.00 92.12 713 GLN A O 1
ATOM 5556 N N . PRO A 1 714 ? -22.431 4.938 38.167 1.00 93.50 714 PRO A N 1
ATOM 5557 C CA . PRO A 1 714 ? -22.129 5.785 37.025 1.00 93.50 714 PRO A CA 1
ATOM 5558 C C . PRO A 1 714 ? -20.621 6.001 36.840 1.00 93.50 714 PRO A C 1
ATOM 5560 O O . PRO A 1 714 ? -19.891 6.224 37.808 1.00 93.50 714 PRO A O 1
ATOM 5563 N N . GLY A 1 715 ? -20.145 5.872 35.603 1.00 90.94 715 GLY A N 1
ATOM 5564 C CA . GLY A 1 715 ? -18.730 5.951 35.236 1.00 90.94 715 GLY A CA 1
ATOM 5565 C C . GLY A 1 715 ? -17.936 4.648 35.399 1.00 90.94 715 GLY A C 1
ATOM 5566 O O . GLY A 1 715 ? -16.805 4.578 34.919 1.00 90.94 715 GLY A O 1
ATOM 5567 N N . CYS A 1 716 ? -18.473 3.596 36.036 1.00 95.69 716 CYS A N 1
ATOM 5568 C CA . CYS A 1 716 ? -17.813 2.285 36.124 1.00 95.69 716 CYS A CA 1
ATOM 5569 C C . CYS A 1 716 ? -17.709 1.607 34.752 1.00 95.69 716 CYS A C 1
ATOM 5571 O O . CYS A 1 716 ? -18.710 1.491 34.057 1.00 95.69 716 CYS A O 1
ATOM 5573 N N . ARG A 1 717 ? -16.534 1.077 34.392 1.00 96.62 717 ARG A N 1
ATOM 5574 C CA . ARG A 1 717 ? -16.340 0.319 33.150 1.00 96.62 717 ARG A CA 1
ATOM 5575 C C . ARG A 1 717 ? -16.780 -1.124 33.343 1.00 96.62 717 ARG A C 1
ATOM 5577 O O . ARG A 1 717 ? -16.340 -1.794 34.285 1.00 96.62 717 ARG A O 1
ATOM 5584 N N . VAL A 1 718 ? -17.631 -1.595 32.442 1.00 97.50 718 VAL A N 1
ATOM 5585 C CA . VAL A 1 718 ? -18.132 -2.967 32.412 1.00 97.50 718 VAL A CA 1
ATOM 5586 C C . VAL A 1 718 ? -17.868 -3.533 31.026 1.00 97.50 718 VAL A C 1
ATOM 5588 O O . VAL A 1 718 ? -18.340 -2.992 30.027 1.00 97.50 718 VAL A O 1
ATOM 5591 N N . MET A 1 719 ? -17.117 -4.629 30.964 1.00 96.00 719 MET A N 1
ATOM 5592 C CA . MET A 1 719 ? -16.828 -5.287 29.697 1.00 96.00 719 MET A CA 1
ATOM 5593 C C . MET A 1 719 ? -18.018 -6.112 29.232 1.00 96.00 719 MET A C 1
ATOM 5595 O O . MET A 1 719 ? -18.654 -6.810 30.024 1.00 96.00 719 MET A O 1
ATOM 5599 N N . ILE A 1 720 ? -18.272 -6.088 27.932 1.00 94.69 720 ILE A N 1
ATOM 5600 C CA . ILE A 1 720 ? -19.179 -7.020 27.268 1.00 94.69 720 ILE A CA 1
ATOM 5601 C C . ILE A 1 720 ? -18.342 -7.987 26.434 1.00 94.69 720 ILE A C 1
ATOM 5603 O O . ILE A 1 720 ? -17.682 -7.599 25.479 1.00 94.69 720 ILE A O 1
ATOM 5607 N N . VAL A 1 721 ? -18.334 -9.253 26.851 1.00 94.06 721 VAL A N 1
ATOM 5608 C CA . VAL A 1 721 ? -17.465 -10.311 26.321 1.00 94.06 721 VAL A CA 1
ATOM 5609 C C . VAL A 1 721 ? -18.343 -11.496 25.936 1.00 94.06 721 VAL A C 1
ATOM 5611 O O . VAL A 1 721 ? -18.361 -12.549 26.582 1.00 94.06 721 VAL A O 1
ATOM 5614 N N . TYR A 1 722 ? -19.154 -11.300 24.904 1.00 91.31 722 TYR A N 1
ATOM 5615 C CA . TYR A 1 722 ? -20.112 -12.297 24.443 1.00 91.31 722 TYR A CA 1
ATOM 5616 C C . TYR A 1 722 ? -19.595 -13.007 23.195 1.00 91.31 722 TYR A C 1
ATOM 5618 O O . TYR A 1 722 ? -19.113 -12.346 22.277 1.00 91.31 722 TYR A O 1
ATOM 5626 N N . PRO A 1 723 ? -19.755 -14.339 23.095 1.00 87.62 723 PRO A N 1
ATOM 5627 C CA . PRO A 1 723 ? -19.907 -14.961 21.788 1.00 87.62 723 PRO A CA 1
ATOM 5628 C C . PRO A 1 723 ? -21.038 -14.265 21.031 1.00 87.62 723 PRO A C 1
ATOM 5630 O O . PRO A 1 723 ? -22.041 -13.898 21.643 1.00 87.62 723 PRO A O 1
ATOM 5633 N N . ILE A 1 724 ? -20.866 -14.117 19.722 1.00 84.12 724 ILE A N 1
ATOM 5634 C CA . ILE A 1 724 ? -21.830 -13.458 18.837 1.00 84.12 724 ILE A CA 1
ATOM 5635 C C . ILE A 1 724 ? -23.231 -14.059 19.054 1.00 84.12 724 ILE A C 1
ATOM 5637 O O . ILE A 1 724 ? -23.376 -15.288 19.083 1.00 84.12 724 ILE A O 1
ATOM 5641 N N . GLY A 1 725 ? -24.238 -13.206 19.264 1.00 86.69 725 GLY A N 1
ATOM 5642 C CA . GLY A 1 725 ? -25.587 -13.628 19.622 1.00 86.69 725 GLY A CA 1
ATOM 5643 C C . GLY A 1 725 ? -26.398 -12.585 20.399 1.00 86.69 725 GLY A C 1
ATOM 5644 O O . GLY A 1 725 ? -25.922 -11.524 20.797 1.00 86.69 725 GLY A O 1
ATOM 5645 N N . ILE A 1 726 ? -27.651 -12.938 20.697 1.00 88.00 726 ILE A N 1
ATOM 5646 C CA . ILE A 1 726 ? -28.672 -11.996 21.181 1.00 88.00 726 ILE A CA 1
ATOM 5647 C C . ILE A 1 726 ? -28.419 -11.384 22.577 1.00 88.00 726 ILE A C 1
ATOM 5649 O O . ILE A 1 726 ? -28.936 -10.311 22.898 1.00 88.00 726 ILE A O 1
ATOM 5653 N N . GLU A 1 727 ? -27.628 -12.046 23.426 1.00 90.12 727 GLU A N 1
ATOM 5654 C CA . GLU A 1 727 ? -27.386 -11.632 24.819 1.00 90.12 727 GLU A CA 1
ATOM 5655 C C . GLU A 1 727 ? -26.568 -10.339 24.942 1.00 90.12 727 GLU A C 1
ATOM 5657 O O . GLU A 1 727 ? -26.716 -9.611 25.929 1.00 90.12 727 GLU A O 1
ATOM 5662 N N . PHE A 1 728 ? -25.764 -10.010 23.924 1.00 91.00 728 PHE A N 1
ATOM 5663 C CA . PHE A 1 728 ? -24.962 -8.785 23.881 1.00 91.00 728 PHE A CA 1
ATOM 5664 C C . PHE A 1 728 ? -25.814 -7.539 24.162 1.00 91.00 728 PHE A C 1
ATOM 5666 O O . PHE A 1 728 ? -25.424 -6.661 24.934 1.00 91.00 728 PHE A O 1
ATOM 5673 N N . LEU A 1 729 ? -27.023 -7.504 23.599 1.00 88.56 729 LEU A N 1
ATOM 5674 C CA . LEU A 1 729 ? -27.942 -6.370 23.676 1.00 88.56 729 LEU A CA 1
ATOM 5675 C C . LE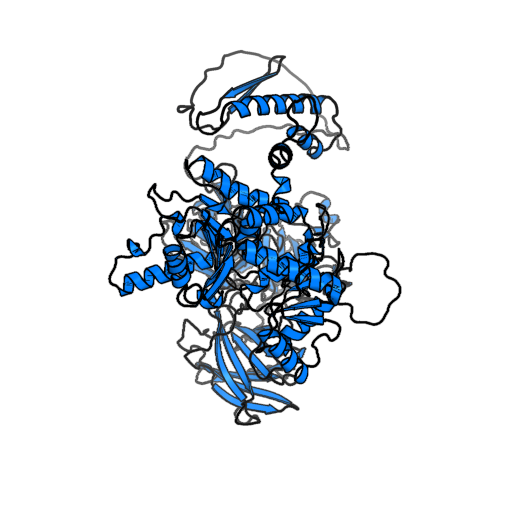U A 1 729 ? -28.471 -6.135 25.089 1.00 88.56 729 LEU A C 1
ATOM 5677 O O . LEU A 1 729 ? -28.575 -4.995 25.542 1.00 88.56 729 LEU A O 1
ATOM 5681 N N . VAL A 1 730 ? -28.795 -7.220 25.796 1.00 92.81 730 VAL A N 1
ATOM 5682 C CA . VAL A 1 730 ? -29.265 -7.155 27.183 1.00 92.81 730 VAL A CA 1
ATOM 5683 C C . VAL A 1 730 ? -28.165 -6.557 28.056 1.00 92.81 730 VAL A C 1
ATOM 5685 O O . VAL A 1 730 ? -28.445 -5.662 28.854 1.00 92.81 730 VAL A O 1
ATOM 5688 N N . GLY A 1 731 ? -26.918 -7.004 27.864 1.00 94.38 731 GLY A N 1
ATOM 5689 C CA . GLY A 1 731 ? -25.741 -6.475 28.552 1.00 94.38 731 GLY A CA 1
ATOM 5690 C C . GLY A 1 731 ? -25.505 -4.994 28.272 1.00 94.38 731 GLY A C 1
ATOM 5691 O O . GLY A 1 731 ? -25.406 -4.205 29.209 1.00 94.38 731 GLY A O 1
ATOM 5692 N N . LEU A 1 732 ? -25.476 -4.614 26.994 1.00 93.00 732 LEU A N 1
ATOM 5693 C CA . LEU A 1 732 ? -25.260 -3.239 26.547 1.00 93.00 732 LEU A CA 1
ATOM 5694 C C . LEU A 1 732 ? -26.274 -2.269 27.172 1.00 93.00 732 LEU A C 1
ATOM 5696 O O . LEU A 1 732 ? -25.891 -1.284 27.801 1.00 93.00 732 LEU A O 1
ATOM 5700 N N . VAL A 1 733 ? -27.571 -2.573 27.054 1.00 92.38 733 VAL A N 1
ATOM 5701 C CA . VAL A 1 733 ? -28.633 -1.712 27.593 1.00 92.38 733 VAL A CA 1
ATOM 5702 C C . VAL A 1 733 ? -28.592 -1.681 29.123 1.00 92.38 733 VAL A C 1
ATOM 5704 O O . VAL A 1 733 ? -28.766 -0.619 29.713 1.00 92.38 733 VAL A O 1
ATOM 5707 N N . ALA A 1 734 ? -28.320 -2.807 29.788 1.00 95.44 734 ALA A N 1
ATOM 5708 C CA . ALA A 1 734 ? -28.239 -2.855 31.247 1.00 95.44 734 ALA A CA 1
ATOM 5709 C C . ALA A 1 734 ? -27.105 -1.992 31.821 1.00 95.44 734 ALA A C 1
ATOM 5711 O O . ALA A 1 734 ? -27.302 -1.340 32.846 1.00 95.44 734 ALA A O 1
ATOM 5712 N N . ILE A 1 735 ? -25.941 -1.969 31.162 1.00 95.81 735 ILE A N 1
ATOM 5713 C CA . ILE A 1 735 ? -24.800 -1.131 31.557 1.00 95.81 735 ILE A CA 1
ATOM 5714 C C . ILE A 1 735 ? -25.167 0.351 31.427 1.00 95.81 735 ILE A C 1
ATOM 5716 O O . ILE A 1 735 ? -24.978 1.113 32.375 1.00 95.81 735 ILE A O 1
ATOM 5720 N N . ILE A 1 736 ? -25.782 0.739 30.305 1.00 92.75 736 ILE A N 1
ATOM 5721 C CA . ILE A 1 736 ? -26.238 2.118 30.078 1.00 92.75 736 ILE A CA 1
ATOM 5722 C C . ILE A 1 736 ? -27.251 2.549 31.153 1.00 92.75 736 ILE A C 1
ATOM 5724 O O . ILE A 1 736 ? -27.156 3.653 31.685 1.00 92.75 736 ILE A O 1
ATOM 5728 N N . ARG A 1 737 ? -28.192 1.673 31.535 1.00 93.12 737 ARG A N 1
ATOM 5729 C CA . ARG A 1 737 ? -29.218 1.965 32.559 1.00 93.12 737 ARG A CA 1
ATOM 5730 C C . ARG A 1 737 ? -28.650 2.255 33.948 1.00 93.12 737 ARG A C 1
ATOM 5732 O O . ARG A 1 737 ? -29.292 2.962 34.719 1.00 93.12 737 ARG A O 1
ATOM 5739 N N . VAL A 1 738 ? -27.471 1.727 34.281 1.00 94.12 738 VAL A N 1
ATOM 5740 C CA . VAL A 1 738 ? -26.781 2.024 35.553 1.00 94.12 738 VAL A CA 1
ATOM 5741 C C . VAL A 1 738 ? -25.750 3.151 35.435 1.00 94.12 738 VAL A C 1
ATOM 5743 O O . VAL A 1 738 ? -25.090 3.468 36.423 1.00 94.12 738 VAL A O 1
ATOM 5746 N N . GLY A 1 739 ? -25.609 3.750 34.248 1.00 92.31 739 GLY A N 1
ATOM 5747 C CA . GLY A 1 739 ? -24.592 4.756 33.937 1.00 92.31 739 GLY A CA 1
ATOM 5748 C C . GLY A 1 739 ? -23.177 4.201 33.813 1.00 92.31 739 GLY A C 1
ATOM 5749 O O . GLY A 1 739 ? -22.209 4.954 33.895 1.00 92.31 739 GLY A O 1
ATOM 5750 N N . GLY A 1 740 ? -23.036 2.885 33.657 1.00 95.12 740 GLY A N 1
ATOM 5751 C CA . GLY A 1 740 ? -21.740 2.280 33.401 1.00 95.12 740 GLY A CA 1
ATOM 5752 C C . GLY A 1 740 ? -21.236 2.625 31.999 1.00 95.12 740 GLY A C 1
ATOM 5753 O O . GLY A 1 740 ? -22.015 2.830 31.071 1.00 95.12 740 GLY A O 1
ATOM 5754 N N . ILE A 1 741 ? -19.918 2.637 31.853 1.00 96.56 741 ILE A N 1
ATOM 5755 C CA . ILE A 1 741 ? -19.228 2.760 30.575 1.00 96.56 741 ILE A CA 1
ATOM 5756 C C . ILE A 1 741 ? -19.079 1.358 29.995 1.00 96.56 741 ILE A C 1
ATOM 5758 O O . ILE A 1 741 ? -18.472 0.472 30.605 1.00 96.56 741 ILE A O 1
ATOM 5762 N N . VAL A 1 742 ? -19.639 1.145 28.815 1.00 95.81 742 VAL A N 1
ATOM 5763 C CA . VAL A 1 742 ? -19.539 -0.127 28.104 1.00 95.81 742 VAL A CA 1
ATOM 5764 C C . VAL A 1 742 ? -18.121 -0.268 27.563 1.00 95.81 742 VAL A C 1
ATOM 5766 O O . VAL A 1 742 ? -17.623 0.644 26.920 1.00 95.81 742 VAL A O 1
ATOM 5769 N N . VAL A 1 743 ? -17.472 -1.408 27.775 1.00 95.19 743 VAL A N 1
ATOM 5770 C CA . VAL A 1 743 ? -16.198 -1.731 27.117 1.00 95.19 743 VAL A CA 1
ATOM 5771 C C . VAL A 1 743 ? -16.438 -2.890 26.161 1.00 95.19 743 VAL A C 1
ATOM 5773 O O . VAL A 1 743 ? -16.641 -4.026 26.595 1.00 95.19 743 VAL A O 1
ATOM 5776 N N . SER A 1 744 ? -16.480 -2.592 24.863 1.00 89.12 744 SER A N 1
ATOM 5777 C CA . SER A 1 744 ? -16.775 -3.585 23.826 1.00 89.12 744 SER A CA 1
ATOM 5778 C C . SER A 1 744 ? -15.499 -4.289 23.374 1.00 89.12 744 SER A C 1
ATOM 5780 O O . SER A 1 744 ? -14.546 -3.637 22.949 1.00 89.12 744 SER A O 1
ATOM 5782 N N . THR A 1 745 ? -15.483 -5.621 23.454 1.00 87.62 745 THR A N 1
ATOM 5783 C CA . THR A 1 745 ? -14.387 -6.465 22.962 1.00 87.62 745 THR A CA 1
ATOM 5784 C C . THR A 1 745 ? -14.925 -7.771 22.389 1.00 87.62 745 THR A C 1
ATOM 5786 O O . THR A 1 745 ? -16.001 -8.241 22.766 1.00 87.62 745 THR A O 1
ATOM 5789 N N . TYR A 1 746 ? -14.146 -8.401 21.513 1.00 86.06 746 TYR A N 1
ATOM 5790 C CA . TYR A 1 746 ? -14.385 -9.786 21.125 1.00 86.06 746 TYR A CA 1
ATOM 5791 C C . TYR A 1 746 ? -13.983 -10.743 22.266 1.00 86.06 746 TYR A C 1
ATOM 5793 O O . TYR A 1 746 ? -13.075 -10.434 23.048 1.00 86.06 746 TYR A O 1
ATOM 5801 N N . PRO A 1 747 ? -14.657 -11.899 22.398 1.00 89.31 747 PRO A N 1
ATOM 5802 C CA . PRO A 1 747 ? -14.265 -12.935 23.346 1.00 89.31 747 PRO A CA 1
ATOM 5803 C C . PRO A 1 747 ? -12.956 -13.610 22.900 1.00 89.31 747 PRO A C 1
ATOM 5805 O O . PRO A 1 747 ? -12.882 -14.025 21.741 1.00 89.31 747 PRO A O 1
ATOM 5808 N N . PRO A 1 748 ? -11.957 -13.794 23.789 1.00 90.31 748 PRO A N 1
ATOM 5809 C CA . PRO A 1 748 ? -10.761 -14.579 23.479 1.00 90.31 748 PRO A CA 1
ATOM 5810 C C . PRO A 1 748 ? -11.070 -15.934 22.837 1.00 90.31 748 PRO A C 1
ATOM 5812 O O . PRO A 1 748 ? -11.901 -16.700 23.351 1.00 90.31 748 PRO A O 1
ATOM 5815 N N . ASN A 1 749 ? -10.407 -16.241 21.721 1.00 87.81 749 ASN A N 1
ATOM 5816 C CA . ASN A 1 749 ? -10.621 -17.481 20.994 1.00 87.81 749 ASN A CA 1
ATOM 5817 C C . ASN A 1 749 ? -10.028 -18.665 21.780 1.00 87.81 749 ASN A C 1
ATOM 5819 O O . ASN A 1 749 ? -8.821 -18.691 22.029 1.00 87.81 749 ASN A O 1
ATOM 5823 N N . PRO A 1 750 ? -10.825 -19.694 22.123 1.00 83.88 750 PRO A N 1
ATOM 5824 C CA . PRO A 1 750 ? -10.323 -20.870 22.832 1.00 83.88 750 PRO A CA 1
ATOM 5825 C C . PRO A 1 750 ? -9.241 -21.651 22.079 1.00 83.88 750 PRO A C 1
ATOM 5827 O O . PRO A 1 750 ? -8.503 -22.400 22.709 1.00 83.88 750 PRO A O 1
ATOM 5830 N N . ALA A 1 751 ? -9.150 -21.496 20.754 1.00 84.50 751 ALA A N 1
ATOM 5831 C CA . ALA A 1 751 ? -8.099 -22.106 19.942 1.00 84.50 751 ALA A CA 1
ATOM 5832 C C . ALA A 1 751 ? -6.758 -21.349 20.010 1.00 84.50 751 ALA A C 1
ATOM 5834 O O . ALA A 1 751 ? -5.725 -21.956 19.761 1.00 84.50 751 ALA A O 1
ATOM 5835 N N . ASN A 1 752 ? -6.769 -20.060 20.378 1.00 86.00 752 ASN A N 1
ATOM 5836 C CA . ASN A 1 752 ? -5.607 -19.163 20.338 1.00 86.00 752 ASN A CA 1
ATOM 5837 C C . ASN A 1 752 ? -5.409 -18.438 21.682 1.00 86.00 752 ASN A C 1
ATOM 5839 O O . ASN A 1 752 ? -5.176 -17.229 21.726 1.00 86.00 752 ASN A O 1
ATOM 5843 N N . LEU A 1 753 ? -5.539 -19.166 22.796 1.00 86.38 753 LEU A N 1
ATOM 5844 C CA . LEU A 1 753 ? -5.511 -18.568 24.136 1.00 86.38 753 LEU A CA 1
ATOM 5845 C C . LEU A 1 753 ? -4.210 -17.807 24.424 1.00 86.38 753 LEU A C 1
ATOM 5847 O O . LEU A 1 753 ? -4.272 -16.744 25.031 1.00 86.38 753 LEU A O 1
ATOM 5851 N N . ASP A 1 754 ? -3.067 -18.293 23.943 1.00 84.25 754 ASP A N 1
ATOM 5852 C CA . ASP A 1 754 ? -1.759 -17.673 24.206 1.00 84.25 754 ASP A CA 1
ATOM 5853 C C . ASP A 1 754 ? -1.603 -16.292 23.549 1.00 84.25 754 ASP A C 1
ATOM 5855 O O . ASP A 1 754 ? -0.794 -15.484 23.991 1.00 84.25 754 ASP A O 1
ATOM 5859 N N . VAL A 1 755 ? -2.413 -15.990 22.529 1.00 84.25 755 VAL A N 1
ATOM 5860 C CA . VAL A 1 755 ? -2.434 -14.684 21.854 1.00 84.25 755 VAL A CA 1
ATOM 5861 C C . VAL A 1 755 ? -3.552 -13.799 22.398 1.00 84.25 755 VAL A C 1
ATOM 5863 O O . VAL A 1 755 ? -3.348 -12.610 22.647 1.00 84.25 755 VAL A O 1
ATOM 5866 N N . ASP A 1 756 ? -4.747 -14.358 22.572 1.00 87.81 756 ASP A N 1
ATOM 5867 C CA . ASP A 1 756 ? -5.935 -13.558 22.868 1.00 87.81 756 ASP A CA 1
ATOM 5868 C C . ASP A 1 756 ? -6.099 -13.258 24.363 1.00 87.81 756 ASP A C 1
ATOM 5870 O O . ASP A 1 756 ? -6.658 -12.219 24.719 1.00 87.81 756 ASP A O 1
ATOM 5874 N N . VAL A 1 757 ? -5.613 -14.132 25.253 1.00 90.44 757 VAL A N 1
ATOM 5875 C CA . VAL A 1 757 ? -5.699 -13.908 26.705 1.00 90.44 757 VAL A CA 1
ATOM 5876 C C . VAL A 1 757 ? -4.822 -12.733 27.144 1.00 90.44 757 VAL A C 1
ATOM 5878 O O . VAL A 1 757 ? -5.359 -11.879 27.851 1.00 90.44 757 VAL A O 1
ATOM 5881 N N . PRO A 1 758 ? -3.553 -12.592 26.701 1.00 89.00 758 PRO A N 1
ATOM 5882 C CA . PRO A 1 758 ? -2.757 -11.403 27.012 1.00 89.00 758 PRO A CA 1
ATOM 5883 C C . PRO A 1 758 ? -3.393 -10.102 26.505 1.00 89.00 758 PRO A C 1
ATOM 5885 O O . PRO A 1 758 ? -3.443 -9.116 27.236 1.00 89.00 758 PRO A O 1
ATOM 5888 N N . LYS A 1 759 ? -3.970 -10.105 25.293 1.00 88.31 759 LYS A N 1
ATOM 5889 C CA . LYS A 1 759 ? -4.700 -8.942 24.754 1.00 88.31 759 LYS A CA 1
ATOM 5890 C C . LYS A 1 759 ? -5.914 -8.589 25.608 1.00 88.31 759 LYS A C 1
ATOM 5892 O O . LYS A 1 759 ? -6.137 -7.428 25.931 1.00 88.31 759 LYS A O 1
ATOM 5897 N N . PHE A 1 760 ? -6.685 -9.593 26.015 1.00 90.56 760 PHE A N 1
ATOM 5898 C CA . PHE A 1 760 ? -7.820 -9.385 26.904 1.00 90.56 760 PHE A CA 1
ATOM 5899 C C . PHE A 1 760 ? -7.390 -8.881 28.287 1.00 90.56 760 PHE A C 1
ATOM 5901 O O . PHE A 1 760 ? -8.033 -7.986 28.831 1.00 90.56 760 PHE A O 1
ATOM 5908 N N . ALA A 1 761 ? -6.298 -9.409 28.844 1.00 90.44 761 ALA A N 1
ATOM 5909 C CA . ALA A 1 761 ? -5.722 -8.928 30.097 1.00 90.44 761 ALA A CA 1
ATOM 5910 C C . ALA A 1 761 ? -5.312 -7.453 29.989 1.00 90.44 761 ALA A C 1
ATOM 5912 O O . ALA A 1 761 ? -5.638 -6.667 30.879 1.00 90.44 761 ALA A O 1
ATOM 5913 N N . HIS A 1 762 ? -4.707 -7.062 28.865 1.00 88.75 762 HIS A N 1
ATOM 5914 C CA . HIS A 1 762 ? -4.406 -5.667 28.563 1.00 88.75 762 HIS A CA 1
ATOM 5915 C C . HIS A 1 762 ? -5.678 -4.804 28.513 1.00 88.75 762 HIS A C 1
ATOM 5917 O O . HIS A 1 762 ? -5.717 -3.769 29.165 1.00 88.75 762 HIS A O 1
ATOM 5923 N N . PHE A 1 763 ? -6.763 -5.244 27.860 1.00 91.12 763 PHE A N 1
ATOM 5924 C CA . PHE A 1 763 ? -8.028 -4.485 27.849 1.00 91.12 763 PHE A CA 1
ATOM 5925 C C . PHE A 1 763 ? -8.626 -4.320 29.247 1.00 91.12 763 PHE A C 1
ATOM 5927 O O . PHE A 1 763 ? -9.180 -3.268 29.565 1.00 91.12 763 PHE A O 1
ATOM 5934 N N . VAL A 1 764 ? -8.526 -5.347 30.096 1.00 92.75 764 VAL A N 1
ATOM 5935 C CA . VAL A 1 764 ? -8.965 -5.267 31.497 1.00 92.75 764 VAL A CA 1
ATOM 5936 C C . VAL A 1 764 ? -8.132 -4.242 32.265 1.00 92.75 764 VAL A C 1
ATOM 5938 O O . VAL A 1 764 ? -8.700 -3.430 32.997 1.00 92.75 764 VAL A O 1
ATOM 5941 N N . GLN A 1 765 ? -6.811 -4.264 32.082 1.00 91.44 765 GLN A N 1
ATOM 5942 C CA . GLN A 1 765 ? -5.883 -3.353 32.743 1.00 91.44 765 GLN A CA 1
ATOM 5943 C C . GLN A 1 765 ? -6.083 -1.903 32.286 1.00 91.44 765 GLN A C 1
ATOM 5945 O O . GLN A 1 765 ? -6.260 -1.027 33.129 1.00 91.44 765 GLN A O 1
ATOM 5950 N N . ASP A 1 766 ? -6.110 -1.669 30.976 1.00 92.00 766 ASP A N 1
ATOM 5951 C CA . ASP A 1 766 ? -6.214 -0.345 30.360 1.00 92.00 766 ASP A CA 1
ATOM 5952 C C . ASP A 1 766 ? -7.574 0.313 30.646 1.00 92.00 766 ASP A C 1
ATOM 5954 O O . ASP A 1 766 ? -7.648 1.456 31.095 1.00 92.00 766 ASP A O 1
ATOM 5958 N N . SER A 1 767 ? -8.676 -0.434 30.512 1.00 92.88 767 SER A N 1
ATOM 5959 C CA . SER A 1 767 ? -10.014 0.099 30.816 1.00 92.88 767 SER A CA 1
ATOM 5960 C C . SER A 1 767 ? -10.317 0.205 32.318 1.00 92.88 767 SER A C 1
ATOM 5962 O O . SER A 1 767 ? -11.288 0.858 32.730 1.00 92.88 767 SER A O 1
ATOM 5964 N N . GLY A 1 768 ? -9.555 -0.493 33.165 1.00 92.88 768 GLY A N 1
ATOM 5965 C CA . GLY A 1 768 ? -9.840 -0.624 34.593 1.00 92.88 768 GLY A CA 1
ATOM 5966 C C . GLY A 1 768 ? -11.233 -1.207 34.875 1.00 92.88 768 GLY A C 1
ATOM 5967 O O . GLY A 1 768 ? -11.908 -0.797 35.837 1.00 92.88 768 GLY A O 1
ATOM 5968 N N . ALA A 1 769 ? -11.719 -2.092 34.001 1.00 94.50 769 ALA A N 1
ATOM 5969 C CA . ALA A 1 769 ? -13.006 -2.753 34.154 1.00 94.50 769 ALA A CA 1
ATOM 5970 C C . ALA A 1 769 ? -12.936 -3.854 35.220 1.00 94.50 769 ALA A C 1
ATOM 5972 O O . ALA A 1 769 ? -12.007 -4.654 35.264 1.00 94.50 769 ALA A O 1
ATOM 5973 N N . LYS A 1 770 ? -13.954 -3.906 36.084 1.00 91.44 770 LYS A N 1
ATOM 5974 C CA . LYS A 1 770 ? -14.026 -4.878 37.196 1.00 91.44 770 LYS A CA 1
ATOM 5975 C C . LYS A 1 770 ? -15.069 -5.966 36.988 1.00 91.44 770 LYS A C 1
ATOM 5977 O O . LYS A 1 770 ? -15.095 -6.945 37.724 1.00 91.44 770 LYS A O 1
ATOM 5982 N N . VAL A 1 771 ? -15.927 -5.801 35.987 1.00 96.62 771 VAL A N 1
ATOM 5983 C CA . VAL A 1 771 ? -17.020 -6.723 35.682 1.00 96.62 771 VAL A CA 1
ATOM 5984 C C . VAL A 1 771 ? -16.990 -7.032 34.188 1.00 96.62 771 VAL A C 1
ATOM 5986 O O . VAL A 1 771 ? -16.918 -6.107 33.381 1.00 96.62 771 VAL A O 1
ATOM 5989 N N . ALA A 1 772 ? -17.070 -8.312 33.826 1.00 96.69 772 ALA A N 1
ATOM 5990 C CA . ALA A 1 772 ? -17.222 -8.784 32.450 1.00 96.69 772 ALA A CA 1
ATOM 5991 C C . ALA A 1 772 ? -18.527 -9.569 32.299 1.00 96.69 772 ALA A C 1
ATOM 5993 O O . ALA A 1 772 ? -18.765 -10.551 33.006 1.00 96.69 772 ALA A O 1
ATOM 5994 N N . LEU A 1 773 ? -19.378 -9.156 31.364 1.00 97.25 773 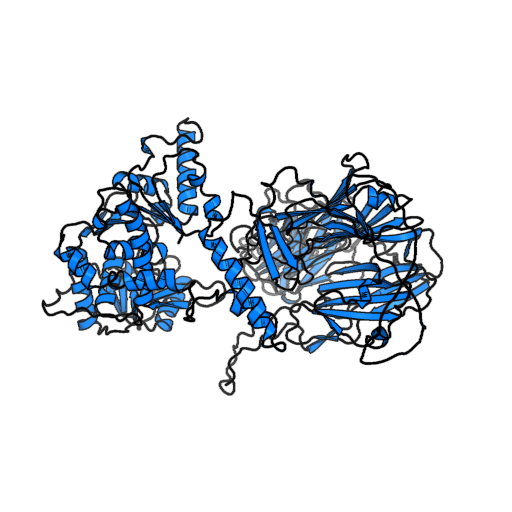LEU A N 1
ATOM 5995 C CA . LEU A 1 773 ? -20.635 -9.830 31.059 1.00 97.25 773 LEU A CA 1
ATOM 5996 C C . LEU A 1 773 ? -20.442 -10.833 29.925 1.00 97.25 773 LEU A C 1
ATOM 5998 O O . LEU A 1 773 ? -19.752 -10.546 28.949 1.00 97.25 773 LEU A O 1
ATOM 6002 N N . THR A 1 774 ? -21.050 -12.010 30.053 1.00 95.81 774 THR A N 1
ATOM 6003 C CA . THR A 1 774 ? -20.944 -13.084 29.061 1.00 95.81 774 THR A CA 1
ATOM 6004 C C . THR A 1 774 ? -22.117 -14.073 29.161 1.00 95.81 774 THR A C 1
ATOM 6006 O O . THR A 1 774 ? -23.066 -13.856 29.913 1.00 95.81 774 THR A O 1
ATOM 6009 N N . THR A 1 775 ? -22.062 -15.195 28.440 1.00 94.62 775 THR A N 1
ATOM 6010 C CA . THR A 1 775 ? -23.010 -16.319 28.567 1.00 94.62 775 THR A CA 1
ATOM 6011 C C . THR A 1 775 ? -22.475 -17.414 29.496 1.00 94.62 775 THR A C 1
ATOM 6013 O O . THR A 1 775 ? -21.267 -17.558 29.686 1.00 94.62 775 THR A O 1
ATOM 6016 N N . LYS A 1 776 ? -23.343 -18.276 30.040 1.00 94.44 776 LYS A N 1
ATOM 6017 C CA . LYS A 1 776 ? -22.952 -19.452 30.842 1.00 94.44 776 LYS A CA 1
ATOM 6018 C C . LYS A 1 776 ? -21.982 -20.350 30.092 1.00 94.44 776 LYS A C 1
ATOM 6020 O O . LYS A 1 776 ? -21.064 -20.898 30.700 1.00 94.44 776 LYS A O 1
ATOM 6025 N N . ARG A 1 777 ? -22.211 -20.543 28.788 1.00 92.25 777 ARG A N 1
ATOM 6026 C CA . ARG A 1 777 ? -21.374 -21.406 27.948 1.00 92.25 777 ARG A CA 1
ATOM 6027 C C . ARG A 1 777 ? -19.954 -20.863 27.879 1.00 92.25 777 ARG A C 1
ATOM 6029 O O . ARG A 1 777 ? -19.019 -21.615 28.135 1.00 92.25 777 ARG A O 1
ATOM 6036 N N . TYR A 1 778 ? -19.799 -19.577 27.585 1.00 93.69 778 TYR A N 1
ATOM 6037 C CA . TYR A 1 778 ? -18.478 -18.969 27.492 1.00 93.69 778 TYR A CA 1
ATOM 6038 C C . TYR A 1 778 ? -17.818 -18.792 28.862 1.00 93.69 778 TYR A C 1
ATOM 6040 O O . TYR A 1 778 ? -16.629 -19.042 29.001 1.00 93.69 778 TYR A O 1
ATOM 6048 N N . LEU A 1 779 ? -18.588 -18.518 29.919 1.00 94.12 779 LEU A N 1
ATOM 6049 C CA . LEU A 1 779 ? -18.066 -18.513 31.286 1.00 94.12 779 LEU A CA 1
ATOM 6050 C C . LEU A 1 779 ? -17.422 -19.855 31.670 1.00 94.12 779 LEU A C 1
ATOM 6052 O O . LEU A 1 779 ? -16.365 -19.870 32.294 1.00 94.12 779 LEU A O 1
ATOM 6056 N N . ARG A 1 780 ? -18.017 -20.990 31.278 1.00 93.25 780 ARG A N 1
ATOM 6057 C CA . ARG A 1 780 ? -17.397 -22.312 31.490 1.00 93.25 780 ARG A CA 1
ATOM 6058 C C . ARG A 1 780 ? -16.089 -22.467 30.720 1.00 93.25 780 ARG A C 1
ATOM 6060 O O . ARG A 1 780 ? -15.165 -23.079 31.245 1.00 93.25 780 ARG A O 1
ATOM 6067 N N . ILE A 1 781 ? -16.014 -21.915 29.508 1.00 91.44 781 ILE A N 1
ATOM 6068 C CA . ILE A 1 781 ? -14.782 -21.889 28.713 1.00 91.44 781 ILE A CA 1
ATOM 6069 C C . ILE A 1 781 ? -13.721 -21.077 29.453 1.00 91.44 781 ILE A C 1
ATOM 6071 O O . ILE A 1 781 ? -12.663 -21.618 29.726 1.00 91.44 781 ILE A O 1
ATOM 6075 N N . VAL A 1 782 ? -14.022 -19.851 29.888 1.00 91.06 782 VAL A N 1
ATOM 6076 C CA . VAL A 1 782 ? -13.094 -19.025 30.683 1.00 91.06 782 VAL A CA 1
ATOM 6077 C C . VAL A 1 782 ? -12.628 -19.762 31.943 1.00 91.06 782 VAL A C 1
ATOM 6079 O O . VAL A 1 782 ? -11.439 -19.780 32.248 1.00 91.06 782 VAL A O 1
ATOM 6082 N N . GLN A 1 783 ? -13.542 -20.409 32.673 1.00 91.06 783 GLN A N 1
ATOM 6083 C CA . GLN A 1 783 ? -13.209 -21.187 33.872 1.00 91.06 783 GLN A CA 1
ATOM 6084 C C . GLN A 1 783 ? -12.271 -22.362 33.573 1.00 91.06 783 GLN A C 1
ATOM 6086 O O . GLN A 1 783 ? -11.348 -22.598 34.348 1.00 91.06 783 GLN A O 1
ATOM 6091 N N . ALA A 1 784 ? -12.484 -23.079 32.467 1.00 89.81 784 ALA A N 1
ATOM 6092 C CA . ALA A 1 784 ? -11.604 -24.160 32.032 1.00 89.81 784 ALA A CA 1
ATOM 6093 C C . ALA A 1 784 ? -10.251 -23.623 31.537 1.00 89.81 784 ALA A C 1
ATOM 6095 O O . ALA A 1 784 ? -9.207 -24.127 31.943 1.00 89.81 784 ALA A O 1
ATOM 6096 N N . SER A 1 785 ? -10.258 -22.560 30.730 1.00 88.06 785 SER A N 1
ATOM 6097 C CA . SER A 1 785 ? -9.061 -21.908 30.195 1.00 88.06 785 SER A CA 1
ATOM 6098 C C . SER A 1 785 ? -8.167 -21.340 31.299 1.00 88.06 785 SER A C 1
ATOM 6100 O O . SER A 1 785 ? -6.950 -21.427 31.194 1.00 88.06 785 SER A O 1
ATOM 6102 N N . ARG A 1 786 ? -8.743 -20.854 32.406 1.00 88.56 786 ARG A N 1
ATOM 6103 C CA . ARG A 1 786 ? -8.005 -20.418 33.608 1.00 88.56 786 ARG A CA 1
ATOM 6104 C C . ARG A 1 786 ? -7.207 -21.535 34.295 1.00 88.56 786 ARG A C 1
ATOM 6106 O O . ARG A 1 786 ? -6.300 -21.235 35.067 1.00 88.56 786 ARG A O 1
ATOM 6113 N N . LEU A 1 787 ? -7.542 -22.809 34.065 1.00 85.50 787 LEU A N 1
ATOM 6114 C CA . LEU A 1 787 ? -6.786 -23.943 34.617 1.00 85.50 787 LEU A CA 1
ATOM 6115 C C . LEU A 1 787 ? -5.508 -24.233 33.822 1.00 85.50 787 LEU A C 1
ATOM 6117 O O . LEU A 1 787 ? -4.567 -24.791 34.382 1.00 85.50 787 LEU A O 1
ATOM 6121 N N . ILE A 1 788 ? -5.490 -23.869 32.537 1.00 84.31 788 ILE A N 1
ATOM 6122 C CA . ILE A 1 788 ? -4.405 -24.180 31.596 1.00 84.31 788 ILE A CA 1
ATOM 6123 C C . ILE A 1 788 ? -3.552 -22.956 31.243 1.00 84.31 788 ILE A C 1
ATOM 6125 O O . ILE A 1 788 ? -2.357 -23.108 31.023 1.00 84.31 788 ILE A O 1
ATOM 6129 N N . ASN A 1 789 ? -4.126 -21.751 31.256 1.00 79.75 789 ASN A N 1
ATOM 6130 C CA . ASN A 1 789 ? -3.439 -20.490 30.996 1.00 79.75 789 ASN A CA 1
ATOM 6131 C C . ASN A 1 789 ? -3.605 -19.570 32.222 1.00 79.75 789 ASN A C 1
ATOM 6133 O O . ASN A 1 789 ? -4.724 -19.300 32.669 1.00 79.75 789 ASN A O 1
ATOM 6137 N N . ARG A 1 790 ? -2.481 -19.138 32.809 1.00 77.44 790 ARG A N 1
ATOM 6138 C CA . ARG A 1 790 ? -2.456 -18.369 34.067 1.00 77.44 790 ARG A CA 1
ATOM 6139 C C . ARG A 1 790 ? -2.577 -16.856 33.872 1.00 77.44 790 ARG A C 1
ATOM 6141 O O . ARG A 1 790 ? -2.735 -16.164 34.877 1.00 77.44 790 ARG A O 1
ATOM 6148 N N . ASP A 1 791 ? -2.567 -16.380 32.629 1.00 84.94 791 ASP A N 1
ATOM 6149 C CA . ASP A 1 791 ? -2.534 -14.954 32.279 1.00 84.94 791 ASP A CA 1
ATOM 6150 C C . ASP A 1 791 ? -3.927 -14.318 32.262 1.00 84.94 791 ASP A C 1
ATOM 6152 O O . ASP A 1 791 ? -4.078 -13.108 32.114 1.00 84.94 791 ASP A O 1
ATOM 6156 N N . TRP A 1 792 ? -4.976 -15.122 32.460 1.00 89.06 792 TRP A N 1
ATOM 6157 C CA . TRP A 1 792 ? -6.320 -14.596 32.652 1.00 89.06 792 TRP A CA 1
ATOM 6158 C C . TRP A 1 792 ? -6.363 -13.639 33.855 1.00 89.06 792 TRP A C 1
ATOM 6160 O O . TRP A 1 792 ? -6.014 -14.049 34.968 1.00 89.06 792 TRP A O 1
ATOM 6170 N N . PRO A 1 793 ? -6.902 -12.417 33.688 1.00 88.88 793 PRO A N 1
ATOM 6171 C CA . PRO A 1 793 ? -6.989 -11.446 34.772 1.00 88.88 793 PRO A CA 1
ATOM 6172 C C . PRO A 1 793 ? -7.858 -11.999 35.905 1.00 88.88 793 PRO A C 1
ATOM 6174 O O . PRO A 1 793 ? -8.948 -12.546 35.672 1.00 88.88 793 PRO A O 1
ATOM 6177 N N . LYS A 1 794 ? -7.362 -11.890 37.141 1.00 85.00 794 LYS A N 1
ATOM 6178 C CA . LYS A 1 794 ? -8.018 -12.424 38.350 1.00 85.00 794 LYS A CA 1
ATOM 6179 C C . LYS A 1 794 ? -8.968 -11.412 38.976 1.00 85.00 794 LYS A C 1
ATOM 6181 O O . LYS A 1 794 ? -9.887 -11.802 39.686 1.00 85.00 794 LYS A O 1
ATOM 6186 N N . GLU A 1 795 ? -8.750 -10.139 38.684 1.00 83.31 795 GLU A N 1
ATOM 6187 C CA . GLU A 1 795 ? -9.400 -8.975 39.275 1.00 83.31 795 GLU A CA 1
ATOM 6188 C C . GLU A 1 795 ? -10.777 -8.683 38.659 1.00 83.31 795 GLU A C 1
ATOM 6190 O O . GLU A 1 795 ? -11.488 -7.807 39.149 1.00 83.31 795 GLU A O 1
ATOM 6195 N N . ILE A 1 796 ? -11.159 -9.408 37.598 1.00 92.75 796 ILE A N 1
ATOM 6196 C CA . ILE A 1 796 ? -12.430 -9.221 36.896 1.00 92.75 796 ILE A CA 1
ATOM 6197 C C . ILE A 1 796 ? -13.475 -10.278 37.278 1.00 92.75 796 ILE A C 1
ATOM 6199 O O . ILE A 1 796 ? -13.264 -11.494 37.148 1.00 92.75 796 ILE A O 1
ATOM 6203 N N . ASP A 1 797 ? -14.640 -9.792 37.705 1.00 93.81 797 ASP A N 1
ATOM 6204 C CA . ASP A 1 797 ? -15.809 -10.598 38.030 1.00 93.81 797 ASP A CA 1
ATOM 6205 C C . ASP A 1 797 ? -16.612 -10.924 36.771 1.00 93.81 797 ASP A C 1
ATOM 6207 O O . ASP A 1 797 ? -17.182 -10.050 36.115 1.00 93.81 797 ASP A O 1
ATOM 6211 N N . TRP A 1 798 ? -16.710 -12.213 36.451 1.00 94.69 798 TRP A N 1
ATOM 6212 C CA . TRP A 1 798 ? -17.480 -12.672 35.299 1.00 94.69 798 TRP A CA 1
ATOM 6213 C C . TRP A 1 798 ? -18.946 -12.923 35.648 1.00 94.69 798 TRP A C 1
ATOM 6215 O O . TRP A 1 798 ? -19.276 -13.633 36.606 1.00 94.69 798 TRP A O 1
ATOM 6225 N N . VAL A 1 799 ? -19.847 -12.402 34.818 1.00 94.81 799 VAL A N 1
ATOM 6226 C CA . VAL A 1 799 ? -21.294 -12.475 35.021 1.00 94.81 799 VAL A CA 1
ATOM 6227 C C . VAL A 1 799 ? -21.961 -13.081 33.797 1.00 94.81 799 VAL A C 1
ATOM 6229 O O . VAL A 1 799 ? -22.059 -12.456 32.749 1.00 94.81 799 VAL A O 1
ATOM 6232 N N . ALA A 1 800 ? -22.478 -14.300 33.952 1.00 93.94 800 ALA A N 1
ATOM 6233 C CA . ALA A 1 800 ? -23.367 -14.886 32.955 1.00 93.94 800 ALA A CA 1
ATOM 6234 C C . ALA A 1 800 ? -24.757 -14.221 32.997 1.00 93.94 800 ALA A C 1
ATOM 6236 O O . ALA A 1 800 ? -25.348 -14.151 34.088 1.00 93.94 800 ALA A O 1
ATOM 6237 N N . THR A 1 801 ? -25.277 -13.775 31.850 1.00 92.50 801 THR A N 1
ATOM 6238 C CA . THR A 1 801 ? -26.563 -13.052 31.729 1.00 92.50 801 THR A CA 1
ATOM 6239 C C . THR A 1 801 ? -27.736 -13.915 31.275 1.00 92.50 801 THR A C 1
ATOM 6241 O O . THR A 1 801 ? -28.867 -13.646 31.666 1.00 92.50 801 THR A O 1
ATOM 6244 N N . ASP A 1 802 ? -27.471 -15.029 30.595 1.00 89.50 802 ASP A N 1
ATOM 6245 C CA . ASP A 1 802 ? -28.426 -16.045 30.121 1.00 89.50 802 ASP A CA 1
ATOM 6246 C C . ASP A 1 802 ? -28.938 -16.963 31.259 1.00 89.50 802 ASP A C 1
ATOM 6248 O O . ASP A 1 802 ? -29.135 -18.179 31.123 1.00 89.50 802 ASP A O 1
ATOM 6252 N N . LYS A 1 803 ? -29.132 -16.390 32.449 1.00 87.00 803 LYS A N 1
ATOM 6253 C CA . LYS A 1 803 ? -29.688 -17.032 33.648 1.00 87.00 803 LYS A CA 1
ATOM 6254 C C . LYS A 1 803 ? -30.944 -16.306 34.108 1.00 87.00 803 LYS A C 1
ATOM 6256 O O . LYS A 1 803 ? -31.230 -15.199 33.678 1.00 87.00 803 LYS A O 1
ATOM 6261 N N . THR A 1 804 ? -31.667 -16.914 35.041 1.00 87.44 804 THR A N 1
ATOM 6262 C CA . THR A 1 804 ? -32.717 -16.201 35.767 1.00 87.44 804 THR A CA 1
ATOM 6263 C C . THR A 1 804 ? -32.079 -15.061 36.561 1.00 87.44 804 THR A C 1
ATOM 6265 O O . THR A 1 804 ? -31.254 -15.302 37.448 1.00 87.44 804 THR A O 1
ATOM 6268 N N . LEU A 1 805 ? -32.418 -13.827 36.196 1.00 90.62 805 LEU A N 1
ATOM 6269 C CA . LEU A 1 805 ? -31.962 -12.607 36.855 1.00 90.62 805 LEU A CA 1
ATOM 6270 C C . LEU A 1 805 ? -32.927 -12.244 37.998 1.00 90.62 805 LEU A C 1
ATOM 6272 O O . LEU A 1 805 ? -34.101 -12.618 37.939 1.00 90.62 805 LEU A O 1
ATOM 6276 N N . PRO A 1 806 ? -32.457 -11.569 39.061 1.00 89.38 806 PRO A N 1
ATOM 6277 C CA . PRO A 1 806 ? -33.352 -11.063 40.093 1.00 89.38 806 PRO A CA 1
ATOM 6278 C C . PRO A 1 806 ? -34.231 -9.952 39.514 1.00 89.38 806 PRO A C 1
ATOM 6280 O O . PRO A 1 806 ? -33.714 -9.016 38.908 1.00 89.38 806 PRO A O 1
ATOM 6283 N N . SER A 1 807 ? -35.542 -10.040 39.732 1.00 91.44 807 SER A N 1
ATOM 6284 C CA . SER A 1 807 ? -36.463 -8.997 39.285 1.00 91.44 807 SER A CA 1
ATOM 6285 C C . SER A 1 807 ? -36.159 -7.676 39.979 1.00 91.44 807 SER A C 1
ATOM 6287 O O . SER A 1 807 ? -36.079 -7.619 41.209 1.00 91.44 807 SER A O 1
ATOM 6289 N N . ALA A 1 808 ? -36.002 -6.617 39.191 1.00 91.38 808 ALA A N 1
ATOM 6290 C CA . ALA A 1 808 ? -35.830 -5.277 39.723 1.00 91.38 808 ALA A CA 1
ATOM 6291 C C . ALA A 1 808 ? -37.116 -4.811 40.438 1.00 91.38 808 ALA A C 1
ATOM 6293 O O . ALA A 1 808 ? -38.219 -5.092 39.953 1.00 91.38 808 ALA A O 1
ATOM 6294 N N . PRO A 1 809 ? -37.002 -4.093 41.571 1.00 90.69 809 PRO A N 1
ATOM 6295 C CA . PRO A 1 809 ? -38.148 -3.481 42.234 1.00 90.69 809 PRO A CA 1
ATOM 6296 C C . PRO A 1 809 ? -38.786 -2.405 41.342 1.00 90.69 809 PRO A C 1
ATOM 6298 O O . PRO A 1 809 ? -38.144 -1.876 40.432 1.00 90.69 809 PRO A O 1
ATOM 6301 N N . ALA A 1 810 ? -40.052 -2.069 41.605 1.00 82.75 810 ALA A N 1
ATOM 6302 C CA . ALA A 1 810 ? -40.784 -1.073 40.818 1.00 82.75 810 ALA A CA 1
ATOM 6303 C C . ALA A 1 810 ? -40.142 0.324 40.900 1.00 82.75 810 ALA A C 1
ATOM 6305 O O . ALA A 1 810 ? -40.221 1.093 39.949 1.00 82.75 810 ALA A O 1
ATOM 6306 N N . GLU A 1 811 ? -39.472 0.618 42.014 1.00 83.38 811 GLU A N 1
ATOM 6307 C CA . GLU A 1 811 ? -38.770 1.868 42.303 1.00 83.38 811 GLU A CA 1
ATOM 6308 C C . GLU A 1 811 ? -37.344 1.917 41.723 1.00 83.38 811 GLU A C 1
ATOM 6310 O O . GLU A 1 811 ? -36.584 2.833 42.033 1.00 83.38 811 GLU A O 1
ATOM 6315 N N . PHE A 1 812 ? -36.923 0.927 40.927 1.00 88.94 812 PHE A N 1
ATOM 6316 C CA . PHE A 1 812 ? -35.613 0.973 40.282 1.00 88.94 812 PHE A CA 1
ATOM 6317 C C . PHE A 1 812 ? -35.567 2.094 39.237 1.00 88.94 812 PHE A C 1
ATOM 6319 O O . PHE A 1 812 ? -36.187 2.000 38.178 1.00 88.94 812 PHE A O 1
ATOM 6326 N N . GLU A 1 813 ? -34.805 3.142 39.542 1.00 86.75 813 GLU A N 1
ATOM 6327 C CA . GLU A 1 813 ? -34.611 4.284 38.652 1.00 86.75 813 GLU A CA 1
ATOM 6328 C C . GLU A 1 813 ? -33.419 4.080 37.713 1.00 86.75 813 GLU A C 1
ATOM 6330 O O . GLU A 1 813 ? -32.304 3.756 38.145 1.00 86.75 813 GLU A O 1
ATOM 6335 N N . ASP A 1 814 ? -33.671 4.316 36.425 1.00 89.06 814 ASP A N 1
ATOM 6336 C CA . ASP A 1 814 ? -32.648 4.351 35.386 1.00 89.06 814 ASP A CA 1
ATOM 6337 C C . ASP A 1 814 ? -31.817 5.634 35.493 1.00 89.06 814 ASP A C 1
ATOM 6339 O O . ASP A 1 814 ? -32.348 6.731 35.700 1.00 89.06 814 ASP A O 1
ATOM 6343 N N . TRP A 1 815 ? -30.506 5.506 35.306 1.00 90.62 815 TRP A N 1
ATOM 6344 C CA . TRP A 1 815 ? -29.611 6.653 35.254 1.00 90.62 815 TRP A CA 1
ATOM 6345 C C . TRP A 1 815 ? -29.840 7.482 33.981 1.00 90.62 815 TRP A C 1
ATOM 6347 O O . TRP A 1 815 ? -30.113 6.943 32.906 1.00 90.62 815 TRP A O 1
ATOM 6357 N N . GLN A 1 816 ? -29.737 8.805 34.115 1.00 87.25 816 GLN A N 1
ATOM 6358 C CA . GLN A 1 816 ? -30.011 9.764 33.046 1.00 87.25 816 GLN A CA 1
ATOM 6359 C C . GLN A 1 816 ? -28.707 10.441 32.590 1.00 87.25 816 GLN A C 1
ATOM 6361 O O . GLN A 1 816 ? -28.234 11.340 33.287 1.00 87.25 816 GLN A O 1
ATOM 6366 N N . PRO A 1 817 ? -28.133 10.043 31.437 1.00 86.94 817 PRO A N 1
ATOM 6367 C CA . PRO A 1 817 ? -26.899 10.633 30.926 1.00 86.94 817 PRO A CA 1
ATOM 6368 C C . PRO A 1 817 ? -27.063 12.065 30.425 1.00 86.94 817 PRO A C 1
ATOM 6370 O O . PRO A 1 817 ? -27.997 12.380 29.672 1.00 86.94 817 PRO A O 1
ATOM 6373 N N . THR A 1 818 ? -26.063 12.892 30.708 1.00 87.06 818 THR A N 1
ATOM 6374 C CA . THR A 1 818 ? -25.761 14.117 29.961 1.00 87.06 818 THR A CA 1
ATOM 6375 C C . THR A 1 818 ? -25.094 13.781 28.618 1.00 87.06 818 THR A C 1
ATOM 6377 O O . THR A 1 818 ? -24.861 12.617 28.299 1.00 87.06 818 THR A O 1
ATOM 6380 N N . ALA A 1 819 ? -24.863 14.781 27.764 1.00 84.50 819 ALA A N 1
ATOM 6381 C CA . ALA A 1 819 ? -24.214 14.555 26.469 1.00 84.50 819 ALA A CA 1
ATOM 6382 C C . ALA A 1 819 ? -22.713 14.236 26.606 1.00 84.50 819 ALA A C 1
ATOM 6384 O O . ALA A 1 819 ? -22.190 13.467 25.801 1.00 84.50 819 ALA A O 1
ATOM 6385 N N . ASP A 1 820 ? -22.054 14.783 27.627 1.00 88.50 820 ASP A N 1
ATOM 6386 C CA . ASP A 1 820 ? -20.604 14.665 27.826 1.00 88.50 820 ASP A CA 1
ATOM 6387 C C . ASP A 1 820 ? -20.204 13.374 28.549 1.00 88.50 820 ASP A C 1
ATOM 6389 O O . ASP A 1 820 ? -19.041 12.973 28.519 1.00 88.50 820 ASP A O 1
ATOM 6393 N N . ASP A 1 821 ? -21.169 12.689 29.167 1.00 91.62 821 ASP A N 1
ATOM 6394 C CA . ASP A 1 821 ? -20.913 11.412 29.817 1.00 91.62 821 ASP A CA 1
ATOM 6395 C C . ASP A 1 821 ? -20.447 10.358 28.804 1.00 91.62 821 ASP A C 1
ATOM 6397 O O . ASP A 1 821 ? -21.042 10.168 27.735 1.00 91.62 821 ASP A O 1
ATOM 6401 N N . VAL A 1 822 ? -19.394 9.623 29.163 1.00 94.81 822 VAL A N 1
ATOM 6402 C CA . VAL A 1 822 ? -18.862 8.525 28.349 1.00 94.81 822 VAL A CA 1
ATOM 6403 C C . VAL A 1 822 ? -19.841 7.353 28.375 1.00 94.81 822 VAL A C 1
ATOM 6405 O O . VAL A 1 822 ? -20.231 6.885 29.441 1.00 94.81 822 VAL A O 1
ATOM 6408 N N . ALA A 1 823 ? -20.215 6.855 27.199 1.00 91.81 823 ALA A N 1
ATOM 6409 C CA . ALA A 1 823 ? -21.123 5.722 27.051 1.00 91.81 823 ALA A CA 1
ATOM 6410 C C . ALA A 1 823 ? -20.371 4.420 26.747 1.00 91.81 823 ALA A C 1
ATOM 6412 O O . ALA A 1 823 ? -20.731 3.351 27.243 1.00 91.81 823 ALA A O 1
ATOM 6413 N N . LEU A 1 824 ? -19.335 4.508 25.909 1.00 93.38 824 LEU A N 1
ATOM 6414 C CA . LEU A 1 824 ? -18.657 3.361 25.315 1.00 93.38 824 LEU A CA 1
ATOM 6415 C C . LEU A 1 824 ? -17.155 3.635 25.165 1.00 93.38 824 LEU A C 1
ATOM 6417 O O . LEU A 1 824 ? -16.753 4.716 24.742 1.00 93.38 824 LEU A O 1
ATOM 6421 N N . LEU A 1 825 ? -16.347 2.625 25.475 1.00 94.00 825 LEU A N 1
ATOM 6422 C CA . LEU A 1 825 ? -14.966 2.483 25.032 1.00 94.00 825 LEU A CA 1
ATOM 6423 C C . LEU A 1 825 ? -14.921 1.377 23.979 1.00 94.00 825 LEU A C 1
ATOM 6425 O O . LEU A 1 825 ? -15.276 0.226 24.262 1.00 94.00 825 LEU A O 1
ATOM 6429 N N . GLN A 1 826 ? -14.492 1.724 22.768 1.00 89.25 826 GLN A N 1
ATOM 6430 C CA . GLN A 1 826 ? -14.371 0.778 21.662 1.00 89.25 826 GLN A CA 1
ATOM 6431 C C . GLN A 1 826 ? -12.900 0.602 21.285 1.00 89.25 826 GLN A C 1
ATOM 6433 O O . GLN A 1 826 ? -12.264 1.533 20.797 1.00 89.25 826 GLN A O 1
ATOM 6438 N N . TYR A 1 827 ? -12.346 -0.583 21.544 1.00 86.69 827 TYR A N 1
ATOM 6439 C CA . TYR A 1 827 ? -10.938 -0.861 21.259 1.00 86.69 827 TYR A CA 1
ATOM 6440 C C . TYR A 1 827 ? -10.696 -1.070 19.762 1.00 86.69 827 TYR A C 1
ATOM 6442 O O . TYR A 1 827 ? -11.464 -1.756 19.087 1.00 86.69 827 TYR A O 1
ATOM 6450 N N . THR A 1 828 ? -9.598 -0.503 19.257 1.00 74.69 828 THR A N 1
ATOM 6451 C CA . THR A 1 828 ? -9.146 -0.656 17.864 1.00 74.69 828 THR A CA 1
ATOM 6452 C C . THR A 1 828 ? -7.801 -1.374 17.813 1.00 74.69 828 THR A C 1
ATOM 6454 O O . THR A 1 828 ? -6.974 -1.218 18.707 1.00 74.69 828 THR A O 1
ATOM 6457 N N . SER A 1 829 ? -7.565 -2.178 16.774 1.00 58.56 829 SER A N 1
ATOM 6458 C CA . SER A 1 829 ? -6.424 -3.101 16.696 1.00 58.56 829 SER A CA 1
ATOM 6459 C C . SER A 1 829 ? -5.071 -2.462 16.350 1.00 58.56 829 SER A C 1
ATOM 6461 O O . SER A 1 829 ? -4.173 -3.222 16.026 1.00 58.56 829 SER A O 1
ATOM 6463 N N . GLY A 1 830 ? -4.944 -1.125 16.384 1.00 39.16 830 GLY A N 1
ATOM 6464 C CA . GLY A 1 830 ? -3.697 -0.345 16.255 1.00 39.16 830 GLY A CA 1
ATOM 6465 C C . GLY A 1 830 ? -2.637 -0.902 15.291 1.00 39.16 830 GLY A C 1
ATOM 6466 O O . GLY A 1 830 ? -1.894 -1.806 15.642 1.00 39.16 830 GLY A O 1
ATOM 6467 N N . SER A 1 831 ? -2.472 -0.323 14.098 1.00 34.81 831 SER A N 1
ATOM 6468 C CA . SER A 1 831 ? -1.566 -0.849 13.054 1.00 34.81 831 SER A CA 1
ATOM 6469 C C . SER A 1 831 ? -0.067 -0.905 13.408 1.00 34.81 831 SER A C 1
ATOM 6471 O O . SER A 1 831 ? 0.703 -1.430 12.611 1.00 34.81 831 SER A O 1
ATOM 6473 N N . THR A 1 832 ? 0.355 -0.389 14.569 1.00 42.88 832 THR A N 1
ATOM 6474 C CA . THR A 1 832 ? 1.763 -0.358 15.023 1.00 42.88 832 THR A CA 1
ATOM 6475 C C . THR A 1 832 ? 1.957 -0.274 16.553 1.00 42.88 832 THR A C 1
ATOM 6477 O O . THR A 1 832 ? 3.095 -0.204 17.003 1.00 42.88 832 THR A O 1
ATOM 6480 N N . THR A 1 833 ? 0.896 -0.258 17.376 1.00 50.81 833 THR A N 1
ATOM 6481 C CA . THR A 1 833 ? 0.983 -0.092 18.851 1.00 50.81 833 THR A CA 1
ATOM 6482 C C . THR A 1 833 ? -0.105 -0.891 19.573 1.00 50.81 833 THR A C 1
ATOM 6484 O O . THR A 1 833 ? -1.044 -1.359 18.926 1.00 50.81 833 THR A O 1
ATOM 6487 N N . ASP A 1 834 ? 0.015 -1.035 20.898 1.00 58.81 834 ASP A N 1
ATOM 6488 C CA . ASP A 1 834 ? -0.994 -1.686 21.742 1.00 58.81 834 ASP A CA 1
ATOM 6489 C C . ASP A 1 834 ? -2.411 -1.119 21.488 1.00 58.81 834 ASP A C 1
ATOM 6491 O O . ASP A 1 834 ? -2.558 0.091 21.265 1.00 58.81 834 ASP A O 1
ATOM 6495 N N . PRO A 1 835 ? -3.468 -1.958 21.483 1.00 70.12 835 PRO A N 1
ATOM 6496 C CA . PRO A 1 835 ? -4.826 -1.520 21.161 1.00 70.12 835 PRO A CA 1
ATOM 6497 C C . PRO A 1 835 ? -5.330 -0.402 22.082 1.00 70.12 835 PRO A C 1
ATOM 6499 O O . PRO A 1 835 ? -5.243 -0.510 23.300 1.00 70.12 835 PRO A O 1
ATOM 6502 N N . LYS A 1 836 ? -5.951 0.636 21.509 1.00 81.81 836 LYS A N 1
ATOM 6503 C CA . LYS A 1 836 ? -6.445 1.807 22.258 1.00 81.81 836 LYS A CA 1
ATOM 6504 C C . LYS A 1 836 ? -7.968 1.865 22.280 1.00 81.81 836 LYS A C 1
ATOM 6506 O O . LYS A 1 836 ? -8.609 1.635 21.250 1.00 81.81 836 LYS A O 1
ATOM 6511 N N . GLY A 1 837 ? -8.536 2.213 23.435 1.00 86.06 837 GLY A N 1
ATOM 6512 C CA . GLY A 1 837 ? -9.970 2.438 23.614 1.00 86.06 837 GLY A CA 1
ATOM 6513 C C . GLY A 1 837 ? -10.409 3.813 23.106 1.00 86.06 837 GLY A C 1
ATOM 6514 O O . GLY A 1 837 ? -10.060 4.838 23.686 1.00 86.06 837 GLY A O 1
ATOM 6515 N N . VAL A 1 838 ? -11.212 3.847 22.043 1.00 91.56 838 VAL A N 1
ATOM 6516 C CA . VAL A 1 838 ? -11.849 5.075 21.550 1.00 91.56 838 VAL A CA 1
ATOM 6517 C C . VAL A 1 838 ? -12.972 5.470 22.505 1.00 91.56 838 VAL A C 1
ATOM 6519 O O . VAL A 1 838 ? -13.898 4.689 22.729 1.00 91.56 838 VAL A O 1
ATOM 6522 N N . ILE A 1 839 ? -12.886 6.679 23.065 1.00 94.50 839 ILE A N 1
ATOM 6523 C CA . ILE A 1 839 ? -13.883 7.238 23.985 1.00 94.50 839 ILE A CA 1
ATOM 6524 C C . ILE A 1 839 ? -15.065 7.781 23.180 1.00 94.50 839 ILE A C 1
ATOM 6526 O O . ILE A 1 839 ? -14.900 8.692 22.373 1.00 94.50 839 ILE A O 1
ATOM 6530 N N . ILE A 1 840 ? -16.262 7.244 23.425 1.00 93.44 840 ILE A N 1
ATOM 6531 C CA . ILE A 1 840 ? -17.499 7.648 22.749 1.00 93.44 840 ILE A CA 1
ATOM 6532 C C . ILE A 1 840 ? -18.514 8.108 23.800 1.00 93.44 840 ILE A C 1
ATOM 6534 O O . ILE A 1 840 ? -18.914 7.339 24.682 1.00 93.44 840 ILE A O 1
ATOM 6538 N N . THR A 1 841 ? -18.952 9.365 23.704 1.00 93.50 841 THR A N 1
ATOM 6539 C CA . THR A 1 841 ? -19.917 9.959 24.640 1.00 93.50 841 THR A CA 1
ATOM 6540 C C . THR A 1 841 ? -21.363 9.677 24.244 1.00 93.50 841 THR A C 1
ATOM 6542 O O . THR A 1 841 ? -21.678 9.376 23.089 1.00 93.50 841 THR A O 1
ATOM 6545 N N . HIS A 1 842 ? -22.288 9.824 25.193 1.00 88.69 842 HIS A N 1
ATOM 6546 C CA . HIS A 1 842 ? -23.723 9.772 24.918 1.00 88.69 842 HIS A CA 1
ATOM 6547 C C . HIS A 1 842 ? -24.154 10.798 23.859 1.00 88.69 842 HIS A C 1
ATOM 6549 O O . HIS A 1 842 ? -25.041 10.502 23.055 1.00 88.69 842 HIS A O 1
ATOM 6555 N N . GLY A 1 843 ? -23.519 11.973 23.817 1.00 86.50 843 GLY A N 1
ATOM 6556 C CA . GLY A 1 843 ? -23.714 12.991 22.788 1.00 86.50 843 GLY A CA 1
ATOM 6557 C C . GLY A 1 843 ? -23.321 12.498 21.396 1.00 86.50 843 GLY A C 1
ATOM 6558 O O . GLY A 1 843 ? -24.112 12.646 20.462 1.00 86.50 843 GLY A O 1
ATOM 6559 N N . ASN A 1 844 ? -22.169 11.827 21.261 1.00 89.06 844 ASN A N 1
ATOM 6560 C CA . ASN A 1 844 ? -21.754 11.228 19.988 1.00 89.06 844 ASN A CA 1
ATOM 6561 C C . ASN A 1 844 ? -22.768 10.180 19.507 1.00 89.06 844 ASN A C 1
ATOM 6563 O O . ASN A 1 844 ? -23.193 10.217 18.352 1.00 89.06 844 ASN A O 1
ATOM 6567 N N . ILE A 1 845 ? -23.220 9.295 20.404 1.00 86.50 845 ILE A N 1
ATOM 6568 C CA . ILE A 1 845 ? -24.210 8.259 20.072 1.00 86.50 845 ILE A CA 1
ATOM 6569 C C . ILE A 1 845 ? -25.539 8.888 19.628 1.00 86.50 845 ILE A C 1
ATOM 6571 O O . ILE A 1 845 ? -26.097 8.502 18.599 1.00 86.50 845 ILE A O 1
ATOM 6575 N N . ARG A 1 846 ? -26.049 9.878 20.375 1.00 83.56 846 ARG A N 1
ATOM 6576 C CA . ARG A 1 846 ? -27.291 10.592 20.033 1.00 83.56 846 ARG A CA 1
ATOM 6577 C C . ARG A 1 846 ? -27.183 11.282 18.679 1.00 83.56 846 ARG A C 1
ATOM 6579 O O . ARG A 1 846 ? -28.115 11.186 17.882 1.00 83.56 846 ARG A O 1
ATOM 6586 N N . HIS A 1 847 ? -26.054 11.935 18.406 1.00 81.06 847 HIS A N 1
ATOM 6587 C CA . HIS A 1 847 ? -25.814 12.593 17.128 1.00 81.06 847 HIS A CA 1
ATOM 6588 C C . HIS A 1 847 ? -25.840 11.583 15.974 1.00 81.06 847 HIS A C 1
ATOM 6590 O O . HIS A 1 847 ? -26.627 11.753 15.039 1.00 81.06 847 HIS A O 1
ATOM 6596 N N . GLN A 1 848 ? -25.074 10.494 16.085 1.00 81.44 848 GLN A N 1
ATOM 6597 C CA . GLN A 1 848 ? -24.982 9.458 15.055 1.00 81.44 848 GLN A CA 1
ATOM 6598 C C . GLN A 1 848 ? -26.338 8.802 14.770 1.00 81.44 848 GLN A C 1
ATOM 6600 O O . GLN A 1 848 ? -26.738 8.639 13.617 1.00 81.44 848 GLN A O 1
ATOM 6605 N N . ILE A 1 849 ? -27.099 8.475 15.815 1.00 78.25 849 ILE A N 1
ATOM 6606 C CA . ILE A 1 849 ? -28.432 7.885 15.662 1.00 78.25 849 ILE A CA 1
ATOM 6607 C C . ILE A 1 849 ? -29.399 8.889 15.043 1.00 78.25 849 ILE A C 1
ATOM 6609 O O . ILE A 1 849 ? -30.136 8.521 14.136 1.00 78.25 849 ILE A O 1
ATOM 6613 N N . SER A 1 850 ? -29.356 10.167 15.436 1.00 73.62 850 SER A N 1
ATOM 6614 C CA . SER A 1 850 ? -30.187 11.204 14.807 1.00 73.62 850 SER A CA 1
ATOM 6615 C C . SER A 1 850 ? -29.916 11.345 13.304 1.00 73.62 850 SER A C 1
ATOM 6617 O O . SER A 1 850 ? -30.811 11.708 12.539 1.00 73.62 850 SER A O 1
ATOM 6619 N N . TYR A 1 851 ? -28.680 11.081 12.872 1.00 73.56 851 TYR A N 1
ATOM 6620 C CA . TYR A 1 851 ? -28.294 11.096 11.467 1.00 73.56 851 TYR A CA 1
ATOM 6621 C C . TYR A 1 851 ? -28.848 9.872 10.726 1.00 73.56 851 TYR A C 1
ATOM 6623 O O . TYR A 1 851 ? -29.510 10.023 9.698 1.00 73.56 851 TYR A O 1
ATOM 6631 N N . LEU A 1 852 ? -28.686 8.670 11.285 1.00 71.19 852 LEU A N 1
ATOM 6632 C CA . LEU A 1 852 ? -29.241 7.437 10.710 1.00 71.19 852 LEU A CA 1
ATOM 6633 C C . LEU A 1 852 ? -30.774 7.464 10.658 1.00 71.19 852 LEU A C 1
ATOM 6635 O O . LEU A 1 852 ? -31.379 7.086 9.657 1.00 71.19 852 LEU A O 1
ATOM 6639 N N . GLU A 1 853 ? -31.416 8.011 11.687 1.00 66.44 853 GLU A N 1
ATOM 6640 C CA . GLU A 1 853 ? -32.857 8.246 11.697 1.00 66.44 853 GLU A CA 1
ATOM 6641 C C . GLU A 1 853 ? -33.301 9.220 10.610 1.00 66.44 853 GLU A C 1
ATOM 6643 O O . GLU A 1 853 ? -34.349 9.016 10.002 1.00 66.44 853 GLU A O 1
ATOM 6648 N N . ARG A 1 854 ? -32.527 10.277 10.337 1.00 66.06 854 ARG A N 1
ATOM 6649 C CA . ARG A 1 854 ? -32.814 11.182 9.218 1.00 66.06 854 ARG A CA 1
ATOM 6650 C C . ARG A 1 854 ? -32.742 10.440 7.889 1.00 66.06 854 ARG A C 1
ATOM 6652 O O . ARG A 1 854 ? -33.640 10.618 7.071 1.00 66.06 854 ARG A O 1
ATOM 6659 N N . CYS A 1 855 ? -31.760 9.562 7.709 1.00 61.94 855 CYS A N 1
ATOM 6660 C CA . CYS A 1 855 ? -31.665 8.709 6.525 1.00 61.94 855 CYS A CA 1
ATOM 6661 C C . CYS A 1 855 ? -32.910 7.812 6.377 1.00 61.94 855 CYS A C 1
ATOM 6663 O O . CYS A 1 855 ? -33.499 7.736 5.299 1.00 61.94 855 CYS A O 1
ATOM 6665 N N . HIS A 1 856 ? -33.398 7.240 7.484 1.00 62.00 856 HIS A N 1
ATOM 6666 C CA . HIS A 1 856 ? -34.656 6.487 7.522 1.00 62.00 856 HIS A CA 1
ATOM 6667 C C . HIS A 1 856 ? -35.897 7.376 7.236 1.00 62.00 856 HIS A C 1
ATOM 6669 O O . HIS A 1 856 ? -36.804 6.984 6.499 1.00 62.00 856 HIS A O 1
ATOM 6675 N N . HIS A 1 857 ? -35.951 8.602 7.771 1.00 54.78 857 HIS A N 1
ATOM 6676 C CA . HIS A 1 857 ? -37.102 9.513 7.674 1.00 54.78 857 HIS A CA 1
ATOM 6677 C C . HIS A 1 857 ? -37.213 10.277 6.343 1.00 54.78 857 HIS A C 1
ATOM 6679 O O . HIS A 1 857 ? -38.333 10.575 5.916 1.00 54.78 857 HIS A O 1
ATOM 6685 N N . VAL A 1 858 ? -36.101 10.597 5.670 1.00 50.25 858 VAL A N 1
ATOM 6686 C CA . VAL A 1 858 ? -36.101 11.273 4.356 1.00 50.25 858 VAL A CA 1
ATOM 6687 C C . VAL A 1 858 ? -36.879 10.449 3.318 1.00 50.25 858 VAL A C 1
ATOM 6689 O O . VAL A 1 858 ? -37.563 11.023 2.473 1.00 50.25 858 VAL A O 1
ATOM 6692 N N . TYR A 1 859 ? -36.898 9.119 3.449 1.00 47.00 859 TYR A N 1
ATOM 6693 C CA . TYR A 1 859 ? -37.677 8.227 2.583 1.00 47.00 859 TYR A CA 1
ATOM 6694 C C . TYR A 1 859 ? -39.137 8.011 3.037 1.00 47.00 859 TYR A C 1
ATOM 6696 O O . TYR A 1 859 ? -40.043 7.826 2.220 1.00 47.00 859 TYR A O 1
ATOM 6704 N N . ALA A 1 860 ? -39.422 8.097 4.341 1.00 44.81 860 ALA A N 1
ATOM 6705 C CA . ALA A 1 860 ? -40.797 8.035 4.853 1.00 44.81 860 ALA A CA 1
ATOM 6706 C C . ALA A 1 860 ? -41.670 9.211 4.359 1.00 44.81 860 ALA A C 1
ATOM 6708 O O . ALA A 1 860 ? -42.893 9.122 4.361 1.00 44.81 860 ALA A O 1
ATOM 6709 N N . ARG A 1 861 ? -41.057 10.316 3.902 1.00 41.12 861 ARG A N 1
ATOM 6710 C CA . ARG A 1 861 ? -41.767 11.450 3.282 1.00 41.12 861 ARG A CA 1
ATOM 6711 C C . ARG A 1 861 ? -42.037 11.280 1.783 1.00 41.12 861 ARG A C 1
ATOM 6713 O O . ARG A 1 861 ? -42.957 11.916 1.278 1.00 41.12 861 ARG A O 1
ATOM 6720 N N . THR A 1 862 ? -41.274 10.447 1.073 1.00 39.72 862 THR A N 1
ATOM 6721 C CA . THR A 1 862 ? -41.483 10.165 -0.362 1.00 39.72 862 THR A CA 1
ATOM 6722 C C . THR A 1 862 ? -42.414 8.974 -0.598 1.00 39.72 862 THR A C 1
ATOM 6724 O O . THR A 1 862 ? -43.042 8.883 -1.650 1.00 39.72 862 THR A O 1
ATOM 6727 N N . SER A 1 863 ? -42.572 8.098 0.397 1.00 37.78 863 SER A N 1
ATOM 6728 C CA . SER A 1 863 ? -43.525 6.987 0.402 1.00 37.78 863 SER A CA 1
ATOM 6729 C C . SER A 1 863 ? -44.672 7.299 1.365 1.00 37.78 863 SER A C 1
ATOM 6731 O O . SER A 1 863 ? -44.488 7.375 2.570 1.00 37.78 863 SER A O 1
ATOM 6733 N N . ALA A 1 864 ? -45.881 7.514 0.850 1.00 37.38 864 ALA A N 1
ATOM 6734 C CA . ALA A 1 864 ? -47.008 8.067 1.609 1.00 37.38 864 ALA A CA 1
ATOM 6735 C C . ALA A 1 864 ? -47.593 7.175 2.741 1.00 37.38 864 ALA A C 1
ATOM 6737 O O . ALA A 1 864 ? -48.798 7.267 2.978 1.00 37.38 864 ALA A O 1
ATOM 6738 N N . ARG A 1 865 ? -46.839 6.274 3.406 1.00 40.81 865 ARG A N 1
ATOM 6739 C CA . ARG A 1 865 ? -47.436 5.282 4.331 1.00 40.81 865 ARG A CA 1
ATOM 6740 C C . ARG A 1 865 ? -46.545 4.499 5.316 1.00 40.81 865 ARG A C 1
ATOM 6742 O O . ARG A 1 865 ? -47.069 3.544 5.879 1.00 40.81 865 ARG A O 1
ATOM 6749 N N . THR A 1 866 ? -45.275 4.832 5.544 1.00 49.38 866 THR A N 1
ATOM 6750 C CA . THR A 1 866 ? -44.393 3.970 6.373 1.00 49.38 866 THR A CA 1
ATOM 6751 C C . THR A 1 866 ? -43.967 4.652 7.675 1.00 49.38 866 THR A C 1
ATOM 6753 O O . THR A 1 866 ? -43.251 5.653 7.635 1.00 49.38 866 THR A O 1
ATOM 6756 N N . ASP A 1 867 ? -44.400 4.117 8.823 1.00 59.72 867 ASP A N 1
ATOM 6757 C CA . ASP A 1 867 ? -43.945 4.561 10.146 1.00 59.72 867 ASP A CA 1
ATOM 6758 C C . ASP A 1 867 ? -42.523 4.037 10.414 1.00 59.72 867 ASP A C 1
ATOM 6760 O O . ASP A 1 867 ? -42.163 2.944 9.982 1.00 59.72 867 ASP A O 1
ATOM 6764 N N . ALA A 1 868 ? -41.701 4.782 11.165 1.00 59.91 868 ALA A N 1
ATOM 6765 C CA . ALA A 1 868 ? -40.311 4.394 11.461 1.00 59.91 868 ALA A CA 1
ATOM 6766 C C . ALA A 1 868 ? -40.177 3.047 12.205 1.00 59.91 868 ALA A C 1
ATOM 6768 O O . ALA A 1 868 ? -39.128 2.412 12.185 1.00 59.91 868 ALA A O 1
ATOM 6769 N N . GLU A 1 869 ? -41.249 2.567 12.829 1.00 65.50 869 GLU A N 1
ATOM 6770 C CA . GLU A 1 869 ? -41.261 1.254 13.471 1.00 65.50 869 GLU A CA 1
ATOM 6771 C C . GLU A 1 869 ? -41.394 0.087 12.477 1.00 65.50 869 GLU A C 1
ATOM 6773 O O . GLU A 1 869 ? -41.221 -1.068 12.864 1.00 65.50 869 GLU A O 1
ATOM 6778 N N . ASP A 1 870 ? -41.733 0.355 11.214 1.00 74.06 870 ASP A N 1
ATOM 6779 C CA . ASP A 1 870 ? -41.945 -0.659 10.174 1.00 74.06 870 ASP A CA 1
ATOM 6780 C C . ASP A 1 870 ? -40.661 -1.020 9.413 1.00 74.06 870 ASP A C 1
ATOM 6782 O O . ASP A 1 870 ? -40.688 -1.884 8.533 1.00 74.06 870 ASP A O 1
ATOM 6786 N N . PHE A 1 871 ? -39.527 -0.409 9.772 1.00 82.25 871 PHE A N 1
ATOM 6787 C CA . PHE A 1 871 ? -38.230 -0.792 9.228 1.00 82.25 871 PHE A CA 1
ATOM 6788 C C . PHE A 1 871 ? -37.793 -2.166 9.754 1.00 82.25 871 PHE A C 1
ATOM 6790 O O . PHE A 1 871 ? -37.817 -2.439 10.955 1.00 82.25 871 PHE A O 1
ATOM 6797 N N . VAL A 1 872 ? -37.363 -3.021 8.828 1.00 89.94 872 VAL A N 1
ATOM 6798 C CA . VAL A 1 872 ? -36.793 -4.344 9.073 1.00 89.94 872 VAL A CA 1
ATOM 6799 C C . VAL A 1 872 ? -35.350 -4.377 8.575 1.00 89.94 872 VAL A C 1
ATOM 6801 O O . VAL A 1 872 ? -35.105 -4.308 7.367 1.00 89.94 872 VAL A O 1
ATOM 6804 N N . ASN A 1 873 ? -34.401 -4.518 9.496 1.00 91.44 873 ASN A N 1
ATOM 6805 C CA . ASN A 1 873 ? -32.990 -4.736 9.199 1.00 91.44 873 ASN A CA 1
ATOM 6806 C C . ASN A 1 873 ? -32.648 -6.225 9.183 1.00 91.44 873 ASN A C 1
ATOM 6808 O O . ASN A 1 873 ? -33.149 -6.985 10.008 1.00 91.44 873 ASN A O 1
ATOM 6812 N N . VAL A 1 874 ? -31.767 -6.632 8.273 1.00 93.38 874 VAL A N 1
ATOM 6813 C CA . VAL A 1 874 ? -31.130 -7.954 8.299 1.00 93.38 874 VAL A CA 1
ATOM 6814 C C . VAL A 1 874 ? -29.630 -7.758 8.127 1.00 93.38 874 VAL A C 1
ATOM 6816 O O . VAL A 1 874 ? -29.212 -7.229 7.100 1.00 93.38 874 VAL A O 1
ATOM 6819 N N . SER A 1 875 ? -28.817 -8.189 9.088 1.00 92.25 875 SER A N 1
ATOM 6820 C CA . SER A 1 875 ? -27.363 -7.992 9.057 1.00 92.25 875 SER A CA 1
ATOM 6821 C C . SER A 1 875 ? -26.587 -9.206 9.570 1.00 92.25 875 SER A C 1
ATOM 6823 O O . SER A 1 875 ? -27.101 -10.013 10.337 1.00 92.25 875 SER A O 1
ATOM 6825 N N . TRP A 1 876 ? -25.336 -9.337 9.143 1.00 92.88 876 TRP A N 1
ATOM 6826 C CA . TRP A 1 876 ? -24.356 -10.274 9.702 1.00 92.88 876 TRP A CA 1
ATOM 6827 C C . TRP A 1 876 ? -23.184 -9.549 10.377 1.00 92.88 876 TRP A C 1
ATOM 6829 O O . TRP A 1 876 ? -22.273 -10.195 10.890 1.00 92.88 876 TRP A O 1
ATOM 6839 N N . THR A 1 877 ? -23.177 -8.211 10.349 1.00 90.88 877 THR A N 1
ATOM 6840 C CA . THR A 1 877 ? -22.084 -7.402 10.891 1.00 90.88 877 THR A CA 1
ATOM 6841 C C . THR A 1 877 ? -21.983 -7.611 12.411 1.00 90.88 877 THR A C 1
ATOM 6843 O O . THR A 1 877 ? -23.011 -7.574 13.092 1.00 90.88 877 THR A O 1
ATOM 6846 N N . PRO A 1 878 ? -20.779 -7.872 12.964 1.00 87.38 878 PRO A N 1
ATOM 6847 C CA . PRO A 1 878 ? -20.637 -8.212 14.382 1.00 87.38 878 PRO A CA 1
ATOM 6848 C C . PRO A 1 878 ? -21.124 -7.086 15.304 1.00 87.38 878 PRO A C 1
ATOM 6850 O O . PRO A 1 878 ? -20.840 -5.918 15.040 1.00 87.38 878 PRO A O 1
ATOM 6853 N N . GLU A 1 879 ? -21.780 -7.408 16.427 1.00 85.94 879 GLU A N 1
ATOM 6854 C CA . GLU A 1 879 ? -22.353 -6.386 17.323 1.00 85.94 879 GLU A CA 1
ATOM 6855 C C . GLU A 1 879 ? -21.291 -5.563 18.069 1.00 85.94 879 GLU A C 1
ATOM 6857 O O . GLU A 1 879 ? -21.578 -4.469 18.546 1.00 85.94 879 GLU A O 1
ATOM 6862 N N . PHE A 1 880 ? -20.058 -6.071 18.159 1.00 83.31 880 PHE A N 1
ATOM 6863 C CA . PHE A 1 880 ? -18.916 -5.362 18.745 1.00 83.31 880 PHE A CA 1
ATOM 6864 C C . PHE A 1 880 ? -18.203 -4.421 17.755 1.00 83.31 880 PHE A C 1
ATOM 6866 O O . PHE A 1 880 ? -17.364 -3.621 18.173 1.00 83.31 880 PHE A O 1
ATOM 6873 N N . HIS A 1 881 ? -18.521 -4.512 16.459 1.00 85.94 881 HIS A N 1
ATOM 6874 C CA . HIS A 1 881 ? -18.032 -3.613 15.411 1.00 85.94 881 HIS A CA 1
ATOM 6875 C C . HIS A 1 881 ? -18.964 -2.399 15.297 1.00 85.94 881 HIS A C 1
ATOM 6877 O O . HIS A 1 881 ? -20.173 -2.530 15.473 1.00 85.94 881 HIS A O 1
ATOM 6883 N N . ASP A 1 882 ? -18.438 -1.218 14.967 1.00 84.31 882 ASP A N 1
ATOM 6884 C CA . ASP A 1 882 ? -19.217 0.030 14.899 1.00 84.31 882 ASP A CA 1
ATOM 6885 C C . ASP A 1 882 ? -20.429 -0.050 13.941 1.00 84.31 882 ASP A C 1
ATOM 6887 O O . ASP A 1 882 ? -21.546 0.287 14.324 1.00 84.31 882 ASP A O 1
ATOM 6891 N N . MET A 1 883 ? -20.267 -0.591 12.735 1.00 84.62 883 MET A N 1
ATOM 6892 C CA . MET A 1 883 ? -21.337 -0.779 11.757 1.00 84.62 883 MET A CA 1
ATOM 6893 C C . MET A 1 883 ? -22.456 -1.703 12.264 1.00 84.62 883 MET A C 1
ATOM 6895 O O . MET A 1 883 ? -23.635 -1.413 12.057 1.00 84.62 883 MET A O 1
ATOM 6899 N N . GLY A 1 884 ? -22.118 -2.788 12.967 1.00 86.25 884 GLY A N 1
ATOM 6900 C CA . GLY A 1 884 ? -23.116 -3.652 13.601 1.00 86.25 884 GLY A CA 1
ATOM 6901 C C . GLY A 1 884 ? -23.805 -2.947 14.766 1.00 86.25 884 GLY A C 1
ATOM 6902 O O . GLY A 1 884 ? -25.034 -2.884 14.825 1.00 86.25 884 GLY A O 1
ATOM 6903 N N . LEU A 1 885 ? -23.017 -2.333 15.646 1.00 87.69 885 LEU A N 1
ATOM 6904 C CA . LEU A 1 885 ? -23.495 -1.652 16.841 1.00 87.69 885 LEU A CA 1
ATOM 6905 C C . LEU A 1 885 ? -24.413 -0.467 16.514 1.00 87.69 885 LEU A C 1
ATOM 6907 O O . LEU A 1 885 ? -25.562 -0.430 16.949 1.00 87.69 885 LEU A O 1
ATOM 6911 N N . PHE A 1 886 ? -23.936 0.498 15.733 1.00 85.69 886 PHE A N 1
ATOM 6912 C CA . PHE A 1 886 ? -24.678 1.713 15.397 1.00 85.69 886 PHE A CA 1
ATOM 6913 C C . PHE A 1 886 ? -25.687 1.474 14.273 1.00 85.69 886 PHE A C 1
ATOM 6915 O O . PHE A 1 886 ? -26.851 1.866 14.393 1.00 85.69 886 PHE A O 1
ATOM 6922 N N . GLY A 1 887 ? -25.252 0.810 13.199 1.00 77.69 887 GLY A N 1
ATOM 6923 C CA . GLY A 1 887 ? -26.040 0.613 11.984 1.00 77.69 887 GLY A CA 1
ATOM 6924 C C . GLY A 1 887 ? -27.161 -0.409 12.146 1.00 77.69 887 GLY A C 1
ATOM 6925 O O . GLY A 1 887 ? -28.284 -0.130 11.736 1.00 77.69 887 GLY A O 1
ATOM 6926 N N . SER A 1 888 ? -26.897 -1.560 12.779 1.00 80.12 888 SER A N 1
ATOM 6927 C CA . SER A 1 888 ? -27.890 -2.645 12.910 1.00 80.12 888 SER A CA 1
ATOM 6928 C C . SER A 1 888 ? -28.680 -2.631 14.208 1.00 80.12 888 SER A C 1
ATOM 6930 O O . SER A 1 888 ? -29.773 -3.204 14.248 1.00 80.12 888 SER A O 1
ATOM 6932 N N . PHE A 1 889 ? -28.129 -2.053 15.277 1.00 82.94 889 PHE A N 1
ATOM 6933 C CA . PHE A 1 889 ? -28.700 -2.207 16.610 1.00 82.94 889 PHE A CA 1
ATOM 6934 C C . PHE A 1 889 ? -29.187 -0.899 17.231 1.00 82.94 889 PHE A C 1
ATOM 6936 O O . PHE A 1 889 ? -30.393 -0.733 17.419 1.00 82.94 889 PHE A O 1
ATOM 6943 N N . LEU A 1 890 ? -28.292 0.040 17.544 1.00 85.44 890 LEU A N 1
ATOM 6944 C CA . LEU A 1 890 ? -28.651 1.241 18.302 1.00 85.44 890 LEU A CA 1
ATOM 6945 C C . LEU A 1 890 ? -29.671 2.123 17.563 1.00 85.44 890 LEU A C 1
ATOM 6947 O O . LEU A 1 890 ? -30.575 2.668 18.198 1.00 85.44 890 LEU A O 1
ATOM 6951 N N . SER A 1 891 ? -29.592 2.207 16.230 1.00 80.06 891 SER A N 1
ATOM 6952 C CA . SER A 1 891 ? -30.589 2.937 15.434 1.00 80.06 891 SER A CA 1
ATOM 6953 C C . SER A 1 891 ? -31.987 2.296 15.506 1.00 80.06 891 SER A C 1
ATOM 6955 O O . SER A 1 891 ? -32.991 3.003 15.601 1.00 80.06 891 SER A O 1
ATOM 6957 N N . PHE A 1 892 ? -32.076 0.962 15.549 1.00 81.06 892 PHE A N 1
ATOM 6958 C CA . PHE A 1 892 ? -33.340 0.217 15.637 1.00 81.06 892 PHE A CA 1
ATOM 6959 C C . PHE A 1 892 ? -33.912 0.214 17.055 1.00 81.06 892 PHE A C 1
ATOM 6961 O O . PHE A 1 892 ? -35.127 0.300 17.229 1.00 81.06 892 PHE A O 1
ATOM 6968 N N . LEU A 1 893 ? -33.042 0.235 18.069 1.00 80.81 893 LEU A N 1
ATOM 6969 C CA . LEU A 1 893 ? -33.436 0.428 19.463 1.00 80.81 893 LEU A CA 1
ATOM 6970 C C . LEU A 1 893 ? -34.073 1.811 19.694 1.00 80.81 893 LEU A C 1
ATOM 6972 O O . LEU A 1 893 ? -34.992 1.924 20.499 1.00 80.81 893 LEU A O 1
ATOM 6976 N N . SER A 1 894 ? -33.606 2.839 18.974 1.00 76.81 894 SER A N 1
ATOM 6977 C CA . SER A 1 894 ? -34.134 4.213 19.029 1.00 76.81 894 SER A CA 1
ATOM 6978 C C . SER A 1 894 ? -35.427 4.391 18.222 1.00 76.81 894 SER A C 1
ATOM 6980 O O . SER A 1 894 ? -36.388 4.994 18.695 1.00 76.81 894 SER A O 1
ATOM 6982 N N . THR A 1 895 ? -35.484 3.826 17.011 1.00 74.25 895 THR A N 1
ATOM 6983 C CA . THR A 1 895 ? -36.629 3.981 16.088 1.00 74.25 895 THR A CA 1
ATOM 6984 C C . THR A 1 895 ? -37.782 3.019 16.348 1.00 74.25 895 THR A C 1
ATOM 6986 O O . THR A 1 895 ? -38.912 3.289 15.941 1.00 74.25 895 THR A O 1
ATOM 6989 N N . GLY A 1 896 ? -37.515 1.886 17.000 1.00 78.62 896 GLY A N 1
ATOM 6990 C CA . GLY A 1 896 ? -38.486 0.821 17.228 1.00 78.62 896 GLY A CA 1
ATOM 6991 C C . GLY A 1 896 ? -38.658 -0.158 16.063 1.00 78.62 896 GLY A C 1
ATOM 6992 O O . GLY A 1 896 ? -39.600 -0.954 16.102 1.00 78.62 896 GLY A O 1
ATOM 6993 N N . GLY A 1 897 ? -37.804 -0.121 15.039 1.00 84.62 897 GLY A N 1
ATOM 6994 C CA . GLY A 1 897 ? -37.804 -1.132 13.977 1.00 84.62 897 GLY A CA 1
ATOM 6995 C C . GLY A 1 897 ? -37.376 -2.526 14.469 1.00 84.62 897 GLY A C 1
ATOM 6996 O O . GLY A 1 897 ? -36.976 -2.707 15.618 1.00 84.62 897 GLY A O 1
ATOM 6997 N N . THR A 1 898 ? -37.461 -3.528 13.595 1.00 90.75 898 THR A N 1
ATOM 6998 C CA . THR A 1 898 ? -37.051 -4.911 13.888 1.00 90.75 898 THR A CA 1
ATOM 6999 C C . THR A 1 898 ? -35.706 -5.217 13.235 1.00 90.75 898 THR A C 1
ATOM 7001 O O . THR A 1 898 ? -35.534 -4.961 12.047 1.00 90.75 898 THR A O 1
ATOM 7004 N N . SER A 1 899 ? -34.769 -5.820 13.966 1.00 92.12 899 SER A N 1
ATOM 7005 C CA . SER A 1 899 ? -33.461 -6.210 13.426 1.00 92.12 899 SER A CA 1
ATOM 7006 C C . SER A 1 899 ? -33.239 -7.721 13.539 1.00 92.12 899 SER A C 1
ATOM 7008 O O . SER A 1 899 ? -33.368 -8.305 14.612 1.00 92.12 899 SER A O 1
ATOM 7010 N N . TYR A 1 900 ? -32.938 -8.369 12.419 1.00 94.75 900 TYR A N 1
ATOM 7011 C CA . TYR A 1 900 ? -32.527 -9.767 12.360 1.00 94.75 900 TYR A CA 1
ATOM 7012 C C . TYR A 1 900 ? -31.016 -9.828 12.170 1.00 94.75 900 TYR A C 1
ATOM 7014 O O . TYR A 1 900 ? -30.476 -9.177 11.272 1.00 94.75 900 TYR A O 1
ATOM 7022 N N . ALA A 1 901 ? -30.342 -10.633 12.978 1.00 93.69 901 ALA A N 1
ATOM 7023 C CA . ALA A 1 901 ? -28.902 -10.799 12.910 1.00 93.69 901 ALA A CA 1
ATOM 7024 C C . ALA A 1 901 ? -28.500 -12.263 12.733 1.00 93.69 901 ALA A C 1
ATOM 7026 O O . ALA A 1 901 ? -29.207 -13.170 13.170 1.00 93.69 901 ALA A O 1
ATOM 7027 N N . MET A 1 902 ? -27.362 -12.488 12.085 1.00 93.62 902 MET A N 1
ATOM 7028 C CA . MET A 1 902 ? -26.723 -13.798 11.948 1.00 93.62 902 MET A CA 1
ATOM 7029 C C . MET A 1 902 ? -25.226 -13.686 12.228 1.00 93.62 902 MET A C 1
ATOM 7031 O O . MET A 1 902 ? -24.660 -12.594 12.216 1.00 93.62 902 MET A O 1
ATOM 7035 N N . SER A 1 903 ? -24.565 -14.822 12.444 1.00 91.75 903 SER A N 1
ATOM 7036 C CA . SER A 1 903 ? -23.120 -14.835 12.667 1.00 91.75 903 SER A CA 1
ATOM 7037 C C . SER A 1 903 ? -22.351 -14.431 11.396 1.00 91.75 903 SER A C 1
ATOM 7039 O O . SER A 1 903 ? -22.691 -14.902 10.307 1.00 91.75 903 SER A O 1
ATOM 7041 N N . PRO A 1 904 ? -21.244 -13.676 11.505 1.00 90.75 904 PRO A N 1
ATOM 7042 C CA . PRO A 1 904 ? -20.276 -13.522 10.420 1.00 90.75 904 PRO A CA 1
ATOM 7043 C C . PRO A 1 904 ? -19.779 -14.864 9.857 1.00 90.75 904 PRO A C 1
ATOM 7045 O O . PRO A 1 904 ? -19.480 -14.963 8.671 1.00 90.75 904 PRO A O 1
ATOM 7048 N N . LEU A 1 905 ? -19.733 -15.921 10.681 1.00 89.62 905 LEU A N 1
ATOM 7049 C CA . LEU A 1 905 ? -19.391 -17.271 10.219 1.00 89.62 905 LEU A CA 1
ATOM 7050 C C . LEU A 1 905 ? -20.482 -17.854 9.312 1.00 89.62 905 LEU A C 1
ATOM 7052 O O . LEU A 1 905 ? -20.168 -18.492 8.314 1.00 89.62 905 LEU A O 1
ATOM 7056 N N . THR A 1 906 ? -21.755 -17.578 9.604 1.00 90.00 906 THR A N 1
ATOM 7057 C CA . THR A 1 906 ? -22.881 -17.945 8.733 1.00 90.00 906 THR A CA 1
ATOM 7058 C C . THR A 1 906 ? -22.781 -17.229 7.382 1.00 90.00 906 THR A C 1
ATOM 7060 O O . THR A 1 906 ? -23.033 -17.829 6.337 1.00 90.00 906 THR A O 1
ATOM 7063 N N . PHE A 1 907 ? -22.321 -15.973 7.371 1.00 92.19 907 PHE A N 1
ATOM 7064 C CA . PHE A 1 907 ? -22.113 -15.199 6.143 1.00 92.19 907 PHE A CA 1
ATOM 7065 C C . PHE A 1 907 ? -21.030 -15.771 5.204 1.00 92.19 907 PHE A C 1
ATOM 7067 O O . PHE A 1 907 ? -21.046 -15.470 4.009 1.00 92.19 907 PHE A O 1
ATOM 7074 N N . LEU A 1 908 ? -20.161 -16.686 5.664 1.00 87.75 908 LEU A N 1
ATOM 7075 C CA . LEU A 1 908 ? -19.254 -17.441 4.777 1.00 87.75 908 LEU A CA 1
ATOM 7076 C C . LEU A 1 908 ? -20.005 -18.231 3.683 1.00 87.75 908 LEU A C 1
ATOM 7078 O O . LEU A 1 908 ? -19.402 -18.624 2.677 1.00 87.75 908 LEU A O 1
ATOM 7082 N N . HIS A 1 909 ? -21.326 -18.395 3.836 1.00 88.25 909 HIS A N 1
ATOM 7083 C CA . HIS A 1 909 ? -22.283 -18.767 2.796 1.00 88.25 909 HIS A CA 1
ATOM 7084 C C . HIS A 1 909 ? -23.152 -17.558 2.374 1.00 88.25 909 HIS A C 1
ATOM 7086 O O . HIS A 1 909 ? -24.333 -17.507 2.702 1.00 88.25 909 HIS A O 1
ATOM 7092 N N . PRO A 1 910 ? -22.642 -16.608 1.566 1.00 88.75 910 PRO A N 1
ATOM 7093 C CA . PRO A 1 910 ? -23.178 -15.240 1.437 1.00 88.75 910 PRO A CA 1
ATOM 7094 C C . PRO A 1 910 ? -24.641 -15.150 0.992 1.00 88.75 910 PRO A C 1
ATOM 7096 O O . PRO A 1 910 ? -25.363 -14.226 1.357 1.00 88.75 910 PRO A O 1
ATOM 7099 N N . LEU A 1 911 ? -25.110 -16.133 0.215 1.00 88.50 911 LEU A N 1
ATOM 7100 C CA . LEU A 1 911 ? -26.495 -16.180 -0.258 1.00 88.50 911 LEU A CA 1
ATOM 7101 C C . LEU A 1 911 ? -27.512 -16.372 0.874 1.00 88.50 911 LEU A C 1
ATOM 7103 O O . LEU A 1 911 ? -28.683 -16.049 0.680 1.00 88.50 911 LEU A O 1
ATOM 7107 N N . ILE A 1 912 ? -27.087 -16.842 2.051 1.00 90.69 912 ILE A N 1
ATOM 7108 C CA . ILE A 1 912 ? -27.958 -16.942 3.223 1.00 90.69 912 ILE A CA 1
ATOM 7109 C C . ILE A 1 912 ? -28.444 -15.569 3.692 1.00 90.69 912 ILE A C 1
ATOM 7111 O O . ILE A 1 912 ? -29.588 -15.428 4.116 1.00 90.69 912 ILE A O 1
ATOM 7115 N N . TRP A 1 913 ? -27.619 -14.532 3.527 1.00 93.38 913 TRP A N 1
ATOM 7116 C CA . TRP A 1 913 ? -27.987 -13.159 3.853 1.00 93.38 913 TRP A CA 1
ATOM 7117 C C . TRP A 1 913 ? -29.067 -12.629 2.909 1.00 93.38 913 TRP A C 1
ATOM 7119 O O . TRP A 1 913 ? -30.054 -12.044 3.354 1.00 93.38 913 TRP A O 1
ATOM 7129 N N . VAL A 1 914 ? -28.938 -12.922 1.611 1.00 89.38 914 VAL A N 1
ATOM 7130 C CA . VAL A 1 914 ? -29.947 -12.600 0.587 1.00 89.38 914 VAL A CA 1
ATOM 7131 C C . VAL A 1 914 ? -31.266 -13.328 0.867 1.00 89.38 914 VAL A C 1
ATOM 7133 O O . VAL A 1 914 ? -32.338 -12.723 0.815 1.00 89.38 914 VAL A O 1
ATOM 7136 N N . GLU A 1 915 ? -31.199 -14.610 1.226 1.00 88.88 915 GLU A N 1
ATOM 7137 C CA . GLU A 1 915 ? -32.374 -15.407 1.587 1.00 88.88 915 GLU A CA 1
ATOM 7138 C C . GLU A 1 915 ? -33.056 -14.888 2.860 1.00 88.88 915 GLU A C 1
ATOM 7140 O O . GLU A 1 915 ? -34.281 -14.759 2.887 1.00 88.88 915 GLU A O 1
ATOM 7145 N N . ALA A 1 916 ? -32.289 -14.517 3.887 1.00 93.31 916 ALA A N 1
ATOM 7146 C CA . ALA A 1 916 ? -32.816 -13.906 5.103 1.00 93.31 916 ALA A CA 1
ATOM 7147 C C . ALA A 1 916 ? -33.508 -12.566 4.805 1.00 93.31 916 ALA A C 1
ATOM 7149 O O . ALA A 1 916 ? -34.646 -12.349 5.230 1.00 93.31 916 ALA A O 1
ATOM 7150 N N . MET A 1 917 ? -32.877 -11.698 4.005 1.00 92.88 917 MET A N 1
ATOM 7151 C CA . MET A 1 917 ? -33.477 -10.435 3.567 1.00 92.88 917 MET A CA 1
ATOM 7152 C C . MET A 1 917 ? -34.814 -10.651 2.859 1.00 92.88 917 MET A C 1
ATOM 7154 O O . MET A 1 917 ? -35.783 -9.937 3.118 1.00 92.88 917 MET A O 1
ATOM 7158 N N . ARG A 1 918 ? -34.907 -11.672 2.005 1.00 87.50 918 ARG A N 1
ATOM 7159 C CA . ARG A 1 918 ? -36.146 -12.020 1.307 1.00 87.50 918 ARG A CA 1
ATOM 7160 C C . ARG A 1 918 ? -37.209 -12.572 2.258 1.00 87.50 918 ARG A C 1
ATOM 7162 O O . ARG A 1 918 ? -38.361 -12.142 2.205 1.00 87.50 918 ARG A O 1
ATOM 7169 N N . ARG A 1 919 ? -36.835 -13.519 3.121 1.00 92.88 919 ARG A N 1
ATOM 7170 C CA . ARG A 1 919 ? -37.739 -14.205 4.057 1.00 92.88 919 ARG A CA 1
ATOM 7171 C C . ARG A 1 919 ? -38.398 -13.232 5.023 1.00 92.88 919 ARG A C 1
ATOM 7173 O O . ARG A 1 919 ? -39.613 -13.282 5.202 1.00 92.88 919 ARG A O 1
ATOM 7180 N N . TYR A 1 920 ? -37.607 -12.327 5.589 1.00 93.56 920 TYR A N 1
ATOM 7181 C CA . TYR A 1 920 ? -38.071 -11.358 6.580 1.00 93.56 920 TYR A CA 1
ATOM 7182 C C . TYR A 1 920 ? -38.470 -10.013 5.975 1.00 93.56 920 TYR A C 1
ATOM 7184 O O . TYR A 1 920 ? -38.851 -9.109 6.711 1.00 93.56 920 TYR A O 1
ATOM 7192 N N . LYS A 1 921 ? -38.452 -9.898 4.638 1.00 90.25 921 LYS A N 1
ATOM 7193 C CA . LYS A 1 921 ? -38.814 -8.683 3.897 1.00 90.25 921 LYS A CA 1
ATOM 7194 C C . LYS A 1 921 ? -38.029 -7.466 4.389 1.00 90.25 921 LYS A C 1
ATOM 7196 O O . LYS A 1 921 ? -38.617 -6.432 4.701 1.00 90.25 921 LYS A O 1
ATOM 7201 N N . ALA A 1 922 ? -36.705 -7.605 4.448 1.00 89.38 922 ALA A N 1
ATOM 7202 C CA . ALA A 1 922 ? -35.804 -6.536 4.848 1.00 89.38 922 ALA A CA 1
ATOM 7203 C C . ALA A 1 922 ? -36.119 -5.259 4.072 1.00 89.38 922 ALA A C 1
ATOM 7205 O O . ALA A 1 922 ? -36.220 -5.282 2.841 1.00 89.38 922 ALA A O 1
ATOM 7206 N N . THR A 1 923 ? -36.274 -4.162 4.801 1.00 82.94 923 THR A N 1
ATOM 7207 C CA . THR A 1 923 ? -36.343 -2.810 4.247 1.00 82.94 923 THR A CA 1
ATOM 7208 C C . THR A 1 923 ? -34.975 -2.162 4.219 1.00 82.94 923 THR A C 1
ATOM 7210 O O . THR A 1 923 ? -34.760 -1.212 3.476 1.00 82.94 923 THR A O 1
ATOM 7213 N N . CYS A 1 924 ? -34.051 -2.661 5.029 1.00 82.75 924 CYS A N 1
ATOM 7214 C CA . CYS A 1 924 ? -32.716 -2.121 5.142 1.00 82.75 924 CYS A CA 1
ATOM 7215 C C . CYS A 1 924 ? -31.693 -3.195 5.482 1.00 82.75 924 CYS A C 1
ATOM 7217 O O . CYS A 1 924 ? -32.028 -4.246 6.030 1.00 82.75 924 CYS A O 1
ATOM 7219 N N . THR A 1 925 ? -30.444 -2.929 5.129 1.00 87.56 925 THR A N 1
ATOM 7220 C CA . THR A 1 925 ? -29.314 -3.782 5.475 1.00 87.56 925 THR A CA 1
ATOM 7221 C C . THR A 1 925 ? -28.034 -2.955 5.526 1.00 87.56 925 THR A C 1
ATOM 7223 O O . THR A 1 925 ? -27.992 -1.841 5.001 1.00 87.56 925 THR A O 1
ATOM 7226 N N . ASN A 1 926 ? -27.000 -3.481 6.171 1.00 85.38 926 ASN A N 1
ATOM 7227 C CA . ASN A 1 926 ? -25.689 -2.853 6.246 1.00 85.38 926 ASN A CA 1
ATOM 7228 C C . ASN A 1 926 ? -24.588 -3.898 6.128 1.00 85.38 926 ASN A C 1
ATOM 7230 O O . ASN A 1 926 ? -24.744 -5.036 6.570 1.00 85.38 926 ASN A O 1
ATOM 7234 N N . GLY A 1 927 ? -23.476 -3.496 5.534 1.00 84.88 927 GLY A N 1
ATOM 7235 C CA . GLY A 1 927 ? -22.302 -4.336 5.409 1.00 84.88 927 GLY A CA 1
ATOM 7236 C C . GLY A 1 927 ? -21.136 -3.581 4.784 1.00 84.88 927 GLY A C 1
ATOM 7237 O O . GLY A 1 927 ? -21.321 -2.484 4.252 1.00 84.88 927 GLY A O 1
ATOM 7238 N N . PRO A 1 928 ? -19.935 -4.164 4.837 1.00 85.25 928 PRO A N 1
ATOM 7239 C CA . PRO A 1 928 ? -18.820 -3.671 4.057 1.00 85.25 928 PRO A CA 1
ATOM 7240 C C . PRO A 1 928 ? -19.060 -3.974 2.573 1.00 85.25 928 PRO A C 1
ATOM 7242 O O . PRO A 1 928 ? -19.766 -4.929 2.221 1.00 85.25 928 PRO A O 1
ATOM 7245 N N . ASP A 1 929 ? -18.456 -3.183 1.699 1.00 77.31 929 ASP A N 1
ATOM 7246 C CA . ASP A 1 929 ? -18.518 -3.323 0.241 1.00 77.31 929 ASP A CA 1
ATOM 7247 C C . ASP A 1 929 ? -18.232 -4.756 -0.252 1.00 77.31 929 ASP A C 1
ATOM 7249 O O . ASP A 1 929 ? -18.984 -5.301 -1.071 1.00 77.31 929 ASP A O 1
ATOM 7253 N N . PHE A 1 930 ? -17.224 -5.429 0.316 1.00 83.00 930 PHE A N 1
ATOM 7254 C CA . PHE A 1 930 ? -16.868 -6.797 -0.059 1.00 83.00 930 PHE A CA 1
ATOM 7255 C C . PHE A 1 930 ? -18.013 -7.787 0.182 1.00 83.00 930 PHE A C 1
ATOM 7257 O O . PHE A 1 930 ? -18.153 -8.762 -0.559 1.00 83.00 930 PHE A O 1
ATOM 7264 N N . GLY A 1 931 ? -18.856 -7.553 1.195 1.00 83.56 931 GLY A N 1
ATOM 7265 C CA . GLY A 1 931 ? -19.975 -8.432 1.520 1.00 83.56 931 GLY A CA 1
ATOM 7266 C C . GLY A 1 931 ? -21.020 -8.445 0.405 1.00 83.56 931 GLY A C 1
ATOM 7267 O O . GLY A 1 931 ? -21.503 -9.503 -0.015 1.00 83.56 931 GLY A O 1
ATOM 7268 N N . PHE A 1 932 ? -21.311 -7.263 -0.136 1.00 82.19 932 PHE A N 1
ATOM 7269 C CA . PHE A 1 932 ? -22.197 -7.081 -1.282 1.00 82.19 932 PHE A CA 1
ATOM 7270 C C . PHE A 1 932 ? -21.594 -7.675 -2.559 1.00 82.19 932 PHE A C 1
ATOM 7272 O O . PHE A 1 932 ? -22.258 -8.453 -3.251 1.00 82.19 932 PHE A O 1
ATOM 7279 N N . SER A 1 933 ? -20.319 -7.390 -2.831 1.00 77.75 933 SER A N 1
ATOM 7280 C CA . SER A 1 933 ? -19.582 -7.939 -3.977 1.00 77.75 933 SER A CA 1
ATOM 7281 C C . SER A 1 933 ? -19.554 -9.470 -3.971 1.00 77.75 933 SER A C 1
ATOM 7283 O O . SER A 1 933 ? -19.785 -10.111 -5.001 1.00 77.75 933 SER A O 1
ATOM 7285 N N . LEU A 1 934 ? -19.356 -10.080 -2.802 1.00 83.00 934 LEU A N 1
ATOM 7286 C CA . LEU A 1 934 ? -19.334 -11.528 -2.645 1.00 83.00 934 LEU A CA 1
ATOM 7287 C C . LEU A 1 934 ? -20.719 -12.158 -2.877 1.00 83.00 934 LEU A C 1
ATOM 7289 O O . LEU A 1 934 ? -20.812 -13.195 -3.539 1.00 83.00 934 LEU A O 1
ATOM 7293 N N . CYS A 1 935 ? -21.802 -11.520 -2.416 1.00 83.38 935 CYS A N 1
ATOM 7294 C CA . CYS A 1 935 ? -23.167 -11.952 -2.736 1.00 83.38 935 CYS A CA 1
ATOM 7295 C C . CYS A 1 935 ? -23.425 -11.930 -4.247 1.00 83.38 935 CYS A C 1
ATOM 7297 O O . CYS A 1 935 ? -23.918 -12.914 -4.802 1.00 83.38 935 CYS A O 1
ATOM 7299 N N . CYS A 1 936 ? -23.036 -10.849 -4.929 1.00 77.69 936 CYS A N 1
ATOM 7300 C CA . CYS A 1 936 ? -23.159 -10.730 -6.382 1.00 77.69 936 CYS A CA 1
ATOM 7301 C C . CYS A 1 936 ? -22.367 -11.815 -7.120 1.00 77.69 936 CYS A C 1
ATOM 7303 O O . CYS A 1 936 ? -22.901 -12.450 -8.032 1.00 77.69 936 CYS A O 1
ATOM 7305 N N . LYS A 1 937 ? -21.123 -12.076 -6.699 1.00 78.31 937 LYS A N 1
ATOM 7306 C CA . LYS A 1 937 ? -20.281 -13.135 -7.269 1.00 78.31 937 LYS A CA 1
ATOM 7307 C C . LYS A 1 937 ? -20.940 -14.510 -7.133 1.00 78.31 937 LYS A C 1
ATOM 7309 O O . LYS A 1 937 ? -21.093 -15.214 -8.129 1.00 78.31 937 LYS A O 1
ATOM 7314 N N . ARG A 1 938 ? -21.407 -14.871 -5.932 1.00 81.81 938 ARG A N 1
ATOM 7315 C CA . ARG A 1 938 ? -22.055 -16.172 -5.686 1.00 81.81 938 ARG A CA 1
ATOM 7316 C C . ARG A 1 938 ? -23.394 -16.318 -6.414 1.00 81.81 938 ARG A C 1
ATOM 7318 O O . ARG A 1 938 ? -23.715 -17.417 -6.864 1.00 81.81 938 ARG A O 1
ATOM 7325 N N . LEU A 1 939 ? -24.164 -15.237 -6.567 1.00 76.56 939 LEU A N 1
ATOM 7326 C CA . LEU A 1 939 ? -25.382 -15.243 -7.388 1.00 76.56 939 LEU A CA 1
ATOM 7327 C C . LEU A 1 939 ? -25.055 -15.527 -8.859 1.00 76.56 939 LEU A C 1
ATOM 7329 O O . LEU A 1 939 ? -25.718 -16.359 -9.478 1.00 76.56 939 LEU A O 1
ATOM 7333 N N . LYS A 1 940 ? -24.009 -14.890 -9.401 1.00 73.38 940 LYS A N 1
ATOM 7334 C CA . LYS A 1 940 ? -23.545 -15.112 -10.777 1.00 73.38 940 LYS A CA 1
ATOM 7335 C C . LYS A 1 940 ? -23.108 -16.563 -11.001 1.00 73.38 940 LYS A C 1
ATOM 7337 O O . LYS A 1 940 ? -23.640 -17.204 -11.901 1.00 73.38 940 LYS A O 1
ATOM 7342 N N . GLU A 1 941 ? -22.240 -17.102 -10.144 1.00 79.94 941 GLU A N 1
ATOM 7343 C CA . GLU A 1 941 ? -21.766 -18.497 -10.224 1.00 79.94 941 GLU A CA 1
ATOM 7344 C C . GLU A 1 941 ? -22.925 -19.510 -10.176 1.00 79.94 941 GLU A C 1
ATOM 7346 O O . GLU A 1 941 ? -22.967 -20.475 -10.942 1.00 79.94 941 GLU A O 1
ATOM 7351 N N . ARG A 1 942 ? -23.911 -19.286 -9.295 1.00 81.62 942 ARG A N 1
ATOM 7352 C CA . ARG A 1 942 ? -25.105 -20.139 -9.193 1.00 81.62 942 ARG A CA 1
ATOM 7353 C C . ARG A 1 942 ? -25.955 -20.075 -10.465 1.00 81.62 942 ARG A C 1
ATOM 7355 O O . ARG A 1 942 ? -26.466 -21.104 -10.903 1.00 81.62 942 ARG A O 1
ATOM 7362 N N . ASN A 1 943 ? -26.116 -18.889 -11.049 1.00 70.94 943 ASN A N 1
ATOM 7363 C CA . ASN A 1 943 ? -26.910 -18.695 -12.261 1.00 70.94 943 ASN A CA 1
ATOM 7364 C C . ASN A 1 943 ? -26.218 -19.320 -13.484 1.00 70.94 943 ASN A C 1
ATOM 7366 O O . ASN A 1 943 ? -26.878 -20.020 -14.249 1.00 70.94 943 ASN A O 1
ATOM 7370 N N . GLU A 1 944 ? -24.895 -19.187 -13.600 1.00 75.56 944 GLU A N 1
ATOM 7371 C CA . GLU A 1 944 ? -24.084 -19.865 -14.622 1.00 75.56 944 GLU A CA 1
ATOM 7372 C C . GLU A 1 944 ? -24.193 -21.392 -14.506 1.00 75.56 944 GLU A C 1
ATOM 7374 O O . GLU A 1 944 ? -24.466 -22.072 -15.496 1.00 75.56 944 GLU A O 1
ATOM 7379 N N . LYS A 1 945 ? -24.097 -21.941 -13.286 1.00 80.19 945 LYS A N 1
ATOM 7380 C CA . LYS A 1 945 ? -24.280 -23.381 -13.032 1.00 80.19 945 LYS A CA 1
ATOM 7381 C C . LYS A 1 945 ? -25.679 -23.888 -13.407 1.00 80.19 945 LYS A C 1
ATOM 7383 O O . LYS A 1 945 ? -25.825 -25.045 -13.792 1.00 80.19 945 LYS A O 1
ATOM 7388 N N . ASN A 1 946 ? -26.694 -23.030 -13.319 1.00 76.25 946 ASN A N 1
ATOM 7389 C CA . ASN A 1 946 ? -28.073 -23.336 -13.705 1.00 76.25 946 ASN A CA 1
ATOM 7390 C C . ASN A 1 946 ? -28.370 -23.047 -15.193 1.00 76.25 946 ASN A C 1
ATOM 7392 O O . ASN A 1 946 ? -29.522 -23.162 -15.609 1.00 76.25 946 ASN A O 1
ATOM 7396 N N . GLY A 1 947 ? -27.364 -22.676 -15.996 1.00 70.56 947 GLY A N 1
ATOM 7397 C CA . GLY A 1 947 ? -27.515 -22.396 -17.427 1.00 70.56 947 GLY A CA 1
ATOM 7398 C C . GLY A 1 947 ? -28.215 -21.070 -17.747 1.00 70.56 947 GLY A C 1
ATOM 7399 O O . GLY A 1 947 ? -28.758 -20.917 -18.840 1.00 70.56 947 GLY A O 1
ATOM 7400 N N . LEU A 1 948 ? -28.240 -20.120 -16.806 1.00 64.62 948 LEU A N 1
ATOM 7401 C CA . LEU A 1 948 ? -28.834 -18.797 -17.000 1.00 64.62 948 LEU A CA 1
ATOM 7402 C C . LEU A 1 948 ? -27.797 -17.798 -17.560 1.00 64.62 948 LEU A C 1
ATOM 7404 O O . LEU A 1 948 ? -26.631 -17.850 -17.165 1.00 64.62 948 LEU A O 1
ATOM 7408 N N . PRO A 1 949 ? -28.198 -16.851 -18.433 1.00 57.06 949 PRO A N 1
ATOM 7409 C CA . PRO A 1 949 ? -27.291 -15.841 -18.978 1.00 57.06 949 PRO A CA 1
ATOM 7410 C C . PRO A 1 949 ? -26.701 -14.925 -17.897 1.00 57.06 949 PRO A C 1
ATOM 7412 O O . PRO A 1 949 ? -27.406 -14.507 -16.968 1.00 57.06 949 PRO A O 1
ATOM 7415 N N . THR A 1 950 ? -25.432 -14.546 -18.061 1.00 49.78 950 THR A N 1
ATOM 7416 C CA . THR A 1 950 ? -24.714 -13.614 -17.181 1.00 49.78 950 THR A CA 1
ATOM 7417 C C . THR A 1 950 ? -25.481 -12.292 -17.032 1.00 49.78 950 THR A C 1
ATOM 7419 O O . THR A 1 950 ? -25.795 -11.639 -18.022 1.00 49.78 950 THR A O 1
ATOM 7422 N N . GLY A 1 951 ? -25.797 -11.898 -15.793 1.00 49.66 951 GLY A N 1
ATOM 7423 C CA . GLY A 1 951 ? -26.564 -10.677 -15.487 1.00 49.66 951 GLY A CA 1
ATOM 7424 C C . GLY A 1 951 ? -28.076 -10.875 -15.311 1.00 49.66 951 GLY A C 1
ATOM 7425 O O . GLY A 1 951 ? -28.773 -9.937 -14.928 1.00 49.66 951 GLY A O 1
ATOM 7426 N N . THR A 1 952 ? -28.599 -12.087 -15.517 1.00 48.56 952 THR A N 1
ATOM 7427 C CA . THR A 1 952 ? -30.015 -12.387 -15.254 1.00 48.56 952 THR A CA 1
ATOM 7428 C C . THR A 1 952 ? -30.228 -12.623 -13.757 1.00 48.56 952 THR A C 1
ATOM 7430 O O . THR A 1 952 ? -29.785 -13.641 -13.229 1.00 48.56 952 THR A O 1
ATOM 7433 N N . LEU A 1 953 ? -30.903 -11.703 -13.060 1.00 54.09 953 LEU A N 1
ATOM 7434 C CA . LEU A 1 953 ? -31.451 -11.953 -11.719 1.00 54.09 953 LEU A CA 1
ATOM 7435 C C . LEU A 1 953 ? -32.762 -12.730 -11.865 1.00 54.09 953 LEU A C 1
ATOM 7437 O O . LEU A 1 953 ? -33.695 -12.236 -12.507 1.00 54.09 953 LEU A O 1
ATOM 7441 N N . GLU A 1 954 ? -32.869 -13.919 -11.269 1.00 55.97 954 GLU A N 1
ATOM 7442 C CA . GLU A 1 954 ? -34.158 -14.606 -11.231 1.00 55.97 954 GLU A CA 1
ATOM 7443 C C . GLU A 1 954 ? -35.143 -13.778 -10.389 1.00 55.97 954 GLU A C 1
ATOM 7445 O O . GLU A 1 954 ? -34.761 -13.107 -9.431 1.00 55.97 954 GLU A O 1
ATOM 7450 N N . MET A 1 955 ? -36.442 -13.829 -10.701 1.00 52.00 955 MET A N 1
ATOM 7451 C CA . MET A 1 955 ? -37.462 -13.104 -9.922 1.00 52.00 955 MET A CA 1
ATOM 7452 C C . MET A 1 955 ? -37.428 -13.481 -8.429 1.00 52.00 955 MET A C 1
ATOM 7454 O O . MET A 1 955 ? -37.745 -12.655 -7.576 1.00 52.00 955 MET A O 1
ATOM 7458 N N . LYS A 1 956 ? -36.988 -14.709 -8.120 1.00 55.12 956 LYS A N 1
ATOM 7459 C CA . LYS A 1 956 ? -36.799 -15.219 -6.757 1.00 55.12 956 LYS A CA 1
ATOM 7460 C C . LYS A 1 956 ? -35.609 -14.597 -6.005 1.00 55.12 956 LYS A C 1
ATOM 7462 O O . LYS A 1 956 ? -35.593 -14.684 -4.784 1.00 55.12 956 LYS A O 1
ATOM 7467 N N . ASP A 1 957 ? -34.667 -13.957 -6.703 1.00 63.59 957 ASP A N 1
ATOM 7468 C CA . ASP A 1 957 ? -33.490 -13.295 -6.113 1.00 63.59 957 ASP A CA 1
ATOM 7469 C C . ASP A 1 957 ? -33.707 -11.798 -5.844 1.00 63.59 957 ASP A C 1
ATOM 7471 O O . ASP A 1 957 ? -32.857 -11.139 -5.248 1.00 63.59 957 ASP A O 1
ATOM 7475 N N . ARG A 1 958 ? -34.835 -11.231 -6.289 1.00 70.19 958 ARG A N 1
ATOM 7476 C CA . ARG A 1 958 ? -35.170 -9.824 -6.040 1.00 70.19 958 ARG A CA 1
ATOM 7477 C C . ARG A 1 958 ? -35.687 -9.634 -4.615 1.00 70.19 958 ARG A C 1
ATOM 7479 O O . ARG A 1 958 ? -36.517 -10.407 -4.140 1.00 70.19 958 ARG A O 1
ATOM 7486 N N . ILE A 1 959 ? -35.277 -8.536 -3.978 1.00 77.19 959 ILE A N 1
ATOM 7487 C CA . ILE A 1 959 ? -35.749 -8.126 -2.648 1.00 77.19 959 ILE A CA 1
ATOM 7488 C C . ILE A 1 959 ? -36.507 -6.792 -2.789 1.00 77.19 959 ILE A C 1
ATOM 7490 O O . ILE A 1 959 ? -35.960 -5.734 -2.493 1.00 77.19 959 ILE A O 1
ATOM 7494 N N . PRO A 1 960 ? -37.767 -6.796 -3.266 1.00 72.06 960 PRO A N 1
ATOM 7495 C CA . PRO A 1 960 ? -38.522 -5.562 -3.530 1.00 72.06 960 PRO A CA 1
ATOM 7496 C C . PRO A 1 960 ? -38.848 -4.759 -2.261 1.00 72.06 960 PRO A C 1
ATOM 7498 O O . PRO A 1 960 ? -39.197 -3.580 -2.336 1.00 72.06 960 PRO A O 1
ATOM 7501 N N . SER A 1 961 ? -38.759 -5.399 -1.093 1.00 78.88 961 SER A N 1
ATOM 7502 C CA . SER A 1 961 ? -38.904 -4.730 0.195 1.00 78.88 961 SER A CA 1
ATOM 7503 C C . SER A 1 961 ? -37.710 -3.843 0.536 1.00 78.88 961 SER A C 1
ATOM 7505 O O . SER A 1 961 ? -37.906 -2.908 1.301 1.00 78.88 961 SER A O 1
ATOM 7507 N N . LEU A 1 962 ? -36.514 -4.095 -0.018 1.00 79.38 962 LEU A N 1
ATOM 7508 C CA . LEU A 1 962 ? -35.276 -3.414 0.368 1.00 79.38 962 LEU A CA 1
ATOM 7509 C C . LEU A 1 962 ? -35.289 -1.963 -0.125 1.00 79.38 962 LEU A C 1
ATOM 7511 O O . LEU A 1 962 ? -35.274 -1.694 -1.324 1.00 79.38 962 LEU A O 1
ATOM 7515 N N . LYS A 1 963 ? -35.335 -1.017 0.811 1.00 72.81 963 LYS A N 1
ATOM 7516 C CA . LYS A 1 963 ? -35.444 0.428 0.570 1.00 72.81 963 LYS A CA 1
ATOM 7517 C C . LYS A 1 963 ? -34.144 1.178 0.800 1.00 72.81 963 LYS A C 1
ATOM 7519 O O . LYS A 1 963 ? -33.966 2.240 0.216 1.00 72.81 963 LYS A O 1
ATOM 7524 N N . PHE A 1 964 ? -33.240 0.651 1.615 1.00 72.44 964 PHE A N 1
ATOM 7525 C CA . PHE A 1 964 ? -31.960 1.301 1.855 1.00 72.44 964 PHE A CA 1
ATOM 7526 C C . PHE A 1 964 ? -30.850 0.297 2.150 1.00 72.44 964 PHE A C 1
ATOM 7528 O O . PHE A 1 964 ? -31.087 -0.778 2.697 1.00 72.44 964 PHE A O 1
ATOM 7535 N N . VAL A 1 965 ? -29.635 0.659 1.763 1.00 75.00 965 VAL A N 1
ATOM 7536 C CA . VAL A 1 965 ? -28.423 -0.099 2.060 1.00 75.00 965 VAL A CA 1
ATOM 7537 C C . VAL A 1 965 ? -27.388 0.867 2.636 1.00 75.00 965 VAL A C 1
ATOM 7539 O O . VAL A 1 965 ? -27.096 1.882 2.000 1.00 75.00 965 VAL A O 1
ATOM 7542 N N . VAL A 1 966 ? -26.861 0.570 3.830 1.00 74.81 966 VAL A N 1
ATOM 7543 C CA . VAL A 1 966 ? -25.630 1.206 4.333 1.00 74.81 966 VAL A CA 1
ATOM 7544 C C . VAL A 1 966 ? -24.456 0.420 3.800 1.00 74.81 966 VAL A C 1
ATOM 7546 O O . VAL A 1 966 ? -24.417 -0.805 3.941 1.00 74.81 966 VAL A O 1
ATOM 7549 N N . ILE A 1 967 ? -23.476 1.125 3.262 1.00 74.50 967 ILE A N 1
ATOM 7550 C CA . ILE A 1 967 ? -22.224 0.510 2.854 1.00 74.50 967 ILE A CA 1
ATOM 7551 C C . ILE A 1 967 ? -21.100 1.235 3.580 1.00 74.50 967 ILE A C 1
ATOM 7553 O O . ILE A 1 967 ? -20.914 2.430 3.368 1.00 74.50 967 ILE A O 1
ATOM 7557 N N . GLY A 1 968 ? -20.396 0.511 4.450 1.00 68.38 968 GLY A N 1
ATOM 7558 C CA . GLY A 1 968 ? -19.132 0.972 5.019 1.00 68.38 968 GLY A CA 1
ATOM 7559 C C . GLY A 1 968 ? -18.026 0.683 4.012 1.00 68.38 968 GLY A C 1
ATOM 7560 O O . GLY A 1 968 ? -17.757 -0.481 3.717 1.00 68.38 968 GLY A O 1
ATOM 7561 N N . SER A 1 969 ? -17.462 1.727 3.418 1.00 55.12 969 SER A N 1
ATOM 7562 C CA . SER A 1 969 ? -16.606 1.637 2.233 1.00 55.12 969 SER A CA 1
ATOM 7563 C C . SER A 1 969 ? -15.754 2.896 2.155 1.00 55.12 969 SER A C 1
ATOM 7565 O O . SER A 1 969 ? -16.209 3.965 2.559 1.00 55.12 969 SER A O 1
ATOM 7567 N N . ASP A 1 970 ? -14.562 2.823 1.575 1.00 52.34 970 ASP A N 1
ATOM 7568 C CA . ASP A 1 970 ? -13.931 4.049 1.092 1.00 52.34 970 ASP A CA 1
ATOM 7569 C C . ASP A 1 970 ? -14.724 4.620 -0.106 1.00 52.34 970 ASP A C 1
ATOM 7571 O O . ASP A 1 970 ? -15.513 3.935 -0.767 1.00 52.34 970 ASP A O 1
ATOM 7575 N N . ALA A 1 971 ? -14.533 5.907 -0.403 1.00 42.72 971 ALA A N 1
ATOM 7576 C CA . ALA A 1 971 ? -15.301 6.595 -1.439 1.00 42.72 971 ALA A CA 1
ATOM 7577 C C . ALA A 1 971 ? -15.123 6.005 -2.856 1.00 42.72 971 ALA A C 1
ATOM 7579 O O . ALA A 1 971 ? -15.921 6.320 -3.738 1.00 42.72 971 ALA A O 1
ATOM 7580 N N . ARG A 1 972 ? -14.102 5.170 -3.102 1.00 41.69 972 ARG A N 1
ATOM 7581 C CA . ARG A 1 972 ? -13.777 4.592 -4.413 1.00 41.69 972 ARG A CA 1
ATOM 7582 C C . ARG A 1 972 ? -14.316 3.188 -4.618 1.00 41.69 972 ARG A C 1
ATOM 7584 O O . ARG A 1 972 ? -14.823 2.906 -5.704 1.00 41.69 972 ARG A O 1
ATOM 7591 N N . SER A 1 973 ? -14.300 2.348 -3.589 1.00 47.31 973 SER A N 1
ATOM 7592 C CA . SER A 1 973 ? -14.917 1.015 -3.609 1.00 47.31 973 SER A CA 1
ATOM 7593 C C . SER A 1 973 ? -16.421 1.077 -3.916 1.00 47.31 973 SER A C 1
ATOM 7595 O O . SER A 1 973 ? -16.950 0.212 -4.619 1.00 47.31 973 SER A O 1
ATOM 7597 N N . LEU A 1 974 ? -17.097 2.170 -3.544 1.00 47.78 974 LEU A N 1
ATOM 7598 C CA . LEU A 1 974 ? -18.503 2.422 -3.886 1.00 47.78 974 LEU A CA 1
ATOM 7599 C C . LEU A 1 974 ? -18.779 2.514 -5.395 1.00 47.78 974 LEU A C 1
ATOM 7601 O O . LEU A 1 974 ? -19.840 2.074 -5.844 1.00 47.78 974 LEU A O 1
ATOM 7605 N N . TRP A 1 975 ? -17.836 3.035 -6.190 1.00 48.00 975 TRP A N 1
ATOM 7606 C CA . TRP A 1 975 ? -17.984 3.150 -7.651 1.00 48.00 975 TRP A CA 1
ATOM 7607 C C . TRP A 1 975 ? -17.855 1.804 -8.370 1.00 48.00 975 TRP A C 1
ATOM 7609 O O . TRP A 1 975 ? -18.351 1.646 -9.489 1.00 48.00 975 TRP A O 1
ATOM 7619 N N . ASN A 1 976 ? -17.228 0.826 -7.715 1.00 46.16 976 ASN A N 1
ATOM 7620 C CA . ASN A 1 976 ? -16.993 -0.514 -8.247 1.00 46.16 976 ASN A CA 1
ATOM 7621 C C . ASN A 1 976 ? -18.069 -1.525 -7.832 1.00 46.16 976 ASN A C 1
ATOM 7623 O O . ASN A 1 976 ? -18.080 -2.653 -8.333 1.00 46.16 976 ASN A O 1
ATOM 7627 N N . LEU A 1 977 ? -19.012 -1.136 -6.969 1.00 50.69 977 LEU A N 1
ATOM 7628 C CA . LEU A 1 977 ? -20.117 -2.008 -6.603 1.00 50.69 977 LEU A CA 1
ATOM 7629 C C . LEU A 1 977 ? -21.008 -2.294 -7.825 1.00 50.69 977 LEU A C 1
ATOM 7631 O O . LEU A 1 977 ? -21.528 -1.368 -8.457 1.00 50.69 977 LEU A O 1
ATOM 7635 N N . PRO A 1 978 ? -21.285 -3.573 -8.138 1.00 48.41 978 PRO A N 1
ATOM 7636 C CA . PRO A 1 978 ? -22.060 -3.960 -9.320 1.00 48.41 978 PRO A CA 1
ATOM 7637 C C . PRO A 1 978 ? -23.507 -3.425 -9.323 1.00 48.41 978 PRO A C 1
ATOM 7639 O O . PRO A 1 978 ? -24.162 -3.446 -10.364 1.00 48.41 978 PRO A O 1
ATOM 7642 N N . PHE A 1 979 ? -24.001 -2.902 -8.194 1.00 50.25 979 PHE A N 1
ATOM 7643 C CA . PHE A 1 979 ? -25.316 -2.263 -8.064 1.00 50.25 979 PHE A CA 1
ATOM 7644 C C . PHE A 1 979 ? -25.416 -0.901 -8.773 1.00 50.25 979 PHE A C 1
ATOM 7646 O O . PHE A 1 979 ? -26.509 -0.529 -9.197 1.00 50.25 979 PHE A O 1
ATOM 7653 N N . TYR A 1 980 ? -24.302 -0.183 -8.968 1.00 37.00 980 TYR A N 1
ATOM 7654 C CA . TYR A 1 980 ? -24.303 1.146 -9.602 1.00 37.00 980 TYR A CA 1
ATOM 7655 C C . TYR A 1 980 ? -24.416 1.102 -11.138 1.00 37.00 980 TYR A C 1
ATOM 7657 O O . TYR A 1 980 ? -24.710 2.116 -11.769 1.00 37.00 980 TYR A O 1
ATOM 7665 N N . ARG A 1 981 ? -24.235 -0.072 -11.766 1.00 32.88 981 ARG A N 1
ATOM 7666 C CA . ARG A 1 981 ? -24.326 -0.263 -13.229 1.00 32.88 981 ARG A CA 1
ATOM 7667 C C . ARG A 1 981 ? -25.655 -0.848 -13.723 1.00 32.88 981 ARG A C 1
ATOM 7669 O O . ARG A 1 981 ? -25.716 -1.336 -14.850 1.00 32.88 981 ARG A O 1
ATOM 7676 N N . ILE A 1 982 ? -26.740 -0.771 -12.952 1.00 30.59 982 ILE A N 1
ATOM 7677 C CA . ILE A 1 982 ? -28.076 -1.059 -13.495 1.00 30.59 982 ILE A CA 1
ATOM 7678 C C . ILE A 1 982 ? -28.626 0.236 -14.106 1.00 30.59 982 ILE A C 1
ATOM 7680 O O . ILE A 1 982 ? -29.266 1.043 -13.438 1.00 30.59 982 ILE A O 1
ATOM 7684 N N . ARG A 1 983 ? -28.349 0.436 -15.403 1.00 27.34 983 ARG A N 1
ATOM 7685 C CA . ARG A 1 983 ? -29.051 1.397 -16.270 1.00 27.34 983 ARG A CA 1
ATOM 7686 C C . ARG A 1 983 ? -30.499 0.939 -16.456 1.00 27.34 983 ARG A C 1
ATOM 7688 O O . ARG A 1 983 ? -30.855 0.420 -17.503 1.00 27.34 983 ARG A O 1
ATOM 7695 N N . ASP A 1 984 ? -31.314 1.087 -15.426 1.00 25.39 984 ASP A N 1
ATOM 7696 C CA . ASP A 1 984 ? -32.762 1.133 -15.572 1.00 25.39 984 ASP A CA 1
ATOM 7697 C C . ASP A 1 984 ? -33.361 1.805 -14.340 1.00 25.39 984 ASP A C 1
ATOM 7699 O O . ASP A 1 984 ? -33.001 1.490 -13.207 1.00 25.39 984 ASP A O 1
ATOM 7703 N N . HIS A 1 985 ? -34.270 2.747 -14.573 1.00 28.14 985 HIS A N 1
ATOM 7704 C CA . HIS A 1 985 ? -34.908 3.643 -13.604 1.00 28.14 985 HIS A CA 1
ATOM 7705 C C . HIS A 1 985 ? -35.796 2.936 -12.547 1.00 28.14 985 HIS A C 1
ATOM 7707 O O . HIS A 1 985 ? -36.934 3.341 -12.328 1.00 28.14 985 HIS A O 1
ATOM 7713 N N . SER A 1 986 ? -35.329 1.871 -11.885 1.00 26.73 986 SER A N 1
ATOM 7714 C CA . SER A 1 986 ? -36.154 1.078 -10.957 1.00 26.73 986 SER A CA 1
ATOM 7715 C C . SER A 1 986 ? -35.484 0.619 -9.657 1.00 26.73 986 SER A C 1
ATOM 7717 O O . SER A 1 986 ? -36.095 -0.143 -8.908 1.00 26.73 986 SER A O 1
ATOM 7719 N N . ILE A 1 987 ? -34.291 1.116 -9.307 1.00 30.44 987 ILE A N 1
ATOM 7720 C CA . ILE A 1 987 ? -33.831 1.024 -7.912 1.00 30.44 987 ILE A CA 1
ATOM 7721 C C . ILE A 1 987 ? -34.476 2.185 -7.142 1.00 30.44 987 ILE A C 1
ATOM 7723 O O . ILE A 1 987 ? -33.957 3.294 -7.107 1.00 30.44 987 ILE A O 1
ATOM 7727 N N . GLU A 1 988 ? -35.639 1.935 -6.536 1.00 31.91 988 GLU A N 1
ATOM 7728 C CA . GLU A 1 988 ? -36.316 2.861 -5.606 1.00 31.91 988 GLU A CA 1
ATOM 7729 C C . GLU A 1 988 ? -35.582 3.004 -4.254 1.00 31.91 988 GLU A C 1
ATOM 7731 O O . GLU A 1 988 ? -36.149 3.551 -3.308 1.00 31.91 988 GLU A O 1
ATOM 7736 N N . SER A 1 989 ? -34.363 2.481 -4.119 1.00 37.62 989 SER A N 1
ATOM 7737 C CA . SER A 1 989 ? -33.668 2.332 -2.839 1.00 37.62 989 SER A CA 1
ATOM 7738 C C . SER A 1 989 ? -32.561 3.378 -2.679 1.00 37.62 989 SER A C 1
ATOM 7740 O O . SER A 1 989 ? -31.711 3.521 -3.556 1.00 37.62 989 SER A O 1
ATOM 7742 N N . ALA A 1 990 ? -32.554 4.107 -1.561 1.00 33.84 990 ALA A N 1
ATOM 7743 C CA . ALA A 1 990 ? -31.531 5.106 -1.254 1.00 33.84 990 ALA A CA 1
ATOM 7744 C C . ALA A 1 990 ? -30.274 4.435 -0.671 1.00 33.84 990 ALA A C 1
ATOM 7746 O O . ALA A 1 990 ? -30.365 3.646 0.272 1.00 33.84 990 ALA A O 1
ATOM 7747 N N . VAL A 1 991 ? -29.100 4.750 -1.220 1.00 39.72 991 VAL A N 1
ATOM 7748 C CA . VAL A 1 991 ? -27.802 4.324 -0.675 1.00 39.72 991 VAL A CA 1
ATOM 7749 C C . VAL A 1 991 ? -27.283 5.446 0.215 1.00 39.72 991 VAL A C 1
ATOM 7751 O O . VAL A 1 991 ? -27.156 6.578 -0.251 1.00 39.72 991 VAL A O 1
ATOM 7754 N N . PHE A 1 992 ? -27.001 5.145 1.483 1.00 35.88 992 PHE A N 1
ATOM 7755 C CA . PHE A 1 992 ? -26.348 6.087 2.393 1.00 35.88 992 PHE A CA 1
ATOM 7756 C C . PHE A 1 992 ? -24.940 5.583 2.700 1.00 35.88 992 PHE A C 1
ATOM 7758 O O . PHE A 1 992 ? -24.743 4.400 2.986 1.00 35.88 992 PHE A O 1
ATOM 7765 N N . ILE A 1 993 ? -23.980 6.494 2.593 1.00 35.88 993 ILE A N 1
ATOM 7766 C CA . ILE A 1 993 ? -22.552 6.240 2.772 1.00 35.88 993 ILE A CA 1
ATOM 7767 C C . ILE A 1 993 ? -22.208 6.707 4.183 1.00 35.88 993 ILE A C 1
ATOM 7769 O O . ILE A 1 993 ? -22.508 7.855 4.521 1.00 35.88 993 ILE A O 1
ATOM 7773 N N . LEU A 1 994 ? -21.676 5.796 4.998 1.00 29.41 994 LEU A N 1
ATOM 7774 C CA . LEU A 1 994 ? -21.235 6.065 6.366 1.00 29.41 994 LEU A CA 1
ATOM 7775 C C . LEU A 1 994 ? -19.715 6.091 6.440 1.00 29.41 994 LEU A C 1
ATOM 7777 O O . LEU A 1 994 ? -19.109 5.153 5.874 1.00 29.41 994 LEU A O 1
#

Foldseek 3Di:
DCVVPDPPDFPDPPDDWAQPADQQSKTWPGWDADDVRWKIKTKIFGFNAQAKKKKWFAFQFFLDLEQIKIKMKGQDPVDAFFIDIFTWFFYNVLPPLDDPDHGDTDGDPDGFKDWPGKTADPRGGIITMIMGTLCPVPPRGHDRQDLVDWTKMKMFGDNDNDDDDRDDNGIDIDTDRRHDDPPDDLLPQFPDKDWDWADWDAAAWPPQKKKKKAKDFPAPDQWFWFWKFQVVFFDDQPFFFKKWKWFALDQDPDPPNVVHNDIDIDFADDPSRVRTFTDDMGGAAAGIDGHPQQETADSGRMMMMMTIGHWAWDDPPDDDPDPDDDPDPDPRTGTPSRRPITTGTIMIGIDPDNHNWYKAKEKEWEDAPPDFAFAQAAKDKDKWKFFLVQLLQQVFKWFFFKKWWDKADFWAWKWKWKFALVGHTPGTFDIRRGDDRSGTYIDTGGDIHGRRIMMMIMIMGGNSVPPDRRHAACGDTNRHIIGMMMTITIDNDDDWRYKTWYDHPPPPDDIWIDTPNHTDDPDDDDDDDDDDDDDDDDDDPPDDDDDDDDDDDDDDDDDDDDDDDDDPDLQPDQWDWDWDDDPDTDIDIDGHPDPDDPVVVVQQVQLVVQLVVVCVPDVPDDPVVSVVSSQVRDDPPDDHDPVCVVVVVCVVPPLLPQLWVVLLVVLCVPFVQAWLEFEADLLRDTPDTHGSVRLNQLLLLLLQCCCPPVVDAAAAEEEEEEDFDDVSSSVLSNCQQRNYAYEFDYHFDLVPCVPRQLLVLVSCVQRVHAEYEYAPVVVVSVVVVCVVDVSHDPRHHYHHSPDDGGGDDPPRGGDTDDQARFHYFQWDPDPPDRIGTDTDGNVNLSVLLSVVVVVVVVVCVVDVDDQLLAAEEEEQPGCSDPCNVNVQHSNSSRRNHYGYYYHPVSCVVLVSSLVSCQVRLHQEYEDELVSQVVNLVVQQVVCVVVVHDRPDDDPSSDRLSHAEYEYAYPPPSVVVRPVVPPPDPPNNHDYDYD

Secondary structure (DSSP, 8-state):
--TT--GGG----TT--EEEETTTTEEEEEEEEETTTTEEEEEEEESS-SSEEEEEE--TTT--STT-EEEEEEE-SSSTT-EEEEEEE--GGGSSSSSSPPPPPEEPSS---EEEEEEEETTTEEEEEEEEES--S-TTT-----TTSEEEEEEEEESSSS-----GGGEEEEEEE-S----S-TTTT-SEEEEEE---EEPPTT-SSEEEEEEEE--S--SEEEEEESTTT-S-TTTEEEEEEEEESS--SSTTGGG-SS-EEESS--GGGGGSEEEEEEETT---EE--TTEEB----EEEEEEEE-PPEE-----S---S---S-----EETTTT-EE--EEEEEEESS--SEEEEEEEEEE--TT-EEPSS-S-EEEEEEE-HHHHTTSSS-EEEEEEEEE--TTEEEEEEEEE-TT--EEEEEEEESS--TT---EEEEEEEE-TT-EEEEEEEE--TT---TT-EEBSSSTTSB--EEEEEEEESS----EEEEEE-TTTT--EEEEETTEEE-SS-----------------SSS------------------------S-TTS-S-EEEEEEESEEEEEEE--TTS--TTHHHHHHHHHHHHHHHHTT-SSS-HHHHHHHHT--S-SS---HHHHHHHHHHHHTTGGGSSSHHHHHHHHHHSTTSEEEEEE-TTS-EEEEEEHHHHHHHHHHHHHHHHHHS---TT-EEEE-PPSSTHHHHHHHHHHHTTPEEEE-PPPPTT-HHHHHHHHHHHHHHHT--EEEE-HHHHHHHHHHHHH-TTS-SSPEEEE-SS-PPPPPTT-PPP---SSSEEEEEEE--SSSS-EEEEEEHHHHHHHHHHHHHHHHHHHTTSTT--GGG-EEEE-S-TTSHIIIIIIIIHHHHH--EEEE--HHHHTSTHHHHHHHHHTT-SEEEEEHHHHHHHHHHHHHHHHHTTPPTT---GGG--TT--EEEEE--TTHHHH-GGGG--STT---EEEE-

Organism: NCBI:txid568900

Sequence (994 aa):
MYGPWDHQNDHTTSDEFLLLAEPANLRIHGWKVINDGQDLVIMLSASSVAGWIGFGFGEAASGSMLGADVVIVMPDDINLGNVTATDYYVPWESSPLDKGTPPFPVRDSQQDWAVLAGHYSSDTGTVVVLQRKLDTGDKHQDRVVNLDERMSVIFAFGQETYLSYHGPKHRGTTMIQFGKEDEQDPFADADWHLDVTMPNVTLADGWDDVYVHYSMDLGELQDDIMGFDFDAVATKPNFVHHFVVYGCDDGPTNSDWLAYQEPQTFLGIQPAVLHCNYIFGWALGGNALVLPEEVGLRNVRYVVLQGHYNLPPIWTSYTTDDEEDNQDGAGAVKHVGAGSVDSSGFRVYLTSQQREFSAGVLMISNKEVGATIPAGQDLVHYQATCSSHCTRKNPHPMRVLFAFLHMHSHGRHIWVSHYDADGNFKGIISKTEFWNFEFQKTTAVDATVEPGDILRLHCVFDTSKRKDLDGILWGERSGDEMCLVSLTYYSPDPQVELCGSVRLSALGGDNFSYCNYDPVIHGTTLEANAPTSSASSCGIGGFPLEVEFGATPALEYSSDTISPTECDDPSSCPLVVAIVSSSIICILLLIAFVDFRGRRRRSSSNSEEALVKGASVDTGTRTDDHASTLLNGSDSDGENVFVRDATDYAASNGFEKRFTIECFRTLAESKPDRLMYAWLDEEANVVDSYTRKQLWDKSRDLAFLLKTKYGVQPGCRVMIVYPIGIEFLVGLVAIIRVGGIVVSTYPPNPANLDVDVPKFAHFVQDSGAKVALTTKRYLRIVQASRLINRDWPKEIDWVATDKTLPSAPAEFEDWQPTADDVALLQYTSGSTTDPKGVIITHGNIRHQISYLERCHHVYARTSARTDAEDFVNVSWTPEFHDMGLFGSFLSFLSTGGTSYAMSPLTFLHPLIWVEAMRRYKATCTNGPDFGFSLCCKRLKERNEKNGLPTGTLEMKDRIPSLKFVVIGSDARSLWNLPFYRIRDHSIESAVFIL

InterPro domains:
  IPR000323 Copper type II, ascorbate-dependent monooxygenase, N-terminal [PF01082] (195-312)
  IPR000873 AMP-dependent synthetase/ligase domain [PF00501] (667-971)
  IPR005018 DOMON domain [PF03351] (31-158)
  IPR005018 DOMON domain [PS50836] (25-158)
  IPR005018 DOMON domain [SM00664] (52-158)
  IPR008977 PHM/PNGase F domain superfamily [SSF49742] (189-354)
  IPR008977 PHM/PNGase F domain superfamily [SSF49742] (355-502)
  IPR014784 Copper type II, ascorbate-dependent monooxygenase-like, C-terminal [G3DSA:2.60.120.230] (360-507)
  IPR024548 Copper type II ascorbate-dependent monooxygenase, C-terminal [PF03712] (358-501)
  IPR036939 Copper type II, ascorbate-dependent monooxygenase, N-terminal domain superfamily [G3DSA:2.60.120.310] (180-358)
  IPR042099 ANL, N-terminal domain [G3DSA:3.40.50.12780] (660-972)
  IPR045266 Copper-dependent monooxygenases, DOMON domain [cd09631] (31-169)

pLDDT: mean 71.86, std 22.02, range [20.47, 97.5]